Protein AF-A0A4C1ZVK1-F1 (afdb_monomer_lite)

Organism: Eumeta variegata (NCBI:txid151549)

pLDDT: mean 72.44, std 20.42, range [21.31, 95.56]

Radius of gyration: 44.57 Å; chains: 1; bounding box: 127×94×114 Å

InterPro domains:
  IPR006580 Zinc finger, TTF-type [SM00597] (107-184)
  IPR012337 Ribonuclease H-like superfamily [SSF53098] (287-489)
  IPR025398 ZMYM1-like, RNase-like domain [PF14291] (143-377)

Foldseek 3Di:
DDDDDDDDDDDDDDDDDDDDDDDDDDDDDDDPDDPPPPPDDPDDPDDDDDLQLLPDDDQDPVNLLVVLQDQLVSNACLPPDLPLLWDDDPVDTDTDDSCLQWDQDPVRDTDGNSQWHAGSVNSFIAGNLCLNDNDPVDDDCRNNGDRPRVCSNVSVVVLVPDPRSVVSVVVSVVSNPPPPDPVNVVVVVVVVVVVLVVVLVVQLLVQLCVCVVPVADQAFPDQAQVDPGGGSSNVVLVVVVVVDVSSVVLCVVPRHPDPDDDRCSDPVSSVVSVVVVLVVVLLVVLVQCVVQLAKEWEWEWDQDLQRFIWIFIWIWFAGLLGDIDIDTRDIDTDPDLWLLVVLVSVVVVCVVSVNDLQRQQEYEYEPPCQDVPCPGHVVVNSCVVHVNHAYAYAPLNLLLVLQLCLCVLFPLSVVLLVLLQLLVCLCLVDPVLVVLLQVLLDDPPPLDSDQLQRAAHDDPRHLVNVLSNLSNCLVCLLSSLVSLVVQLPDPVDDPVSNVSSVVSNVVSQALSNLLVSQVSNVLSVLSVVLSVVLQDPPDFLVNNLVSLVVSLVVLVVCLVCSVVSSVSSCVRHVHFHPPPPPDDDDDDDDPPPDPDDDDDDDTSRCSSPRRVVSSSVSSNVSSVVSSVSSVVVCLQQVCLQCVLVDDLVVLLVNVVVNCVSVVVLADPCVSVLSVVLSVVLVVCVVVVPDNDHSSVSLSVLSVVLSVPPDDDDDDDDDDDDDDDDDDDDDDDDDDDDDDDDDDDDDDDDDDDDDPPPVVVVVVVSSVRSSRPSSSSCSHRVSSNPDDDDFQWEKEKEWEDEPVDTDIRIDIGGKQKDFQDPQQCVLLVNDFVVVQVLVCLVQVHRFPGKAQDDDDPPRRPCVVVVFFHKMKIKTWDDKDKDFPDKDKDFQDKDKDWQQAQAWDKDKDKDWFWFFKFKFKAWPDPGDDQRVTWYWYWHWYAYPDNVFIDIDTDTGGPPPGGGDGGTSTDTPIDIDIFTHHHGFMKMKIKMWMKIKMKMKIKMKMFMWIFIWTAHPDDRVNDGIDTHTVSSSQVSVVRDRMRMIMMMMMIIDIHDMWMWMATPPPRDTGDTD

Sequence (1070 aa):
MAADPVEVPCEPFEQIGQDQETPTLVGAEESEAETEVIHQNVVHLGVEYQNDIGLWQNITNEMQDFWCTRDPNECQHFECDFSASSRQYDDSKRFFSQSMFFRKHISGGKIKREWLMYSPSTGKVYCFPCILFGEAQNRSHFQTGFSDWKNALHRIQSHENNATHRVCVQTLISRRRIHGRIDTSLEITFNKEREYWKKVLERIVSVIKFLSSRGLAFRGDNEILGSQHNGNYLGILELIAEYDPFLSSHLAKYGNEGKGKQSYLSATICEELIEILGNKVLKYIVNEIIEAKYFSISVDSTPDISHTDQLTVVLRYVTSNGEVAECFLKFLLIQNHKGEELATEILNFLSQYNIDVRNLRGQSYDNASNMSGCYNGLQAHIKRINHLAHYVPCAAHSLNLVGVRAAESCVGAISFFGFVQALYNFFSASTHRWAIMLKHLEKGDERKQDSSLVLKRVSDTRWCARADATKALANGYNSFQKALQSIAGDETQTSQAIHEAKCLLNDLGKNENAVMAVFWAAILDRINGVSISLQKKTIELRTAVDLLKSLLDFLISQRELFDDYETKANEKTDTQYSDENQRVRKRKRHHDDGAAEEVVFRGKEKLKVDTYLPVLDMLCTELSRRLEAYREINNLFGFLTDFSTKSDAEIRQACTKFKEHYFEDIEPEFIDEMVQYKYFILQLEDAGKKIMPAEESYKLIIVNVAAARKPARSASEIPRSHLTKTTLCETDSHSACICVVAPASSSRRRPFTAASRVGASHASAQRSATTMLPLLLAVVTAVHAFPREPDFTVVLHANVTSTRRSVVVAFQGEDTDIIKDSERDAFYLDEQRLKSAVAAYSGRRPEHAFVHSPTPWGDLYVSYGWEQVSRTVYARRAFAHVLDSETVLVANQTYENTNPEPIAASARISVIVGDTVIHAWSSKRFFDVRREIQYRLRLEGENPAHSVELVYTRAFNETEARVERVEVEASFSTSWSAPGGRGIVTQLWARRNRVRVRCEYEARLQGRVAVNFAAKYKDHYFWGIPIDKLLERNGMNNLFEGTELLEVCFYSDFKVTAIDATSGTVLVDD

Structure (mmCIF, N/CA/C/O backbone):
data_AF-A0A4C1ZVK1-F1
#
_entry.id   AF-A0A4C1ZVK1-F1
#
loop_
_atom_site.group_PDB
_atom_site.id
_atom_site.type_symbol
_atom_site.label_atom_id
_atom_site.label_alt_id
_atom_site.label_comp_id
_atom_site.label_asym_id
_atom_site.label_entity_id
_atom_site.label_seq_id
_atom_site.pdbx_PDB_ins_code
_atom_site.Cartn_x
_atom_site.Cartn_y
_atom_site.Cartn_z
_atom_site.occupancy
_atom_site.B_iso_or_equiv
_atom_site.auth_seq_id
_atom_site.auth_comp_id
_atom_site.auth_asym_id
_atom_site.auth_atom_id
_atom_site.pdbx_PDB_model_num
ATOM 1 N N . MET A 1 1 ? 38.938 39.542 66.949 1.00 32.22 1 MET A N 1
ATOM 2 C CA . MET A 1 1 ? 39.026 40.952 67.393 1.00 32.22 1 MET A CA 1
ATOM 3 C C . MET A 1 1 ? 37.860 41.684 66.761 1.00 32.22 1 MET A C 1
ATOM 5 O O . MET A 1 1 ? 37.660 41.434 65.584 1.00 32.22 1 MET A O 1
ATOM 9 N N . ALA A 1 2 ? 37.172 42.549 67.518 1.00 29.59 2 ALA A N 1
ATOM 10 C CA . ALA A 1 2 ? 36.061 43.416 67.086 1.00 29.59 2 ALA A CA 1
ATOM 11 C C . ALA A 1 2 ? 34.791 42.727 66.518 1.00 29.59 2 ALA A C 1
ATOM 13 O O . ALA A 1 2 ? 34.864 41.741 65.790 1.00 29.59 2 ALA A O 1
ATOM 14 N N . ALA A 1 3 ? 33.629 43.279 66.878 1.00 26.81 3 ALA A N 1
ATOM 15 C CA . ALA A 1 3 ? 32.399 43.245 66.076 1.00 26.81 3 ALA A CA 1
ATOM 16 C C . ALA A 1 3 ? 32.402 44.515 65.169 1.00 26.81 3 ALA A C 1
ATOM 18 O O . ALA A 1 3 ? 33.462 45.128 65.037 1.00 26.81 3 ALA A O 1
ATOM 19 N N . ASP A 1 4 ? 31.398 44.958 64.410 1.00 31.80 4 ASP A N 1
ATOM 20 C CA . ASP A 1 4 ? 29.933 45.089 64.553 1.00 31.80 4 ASP A CA 1
ATOM 21 C C . ASP A 1 4 ? 29.366 45.494 63.152 1.00 31.80 4 ASP A C 1
ATOM 23 O O . ASP A 1 4 ? 30.169 45.740 62.246 1.00 31.80 4 ASP A O 1
ATOM 27 N N . PRO A 1 5 ? 28.053 45.739 62.942 1.00 43.69 5 PRO A N 1
ATOM 28 C CA . PRO A 1 5 ? 26.873 44.963 63.338 1.00 43.69 5 PRO A CA 1
ATOM 29 C C . PRO A 1 5 ? 25.899 44.762 62.134 1.00 43.69 5 PRO A C 1
ATOM 31 O O . PRO A 1 5 ? 26.275 44.908 60.973 1.00 43.69 5 PRO A O 1
ATOM 34 N N . VAL A 1 6 ? 24.629 44.435 62.409 1.00 36.34 6 VAL A N 1
ATOM 35 C CA . VAL A 1 6 ? 23.509 44.377 61.442 1.00 36.34 6 VAL A CA 1
ATOM 36 C C . VAL A 1 6 ? 22.594 45.595 61.617 1.00 36.34 6 VAL A C 1
ATOM 38 O O . VAL A 1 6 ? 22.318 45.965 62.754 1.00 36.34 6 VAL A O 1
ATOM 41 N N . GLU A 1 7 ? 22.032 46.134 60.528 1.00 25.16 7 GLU A N 1
ATOM 42 C CA . GLU A 1 7 ? 20.836 46.996 60.568 1.00 25.16 7 GLU A CA 1
ATOM 43 C C . GLU A 1 7 ? 19.816 46.633 59.473 1.00 25.16 7 GLU A C 1
ATOM 45 O O . GLU A 1 7 ? 20.165 46.091 58.423 1.00 25.16 7 GLU A O 1
ATOM 50 N N . VAL A 1 8 ? 18.542 46.935 59.748 1.00 36.59 8 VAL A N 1
ATOM 51 C CA . VAL A 1 8 ? 17.365 46.705 58.893 1.00 36.59 8 VAL A CA 1
ATOM 52 C C . VAL A 1 8 ? 16.476 47.956 58.945 1.00 36.59 8 VAL A C 1
ATOM 54 O O . VAL A 1 8 ? 16.199 48.424 60.050 1.00 36.59 8 VAL A O 1
ATOM 57 N N . PRO A 1 9 ? 15.977 48.482 57.811 1.00 29.50 9 PRO A N 1
ATOM 58 C CA . PRO A 1 9 ? 14.922 49.494 57.792 1.00 29.50 9 PRO A CA 1
ATOM 59 C C . PRO A 1 9 ? 13.534 48.887 57.502 1.00 29.50 9 PRO A C 1
ATOM 61 O O . PRO A 1 9 ? 13.394 47.996 56.665 1.00 29.50 9 PRO A O 1
ATOM 64 N N . CYS A 1 10 ? 12.503 49.393 58.184 1.00 23.28 10 CYS A N 1
ATOM 65 C CA . CYS A 1 10 ? 11.106 48.952 58.059 1.00 23.28 10 CYS A CA 1
ATOM 66 C C . CYS A 1 10 ? 10.289 49.797 57.061 1.00 23.28 10 CYS A C 1
ATOM 68 O O . CYS A 1 10 ? 10.646 50.936 56.760 1.00 23.28 10 CYS A O 1
ATOM 70 N N . GLU A 1 11 ? 9.135 49.276 56.634 1.00 26.17 11 GLU A N 1
ATOM 71 C CA . GLU A 1 11 ? 8.087 50.047 55.945 1.00 26.17 11 GLU A CA 1
ATOM 72 C C . GLU A 1 11 ? 7.219 50.867 56.934 1.00 26.17 11 GLU A C 1
ATOM 74 O O . GLU A 1 11 ? 7.010 50.429 58.070 1.00 26.17 11 GLU A O 1
ATOM 79 N N . PRO A 1 12 ? 6.681 52.036 56.525 1.00 29.50 12 PRO A N 1
ATOM 80 C CA . PRO A 1 12 ? 5.650 52.782 57.253 1.00 29.50 12 PRO A CA 1
ATOM 81 C C . PRO A 1 12 ? 4.212 52.381 56.845 1.00 29.50 12 PRO A C 1
ATOM 83 O O . PRO A 1 12 ? 4.001 51.660 55.874 1.00 29.50 12 PRO A O 1
ATOM 86 N N . PHE A 1 13 ? 3.215 52.864 57.595 1.00 24.00 13 PHE A N 1
ATOM 87 C CA . PHE A 1 13 ? 1.809 52.412 57.571 1.00 24.00 13 PHE A CA 1
ATOM 88 C C . PHE A 1 13 ? 0.815 53.559 57.238 1.00 24.00 13 PHE A C 1
ATOM 90 O O . PHE A 1 13 ? 1.249 54.675 56.971 1.00 24.00 13 PHE A O 1
ATOM 97 N N . GLU A 1 14 ? -0.499 53.284 57.372 1.00 29.09 14 GLU A N 1
ATOM 98 C CA . GLU A 1 14 ? -1.656 54.229 57.367 1.00 29.09 14 GLU A CA 1
ATOM 99 C C . GLU A 1 14 ? -2.239 54.637 55.987 1.00 29.09 14 GLU A C 1
ATOM 101 O O . GLU A 1 14 ? -1.507 54.740 55.011 1.00 29.09 14 GLU A O 1
ATOM 106 N N . GLN A 1 15 ? -3.554 54.871 55.792 1.00 25.78 15 GLN A N 1
ATOM 107 C CA . GLN A 1 15 ? -4.765 54.812 56.656 1.00 25.78 15 GLN A CA 1
ATOM 108 C C . GLN A 1 15 ? -5.989 54.415 55.767 1.00 25.78 15 GLN A C 1
ATOM 110 O O . GLN A 1 15 ? -6.094 54.885 54.640 1.00 25.78 15 GLN A O 1
ATOM 115 N N . ILE A 1 16 ? -6.791 53.390 56.101 1.00 27.39 16 ILE A N 1
ATOM 116 C CA . ILE A 1 16 ? -8.081 53.399 56.851 1.00 27.39 16 ILE A CA 1
ATOM 117 C C . ILE A 1 16 ? -9.275 54.117 56.168 1.00 27.39 16 ILE A C 1
ATOM 119 O O . ILE A 1 16 ? -9.252 55.320 55.940 1.00 27.39 16 ILE A O 1
ATOM 123 N N . GLY A 1 17 ? -10.376 53.370 55.979 1.00 26.06 17 GLY A N 1
ATOM 124 C CA . GLY A 1 17 ? -11.731 53.853 55.659 1.00 26.06 17 GLY A CA 1
ATOM 125 C C . GLY A 1 17 ? -12.717 52.679 55.505 1.00 26.06 17 GLY A C 1
ATOM 126 O O . GLY A 1 17 ? -12.390 51.707 54.831 1.00 26.06 17 GLY A O 1
ATOM 127 N N . GLN A 1 18 ? -13.886 52.725 56.155 1.00 27.34 18 GLN A N 1
ATOM 128 C CA . GLN A 1 18 ? -14.892 51.641 56.189 1.00 27.34 18 GLN A CA 1
ATOM 129 C C . GLN A 1 18 ? -16.201 52.093 55.511 1.00 27.34 18 GLN A C 1
ATOM 131 O O . GLN A 1 18 ? -16.491 53.284 55.555 1.00 27.34 18 GLN A O 1
ATOM 136 N N . ASP A 1 19 ? -17.003 51.179 54.940 1.00 25.33 19 ASP A N 1
ATOM 137 C CA . ASP A 1 19 ? -18.232 50.685 55.604 1.00 25.33 19 ASP A CA 1
ATOM 138 C C . ASP A 1 19 ? -18.975 49.574 54.810 1.00 25.33 19 ASP A C 1
ATOM 140 O O . ASP A 1 19 ? -18.431 48.993 53.871 1.00 25.33 19 ASP A O 1
ATOM 144 N N . GLN A 1 20 ? -20.168 49.198 55.286 1.00 29.59 20 GLN A N 1
ATOM 145 C CA . GLN A 1 20 ? -20.984 48.023 54.927 1.00 29.59 20 GLN A CA 1
ATOM 146 C C . GLN A 1 20 ? -21.873 48.226 53.683 1.00 29.59 20 GLN A C 1
ATOM 148 O O . GLN A 1 20 ? -22.380 49.326 53.503 1.00 29.59 20 GLN A O 1
ATOM 153 N N . GLU A 1 21 ? -22.211 47.148 52.947 1.00 25.77 21 GLU A N 1
ATOM 154 C CA . GLU A 1 21 ? -23.597 46.895 52.477 1.00 25.77 21 GLU A CA 1
ATOM 155 C C . GLU A 1 21 ? -23.834 45.461 51.932 1.00 25.77 21 GLU A C 1
ATOM 157 O O . GLU A 1 21 ? -22.936 44.616 51.937 1.00 25.77 21 GLU A O 1
ATOM 162 N N . THR A 1 22 ? -25.083 45.148 51.558 1.00 23.67 22 THR A N 1
ATOM 163 C CA . THR A 1 22 ? -25.609 43.794 51.284 1.00 23.67 22 THR A CA 1
ATOM 164 C C . THR A 1 22 ? -25.524 43.344 49.812 1.00 23.67 22 THR A C 1
ATOM 166 O O . THR A 1 22 ? -25.707 44.149 48.899 1.00 23.67 22 THR A O 1
ATOM 169 N N . PRO A 1 23 ? -25.370 42.031 49.532 1.00 26.97 23 PRO A N 1
ATOM 170 C CA . PRO A 1 23 ? -25.553 41.490 48.185 1.00 26.97 23 PRO A CA 1
ATOM 171 C C . PRO A 1 23 ? -27.050 41.364 47.842 1.00 26.97 23 PRO A C 1
ATOM 173 O O . PRO A 1 23 ? -27.787 40.626 48.497 1.00 26.97 23 PRO A O 1
ATOM 176 N N . THR A 1 24 ? -27.499 42.064 46.797 1.00 25.25 24 THR A N 1
ATOM 177 C CA . THR A 1 24 ? -28.894 42.036 46.313 1.00 25.25 24 THR A CA 1
ATOM 178 C C . THR A 1 24 ? -29.051 41.129 45.085 1.00 25.25 24 THR A C 1
ATOM 180 O O . THR A 1 24 ? -28.175 41.077 44.226 1.00 25.25 24 THR A O 1
ATOM 183 N N . LEU A 1 25 ? -30.176 40.411 44.997 1.00 24.81 25 LEU A N 1
ATOM 184 C CA . LEU A 1 25 ? -30.489 39.446 43.934 1.00 24.81 25 LEU A CA 1
ATOM 185 C C . LEU A 1 25 ? -31.027 40.098 42.647 1.00 24.81 25 LEU A C 1
ATOM 187 O O . LEU A 1 25 ? -32.162 40.565 42.638 1.00 24.81 25 LEU A O 1
ATOM 191 N N . VAL A 1 26 ? -30.270 39.987 41.550 1.00 25.36 26 VAL A N 1
ATOM 192 C CA . VAL A 1 26 ? -30.736 39.822 40.151 1.00 25.36 26 VAL A CA 1
ATOM 193 C C . VAL A 1 26 ? -29.617 39.052 39.419 1.00 25.36 26 VAL A C 1
ATOM 195 O O . VAL A 1 26 ? -28.451 39.349 39.649 1.00 25.36 26 VAL A O 1
ATOM 198 N N . GLY A 1 27 ? -29.835 38.064 38.552 1.00 24.47 27 GLY A N 1
ATOM 199 C CA . GLY A 1 27 ? -31.071 37.425 38.094 1.00 24.47 27 GLY A CA 1
ATOM 200 C C . GLY A 1 27 ? -30.864 36.907 36.665 1.00 24.47 27 GLY A C 1
ATOM 201 O O . GLY A 1 27 ? -30.753 37.711 35.745 1.00 24.47 27 GLY A O 1
ATOM 202 N N . ALA A 1 28 ? -30.769 35.588 36.490 1.00 25.20 28 ALA A N 1
ATOM 203 C CA . ALA A 1 28 ? -30.619 34.923 35.195 1.00 25.20 28 ALA A CA 1
ATOM 204 C C . ALA A 1 28 ? -31.353 33.574 35.230 1.00 25.20 28 ALA A C 1
ATOM 206 O O . ALA A 1 28 ? -31.381 32.915 36.270 1.00 25.20 28 ALA A O 1
ATOM 207 N N . GLU A 1 29 ? -31.981 33.206 34.118 1.00 28.09 29 GLU A N 1
ATOM 208 C CA . GLU A 1 29 ? -32.948 32.110 34.037 1.00 28.09 29 GLU A CA 1
ATOM 209 C C . GLU A 1 29 ? -32.293 30.843 33.464 1.00 28.09 29 GLU A C 1
ATOM 211 O O . GLU A 1 29 ? -31.740 30.875 32.367 1.00 28.09 29 GLU A O 1
ATOM 216 N N . GLU A 1 30 ? -32.411 29.712 34.166 1.00 27.44 30 GLU A N 1
ATOM 217 C CA . GLU A 1 30 ? -32.235 28.375 33.584 1.00 27.44 30 GLU A CA 1
ATOM 218 C C . GLU A 1 30 ? -33.540 27.586 33.761 1.00 27.44 30 GLU A C 1
ATOM 220 O O . GLU A 1 30 ? -34.230 27.701 34.775 1.00 27.44 30 GLU A O 1
ATOM 225 N N . SER A 1 31 ? -33.927 26.845 32.724 1.00 26.73 31 SER A N 1
ATOM 226 C CA . SER A 1 31 ? -35.302 26.384 32.520 1.00 26.73 31 SER A CA 1
ATOM 227 C C . SER A 1 31 ? -35.661 25.099 33.273 1.00 26.73 31 SER A C 1
ATOM 229 O O . SER A 1 31 ? -35.042 24.053 33.067 1.00 26.73 31 SER A O 1
ATOM 231 N N . GLU A 1 32 ? -36.757 25.138 34.032 1.00 28.11 32 GLU A N 1
ATOM 232 C CA . GLU A 1 32 ? -37.441 23.956 34.570 1.00 28.11 32 GLU A CA 1
ATOM 233 C C . GLU A 1 32 ? -38.070 23.119 33.431 1.00 28.11 32 GLU A C 1
ATOM 235 O O . GLU A 1 32 ? -39.192 23.392 33.007 1.00 28.11 32 GLU A O 1
ATOM 240 N N . ALA A 1 33 ? -37.349 22.118 32.900 1.00 31.08 33 ALA A N 1
ATOM 241 C CA . ALA A 1 33 ? -37.854 21.293 31.786 1.00 31.08 33 ALA A CA 1
ATOM 242 C C . ALA A 1 33 ? -37.435 19.803 31.761 1.00 31.08 33 ALA A C 1
ATOM 244 O O . ALA A 1 33 ? -38.198 18.989 31.250 1.00 31.08 33 ALA A O 1
ATOM 245 N N . GLU A 1 34 ? -36.262 19.410 32.283 1.00 29.83 34 GLU A N 1
ATOM 246 C CA . GLU A 1 34 ? -35.701 18.058 32.030 1.00 29.83 34 GLU A CA 1
ATOM 247 C C . GLU A 1 34 ? -35.600 17.128 33.262 1.00 29.83 34 GLU A C 1
ATOM 249 O O . GLU A 1 34 ? -35.109 16.003 33.164 1.00 29.83 34 GLU A O 1
ATOM 254 N N . THR A 1 35 ? -36.101 17.539 34.430 1.00 28.42 35 THR A N 1
ATOM 255 C CA . THR A 1 35 ? -35.912 16.796 35.697 1.00 28.42 35 THR A CA 1
ATOM 256 C C . THR A 1 35 ? -36.895 15.629 35.924 1.00 28.42 35 THR A C 1
ATOM 258 O O . THR A 1 35 ? -36.736 14.882 36.887 1.00 28.42 35 THR A O 1
ATOM 261 N N . GLU A 1 36 ? -37.910 15.429 35.073 1.00 27.59 36 GLU A N 1
ATOM 262 C CA . GLU A 1 36 ? -39.016 14.478 35.337 1.00 27.59 36 GLU A CA 1
ATOM 263 C C . GLU A 1 36 ? -38.790 13.016 34.889 1.00 27.59 36 GLU A C 1
ATOM 265 O O . GLU A 1 36 ? -39.610 12.153 35.198 1.00 27.59 36 GLU A O 1
ATOM 270 N N . VAL A 1 37 ? -37.692 12.685 34.195 1.00 30.95 37 VAL A N 1
ATOM 271 C CA . VAL A 1 37 ? -37.549 11.370 33.517 1.00 30.95 37 VAL A CA 1
ATOM 272 C C . VAL A 1 37 ? -36.635 10.365 34.255 1.00 30.95 37 VAL A C 1
ATOM 274 O O . VAL A 1 37 ? -36.594 9.190 33.896 1.00 30.95 37 VAL A O 1
ATOM 277 N N . ILE A 1 38 ? -35.936 10.758 35.330 1.00 31.16 38 ILE A N 1
ATOM 278 C CA . ILE A 1 38 ? -34.928 9.905 36.015 1.00 31.16 38 ILE A CA 1
ATOM 279 C C . ILE A 1 38 ? -35.406 9.388 37.392 1.00 31.16 38 ILE A C 1
ATOM 281 O O . ILE A 1 38 ? -34.641 9.309 38.353 1.00 31.16 38 ILE A O 1
ATOM 285 N N . HIS A 1 39 ? -36.684 9.012 37.509 1.00 32.22 39 HIS A N 1
ATOM 286 C CA . HIS A 1 39 ? -37.271 8.464 38.748 1.00 32.22 39 HIS A CA 1
ATOM 287 C C . HIS A 1 39 ? -37.975 7.104 38.578 1.00 32.22 39 HIS A C 1
ATOM 289 O O . HIS A 1 39 ? -38.985 6.825 39.215 1.00 32.22 39 HIS A O 1
ATOM 295 N N . GLN A 1 40 ? -37.377 6.211 37.782 1.00 34.12 40 GLN A N 1
ATOM 296 C CA . GLN A 1 40 ? -37.621 4.760 37.816 1.00 34.12 40 GLN A CA 1
ATOM 297 C C . GLN A 1 40 ? -36.357 4.010 37.358 1.00 34.12 40 GLN A C 1
ATOM 299 O O . GLN A 1 40 ? -36.117 3.933 36.159 1.00 34.12 40 GLN A O 1
ATOM 304 N N . ASN A 1 41 ? -35.540 3.508 38.305 1.00 30.81 41 ASN A N 1
ATOM 305 C CA . ASN A 1 41 ? -34.636 2.337 38.169 1.00 30.81 41 ASN A CA 1
ATOM 306 C C . ASN A 1 41 ? -33.710 2.133 39.398 1.00 30.81 41 ASN A C 1
ATOM 308 O O . ASN A 1 41 ? -32.493 2.012 39.268 1.00 30.81 41 ASN A O 1
ATOM 312 N N . VAL A 1 42 ? -34.274 2.022 40.609 1.00 34.19 42 VAL A N 1
ATOM 313 C CA . VAL A 1 42 ? -33.548 1.362 41.715 1.00 34.19 42 VAL A CA 1
ATOM 314 C C . VAL A 1 42 ? -33.727 -0.145 41.542 1.00 34.19 42 VAL A C 1
ATOM 316 O O . VAL A 1 42 ? -34.757 -0.706 41.917 1.00 34.19 42 VAL A O 1
ATOM 319 N N . VAL A 1 43 ? -32.744 -0.800 40.923 1.00 33.41 43 VAL A N 1
ATOM 320 C CA . VAL A 1 43 ? -32.782 -2.246 40.655 1.00 33.41 43 VAL A CA 1
ATOM 321 C C . VAL A 1 43 ? -32.468 -3.022 41.937 1.00 33.41 43 VAL A C 1
ATOM 323 O O . VAL A 1 43 ? -31.335 -3.434 42.180 1.00 33.41 43 VAL A O 1
ATOM 326 N N . HIS A 1 44 ? -33.489 -3.254 42.766 1.00 38.81 44 HIS A N 1
ATOM 327 C CA . HIS A 1 44 ? -33.415 -4.304 43.780 1.00 38.81 44 HIS A CA 1
ATOM 328 C C . HIS A 1 44 ? -33.411 -5.677 43.095 1.00 38.81 44 HIS A C 1
ATOM 330 O O . HIS A 1 44 ? -34.312 -6.019 42.329 1.00 38.81 44 HIS A O 1
ATOM 336 N N . LEU A 1 45 ? -32.376 -6.468 43.378 1.00 36.50 45 LEU A N 1
ATOM 337 C CA . LEU A 1 45 ? -32.142 -7.776 42.771 1.00 36.50 45 LEU A CA 1
ATOM 338 C C . LEU A 1 45 ? -33.179 -8.820 43.225 1.00 36.50 45 LEU A C 1
ATOM 340 O O . LEU A 1 45 ? -33.037 -9.432 44.278 1.00 36.50 45 LEU A O 1
ATOM 344 N N . GLY A 1 46 ? -34.184 -9.069 42.383 1.00 46.19 46 GLY A N 1
ATOM 345 C CA . GLY A 1 46 ? -34.841 -10.379 42.260 1.00 46.19 46 GLY A CA 1
ATOM 346 C C . GLY A 1 46 ? -35.783 -10.845 43.379 1.00 46.19 46 GLY A C 1
ATOM 347 O O . GLY A 1 46 ? -36.161 -12.014 43.363 1.00 46.19 46 GLY A O 1
ATOM 348 N N . VAL A 1 47 ? -36.182 -9.988 44.325 1.00 54.34 47 VAL A N 1
ATOM 349 C CA . VAL A 1 47 ? -37.144 -10.349 45.387 1.00 54.34 47 VAL A CA 1
ATOM 350 C C . VAL A 1 47 ? -38.491 -9.666 45.152 1.00 54.34 47 VAL A C 1
ATOM 352 O O . VAL A 1 47 ? -38.611 -8.451 45.297 1.00 54.34 47 VAL A O 1
ATOM 355 N N . GLU A 1 48 ? -39.520 -10.454 44.834 1.00 66.31 48 GLU A N 1
ATOM 356 C CA . GLU A 1 48 ? -40.917 -10.005 44.820 1.00 66.31 48 GLU A CA 1
ATOM 357 C C . GLU A 1 48 ? -41.648 -10.463 46.089 1.00 66.31 48 GLU A C 1
ATOM 359 O O . GLU A 1 48 ? -41.640 -11.644 46.441 1.00 66.31 48 GLU A O 1
ATOM 364 N N . TYR A 1 49 ? -42.323 -9.529 46.763 1.00 77.88 49 TYR A N 1
ATOM 365 C CA . TYR A 1 49 ? -43.228 -9.819 47.876 1.00 77.88 49 TYR A CA 1
ATOM 366 C C . TYR A 1 49 ? -44.684 -9.788 47.392 1.00 77.88 49 TYR A C 1
ATOM 368 O O . TYR A 1 49 ? -45.056 -8.934 46.593 1.00 77.88 49 TYR A O 1
ATOM 376 N N . GLN A 1 50 ? -45.528 -10.690 47.900 1.00 81.00 50 GLN A N 1
ATOM 377 C CA . GLN A 1 50 ? -46.943 -10.768 47.513 1.00 81.00 50 GLN A CA 1
ATOM 378 C C . GLN A 1 50 ? -47.729 -9.508 47.911 1.00 81.00 50 GLN A C 1
ATOM 380 O O . GLN A 1 50 ? -47.617 -9.043 49.043 1.00 81.00 50 GLN A O 1
ATOM 385 N N . ASN A 1 51 ? -48.606 -9.019 47.032 1.00 84.38 51 ASN A N 1
ATOM 386 C CA . ASN A 1 51 ? -49.436 -7.835 47.295 1.00 84.38 51 ASN A CA 1
ATOM 387 C C . ASN A 1 51 ? -50.537 -8.058 48.358 1.00 84.38 51 ASN A C 1
ATOM 389 O O . ASN A 1 51 ? -51.078 -7.091 48.896 1.00 84.38 51 ASN A O 1
ATOM 393 N N . ASP A 1 52 ? -50.901 -9.307 48.686 1.00 87.50 52 ASP A N 1
ATOM 394 C CA . ASP A 1 52 ? -51.861 -9.581 49.764 1.00 87.50 52 ASP A CA 1
ATOM 395 C C . ASP A 1 52 ? -51.196 -9.442 51.142 1.00 87.50 52 ASP A C 1
ATOM 397 O O . ASP A 1 52 ? -50.554 -10.355 51.663 1.00 87.50 52 ASP A O 1
ATOM 401 N N . ILE A 1 53 ? -51.429 -8.280 51.750 1.00 87.50 53 ILE A N 1
ATOM 402 C CA . ILE A 1 53 ? -50.989 -7.885 53.094 1.00 87.50 53 ILE A CA 1
ATOM 403 C C . ILE A 1 53 ? -51.347 -8.884 54.212 1.00 87.50 53 ILE A C 1
ATOM 405 O O . ILE A 1 53 ? -50.702 -8.895 55.258 1.00 87.50 53 ILE A O 1
ATOM 409 N N . GLY A 1 54 ? -52.364 -9.733 54.019 1.00 83.88 54 GLY A N 1
ATOM 410 C CA . GLY A 1 54 ? -52.743 -10.771 54.981 1.00 83.88 54 GLY A CA 1
ATOM 411 C C . GLY A 1 54 ? -51.890 -12.041 54.914 1.00 83.88 54 GLY A C 1
ATOM 412 O O . GLY A 1 54 ? -51.980 -12.866 55.823 1.00 83.88 54 GLY A O 1
ATOM 413 N N . LEU A 1 55 ? -51.065 -12.194 53.872 1.00 86.44 55 LEU A N 1
ATOM 414 C CA . LEU A 1 55 ? -50.114 -13.299 53.702 1.00 86.44 55 LEU A CA 1
ATOM 415 C C . LEU A 1 55 ? -48.695 -12.947 54.185 1.00 86.44 55 LEU A C 1
ATOM 417 O O . LEU A 1 55 ? -47.825 -13.816 54.218 1.00 86.44 55 LEU A O 1
ATOM 421 N N . TRP A 1 56 ? -48.452 -11.696 54.588 1.00 86.56 56 TRP A N 1
ATOM 422 C CA . TRP A 1 56 ? -47.143 -11.225 55.044 1.00 86.56 56 TRP A CA 1
ATOM 423 C C . TRP A 1 56 ? -46.741 -11.871 56.379 1.00 86.56 56 TRP A C 1
ATOM 425 O O . TRP A 1 56 ? -47.394 -11.682 57.408 1.00 86.56 56 TRP A O 1
ATOM 435 N N . GLN A 1 57 ? -45.631 -12.609 56.373 1.00 76.38 57 GLN A N 1
ATOM 436 C CA . GLN A 1 57 ? -45.050 -13.263 57.549 1.00 76.38 57 GLN A CA 1
ATOM 437 C C . GLN A 1 57 ? -43.642 -12.720 57.807 1.00 76.38 57 GLN A C 1
ATOM 439 O O . GLN A 1 57 ? -42.920 -12.422 56.863 1.00 76.38 57 GLN A O 1
ATOM 444 N N . ASN A 1 58 ? -43.255 -12.617 59.083 1.00 74.94 58 ASN A N 1
ATOM 445 C CA . ASN A 1 58 ? -41.907 -12.231 59.528 1.00 74.94 58 ASN A CA 1
ATOM 446 C C . ASN A 1 58 ? -41.330 -10.991 58.813 1.00 74.94 58 ASN A C 1
ATOM 448 O O . ASN A 1 58 ? -40.267 -11.072 58.210 1.00 74.94 58 ASN A O 1
ATOM 452 N N . ILE A 1 59 ? -42.034 -9.853 58.903 1.00 82.81 59 ILE A N 1
ATOM 453 C CA . ILE A 1 59 ? -41.632 -8.563 58.310 1.00 82.81 59 ILE A CA 1
ATOM 454 C C . ILE A 1 59 ? -40.151 -8.258 58.597 1.00 82.81 59 ILE A C 1
ATOM 456 O O . ILE A 1 59 ? -39.782 -7.984 59.742 1.00 82.81 59 ILE A O 1
ATOM 460 N N . THR A 1 60 ? -39.316 -8.292 57.558 1.00 82.12 60 THR A N 1
ATOM 461 C CA . THR A 1 60 ? -37.886 -7.970 57.636 1.00 82.12 60 THR A CA 1
ATOM 462 C C . THR A 1 60 ? -37.621 -6.494 57.326 1.00 82.12 60 THR A C 1
ATOM 464 O O . THR A 1 60 ? -38.511 -5.765 56.878 1.00 82.12 60 THR A O 1
ATOM 467 N N . ASN A 1 61 ? -36.379 -6.043 57.526 1.00 77.50 61 ASN A N 1
ATOM 468 C CA . ASN A 1 61 ? -35.968 -4.705 57.102 1.00 77.50 61 ASN A CA 1
ATOM 469 C C . ASN A 1 61 ? -35.996 -4.559 55.568 1.00 77.50 61 ASN A C 1
ATOM 471 O O . ASN A 1 61 ? -36.443 -3.520 55.089 1.00 77.50 61 ASN A O 1
ATOM 475 N N . GLU A 1 62 ? -35.620 -5.589 54.791 1.00 79.38 62 GLU A N 1
ATOM 476 C CA . GLU A 1 62 ? -35.720 -5.514 53.322 1.00 79.38 62 GLU A CA 1
ATOM 477 C C . GLU A 1 62 ? -37.181 -5.357 52.878 1.00 79.38 62 GLU A C 1
ATOM 479 O O . GLU A 1 62 ? -37.489 -4.525 52.026 1.00 79.38 62 GLU A O 1
ATOM 484 N N . MET A 1 63 ? -38.103 -6.088 53.516 1.00 80.69 63 MET A N 1
ATOM 485 C CA . MET A 1 63 ? -39.538 -5.982 53.248 1.00 80.69 63 MET A CA 1
ATOM 486 C C . MET A 1 63 ? -40.105 -4.607 53.640 1.00 80.69 63 MET A C 1
ATOM 488 O O . MET A 1 63 ? -40.974 -4.075 52.947 1.00 80.69 63 MET A O 1
ATOM 492 N N . GLN A 1 64 ? -39.614 -4.007 54.731 1.00 85.12 64 GLN A N 1
ATOM 493 C CA . GLN A 1 64 ? -39.974 -2.641 55.119 1.00 85.12 64 GLN A CA 1
ATOM 494 C C . GLN A 1 64 ? -39.543 -1.613 54.069 1.00 85.12 64 GLN A C 1
ATOM 496 O O . GLN A 1 64 ? -40.347 -0.750 53.717 1.00 85.12 64 GLN A O 1
ATOM 501 N N . ASP A 1 65 ? -38.307 -1.687 53.574 1.00 77.44 65 ASP A N 1
ATOM 502 C CA . ASP A 1 65 ? -37.795 -0.728 52.593 1.00 77.44 65 ASP A CA 1
ATOM 503 C C . ASP A 1 65 ? -38.402 -0.940 51.190 1.00 77.44 65 ASP A C 1
ATOM 505 O O . ASP A 1 65 ? -38.791 0.040 50.552 1.00 77.44 65 ASP A O 1
ATOM 509 N N . PHE A 1 66 ? -38.645 -2.189 50.769 1.00 81.88 66 PHE A N 1
ATOM 510 C CA . PHE A 1 66 ? -39.383 -2.525 49.538 1.00 81.88 66 PHE A CA 1
ATOM 511 C C . PHE A 1 66 ? -40.788 -1.894 49.497 1.00 81.88 66 PHE A C 1
ATOM 513 O O . PHE A 1 66 ? -41.179 -1.288 48.500 1.00 81.88 66 PHE A O 1
ATOM 520 N N . TRP A 1 67 ? -41.555 -1.971 50.593 1.00 82.56 67 TRP A N 1
ATOM 521 C CA . TRP A 1 67 ? -42.887 -1.349 50.667 1.00 82.56 67 TRP A CA 1
ATOM 522 C C . TRP A 1 67 ? -42.857 0.152 51.024 1.00 82.56 67 TRP A C 1
ATOM 524 O O . TRP A 1 67 ? -43.888 0.835 50.959 1.00 82.56 67 TRP A O 1
ATOM 534 N N . CYS A 1 68 ? -41.687 0.720 51.339 1.00 82.06 68 CYS A N 1
ATOM 535 C CA . CYS A 1 68 ? -41.526 2.174 51.410 1.00 82.06 68 CYS A CA 1
ATOM 536 C C . CYS A 1 68 ? -41.479 2.820 50.021 1.00 82.06 68 CYS A C 1
ATOM 538 O O . CYS A 1 68 ? -42.025 3.909 49.874 1.00 82.06 68 CYS A O 1
ATOM 540 N N . THR A 1 69 ? -40.873 2.179 49.018 1.00 73.00 69 THR A N 1
ATOM 541 C CA . THR A 1 69 ? -40.649 2.777 47.684 1.00 73.00 69 THR A CA 1
ATOM 542 C C . THR A 1 69 ? -41.814 2.609 46.699 1.00 73.00 69 THR A C 1
ATOM 544 O O . THR A 1 69 ? -41.875 3.338 45.713 1.00 73.00 69 THR A O 1
ATOM 547 N N . ARG A 1 70 ? -42.756 1.698 46.974 1.00 76.56 70 ARG A N 1
ATOM 548 C CA . ARG A 1 70 ? -43.926 1.371 46.129 1.00 76.56 70 ARG A CA 1
ATOM 549 C C . ARG A 1 70 ? -45.200 2.160 46.460 1.00 76.56 70 ARG A C 1
ATOM 551 O O . ARG A 1 70 ? -45.280 2.832 47.495 1.00 76.56 70 ARG A O 1
ATOM 558 N N . ASP A 1 71 ? -46.225 2.083 45.612 1.00 75.94 71 ASP A N 1
ATOM 559 C CA . ASP A 1 71 ? -47.507 2.750 45.869 1.00 75.94 71 ASP A CA 1
ATOM 560 C C . ASP A 1 71 ? -48.397 1.893 46.806 1.00 75.94 71 ASP A C 1
ATOM 562 O O . ASP A 1 71 ? -48.633 0.717 46.519 1.00 75.94 71 ASP A O 1
ATOM 566 N N . PRO A 1 72 ? -48.937 2.429 47.923 1.00 76.50 72 PRO A N 1
ATOM 567 C CA . PRO A 1 72 ? -49.802 1.661 48.825 1.00 76.50 72 PRO A CA 1
ATOM 568 C C . PRO A 1 72 ? -51.067 1.090 48.152 1.00 76.50 72 PRO A C 1
ATOM 570 O O . PRO A 1 72 ? -51.606 0.082 48.613 1.00 76.50 72 PRO A O 1
ATOM 573 N N . ASN A 1 73 ? -51.539 1.691 47.053 1.00 79.25 73 ASN A N 1
ATOM 574 C CA . ASN A 1 73 ? -52.673 1.193 46.275 1.00 79.25 73 ASN A CA 1
ATOM 575 C C . ASN A 1 73 ? -52.409 -0.210 45.686 1.00 79.25 73 ASN A C 1
ATOM 577 O O . ASN A 1 73 ? -53.368 -0.973 45.564 1.00 79.25 73 ASN A O 1
ATOM 581 N N . GLU A 1 74 ? -51.147 -0.595 45.424 1.00 81.69 74 GLU A N 1
ATOM 582 C CA . GLU A 1 74 ? -50.757 -1.942 44.952 1.00 81.69 74 GLU A CA 1
ATOM 583 C C . GLU A 1 74 ? -51.246 -3.067 45.884 1.00 81.69 74 GLU A C 1
ATOM 585 O O . GLU A 1 74 ? -51.521 -4.174 45.423 1.00 81.69 74 GLU A O 1
ATOM 590 N N . CYS A 1 75 ? -51.371 -2.782 47.187 1.00 83.06 75 CYS A N 1
ATOM 591 C CA . CYS A 1 75 ? -51.784 -3.732 48.228 1.00 83.06 75 CYS A CA 1
ATOM 592 C C . CYS A 1 75 ? -53.200 -3.474 48.774 1.00 83.06 75 CYS A C 1
ATOM 594 O O . CYS A 1 75 ? -53.663 -4.186 49.669 1.00 83.06 75 CYS A O 1
ATOM 596 N N . GLN A 1 76 ? -53.894 -2.431 48.301 1.00 85.12 76 GLN A N 1
ATOM 597 C CA . GLN A 1 76 ? -55.138 -1.983 48.934 1.00 85.12 76 GLN A CA 1
ATOM 598 C C . GLN A 1 76 ? -56.352 -2.855 48.598 1.00 85.12 76 GLN A C 1
ATOM 600 O O . GLN A 1 76 ? -57.270 -2.955 49.418 1.00 85.12 76 GLN A O 1
ATOM 605 N N . HIS A 1 77 ? -56.368 -3.457 47.404 1.00 87.69 77 HIS A N 1
ATOM 606 C CA . HIS A 1 77 ? -57.502 -4.217 46.861 1.00 87.69 77 HIS A CA 1
ATOM 607 C C . HIS A 1 77 ? -58.832 -3.428 46.905 1.00 87.69 77 HIS A C 1
ATOM 609 O O . HIS A 1 77 ? -59.893 -3.951 47.239 1.00 87.69 77 HIS A O 1
ATOM 615 N N . PHE A 1 78 ? -58.770 -2.135 46.560 1.00 84.50 78 PHE A N 1
ATOM 616 C CA . PHE A 1 78 ? -59.886 -1.179 46.644 1.00 84.50 78 PHE A CA 1
ATOM 617 C C . PHE A 1 78 ? -61.113 -1.540 45.776 1.00 84.50 78 PHE A C 1
ATOM 619 O O . PHE A 1 78 ? -62.228 -1.112 46.086 1.00 84.50 78 PHE A O 1
ATOM 626 N N . GLU A 1 79 ? -60.920 -2.326 44.713 1.00 83.06 79 GLU A N 1
ATOM 627 C CA . GLU A 1 79 ? -61.951 -2.677 43.717 1.00 83.06 79 GLU A CA 1
ATOM 628 C C . GLU A 1 79 ? -62.245 -4.187 43.638 1.00 83.06 79 GLU A C 1
ATOM 630 O O . GLU A 1 79 ? -62.941 -4.640 42.734 1.00 83.06 79 GLU A O 1
ATOM 635 N N . CYS A 1 80 ? -61.718 -4.989 44.571 1.00 82.06 80 CYS A N 1
ATOM 636 C CA . CYS A 1 80 ? -61.920 -6.440 44.562 1.00 82.06 80 CYS A CA 1
ATOM 637 C C . CYS A 1 80 ? -63.292 -6.865 45.125 1.00 82.06 80 CYS A C 1
ATOM 639 O O . CYS A 1 80 ? -63.998 -6.082 45.765 1.00 82.06 80 CYS A O 1
ATOM 641 N N . ASP A 1 81 ? -63.636 -8.147 44.965 1.00 84.12 81 ASP A N 1
ATOM 642 C CA . ASP A 1 81 ? -64.792 -8.738 45.640 1.00 84.12 81 ASP A CA 1
ATOM 643 C C . ASP A 1 81 ? -64.557 -8.886 47.158 1.00 84.12 81 ASP A C 1
ATOM 645 O O . ASP A 1 81 ? -63.726 -9.666 47.633 1.00 84.12 81 ASP A O 1
ATOM 649 N N . PHE A 1 82 ? -65.355 -8.162 47.943 1.00 88.81 82 PHE A N 1
ATOM 650 C CA . PHE A 1 82 ? -65.328 -8.216 49.403 1.00 88.81 82 PHE A CA 1
ATOM 651 C C . PHE A 1 82 ? -66.113 -9.403 49.993 1.00 88.81 82 PHE A C 1
ATOM 653 O O . PHE A 1 82 ? -66.217 -9.498 51.218 1.00 88.81 82 PHE A O 1
ATOM 660 N N . SER A 1 83 ? -66.658 -10.327 49.194 1.00 86.00 83 SER A N 1
ATOM 661 C CA . SER A 1 83 ? -67.478 -11.451 49.683 1.00 86.00 83 SER A CA 1
ATOM 662 C C . SER A 1 83 ? -66.761 -12.347 50.704 1.00 86.00 83 SER A C 1
ATOM 664 O O . SER A 1 83 ? -67.386 -12.773 51.678 1.00 86.00 83 SER A O 1
ATOM 666 N N . ALA A 1 84 ? -65.444 -12.557 50.574 1.00 86.31 84 ALA A N 1
ATOM 667 C CA . ALA A 1 84 ? -64.633 -13.301 51.554 1.00 86.31 84 ALA A CA 1
ATOM 668 C C . ALA A 1 84 ? -64.603 -12.647 52.958 1.00 86.31 84 ALA A C 1
ATOM 670 O O . ALA A 1 84 ? -64.378 -13.310 53.978 1.00 86.31 84 ALA A O 1
ATOM 671 N N . SER A 1 85 ? -64.903 -11.348 53.048 1.00 88.62 85 SER A N 1
ATOM 672 C CA . SER A 1 85 ? -65.040 -10.640 54.323 1.00 88.62 85 SER A CA 1
ATOM 673 C C . SER A 1 85 ? -66.339 -10.950 55.071 1.00 88.62 85 SER A C 1
ATOM 675 O O . SER A 1 85 ? -66.443 -10.611 56.246 1.00 88.62 85 SER A O 1
ATOM 677 N N . SER A 1 86 ? -67.321 -11.606 54.444 1.00 88.25 86 SER A N 1
ATOM 678 C CA . SER A 1 86 ? -68.616 -11.949 55.048 1.00 88.25 86 SER A CA 1
ATOM 679 C C . SER A 1 86 ? -68.487 -12.576 56.442 1.00 88.25 86 SER A C 1
ATOM 681 O O . SER A 1 86 ? -67.809 -13.591 56.617 1.00 88.25 86 SER A O 1
ATOM 683 N N . ARG A 1 87 ? -69.205 -12.024 57.427 1.00 87.00 87 ARG A N 1
ATOM 684 C CA . ARG A 1 87 ? -69.393 -12.591 58.770 1.00 87.00 87 ARG A CA 1
ATOM 685 C C . ARG A 1 87 ? -70.885 -12.615 59.115 1.00 87.00 87 ARG A C 1
ATOM 687 O O . ARG A 1 87 ? -71.629 -11.690 58.780 1.00 87.00 87 ARG A O 1
ATOM 694 N N . GLN A 1 88 ? -71.316 -13.680 59.783 1.00 84.25 88 GLN A N 1
ATOM 695 C CA . GLN A 1 88 ? -72.670 -13.803 60.315 1.00 84.25 88 GLN A CA 1
ATOM 696 C C . GLN A 1 88 ? -72.716 -13.181 61.717 1.00 84.25 88 GLN A C 1
ATOM 698 O O . GLN A 1 88 ? -71.855 -13.476 62.542 1.00 84.25 88 GLN A O 1
ATOM 703 N N . TYR A 1 89 ? -73.717 -12.344 61.975 1.00 80.31 89 TYR A N 1
ATOM 704 C CA . TYR A 1 89 ? -74.055 -11.813 63.295 1.00 80.31 89 TYR A CA 1
ATOM 705 C C . TYR A 1 89 ? -75.503 -12.188 63.632 1.00 80.31 89 TYR A C 1
ATOM 707 O O . TYR A 1 89 ? -76.280 -12.539 62.742 1.00 80.31 89 TYR A O 1
ATOM 715 N N . ASP A 1 90 ? -75.868 -12.077 64.908 1.00 79.69 90 ASP A N 1
ATOM 716 C CA . ASP A 1 90 ? -77.187 -12.465 65.439 1.00 79.69 90 ASP A CA 1
ATOM 717 C C . ASP A 1 90 ? -78.353 -11.698 64.785 1.00 79.69 90 ASP A C 1
ATOM 719 O O . ASP A 1 90 ? -79.481 -12.180 64.753 1.00 79.69 90 ASP A O 1
ATOM 723 N N . ASP A 1 91 ? -78.075 -10.499 64.263 1.00 76.19 91 ASP A N 1
ATOM 724 C CA . ASP A 1 91 ? -79.043 -9.602 63.628 1.00 76.19 91 ASP A CA 1
ATOM 725 C C . ASP A 1 91 ? -79.000 -9.622 62.089 1.00 76.19 91 ASP A C 1
ATOM 727 O O . ASP A 1 91 ? -79.955 -9.196 61.442 1.00 76.19 91 ASP A O 1
ATOM 731 N N . SER A 1 92 ? -77.878 -10.031 61.485 1.00 83.75 92 SER A N 1
ATOM 732 C CA . SER A 1 92 ? -77.599 -9.792 60.065 1.00 83.75 92 SER A CA 1
ATOM 733 C C . SER A 1 92 ? -76.311 -10.462 59.572 1.00 83.75 92 SER A C 1
ATOM 735 O O . SER A 1 92 ? -75.336 -10.630 60.304 1.00 83.75 92 SER A O 1
ATOM 737 N N . LYS A 1 93 ? -76.254 -10.760 58.271 1.00 84.81 93 LYS A N 1
ATOM 738 C CA . LYS A 1 93 ? -74.997 -11.051 57.567 1.00 84.81 93 LYS A CA 1
ATOM 739 C C . LYS A 1 93 ? -74.353 -9.722 57.159 1.00 84.81 93 LYS A C 1
ATOM 741 O O . LYS A 1 93 ? -74.972 -8.956 56.422 1.00 84.81 93 LYS A O 1
ATOM 746 N N . ARG A 1 94 ? -73.133 -9.430 57.622 1.00 88.06 94 ARG A N 1
ATOM 747 C CA . ARG A 1 94 ? -72.413 -8.175 57.315 1.00 88.06 94 ARG A CA 1
ATOM 748 C C . ARG A 1 94 ? -71.051 -8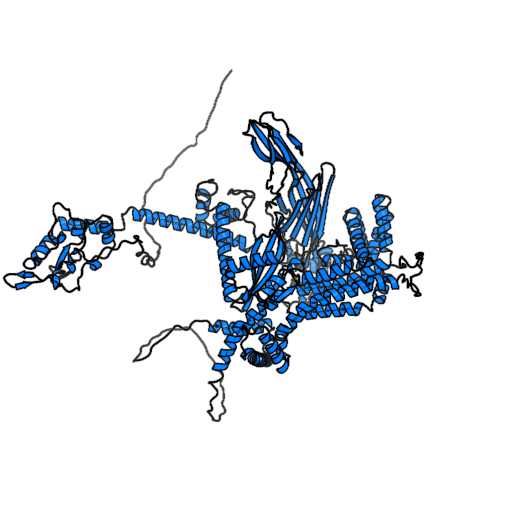.468 56.694 1.00 88.06 94 ARG A C 1
ATOM 750 O O . ARG A 1 94 ? -70.430 -9.487 56.989 1.00 88.06 94 ARG A O 1
ATOM 757 N N . PHE A 1 95 ? -70.574 -7.561 55.854 1.00 89.12 95 PHE A N 1
ATOM 758 C CA . PHE A 1 95 ? -69.297 -7.672 55.153 1.00 89.12 95 PHE A CA 1
ATOM 759 C C . PHE A 1 95 ? -68.630 -6.291 55.048 1.00 89.12 95 PHE A C 1
ATOM 761 O O . PHE A 1 95 ? -69.278 -5.259 55.251 1.00 89.12 95 PHE A O 1
ATOM 768 N N . PHE A 1 96 ? -67.327 -6.270 54.783 1.00 89.38 96 PHE A N 1
ATOM 769 C CA . PHE A 1 96 ? -66.585 -5.047 54.489 1.00 89.38 96 PHE A CA 1
ATOM 770 C C . PHE A 1 96 ? -67.074 -4.442 53.166 1.00 89.38 96 PHE A C 1
ATOM 772 O O . PHE A 1 96 ? -67.461 -5.163 52.253 1.00 89.38 96 PHE A O 1
ATOM 779 N N . SER A 1 97 ? -67.075 -3.114 53.045 1.00 87.88 97 SER A N 1
ATOM 780 C CA . SER A 1 97 ? -67.510 -2.448 51.813 1.00 87.88 97 SER A CA 1
ATOM 781 C C . SER A 1 97 ? -66.622 -1.263 51.475 1.00 87.88 97 SER A C 1
ATOM 783 O O . SER A 1 97 ? -66.090 -0.598 52.365 1.00 87.88 97 SER A O 1
ATOM 785 N N . GLN A 1 98 ? -66.552 -0.945 50.181 1.00 86.81 98 GLN A N 1
ATOM 786 C CA . GLN A 1 98 ? -65.739 0.142 49.632 1.00 86.81 98 GLN A CA 1
ATOM 787 C C . GLN A 1 98 ? -65.984 1.502 50.322 1.00 86.81 98 GLN A C 1
ATOM 789 O O . GLN A 1 98 ? -65.086 2.337 50.417 1.00 86.81 98 GLN A O 1
ATOM 794 N N . SER A 1 99 ? -67.181 1.707 50.889 1.00 85.94 99 SER A N 1
ATOM 795 C CA . SER A 1 99 ? -67.529 2.895 51.679 1.00 85.94 99 SER A CA 1
ATOM 796 C C . SER A 1 99 ? -66.620 3.129 52.898 1.00 85.94 99 SER A C 1
ATOM 798 O O . SER A 1 99 ? -66.392 4.278 53.274 1.00 85.94 99 SER A O 1
ATOM 800 N N . MET A 1 100 ? -66.063 2.068 53.495 1.00 87.75 100 MET A N 1
ATOM 801 C CA . MET A 1 100 ? -65.244 2.140 54.711 1.00 87.75 100 MET A CA 1
ATOM 802 C C . MET A 1 100 ? -63.823 2.669 54.455 1.00 87.75 100 MET A C 1
ATOM 804 O O . MET A 1 100 ? -63.205 3.219 55.373 1.00 87.75 100 MET A O 1
ATOM 808 N N . PHE A 1 101 ? -63.332 2.612 53.209 1.00 89.06 101 PHE A N 1
ATOM 809 C CA . PHE A 1 101 ? -62.105 3.311 52.807 1.00 89.06 101 PHE A CA 1
ATOM 810 C C . PHE A 1 101 ? -62.249 4.840 52.853 1.00 89.06 101 PHE A C 1
ATOM 812 O O . PHE A 1 101 ? -61.244 5.530 52.741 1.00 89.06 101 PHE A O 1
ATOM 819 N N . PHE A 1 102 ? -63.450 5.400 53.037 1.00 88.19 102 PHE A N 1
ATOM 820 C CA . PHE A 1 102 ? -63.654 6.848 53.077 1.00 88.19 102 PHE A CA 1
ATOM 821 C C . PHE A 1 102 ? -64.047 7.349 54.470 1.00 88.19 102 PHE A C 1
ATOM 823 O O . PHE A 1 102 ? -64.891 6.771 55.160 1.00 88.19 102 PHE A O 1
ATOM 830 N N . ARG A 1 103 ? -63.473 8.486 54.874 1.00 86.88 103 ARG A N 1
ATOM 831 C CA . ARG A 1 103 ? -63.973 9.304 55.989 1.00 86.88 103 ARG A CA 1
ATOM 832 C C . ARG A 1 103 ? -64.764 10.491 55.444 1.00 86.88 103 ARG A C 1
ATOM 834 O O . ARG A 1 103 ? -64.383 11.065 54.424 1.00 86.88 103 ARG A O 1
ATOM 841 N N . LYS A 1 104 ? -65.848 10.875 56.123 1.00 80.44 104 LYS A N 1
ATOM 842 C CA . LYS A 1 104 ? -66.532 12.150 55.861 1.00 80.44 104 LYS A CA 1
ATOM 843 C C . LYS A 1 104 ? -65.788 13.264 56.597 1.00 80.44 104 LYS A C 1
ATOM 845 O O . LYS A 1 104 ? -65.507 13.130 57.785 1.00 80.44 104 LYS A O 1
ATOM 850 N N . HIS A 1 105 ? -65.462 14.334 55.888 1.00 74.75 105 HIS A N 1
ATOM 851 C CA . HIS A 1 105 ? -64.916 15.560 56.454 1.00 74.75 105 HIS A CA 1
ATOM 852 C C . HIS A 1 105 ? -66.036 16.425 57.055 1.00 74.75 105 HIS A C 1
ATOM 854 O O . HIS A 1 105 ? -67.206 16.256 56.712 1.00 74.75 105 HIS A O 1
ATOM 860 N N . ILE A 1 106 ? -65.681 17.383 57.918 1.00 73.44 106 ILE A N 1
ATOM 861 C CA . ILE A 1 106 ? -66.644 18.288 58.572 1.00 73.44 106 ILE A CA 1
ATOM 862 C C . ILE A 1 106 ? -67.395 19.142 57.529 1.00 73.44 106 ILE A C 1
ATOM 864 O O . ILE A 1 106 ? -68.586 19.387 57.679 1.00 73.44 106 ILE A O 1
ATOM 868 N N . SER A 1 107 ? -66.743 19.494 56.414 1.00 72.44 107 SER A N 1
ATOM 869 C CA . SER A 1 107 ? -67.362 20.169 55.258 1.00 72.44 107 SER A CA 1
ATOM 870 C C . SER A 1 107 ? -68.108 19.232 54.284 1.00 72.44 107 SER A C 1
ATOM 872 O O . SER A 1 107 ? -68.359 19.599 53.141 1.00 72.44 107 SER A O 1
ATOM 874 N N . GLY A 1 108 ? -68.427 17.996 54.685 1.00 74.56 108 GLY A N 1
ATOM 875 C CA . GLY A 1 108 ? -69.211 17.035 53.892 1.00 74.56 108 GLY A CA 1
ATOM 876 C C . GLY A 1 108 ? -68.440 16.245 52.823 1.00 74.56 108 GLY A C 1
ATOM 877 O O . GLY A 1 108 ? -68.909 15.183 52.407 1.00 74.56 108 GLY A O 1
ATOM 878 N N . GLY A 1 109 ? -67.250 16.699 52.413 1.00 77.25 109 GLY A N 1
ATOM 879 C CA . GLY A 1 109 ? -66.386 15.985 51.461 1.00 77.25 109 GLY A CA 1
ATOM 880 C C . GLY A 1 109 ? -65.947 14.593 51.945 1.00 77.25 109 GLY A C 1
ATOM 881 O O . GLY A 1 109 ? -65.921 14.316 53.144 1.00 77.25 109 GLY A O 1
ATOM 882 N N . LYS A 1 110 ? -65.577 13.700 51.018 1.00 85.31 110 LYS A N 1
ATOM 883 C CA . LYS A 1 110 ? -65.007 12.374 51.329 1.00 85.31 110 LYS A CA 1
ATOM 884 C C . LYS A 1 110 ? -63.486 12.406 51.168 1.00 85.31 110 LYS A C 1
ATOM 886 O O . LYS A 1 110 ? -63.002 12.896 50.158 1.00 85.31 110 LYS A O 1
ATOM 891 N N . ILE A 1 111 ? -62.750 11.835 52.121 1.00 84.81 111 ILE A N 1
ATOM 892 C CA . ILE A 1 111 ? -61.287 11.660 52.056 1.00 84.81 111 ILE A CA 1
ATOM 893 C C . ILE A 1 111 ? -60.981 10.156 52.100 1.00 84.81 111 ILE A C 1
ATOM 895 O O . ILE A 1 111 ? -61.554 9.447 52.933 1.00 84.81 111 ILE A O 1
ATOM 899 N N . LYS A 1 112 ? -60.114 9.666 51.202 1.00 87.19 112 LYS A N 1
ATOM 900 C CA . LYS A 1 112 ? -59.692 8.255 51.120 1.00 87.19 112 LYS A CA 1
ATOM 901 C C . LYS A 1 112 ? -58.720 7.908 52.263 1.00 87.19 112 LYS A C 1
ATOM 903 O O . LYS A 1 112 ? -57.934 8.746 52.694 1.00 87.19 112 LYS A O 1
ATOM 908 N N . ARG A 1 113 ? -58.772 6.674 52.765 1.00 89.25 113 ARG A N 1
ATOM 909 C CA . ARG A 1 113 ? -57.846 6.099 53.753 1.00 89.25 113 ARG A CA 1
ATOM 910 C C . ARG A 1 113 ? -56.807 5.241 53.043 1.00 89.25 113 ARG A C 1
ATOM 912 O O . ARG A 1 113 ? -56.985 4.037 52.905 1.00 89.25 113 ARG A O 1
ATOM 919 N N . GLU A 1 114 ? -55.714 5.857 52.620 1.00 86.50 114 GLU A N 1
ATOM 920 C CA . GLU A 1 114 ? -54.591 5.174 51.952 1.00 86.50 114 GLU A CA 1
ATOM 921 C C . GLU A 1 114 ? -53.853 4.181 52.866 1.00 86.50 114 GLU A C 1
ATOM 923 O O . GLU A 1 114 ? -53.192 3.274 52.383 1.00 86.50 114 GLU A O 1
ATOM 928 N N . TRP A 1 115 ? -53.995 4.303 54.190 1.00 89.56 115 TRP A N 1
ATOM 929 C CA . TRP A 1 115 ? -53.398 3.374 55.154 1.00 89.56 115 TRP A CA 1
ATOM 930 C C . TRP A 1 115 ? -54.172 2.059 55.326 1.00 89.56 115 TRP A C 1
ATOM 932 O O . TRP A 1 115 ? -53.607 1.095 55.843 1.00 89.56 115 TRP A O 1
ATOM 942 N N . LEU A 1 116 ? -55.462 2.027 54.972 1.00 91.69 116 LEU A N 1
ATOM 943 C CA . LEU A 1 116 ? -56.349 0.886 55.205 1.00 91.69 116 LEU A CA 1
ATOM 944 C C . LEU A 1 116 ? -56.308 -0.038 53.989 1.00 91.69 116 LEU A C 1
ATOM 946 O O . LEU A 1 116 ? -56.649 0.400 52.895 1.00 91.69 116 LEU A O 1
ATOM 950 N N . MET A 1 117 ? -55.951 -1.304 54.188 1.00 92.19 117 MET A N 1
ATOM 951 C CA . MET A 1 117 ? -55.808 -2.301 53.120 1.00 92.19 117 MET A CA 1
ATOM 952 C C . MET A 1 117 ? -56.746 -3.479 53.348 1.00 92.19 117 MET A C 1
ATOM 954 O O . MET A 1 117 ? -56.949 -3.886 54.493 1.00 92.19 117 MET A O 1
ATOM 958 N N . TYR A 1 118 ? -57.291 -4.051 52.276 1.00 92.50 118 TYR A N 1
ATOM 959 C CA . TYR A 1 118 ? -58.051 -5.297 52.338 1.00 92.50 118 TYR A CA 1
ATOM 960 C C . TYR A 1 118 ? -57.203 -6.488 51.879 1.00 92.50 118 TYR A C 1
ATOM 962 O O . TYR A 1 118 ? -56.403 -6.375 50.953 1.00 92.50 118 TYR A O 1
ATOM 970 N N . SER A 1 119 ? -57.398 -7.630 52.537 1.00 91.88 119 SER A N 1
ATOM 971 C CA . SER A 1 119 ? -56.775 -8.911 52.206 1.00 91.88 119 SER A CA 1
ATOM 972 C C . SER A 1 119 ? -57.844 -9.881 51.690 1.00 91.88 119 SER A C 1
ATOM 974 O O . SER A 1 119 ? -58.642 -10.379 52.498 1.00 91.88 119 SER A O 1
ATOM 976 N N . PRO A 1 120 ? -57.880 -10.175 50.376 1.00 88.88 120 PRO A N 1
ATOM 977 C CA . PRO A 1 120 ? -58.772 -11.184 49.812 1.00 88.88 120 PRO A CA 1
ATOM 978 C C . PRO A 1 120 ? -58.589 -12.567 50.449 1.00 88.88 120 PRO A C 1
ATOM 980 O O . PRO A 1 120 ? -59.584 -13.216 50.770 1.00 88.88 120 PRO A O 1
ATOM 983 N N . SER A 1 121 ? -57.346 -12.989 50.712 1.00 88.81 121 SER A N 1
ATOM 984 C CA . SER A 1 121 ? -57.040 -14.335 51.228 1.00 88.81 121 SER A CA 1
ATOM 985 C C . SER A 1 121 ? -57.507 -14.562 52.668 1.00 88.81 121 SER A C 1
ATOM 987 O O . SER A 1 121 ? -57.802 -15.691 53.052 1.00 88.81 121 SER A O 1
ATOM 989 N N . THR A 1 122 ? -57.585 -13.504 53.484 1.00 88.88 122 THR A N 1
ATOM 990 C CA . THR A 1 122 ? -58.020 -13.606 54.893 1.00 88.88 122 THR A CA 1
ATOM 991 C C . THR A 1 122 ? -59.435 -13.070 55.140 1.00 88.88 122 THR A C 1
ATOM 993 O O . THR A 1 122 ? -60.029 -13.335 56.191 1.00 88.88 122 THR A O 1
ATOM 996 N N . GLY A 1 123 ? -59.992 -12.290 54.207 1.00 88.75 123 GLY A N 1
ATOM 997 C CA . GLY A 1 123 ? -61.265 -11.590 54.382 1.00 88.75 123 GLY A CA 1
ATOM 998 C C . GLY A 1 123 ? -61.235 -10.544 55.506 1.00 88.75 123 GLY A C 1
ATOM 999 O O . GLY A 1 123 ? -62.252 -10.319 56.167 1.00 88.75 123 GLY A O 1
ATOM 1000 N N . LYS A 1 124 ? -60.071 -9.948 55.781 1.00 92.56 124 LYS A N 1
ATOM 1001 C CA . LYS A 1 124 ? -59.842 -8.969 56.858 1.00 92.56 124 LYS A CA 1
ATOM 1002 C C . LYS A 1 124 ? -59.255 -7.670 56.302 1.00 92.56 124 LYS A C 1
ATOM 1004 O O . LYS A 1 124 ? -58.753 -7.639 55.180 1.00 92.56 124 LYS A O 1
ATOM 1009 N N . VAL A 1 125 ? -59.273 -6.608 57.110 1.00 92.25 125 VAL A N 1
ATOM 1010 C CA . VAL A 1 125 ? -58.550 -5.359 56.814 1.00 92.25 125 VAL A CA 1
ATOM 1011 C C . VAL A 1 125 ? -57.374 -5.118 57.753 1.00 92.25 125 VAL A C 1
ATOM 1013 O O . VAL A 1 125 ? -57.425 -5.429 58.944 1.00 92.25 125 VAL A O 1
ATOM 1016 N N . TYR A 1 126 ? -56.322 -4.529 57.198 1.00 92.81 126 TYR A N 1
ATOM 1017 C CA . TYR A 1 126 ? -55.040 -4.270 57.842 1.00 92.81 126 TYR A CA 1
ATOM 1018 C C . TYR A 1 126 ? -54.666 -2.790 57.707 1.00 92.81 126 TYR A C 1
ATOM 1020 O O . TYR A 1 126 ? -55.220 -2.066 56.879 1.00 92.81 126 TYR A O 1
ATOM 1028 N N . CYS A 1 127 ? -53.723 -2.332 58.527 1.00 91.19 127 CYS A N 1
ATOM 1029 C CA . CYS A 1 127 ? -53.156 -0.992 58.443 1.00 91.19 127 CYS A CA 1
ATOM 1030 C C . CYS A 1 127 ? -51.702 -1.072 57.964 1.00 91.19 127 CYS A C 1
ATOM 1032 O O . CYS A 1 127 ? -50.833 -1.540 58.698 1.00 91.19 127 CYS A O 1
ATOM 1034 N N . PHE A 1 128 ? -51.451 -0.596 56.744 1.00 90.00 128 PHE A N 1
ATOM 1035 C CA . PHE A 1 128 ? -50.165 -0.665 56.041 1.00 90.00 128 PHE A CA 1
ATOM 1036 C C . PHE A 1 128 ? -48.967 -0.124 56.850 1.00 90.00 128 PHE A C 1
ATOM 1038 O O . PHE A 1 128 ? -48.028 -0.883 57.083 1.00 90.00 128 PHE A O 1
ATOM 1045 N N . PRO A 1 129 ? -48.978 1.116 57.387 1.00 89.06 129 PRO A N 1
ATOM 1046 C CA . PRO A 1 129 ? -47.870 1.587 58.223 1.00 89.06 129 PRO A CA 1
ATOM 1047 C C . PRO A 1 129 ? -47.728 0.787 59.530 1.00 89.06 129 PRO A C 1
ATOM 1049 O O . PRO A 1 129 ? -46.615 0.585 60.007 1.00 89.06 129 PRO A O 1
ATOM 1052 N N . CYS A 1 130 ? -48.828 0.311 60.125 1.00 89.62 130 CYS A N 1
ATOM 1053 C CA . CYS A 1 130 ? -48.770 -0.393 61.408 1.00 89.62 130 CYS A CA 1
ATOM 1054 C C . CYS A 1 130 ? -48.317 -1.853 61.288 1.00 89.62 130 CYS A C 1
ATOM 1056 O O . CYS A 1 130 ? -47.668 -2.333 62.214 1.00 89.62 130 CYS A O 1
ATOM 1058 N N . ILE A 1 131 ? -48.633 -2.569 60.200 1.00 88.19 131 ILE A N 1
ATOM 1059 C CA . ILE A 1 131 ? -48.107 -3.931 59.996 1.00 88.19 131 ILE A CA 1
ATOM 1060 C C . ILE A 1 131 ? -46.598 -3.902 59.728 1.00 88.19 131 ILE A C 1
ATOM 1062 O O . ILE A 1 131 ? -45.891 -4.781 60.207 1.00 88.19 131 ILE A O 1
ATOM 1066 N N . LEU A 1 132 ? -46.104 -2.858 59.047 1.00 87.19 132 LEU A N 1
ATOM 1067 C CA . LEU A 1 132 ? -44.680 -2.678 58.765 1.00 87.19 132 LEU A CA 1
ATOM 1068 C C . LEU A 1 132 ? -43.870 -2.245 59.999 1.00 87.19 132 LEU A C 1
ATOM 1070 O O . LEU A 1 132 ? -42.799 -2.800 60.228 1.00 87.19 132 LEU A O 1
ATOM 1074 N N . PHE A 1 133 ? -44.357 -1.274 60.788 1.00 87.00 133 PHE A N 1
ATOM 1075 C CA . PHE A 1 133 ? -43.551 -0.599 61.827 1.00 87.00 133 PHE A CA 1
ATOM 1076 C C . PHE A 1 133 ? -44.085 -0.702 63.266 1.00 87.00 133 PHE A C 1
ATOM 1078 O O . PHE A 1 133 ? -43.440 -0.209 64.188 1.00 87.00 133 PHE A O 1
ATOM 1085 N N . GLY A 1 134 ? -45.259 -1.297 63.490 1.00 83.06 134 GLY A N 1
ATOM 1086 C CA . GLY A 1 134 ? -45.879 -1.346 64.816 1.00 83.06 134 GLY A CA 1
ATOM 1087 C C . GLY A 1 134 ? -45.278 -2.419 65.731 1.00 83.06 134 GLY A C 1
ATOM 1088 O O . GLY A 1 134 ? -45.170 -3.585 65.353 1.00 83.06 134 GLY A O 1
ATOM 1089 N N . GLU A 1 135 ? -44.956 -2.039 66.967 1.00 74.12 135 GLU A N 1
ATOM 1090 C CA . GLU A 1 135 ? -44.274 -2.889 67.952 1.00 74.12 135 GLU A CA 1
ATOM 1091 C C . GLU A 1 135 ? -44.995 -4.214 68.265 1.00 74.12 135 GLU A C 1
ATOM 1093 O O . GLU A 1 135 ? -46.218 -4.282 68.420 1.00 74.12 135 GLU A O 1
ATOM 1098 N N . ALA A 1 136 ? -44.211 -5.282 68.453 1.00 63.75 136 ALA A N 1
ATOM 1099 C CA . ALA A 1 136 ? -44.730 -6.612 68.776 1.00 63.75 136 ALA A CA 1
ATOM 1100 C C . ALA A 1 136 ? -45.392 -6.704 70.167 1.00 63.75 136 ALA A C 1
ATOM 1102 O O . ALA A 1 136 ? -46.294 -7.520 70.346 1.00 63.75 136 ALA A O 1
ATOM 1103 N N . GLN A 1 137 ? -44.982 -5.856 71.119 1.00 58.84 137 GLN A N 1
ATOM 1104 C CA . GLN A 1 137 ? -45.507 -5.811 72.492 1.00 58.84 137 GLN A CA 1
ATOM 1105 C C . GLN A 1 137 ? -46.953 -5.285 72.576 1.00 58.84 137 GLN A C 1
ATOM 1107 O O . GLN A 1 137 ? -47.643 -5.547 73.556 1.00 58.84 137 GLN A O 1
ATOM 1112 N N . ASN A 1 138 ? -47.427 -4.535 71.572 1.00 60.88 138 ASN A N 1
ATOM 1113 C CA . ASN A 1 138 ? -48.690 -3.789 71.652 1.00 60.88 138 ASN A CA 1
ATOM 1114 C C . ASN A 1 138 ? -49.490 -3.855 70.334 1.00 60.88 138 ASN A C 1
ATOM 1116 O O . ASN A 1 138 ? -49.968 -2.848 69.805 1.00 60.88 138 ASN A O 1
ATOM 1120 N N . ARG A 1 139 ? -49.587 -5.065 69.759 1.00 66.19 139 ARG A N 1
ATOM 1121 C CA . ARG A 1 139 ? -50.204 -5.314 68.444 1.00 66.19 139 ARG A CA 1
ATOM 1122 C C . ARG A 1 139 ? -51.685 -4.930 68.413 1.00 66.19 139 ARG A C 1
ATOM 1124 O O . ARG A 1 139 ? -52.537 -5.584 69.009 1.00 66.19 139 ARG A O 1
ATOM 1131 N N . SER A 1 140 ? -52.003 -3.918 67.614 1.00 75.25 140 SER A N 1
ATOM 1132 C CA . SER A 1 140 ? -53.375 -3.533 67.290 1.00 75.25 140 SER A CA 1
ATOM 1133 C C . SER A 1 140 ? -54.085 -4.589 66.429 1.00 75.25 140 SER A C 1
ATOM 1135 O O . SER A 1 140 ? -53.461 -5.295 65.634 1.00 75.25 140 SER A O 1
ATOM 1137 N N . HIS A 1 141 ? -55.420 -4.642 66.495 1.00 80.81 141 HIS A N 1
ATOM 1138 C CA . HIS A 1 141 ? -56.225 -5.526 65.634 1.00 80.81 141 HIS A CA 1
ATOM 1139 C C . HIS A 1 141 ? -56.031 -5.276 64.126 1.00 80.81 141 HIS A C 1
ATOM 1141 O O . HIS A 1 141 ? -56.340 -6.148 63.325 1.00 80.81 141 HIS A O 1
ATOM 1147 N N . PHE A 1 142 ? -55.503 -4.115 63.723 1.00 85.94 142 PHE A N 1
ATOM 1148 C CA . PHE A 1 142 ? -55.191 -3.803 62.324 1.00 85.94 142 PHE A CA 1
ATOM 1149 C C . PHE A 1 142 ? -53.799 -4.302 61.880 1.00 85.94 142 PHE A C 1
ATOM 1151 O O . PHE A 1 142 ? -53.450 -4.161 60.713 1.00 85.94 142 PHE A O 1
ATOM 1158 N N . GLN A 1 143 ? -53.020 -4.923 62.775 1.00 84.19 143 GLN A N 1
ATOM 1159 C CA . GLN A 1 143 ? -51.798 -5.675 62.442 1.00 84.19 143 GLN A CA 1
ATOM 1160 C C . GLN A 1 143 ? -52.069 -7.182 62.327 1.00 84.19 143 GLN A C 1
ATOM 1162 O O . GLN A 1 143 ? -51.476 -7.854 61.494 1.00 84.19 143 GLN A O 1
ATOM 1167 N N . THR A 1 144 ? -52.989 -7.719 63.135 1.00 83.88 144 THR A N 1
ATOM 1168 C CA . THR A 1 144 ? -53.422 -9.136 63.104 1.00 83.88 144 THR A CA 1
ATOM 1169 C C . THR A 1 144 ? -54.680 -9.378 62.250 1.00 83.88 144 THR A C 1
ATOM 1171 O O . THR A 1 144 ? -55.204 -10.497 62.168 1.00 83.88 144 THR A O 1
ATOM 1174 N N . GLY A 1 145 ? -55.140 -8.318 61.583 1.00 88.00 145 GLY A N 1
ATOM 1175 C CA . GLY A 1 145 ? -56.270 -8.276 60.668 1.00 88.00 145 GLY A CA 1
ATOM 1176 C C . GLY A 1 145 ? -57.619 -8.147 61.383 1.00 88.00 145 GLY A C 1
ATOM 1177 O O . GLY A 1 145 ? -58.044 -9.026 62.140 1.00 88.00 145 GLY A O 1
ATOM 1178 N N . PHE A 1 146 ? -58.320 -7.057 61.085 1.00 91.06 146 PHE A N 1
ATOM 1179 C CA . PHE A 1 146 ? -59.597 -6.675 61.672 1.00 91.06 146 PHE A CA 1
ATOM 1180 C C . PHE A 1 146 ? -60.776 -7.172 60.818 1.00 91.06 146 PHE A C 1
ATOM 1182 O O . PHE A 1 146 ? -60.763 -7.030 59.595 1.00 91.06 146 PHE A O 1
ATOM 1189 N N . SER A 1 147 ? -61.819 -7.718 61.459 1.00 90.31 147 SER A N 1
ATOM 1190 C CA . SER A 1 147 ? -63.086 -8.073 60.793 1.00 90.31 147 SER A CA 1
ATOM 1191 C C . SER A 1 147 ? -64.320 -7.985 61.706 1.00 90.31 147 SER A C 1
ATOM 1193 O O . SER A 1 147 ? -65.183 -8.861 61.676 1.00 90.31 147 SER A O 1
ATOM 1195 N N . ASP A 1 148 ? -64.401 -6.956 62.555 1.00 89.19 148 ASP A N 1
ATOM 1196 C CA . ASP A 1 148 ? -65.622 -6.639 63.311 1.00 89.19 148 ASP A CA 1
ATOM 1197 C C . ASP A 1 148 ? -66.446 -5.584 62.555 1.00 89.19 148 ASP A C 1
ATOM 1199 O O . ASP A 1 148 ? -66.314 -4.376 62.758 1.00 89.19 148 ASP A O 1
ATOM 1203 N N . TRP A 1 149 ? -67.321 -6.056 61.667 1.00 90.31 149 TRP A N 1
ATOM 1204 C CA . TRP A 1 149 ? -68.200 -5.214 60.854 1.00 90.31 149 TRP A CA 1
ATOM 1205 C C . TRP A 1 149 ? -69.393 -4.635 61.629 1.00 90.31 149 TRP A C 1
ATOM 1207 O O . TRP A 1 149 ? -70.092 -3.769 61.103 1.00 90.31 149 TRP A O 1
ATOM 1217 N N . LYS A 1 150 ? -69.618 -5.058 62.883 1.00 85.94 150 LYS A N 1
ATOM 1218 C CA . LYS A 1 150 ? -70.627 -4.462 63.772 1.00 85.94 150 LYS A CA 1
ATOM 1219 C C . LYS A 1 150 ? -70.124 -3.128 64.331 1.00 85.94 150 LYS A C 1
ATOM 1221 O O . LYS A 1 150 ? -70.883 -2.164 64.353 1.00 85.94 150 LYS A O 1
ATOM 1226 N N . ASN A 1 151 ? -68.835 -3.041 64.680 1.00 87.00 151 ASN A N 1
ATOM 1227 C CA . ASN A 1 151 ? -68.211 -1.826 65.232 1.00 87.00 151 ASN A CA 1
ATOM 1228 C C . ASN A 1 151 ? -67.224 -1.113 64.280 1.00 87.00 151 ASN A C 1
ATOM 1230 O O . ASN A 1 151 ? -66.531 -0.185 64.708 1.00 87.00 151 ASN A O 1
ATOM 1234 N N . ALA A 1 152 ? -67.139 -1.521 63.008 1.00 85.69 152 ALA A N 1
ATOM 1235 C CA . ALA A 1 152 ? -66.093 -1.100 62.067 1.00 85.69 152 ALA A CA 1
ATOM 1236 C C . ALA A 1 152 ? -65.855 0.414 61.995 1.00 85.69 152 ALA A C 1
ATOM 1238 O O . ALA A 1 152 ? -64.717 0.842 62.157 1.00 85.69 152 ALA A O 1
ATOM 1239 N N . LEU A 1 153 ? -66.898 1.232 61.810 1.00 83.50 153 LEU A N 1
ATOM 1240 C CA . LEU A 1 153 ? -66.747 2.692 61.695 1.00 83.50 153 LEU A CA 1
ATOM 1241 C C . LEU A 1 153 ? -66.059 3.299 62.929 1.00 83.50 153 LEU A C 1
ATOM 1243 O O . LEU A 1 153 ? -65.092 4.047 62.790 1.00 83.50 153 LEU A O 1
ATOM 1247 N N . HIS A 1 154 ? -66.502 2.914 64.129 1.00 86.75 154 HIS A N 1
ATOM 1248 C CA . HIS A 1 154 ? -65.924 3.380 65.389 1.00 86.75 154 HIS A CA 1
ATOM 1249 C C . HIS A 1 154 ? -64.492 2.859 65.593 1.00 86.75 154 HIS A C 1
ATOM 1251 O O . HIS A 1 154 ? -63.602 3.622 65.962 1.00 86.75 154 HIS A O 1
ATOM 1257 N N . ARG A 1 155 ? -64.233 1.575 65.307 1.00 88.56 155 ARG A N 1
ATOM 1258 C CA . ARG A 1 155 ? -62.900 0.963 65.463 1.00 88.56 155 ARG A CA 1
ATOM 1259 C C . ARG A 1 155 ? -61.872 1.526 64.475 1.00 88.56 155 ARG A C 1
ATOM 1261 O O . ARG A 1 155 ? -60.748 1.801 64.885 1.00 88.56 155 ARG A O 1
ATOM 1268 N N . ILE A 1 156 ? -62.261 1.755 63.220 1.00 89.50 156 ILE A N 1
ATOM 1269 C CA . ILE A 1 156 ? -61.426 2.390 62.188 1.00 89.50 156 ILE A CA 1
ATOM 1270 C C . ILE A 1 156 ? -61.112 3.838 62.589 1.00 89.50 156 ILE A C 1
ATOM 1272 O O . ILE A 1 156 ? -59.945 4.212 62.622 1.00 89.50 156 ILE A O 1
ATOM 1276 N N . GLN A 1 157 ? -62.118 4.635 62.973 1.00 86.50 157 GLN A N 1
ATOM 1277 C CA . GLN A 1 157 ? -61.919 6.032 63.391 1.00 86.50 157 GLN A CA 1
ATOM 1278 C C . GLN A 1 157 ? -61.103 6.162 64.694 1.00 86.50 157 GLN A C 1
ATOM 1280 O O . GLN A 1 157 ? -60.340 7.116 64.853 1.00 86.50 157 GLN A O 1
ATOM 1285 N N . SER A 1 158 ? -61.231 5.200 65.612 1.00 87.50 158 SER A N 1
ATOM 1286 C CA . SER A 1 158 ? -60.417 5.108 66.830 1.00 87.50 158 SER A CA 1
ATOM 1287 C C . SER A 1 158 ? -58.951 4.778 66.513 1.00 87.50 158 SER A C 1
ATOM 1289 O O . SER A 1 158 ? -58.056 5.425 67.054 1.00 87.50 158 SER A O 1
ATOM 1291 N N . HIS A 1 159 ? -58.687 3.845 65.589 1.00 89.62 159 HIS A N 1
ATOM 1292 C CA . HIS A 1 159 ? -57.326 3.530 65.138 1.00 89.62 159 HIS A CA 1
ATOM 1293 C C . HIS A 1 159 ? -56.675 4.699 64.383 1.00 89.62 159 HIS A C 1
ATOM 1295 O O . HIS A 1 159 ? -55.541 5.057 64.686 1.00 89.62 159 HIS A O 1
ATOM 1301 N N . GLU A 1 160 ? -57.419 5.358 63.489 1.00 87.44 160 GLU A N 1
ATOM 1302 C CA . GLU A 1 160 ? -56.997 6.549 62.730 1.00 87.44 160 GLU A CA 1
ATOM 1303 C C . GLU A 1 160 ? -56.511 7.704 63.634 1.00 87.44 160 GLU A C 1
ATOM 1305 O O . GLU A 1 160 ? -55.711 8.544 63.224 1.00 87.44 160 GLU A O 1
ATOM 1310 N N . ASN A 1 161 ? -56.971 7.741 64.889 1.00 85.25 161 ASN A N 1
ATOM 1311 C CA . ASN A 1 161 ? -56.593 8.749 65.881 1.00 85.25 161 ASN A CA 1
ATOM 1312 C C . ASN A 1 161 ? -55.626 8.247 66.965 1.00 85.25 161 ASN A C 1
ATOM 1314 O O . ASN A 1 161 ? -55.256 9.025 67.844 1.00 85.25 161 ASN A O 1
ATOM 1318 N N . ASN A 1 162 ? -55.188 6.988 66.907 1.00 88.06 162 ASN A N 1
ATOM 1319 C CA . ASN A 1 162 ? -54.269 6.416 67.887 1.00 88.06 162 ASN A CA 1
ATOM 1320 C C . ASN A 1 162 ? -52.845 6.984 67.717 1.00 88.06 162 ASN A C 1
ATOM 1322 O O . ASN A 1 162 ? -52.353 7.144 66.598 1.00 88.06 162 ASN A O 1
ATOM 1326 N N . ALA A 1 163 ? -52.160 7.255 68.830 1.00 86.00 163 ALA A N 1
ATOM 1327 C CA . ALA A 1 163 ? -50.773 7.708 68.835 1.00 86.00 163 ALA A CA 1
ATOM 1328 C C . ALA A 1 163 ? -49.825 6.718 68.132 1.00 86.00 163 ALA A C 1
ATOM 1330 O O . ALA A 1 163 ? -48.994 7.149 67.336 1.00 86.00 163 ALA A O 1
ATOM 1331 N N . THR A 1 164 ? -49.986 5.404 68.336 1.00 85.88 164 THR A N 1
ATOM 1332 C CA . THR A 1 164 ? -49.120 4.393 67.696 1.00 85.88 164 THR A CA 1
ATOM 1333 C C . THR A 1 164 ? -49.284 4.381 66.177 1.00 85.88 164 THR A C 1
ATOM 1335 O O . THR A 1 164 ? -48.296 4.293 65.450 1.00 85.88 164 THR A O 1
ATOM 1338 N N . HIS A 1 165 ? -50.513 4.563 65.682 1.00 88.31 165 HIS A N 1
ATOM 1339 C CA . HIS A 1 165 ? -50.792 4.717 64.254 1.00 88.31 165 HIS A CA 1
ATOM 1340 C C . HIS A 1 165 ? -50.111 5.963 63.679 1.00 88.31 165 HIS A C 1
ATOM 1342 O O . HIS A 1 165 ? -49.442 5.875 62.651 1.00 88.31 165 HIS A O 1
ATOM 1348 N N . ARG A 1 166 ? -50.209 7.106 64.371 1.00 87.50 166 ARG A N 1
ATOM 1349 C CA . ARG A 1 166 ? -49.562 8.362 63.954 1.00 87.50 166 ARG A CA 1
ATOM 1350 C C . ARG A 1 166 ? -48.035 8.242 63.902 1.00 87.50 166 ARG A C 1
ATOM 1352 O O . ARG A 1 166 ? -47.451 8.704 62.928 1.00 87.50 166 ARG A O 1
ATOM 1359 N N . VAL A 1 167 ? -47.410 7.565 64.871 1.00 86.69 167 VAL A N 1
ATOM 1360 C CA . VAL A 1 167 ? -45.965 7.265 64.841 1.00 86.69 167 VAL A CA 1
ATOM 1361 C C . VAL A 1 167 ? -45.617 6.378 63.643 1.00 86.69 167 VAL A C 1
ATOM 1363 O O . VAL A 1 167 ? -44.741 6.740 62.867 1.00 86.69 167 VAL A O 1
ATOM 1366 N N . CYS A 1 168 ? -46.348 5.283 63.404 1.00 88.00 168 CYS A N 1
ATOM 1367 C CA . CYS A 1 168 ? -46.101 4.409 62.248 1.00 88.00 168 CYS A CA 1
ATOM 1368 C C . CYS A 1 168 ? -46.251 5.151 60.901 1.00 88.00 168 CYS A C 1
ATOM 1370 O O . CYS A 1 168 ? -45.484 4.913 59.968 1.00 88.00 168 CYS A O 1
ATOM 1372 N N . VAL A 1 169 ? -47.225 6.064 60.794 1.00 86.50 169 VAL A N 1
ATOM 1373 C CA . VAL A 1 169 ? -47.415 6.938 59.622 1.00 86.50 169 VAL A CA 1
ATOM 1374 C C . VAL A 1 169 ? -46.248 7.919 59.469 1.00 86.50 169 VAL A C 1
ATOM 1376 O O . VAL A 1 169 ? -45.755 8.097 58.358 1.00 86.50 169 VAL A O 1
ATOM 1379 N N . GLN A 1 170 ? -45.753 8.513 60.559 1.00 82.44 170 GLN A N 1
ATOM 1380 C CA . GLN A 1 170 ? -44.559 9.363 60.529 1.00 82.44 170 GLN A CA 1
ATOM 1381 C C . GLN A 1 170 ? -43.310 8.575 60.106 1.00 82.44 170 GLN A C 1
ATOM 1383 O O . GLN A 1 170 ? -42.567 9.054 59.256 1.00 82.44 170 GLN A O 1
ATOM 1388 N N . THR A 1 171 ? -43.110 7.350 60.604 1.00 83.25 171 THR A N 1
ATOM 1389 C CA . THR A 1 171 ? -42.021 6.457 60.167 1.00 83.25 171 THR A CA 1
ATOM 1390 C C . THR A 1 171 ? -42.106 6.146 58.671 1.00 83.25 171 THR A C 1
ATOM 1392 O O . THR A 1 171 ? -41.093 6.244 57.980 1.00 83.25 171 THR A O 1
ATOM 1395 N N . LEU A 1 172 ? -43.304 5.844 58.149 1.00 84.62 172 LEU A N 1
ATOM 1396 C CA . LEU A 1 172 ? -43.524 5.614 56.716 1.00 84.62 172 LEU A CA 1
ATOM 1397 C C . LEU A 1 172 ? -43.201 6.862 55.878 1.00 84.62 172 LEU A C 1
ATOM 1399 O O . LEU A 1 172 ? -42.517 6.754 54.866 1.00 84.62 172 LEU A O 1
ATOM 1403 N N . ILE A 1 173 ? -43.662 8.046 56.298 1.00 80.94 173 ILE A N 1
ATOM 1404 C CA . ILE A 1 173 ? -43.405 9.313 55.593 1.00 80.94 173 ILE A CA 1
ATOM 1405 C C . ILE A 1 173 ? -41.910 9.659 55.617 1.00 80.94 173 ILE A C 1
ATOM 1407 O O . ILE A 1 173 ? -41.359 10.039 54.587 1.00 80.94 173 ILE A O 1
ATOM 1411 N N . SER A 1 174 ? -41.235 9.488 56.756 1.00 76.12 174 SER A N 1
ATOM 1412 C CA . SER A 1 174 ? -39.793 9.728 56.873 1.00 76.12 174 SER A CA 1
ATOM 1413 C C . SER A 1 174 ? -38.970 8.754 56.027 1.00 76.12 174 SER A C 1
ATOM 1415 O O . SER A 1 174 ? -38.030 9.187 55.373 1.00 76.12 174 SER A O 1
ATOM 1417 N N . ARG A 1 175 ? -39.343 7.466 55.955 1.00 75.69 175 ARG A N 1
ATOM 1418 C CA . ARG A 1 175 ? -38.669 6.481 55.084 1.00 75.69 175 ARG A CA 1
ATOM 1419 C C . ARG A 1 175 ? -38.998 6.634 53.593 1.00 75.69 175 ARG A C 1
ATOM 1421 O O . ARG A 1 175 ? -38.187 6.211 52.770 1.00 75.69 175 ARG A O 1
ATOM 1428 N N . ARG A 1 176 ? -40.137 7.251 53.246 1.00 75.44 176 ARG A N 1
ATOM 1429 C CA . ARG A 1 176 ? -40.517 7.640 51.870 1.00 75.44 176 ARG A CA 1
ATOM 1430 C C . ARG A 1 176 ? -39.775 8.869 51.347 1.00 75.44 176 ARG A C 1
ATOM 1432 O O . ARG A 1 176 ? -39.710 9.065 50.138 1.00 75.44 176 ARG A O 1
ATOM 1439 N N . ARG A 1 177 ? -39.215 9.707 52.222 1.00 68.00 177 ARG A N 1
ATOM 1440 C CA . ARG A 1 177 ? -38.398 10.856 51.808 1.00 68.00 177 ARG A CA 1
ATOM 1441 C C . ARG A 1 177 ? -37.022 10.367 51.358 1.00 68.00 177 ARG A C 1
ATOM 1443 O O . ARG A 1 177 ? -36.175 10.037 52.178 1.00 68.00 177 ARG A O 1
ATOM 1450 N N . ILE A 1 178 ? -36.817 10.344 50.041 1.00 55.50 178 ILE A N 1
ATOM 1451 C CA . ILE A 1 178 ? -35.532 9.998 49.407 1.00 55.50 178 ILE A CA 1
ATOM 1452 C C . ILE A 1 178 ? -34.441 11.003 49.830 1.00 55.50 178 ILE A C 1
ATOM 1454 O O . ILE A 1 178 ? -33.318 10.620 50.139 1.00 55.50 178 ILE A O 1
ATOM 1458 N N . HIS A 1 179 ? -34.793 12.287 49.959 1.00 44.22 179 HIS A N 1
ATOM 1459 C CA . HIS A 1 179 ? -33.925 13.303 50.559 1.00 44.22 179 HIS A CA 1
ATOM 1460 C C . HIS A 1 179 ? -33.634 12.991 52.040 1.00 44.22 179 HIS A C 1
ATOM 1462 O O . HIS A 1 179 ? -34.460 13.266 52.912 1.00 44.22 179 HIS A O 1
ATOM 1468 N N . GLY A 1 180 ? -32.438 12.455 52.312 1.00 50.28 180 GLY A N 1
ATOM 1469 C CA . GLY A 1 180 ? -31.912 12.233 53.665 1.00 50.28 180 GLY A CA 1
ATOM 1470 C C . GLY A 1 180 ? -31.318 10.847 53.934 1.00 50.28 180 GLY A C 1
ATOM 1471 O O . GLY A 1 180 ? -30.719 10.661 54.992 1.00 50.28 180 GLY A O 1
ATOM 1472 N N . ARG A 1 181 ? -31.438 9.878 53.013 1.00 58.31 181 ARG A N 1
ATOM 1473 C CA . ARG A 1 181 ? -30.714 8.598 53.126 1.00 58.31 181 ARG A CA 1
ATOM 1474 C C . ARG A 1 181 ? -29.230 8.783 52.785 1.00 58.31 181 ARG A C 1
ATOM 1476 O O . ARG A 1 181 ? -28.892 9.568 51.900 1.00 58.31 181 ARG A O 1
ATOM 1483 N N . ILE A 1 182 ? -28.358 8.019 53.450 1.00 53.19 182 ILE A N 1
ATOM 1484 C CA . ILE A 1 182 ? -26.918 7.950 53.123 1.00 53.19 182 ILE A CA 1
ATOM 1485 C C . ILE A 1 182 ? -26.735 7.457 51.680 1.00 53.19 182 ILE A C 1
ATOM 1487 O O . ILE A 1 182 ? -25.925 7.995 50.933 1.00 53.19 182 ILE A O 1
ATOM 1491 N N . ASP A 1 183 ? -27.563 6.499 51.264 1.00 59.28 183 ASP A N 1
ATOM 1492 C CA . ASP A 1 183 ? -27.586 5.938 49.911 1.00 59.28 183 ASP A CA 1
ATOM 1493 C C . ASP A 1 183 ? -27.726 7.035 48.841 1.00 59.28 183 ASP A C 1
ATOM 1495 O O . ASP A 1 183 ? -27.022 7.016 47.838 1.00 59.28 183 ASP A O 1
ATOM 1499 N N . THR A 1 184 ? -28.566 8.047 49.084 1.00 57.97 184 THR A N 1
ATOM 1500 C CA . THR A 1 184 ? -28.816 9.151 48.145 1.00 57.97 184 THR A CA 1
ATOM 1501 C C . THR A 1 184 ? -27.645 10.133 48.063 1.00 57.97 184 THR A C 1
ATOM 1503 O O . THR A 1 184 ? -27.355 10.650 46.986 1.00 57.97 184 THR A O 1
ATOM 1506 N N . SER A 1 185 ? -26.931 10.398 49.164 1.00 61.22 185 SER A N 1
ATOM 1507 C CA . SER A 1 185 ? -25.731 11.249 49.107 1.00 61.22 185 SER A CA 1
ATOM 1508 C C . SER A 1 185 ? -24.548 10.520 48.461 1.00 61.22 185 SER A C 1
ATOM 1510 O O . SER A 1 185 ? -23.792 11.140 47.707 1.00 61.22 185 SER A O 1
ATOM 1512 N N . LEU A 1 186 ? -24.433 9.204 48.669 1.00 70.56 186 LEU A N 1
ATOM 1513 C CA . LEU A 1 186 ? -23.502 8.341 47.940 1.00 70.56 186 LEU A CA 1
ATOM 1514 C C . LEU A 1 186 ? -23.849 8.276 46.447 1.00 70.56 186 LEU A C 1
ATOM 1516 O O . LEU A 1 186 ? -22.963 8.464 45.622 1.00 70.56 186 LEU A O 1
ATOM 1520 N N . GLU A 1 187 ? -25.120 8.106 46.082 1.00 73.12 187 GLU A N 1
ATOM 1521 C CA . GLU A 1 187 ? -25.586 8.081 44.690 1.00 73.12 187 GLU A CA 1
ATOM 1522 C C . GLU A 1 187 ? -25.322 9.411 43.968 1.00 73.12 187 GLU A C 1
ATOM 1524 O O . GLU A 1 187 ? -24.809 9.415 42.848 1.00 73.12 187 GLU A O 1
ATOM 1529 N N . ILE A 1 188 ? -25.601 10.555 44.603 1.00 76.62 188 ILE A N 1
ATOM 1530 C CA . ILE A 1 188 ? -25.275 11.879 44.047 1.00 76.62 188 ILE A CA 1
ATOM 1531 C C . ILE A 1 188 ? -23.758 12.037 43.857 1.00 76.62 188 ILE A C 1
ATOM 1533 O O . ILE A 1 188 ? -23.322 12.614 42.859 1.00 76.62 188 ILE A O 1
ATOM 1537 N N . THR A 1 189 ? -22.947 11.518 44.782 1.00 77.00 189 THR A N 1
ATOM 1538 C CA . THR A 1 189 ? -21.478 11.576 44.694 1.00 77.00 189 THR A CA 1
ATOM 1539 C C . THR A 1 189 ? -20.957 10.673 43.572 1.00 77.00 189 THR A C 1
ATOM 1541 O O . THR A 1 189 ? -20.236 11.146 42.699 1.00 77.00 189 THR A O 1
ATOM 1544 N N . PHE A 1 190 ? -21.416 9.422 43.508 1.00 83.31 190 PHE A N 1
ATOM 1545 C CA . PHE A 1 190 ? -21.080 8.457 42.460 1.00 83.31 190 PHE A CA 1
ATOM 1546 C C . PHE A 1 190 ? -21.482 8.946 41.061 1.00 83.31 190 PHE A C 1
ATOM 1548 O O . PHE A 1 190 ? -20.698 8.850 40.119 1.00 83.31 190 PHE A O 1
ATOM 1555 N N . ASN A 1 191 ? -22.676 9.532 40.907 1.00 83.44 191 ASN A N 1
ATOM 1556 C CA . ASN A 1 191 ? -23.085 10.129 39.635 1.00 83.44 191 ASN A CA 1
ATOM 1557 C C . ASN A 1 191 ? -22.184 11.322 39.259 1.00 83.44 191 ASN A C 1
ATOM 1559 O O . ASN A 1 191 ? -21.774 11.418 38.104 1.00 83.44 191 ASN A O 1
ATOM 1563 N N . LYS A 1 192 ? -21.804 12.191 40.210 1.00 87.44 192 LYS A N 1
ATOM 1564 C CA . LYS A 1 192 ? -20.853 13.293 39.956 1.00 87.44 192 LYS A CA 1
ATOM 1565 C C . LYS A 1 192 ? -19.472 12.786 39.530 1.00 87.44 192 LYS A C 1
ATOM 1567 O O . LYS A 1 192 ? -18.913 13.318 38.574 1.00 87.44 192 LYS A O 1
ATOM 1572 N N . GLU A 1 193 ? -18.947 11.747 40.175 1.00 88.81 193 GLU A N 1
ATOM 1573 C CA . GLU A 1 193 ? -17.684 11.110 39.778 1.00 88.81 193 GLU A CA 1
ATOM 1574 C C . GLU A 1 193 ? -17.789 10.440 38.400 1.00 88.81 193 GLU A C 1
ATOM 1576 O O . GLU A 1 193 ? -16.888 10.585 37.575 1.00 88.81 193 GLU A O 1
ATOM 1581 N N . ARG A 1 194 ? -18.911 9.780 38.087 1.00 89.06 194 ARG A N 1
ATOM 1582 C CA . ARG A 1 194 ? -19.146 9.181 36.764 1.00 89.06 194 ARG A CA 1
ATOM 1583 C C . ARG A 1 194 ? -19.164 10.230 35.650 1.00 89.06 194 ARG A C 1
ATOM 1585 O O . ARG A 1 194 ? -18.538 10.020 34.613 1.00 89.06 194 ARG A O 1
ATOM 1592 N N . GLU A 1 195 ? -19.857 11.353 35.842 1.00 92.00 195 GLU A N 1
ATOM 1593 C CA . GLU A 1 195 ? -19.876 12.436 34.848 1.00 92.00 195 GLU A CA 1
ATOM 1594 C C . GLU A 1 195 ? -18.535 13.198 34.780 1.00 92.00 195 GLU A C 1
ATOM 1596 O O . GLU A 1 195 ? -18.167 13.678 33.708 1.00 92.00 195 GLU A O 1
ATOM 1601 N N . TYR A 1 196 ? -17.755 13.245 35.869 1.00 93.50 196 TYR A N 1
ATOM 1602 C CA . TYR A 1 196 ? -16.361 13.709 35.843 1.00 93.50 196 TYR A CA 1
ATOM 1603 C C . TYR A 1 196 ? -15.494 12.804 34.951 1.00 93.50 196 TYR A C 1
ATOM 1605 O O . TYR A 1 196 ? -14.876 13.283 34.000 1.00 93.50 196 TYR A O 1
ATOM 1613 N N . TRP A 1 197 ? -15.494 11.488 35.187 1.00 93.38 197 TRP A N 1
ATOM 1614 C CA . TRP A 1 197 ? -14.668 10.551 34.417 1.00 93.38 197 TRP A CA 1
ATOM 1615 C C . TRP A 1 197 ? -15.088 10.433 32.948 1.00 93.38 197 TRP A C 1
ATOM 1617 O O . TRP A 1 197 ? -14.219 10.356 32.081 1.00 93.38 197 TRP A O 1
ATOM 1627 N N . LYS A 1 198 ? -16.389 10.520 32.635 1.00 93.56 198 LYS A N 1
ATOM 1628 C CA . LYS A 1 198 ? -16.867 10.674 31.248 1.00 93.56 198 LYS A CA 1
ATOM 1629 C C . LYS A 1 198 ? -16.237 11.886 30.562 1.00 93.56 198 LYS A C 1
ATOM 1631 O O . LYS A 1 198 ? -15.667 11.729 29.489 1.00 93.56 198 LYS A O 1
ATOM 1636 N N . LYS A 1 199 ? -16.276 13.067 31.192 1.00 93.56 199 LYS A N 1
ATOM 1637 C CA . LYS A 1 199 ? -15.710 14.299 30.619 1.00 93.56 199 LYS A CA 1
ATOM 1638 C C . LYS A 1 199 ? -14.201 14.200 30.383 1.00 93.56 199 LYS A C 1
ATOM 1640 O O . LYS A 1 199 ? -13.720 14.722 29.378 1.00 93.56 199 LYS A O 1
ATOM 1645 N N . VAL A 1 200 ? -13.458 13.508 31.250 1.00 93.56 200 VAL A N 1
ATOM 1646 C CA . VAL A 1 200 ? -12.034 13.192 31.018 1.00 93.56 200 VAL A CA 1
ATOM 1647 C C . VAL A 1 200 ? -11.874 12.285 29.786 1.00 93.56 200 VAL A C 1
ATOM 1649 O O . VAL A 1 200 ? -11.127 12.617 28.865 1.00 93.56 200 VAL A O 1
ATOM 1652 N N . LEU A 1 201 ? -12.632 11.186 29.715 1.00 93.88 201 LEU A N 1
ATOM 1653 C CA . LEU A 1 201 ? -12.566 10.218 28.613 1.00 93.88 201 LEU A CA 1
ATOM 1654 C C . LEU A 1 201 ? -12.997 10.796 27.254 1.00 93.88 201 LEU A C 1
ATOM 1656 O O . LEU A 1 201 ? -12.393 10.457 26.242 1.00 93.88 201 LEU A O 1
ATOM 1660 N N . GLU A 1 202 ? -13.984 11.693 27.204 1.00 94.19 202 GLU A N 1
ATOM 1661 C CA . GLU A 1 202 ? -14.405 12.397 25.979 1.00 94.19 202 GLU A CA 1
ATOM 1662 C C . GLU A 1 202 ? -13.246 13.161 25.323 1.00 94.19 202 GLU A C 1
ATOM 1664 O O . GLU A 1 202 ? -13.087 13.134 24.098 1.00 94.19 202 GLU A O 1
ATOM 1669 N N . ARG A 1 203 ? -12.411 13.812 26.141 1.00 94.25 203 ARG A N 1
ATOM 1670 C CA . ARG A 1 203 ? -11.242 14.587 25.699 1.00 94.25 203 ARG A CA 1
ATOM 1671 C C . ARG A 1 203 ? -10.134 13.656 25.224 1.00 94.25 203 ARG A C 1
ATOM 1673 O O . ARG A 1 203 ? -9.682 13.783 24.089 1.00 94.25 203 ARG A O 1
ATOM 1680 N N . ILE A 1 204 ? -9.790 12.659 26.040 1.00 94.00 204 ILE A N 1
ATOM 1681 C CA . ILE A 1 204 ? -8.803 11.618 25.719 1.00 94.00 204 ILE A CA 1
ATOM 1682 C C . ILE A 1 204 ? -9.144 10.911 24.398 1.00 94.00 204 ILE A C 1
ATOM 1684 O O . ILE A 1 204 ? -8.318 10.862 23.490 1.00 94.00 204 ILE A O 1
ATOM 1688 N N . VAL A 1 205 ? -10.379 10.426 24.238 1.00 94.69 205 VAL A N 1
ATOM 1689 C CA . VAL A 1 205 ? -10.833 9.744 23.013 1.00 94.69 205 VAL A CA 1
ATOM 1690 C C . VAL A 1 205 ? -10.849 10.691 21.809 1.00 94.69 205 VAL A C 1
ATOM 1692 O O . VAL A 1 205 ? -10.603 10.250 20.687 1.00 94.69 205 VAL A O 1
ATOM 1695 N N . SER A 1 206 ? -11.087 11.990 22.009 1.00 94.44 206 SER A N 1
ATOM 1696 C CA . SER A 1 206 ? -10.993 12.983 20.931 1.00 94.44 206 SER A CA 1
ATOM 1697 C C . SER A 1 206 ? -9.549 13.192 20.460 1.00 94.44 206 SER A C 1
ATOM 1699 O O . SER A 1 206 ? -9.322 13.213 19.250 1.00 94.44 206 SER A O 1
ATOM 1701 N N . VAL A 1 207 ? -8.574 13.250 21.376 1.00 94.94 207 VAL A N 1
ATOM 1702 C CA . VAL A 1 207 ? -7.137 13.293 21.035 1.00 94.94 207 VAL A CA 1
ATOM 1703 C C . VAL A 1 207 ? -6.697 12.002 20.344 1.00 94.94 207 VAL A C 1
ATOM 1705 O O . VAL A 1 207 ? -6.073 12.061 19.287 1.00 94.94 207 VAL A O 1
ATOM 1708 N N . ILE A 1 208 ? -7.090 10.834 20.865 1.00 94.38 208 ILE A N 1
ATOM 1709 C CA . ILE A 1 208 ? -6.761 9.538 20.250 1.00 94.38 208 ILE A CA 1
ATOM 1710 C C . ILE A 1 208 ? -7.299 9.468 18.814 1.00 94.38 208 ILE A C 1
ATOM 1712 O O . ILE A 1 208 ? -6.546 9.184 17.885 1.00 94.38 208 ILE A O 1
ATOM 1716 N N . LYS A 1 209 ? -8.575 9.817 18.594 1.00 92.69 209 LYS A N 1
ATOM 1717 C CA . LYS A 1 209 ? -9.168 9.872 17.246 1.00 92.69 209 LYS A CA 1
ATOM 1718 C C . LYS A 1 209 ? -8.446 10.859 16.324 1.00 92.69 209 LYS A C 1
ATOM 1720 O O . LYS A 1 209 ? -8.251 10.548 15.151 1.00 92.69 209 LYS A O 1
ATOM 1725 N N . PHE A 1 210 ? -8.067 12.035 16.827 1.00 93.00 210 PHE A N 1
ATOM 1726 C CA . PHE A 1 210 ? -7.331 13.043 16.059 1.00 93.00 210 PHE A CA 1
ATOM 1727 C C . PHE A 1 210 ? -5.992 12.487 15.559 1.00 93.00 210 PHE A C 1
ATOM 1729 O O . PHE A 1 210 ? -5.704 12.602 14.370 1.00 93.00 210 PHE A O 1
ATOM 1736 N N . LEU A 1 211 ? -5.228 11.821 16.430 1.00 91.88 211 LEU A N 1
ATOM 1737 C CA . LEU A 1 211 ? -3.943 11.211 16.086 1.00 91.88 211 LEU A CA 1
ATOM 1738 C C . LEU A 1 211 ? -4.102 10.038 15.110 1.00 91.88 211 LEU A C 1
ATOM 1740 O O . LEU A 1 211 ? -3.511 10.068 14.028 1.00 91.88 211 LEU A O 1
ATOM 1744 N N . SER A 1 212 ? -4.972 9.066 15.419 1.00 85.81 212 SER A N 1
ATOM 1745 C CA . SER A 1 212 ? -5.241 7.917 14.537 1.00 85.81 212 SER A CA 1
ATOM 1746 C C . SER A 1 212 ? -5.708 8.345 13.144 1.00 85.81 212 SER A C 1
ATOM 1748 O O . SER A 1 212 ? -5.239 7.801 12.151 1.00 85.81 212 SER A O 1
ATOM 1750 N N . SER A 1 213 ? -6.593 9.347 13.044 1.00 81.44 213 SER A N 1
ATOM 1751 C CA . SER A 1 213 ? -7.118 9.828 11.750 1.00 81.44 213 SER A CA 1
ATOM 1752 C C . SER A 1 213 ? -6.088 10.537 10.861 1.00 81.44 213 SER A C 1
ATOM 1754 O O . SER A 1 213 ? -6.402 10.875 9.721 1.00 81.44 213 SER A O 1
ATOM 1756 N N . ARG A 1 214 ? -4.875 10.777 11.375 1.00 84.56 214 ARG A N 1
ATOM 1757 C CA . ARG A 1 214 ? -3.782 11.490 10.699 1.00 84.56 214 ARG A CA 1
ATOM 1758 C C . ARG A 1 214 ? -2.480 10.684 10.622 1.00 84.56 214 ARG A C 1
ATOM 1760 O O . ARG A 1 214 ? -1.502 11.207 10.106 1.00 84.56 214 ARG A O 1
ATOM 1767 N N . GLY A 1 215 ? -2.453 9.456 11.149 1.00 82.62 215 GLY A N 1
ATOM 1768 C CA . GLY A 1 215 ? -1.238 8.630 11.229 1.00 82.62 215 GLY A CA 1
ATOM 1769 C C . GLY A 1 215 ? -0.176 9.141 12.215 1.00 82.62 215 GLY A C 1
ATOM 1770 O O . GLY A 1 215 ? 0.967 8.698 12.160 1.00 82.62 215 GLY A O 1
ATOM 1771 N N . LEU A 1 216 ? -0.526 10.076 13.106 1.00 84.88 216 LEU A N 1
ATOM 1772 C CA . LEU A 1 216 ? 0.435 10.746 13.988 1.00 84.88 216 LEU A CA 1
ATOM 1773 C C . LEU A 1 216 ? 0.885 9.850 15.153 1.00 84.88 216 LEU A C 1
ATOM 1775 O O . LEU A 1 216 ? 0.111 9.057 15.692 1.00 84.88 216 LEU A O 1
ATOM 1779 N N . ALA A 1 217 ? 2.143 10.016 15.569 1.00 86.75 217 ALA A N 1
ATOM 1780 C CA . ALA A 1 217 ? 2.750 9.252 16.655 1.00 86.75 217 ALA A CA 1
ATOM 1781 C C . ALA A 1 217 ? 2.132 9.590 18.023 1.00 86.75 217 ALA A C 1
ATOM 1783 O O . ALA A 1 217 ? 1.946 10.756 18.362 1.00 86.75 217 ALA A O 1
ATOM 1784 N N . PHE A 1 218 ? 1.861 8.574 18.844 1.00 87.06 218 PHE A N 1
ATOM 1785 C CA . PHE A 1 218 ? 1.216 8.756 20.151 1.00 87.06 218 PHE A CA 1
ATOM 1786 C C . PHE A 1 218 ? 2.192 9.013 21.305 1.00 87.06 218 PHE A C 1
ATOM 1788 O O . PHE A 1 218 ? 1.850 9.735 22.240 1.00 87.06 218 PHE A O 1
ATOM 1795 N N . ARG A 1 219 ? 3.374 8.389 21.271 1.00 86.75 219 ARG A N 1
ATOM 1796 C CA . ARG A 1 219 ? 4.335 8.327 22.385 1.00 86.75 219 ARG A CA 1
ATOM 1797 C C . ARG A 1 219 ? 5.571 9.174 22.084 1.00 86.75 219 ARG A C 1
ATOM 1799 O O . ARG A 1 219 ? 5.995 9.233 20.933 1.00 86.75 219 ARG A O 1
ATOM 1806 N N . GLY A 1 220 ? 6.145 9.780 23.122 1.00 79.88 220 GLY A N 1
ATOM 1807 C CA . GLY A 1 220 ? 7.473 10.396 23.092 1.00 79.88 220 GLY A CA 1
ATOM 1808 C C . GLY A 1 220 ? 8.499 9.575 23.880 1.00 79.88 220 GLY A C 1
ATOM 1809 O O . GLY A 1 220 ? 8.278 8.400 24.175 1.00 79.88 220 GLY A O 1
ATOM 1810 N N . ASP A 1 221 ? 9.609 10.209 24.259 1.00 78.69 221 ASP A N 1
ATOM 1811 C CA . ASP A 1 221 ? 10.674 9.588 25.059 1.00 78.69 221 ASP A CA 1
ATOM 1812 C C . ASP A 1 221 ? 10.257 9.343 26.528 1.00 78.69 221 ASP A C 1
ATOM 1814 O O . ASP A 1 221 ? 10.912 8.580 27.241 1.00 78.69 221 ASP A O 1
ATOM 1818 N N . ASN A 1 222 ? 9.192 10.001 27.011 1.00 81.50 222 ASN A N 1
ATOM 1819 C CA . ASN A 1 222 ? 8.659 9.846 28.370 1.00 81.50 222 ASN A CA 1
ATOM 1820 C C . ASN A 1 222 ? 7.130 10.072 28.453 1.00 81.50 222 ASN A C 1
ATOM 1822 O O . ASN A 1 222 ? 6.484 10.390 27.462 1.00 81.50 222 ASN A O 1
ATOM 1826 N N . GLU A 1 223 ? 6.559 9.915 29.654 1.00 83.00 223 GLU A N 1
ATOM 1827 C CA . GLU A 1 223 ? 5.136 10.159 29.972 1.00 83.00 223 GLU A CA 1
ATOM 1828 C C . GLU A 1 223 ? 4.961 11.296 31.011 1.00 83.00 223 GLU A C 1
ATOM 1830 O O . GLU A 1 223 ? 4.128 11.205 31.910 1.00 83.00 223 GLU A O 1
ATOM 1835 N N . ILE A 1 224 ? 5.792 12.348 30.957 1.00 85.75 224 ILE A N 1
ATOM 1836 C CA . ILE A 1 224 ? 5.823 13.432 31.958 1.00 85.75 224 ILE A CA 1
ATOM 1837 C C . ILE A 1 224 ? 5.168 14.696 31.394 1.00 85.75 224 ILE A C 1
ATOM 1839 O O . ILE A 1 224 ? 5.658 15.299 30.437 1.00 85.75 224 ILE A O 1
ATOM 1843 N N . LEU A 1 225 ? 4.095 15.156 32.034 1.00 85.56 225 LEU A N 1
ATOM 1844 C CA . LEU A 1 225 ? 3.452 16.423 31.681 1.00 85.56 225 LEU A CA 1
ATOM 1845 C C . LEU A 1 225 ? 4.351 17.605 32.097 1.00 85.56 225 LEU A C 1
ATOM 1847 O O . LEU A 1 225 ? 4.907 17.625 33.198 1.00 85.56 225 LEU A O 1
ATOM 1851 N N . GLY A 1 226 ? 4.527 18.561 31.187 1.00 83.44 226 GLY A N 1
ATOM 1852 C CA . GLY A 1 226 ? 5.528 19.626 31.192 1.00 83.44 226 GLY A CA 1
ATOM 1853 C C . GLY A 1 226 ? 6.792 19.312 30.376 1.00 83.44 226 GLY A C 1
ATOM 1854 O O . GLY A 1 226 ? 7.668 20.171 30.271 1.00 83.44 226 GLY A O 1
ATOM 1855 N N . SER A 1 227 ? 6.928 18.107 29.804 1.00 87.12 227 SER A N 1
ATOM 1856 C CA . SER A 1 227 ? 8.099 17.714 29.006 1.00 87.12 227 SER A CA 1
ATOM 1857 C C . SER A 1 227 ? 7.871 17.891 27.505 1.00 87.12 227 SER A C 1
ATOM 1859 O O . SER A 1 227 ? 6.944 17.317 26.947 1.00 87.12 227 SER A O 1
ATOM 1861 N N . GLN A 1 228 ? 8.809 18.545 26.809 1.00 84.38 228 GLN A N 1
ATOM 1862 C CA . GLN A 1 228 ? 8.838 18.624 25.333 1.00 84.38 228 GLN A CA 1
ATOM 1863 C C . GLN A 1 228 ? 9.000 17.254 24.635 1.00 84.38 228 GLN A C 1
ATOM 1865 O O . GLN A 1 228 ? 8.971 17.176 23.412 1.00 84.38 228 GLN A O 1
ATOM 1870 N N . HIS A 1 229 ? 9.188 16.185 25.412 1.00 86.56 229 HIS A N 1
ATOM 1871 C CA . HIS A 1 229 ? 9.431 14.819 24.959 1.00 86.56 229 HIS A CA 1
ATOM 1872 C C . HIS A 1 229 ? 8.318 13.843 25.403 1.00 86.56 229 HIS A C 1
ATOM 1874 O O . HIS A 1 229 ? 8.536 12.633 25.429 1.00 86.56 229 HIS A O 1
ATOM 1880 N N . ASN A 1 230 ? 7.137 14.347 25.782 1.00 84.88 230 ASN A N 1
ATOM 1881 C CA . ASN A 1 230 ? 5.999 13.528 26.229 1.00 84.88 230 ASN A CA 1
ATOM 1882 C C . ASN A 1 230 ? 5.158 12.920 25.076 1.00 84.88 230 ASN A C 1
ATOM 1884 O O . ASN A 1 230 ? 4.362 12.005 25.297 1.00 84.88 230 ASN A O 1
ATOM 1888 N N . GLY A 1 231 ? 5.380 13.384 23.840 1.00 89.56 231 GLY A N 1
ATOM 1889 C CA . GLY A 1 231 ? 4.708 12.932 22.616 1.00 89.56 231 GLY A CA 1
ATOM 1890 C C . GLY A 1 231 ? 3.306 13.517 22.423 1.00 89.56 231 GLY A C 1
ATOM 1891 O O . GLY A 1 231 ? 2.652 13.932 23.383 1.00 89.56 231 GLY A O 1
ATOM 1892 N N . ASN A 1 232 ? 2.814 13.520 21.175 1.00 91.25 232 ASN A N 1
ATOM 1893 C CA . ASN A 1 232 ? 1.573 14.223 20.812 1.00 91.25 232 ASN A CA 1
ATOM 1894 C C . ASN A 1 232 ? 0.366 13.902 21.707 1.00 91.25 232 ASN A C 1
ATOM 1896 O O . ASN A 1 232 ? -0.481 14.770 21.897 1.00 91.25 232 ASN A O 1
ATOM 1900 N N . TYR A 1 233 ? 0.234 12.680 22.239 1.00 92.81 233 TYR A N 1
ATOM 1901 C CA . TYR A 1 233 ? -0.913 12.340 23.086 1.00 92.81 233 TYR A CA 1
ATOM 1902 C C . TYR A 1 233 ? -0.983 13.213 24.348 1.00 92.81 233 TYR A C 1
ATOM 1904 O O . TYR A 1 233 ? -2.053 13.727 24.669 1.00 92.81 233 TYR A O 1
ATOM 1912 N N . LEU A 1 234 ? 0.147 13.421 25.031 1.00 92.62 234 LEU A N 1
ATOM 1913 C CA . LEU A 1 234 ? 0.208 14.273 26.218 1.00 92.62 234 LEU A CA 1
ATOM 1914 C C . LEU A 1 234 ? 0.321 15.754 25.826 1.00 92.62 234 LEU A C 1
ATOM 1916 O O . LEU A 1 234 ? -0.452 16.559 26.339 1.00 92.62 234 LEU A O 1
ATOM 1920 N N . GLY A 1 235 ? 1.149 16.097 24.833 1.00 92.31 235 GLY A N 1
ATOM 1921 C CA . GLY A 1 235 ? 1.290 17.474 24.337 1.00 92.31 235 GLY A CA 1
ATOM 1922 C C . GLY A 1 235 ? -0.010 18.103 23.808 1.00 92.31 235 GLY A C 1
ATOM 1923 O O . GLY A 1 235 ? -0.264 19.288 24.018 1.00 92.31 235 GLY A O 1
ATOM 1924 N N . ILE A 1 236 ? -0.898 17.325 23.174 1.00 94.25 236 ILE A N 1
ATOM 1925 C CA . ILE A 1 236 ? -2.218 17.826 22.747 1.00 94.25 236 ILE A CA 1
ATOM 1926 C C . ILE A 1 236 ? -3.180 17.956 23.937 1.00 94.25 236 ILE A C 1
ATOM 1928 O O . ILE A 1 236 ? -4.001 18.871 23.948 1.00 94.25 236 ILE A O 1
ATOM 1932 N N . LEU A 1 237 ? -3.093 17.094 24.958 1.00 94.12 237 LEU A N 1
ATOM 1933 C CA . LEU A 1 237 ? -3.885 17.266 26.183 1.00 94.12 237 LEU A CA 1
ATOM 1934 C C . LEU A 1 237 ? -3.459 18.528 26.952 1.00 94.12 237 LEU A C 1
ATOM 1936 O O . LEU A 1 237 ? -4.323 19.226 27.479 1.00 94.12 237 LEU A O 1
ATOM 1940 N N . GLU A 1 238 ? -2.168 18.864 26.950 1.00 93.75 238 GLU A N 1
ATOM 1941 C CA . GLU A 1 238 ? -1.638 20.130 27.478 1.00 93.75 238 GLU A CA 1
ATOM 1942 C C . GLU A 1 238 ? -2.160 21.335 26.687 1.00 93.75 238 GLU A C 1
ATOM 1944 O O . GLU A 1 238 ? -2.721 22.253 27.281 1.00 93.75 238 GLU A O 1
ATOM 1949 N N . LEU A 1 239 ? -2.085 21.294 25.351 1.00 94.75 239 LEU A N 1
ATOM 1950 C CA . LEU A 1 239 ? -2.625 22.347 24.483 1.00 94.75 239 LEU A CA 1
ATOM 1951 C C . LEU A 1 239 ? -4.137 22.554 24.681 1.00 94.75 239 LEU A C 1
ATOM 1953 O O . LEU A 1 239 ? -4.611 23.685 24.717 1.00 94.75 239 LEU A O 1
ATOM 1957 N N . ILE A 1 240 ? -4.920 21.481 24.840 1.00 95.38 240 ILE A N 1
ATOM 1958 C CA . ILE A 1 240 ? -6.358 21.595 25.135 1.00 95.38 240 ILE A CA 1
ATOM 1959 C C . ILE A 1 240 ? -6.577 22.188 26.536 1.00 95.38 240 ILE A C 1
ATOM 1961 O O . ILE A 1 240 ? -7.511 22.965 26.725 1.00 95.38 240 ILE A O 1
ATOM 1965 N N . ALA A 1 241 ? -5.717 21.881 27.510 1.00 94.81 241 ALA A N 1
ATOM 1966 C CA . ALA A 1 241 ? -5.799 22.417 28.869 1.00 94.81 241 ALA A CA 1
ATOM 1967 C C . ALA A 1 241 ? -5.490 23.925 28.984 1.00 94.81 241 ALA A C 1
ATOM 1969 O O . ALA A 1 241 ? -5.853 24.523 29.997 1.00 94.81 241 ALA A O 1
ATOM 1970 N N . GLU A 1 242 ? -4.899 24.562 27.966 1.00 94.56 242 GLU A N 1
ATOM 1971 C CA . GLU A 1 242 ? -4.821 26.033 27.882 1.00 94.56 242 GLU A CA 1
ATOM 1972 C C . GLU A 1 242 ? -6.210 26.677 27.700 1.00 94.56 242 GLU A C 1
ATOM 1974 O O . GLU A 1 242 ? -6.457 27.783 28.183 1.00 94.56 242 GLU A O 1
ATOM 1979 N N . TYR A 1 243 ? -7.132 25.971 27.035 1.00 95.56 243 TYR A N 1
ATOM 1980 C CA . TYR A 1 243 ? -8.471 26.460 26.678 1.00 95.56 243 TYR A CA 1
ATOM 1981 C C . TYR A 1 243 ? -9.608 25.778 27.457 1.00 95.56 243 TYR A C 1
ATOM 1983 O O . TYR A 1 243 ? -10.736 26.271 27.458 1.00 95.56 243 TYR A O 1
ATOM 1991 N N . ASP A 1 244 ? -9.330 24.658 28.129 1.00 95.31 244 ASP A N 1
ATOM 1992 C CA . ASP A 1 244 ? -10.286 23.874 28.911 1.00 95.31 244 ASP A CA 1
ATOM 1993 C C . ASP A 1 244 ? -9.896 23.845 30.408 1.00 95.31 244 ASP A C 1
ATOM 1995 O O . ASP A 1 244 ? -9.070 23.025 30.827 1.00 95.31 244 ASP A O 1
ATOM 1999 N N . PRO A 1 245 ? -10.524 24.688 31.256 1.00 94.31 245 PRO A N 1
ATOM 2000 C CA . PRO A 1 245 ? -10.248 24.730 32.694 1.00 94.31 245 PRO A CA 1
ATOM 2001 C C . PRO A 1 245 ? -10.546 23.420 33.440 1.00 94.31 245 PRO A C 1
ATOM 2003 O O . PRO A 1 245 ? -9.955 23.166 34.493 1.00 94.31 245 PRO A O 1
ATOM 2006 N N . PHE A 1 246 ? -11.446 22.576 32.920 1.00 95.00 246 PHE A N 1
ATOM 2007 C CA . PHE A 1 246 ? -11.741 21.267 33.504 1.00 95.00 246 PHE A CA 1
ATOM 2008 C C . PHE A 1 246 ? -10.587 20.292 33.244 1.00 95.00 246 PHE A C 1
ATOM 2010 O O . PHE A 1 246 ? -10.142 19.618 34.176 1.00 95.00 246 PHE A O 1
ATOM 2017 N N . LEU A 1 247 ? -10.060 20.254 32.014 1.00 94.31 247 LEU A N 1
ATOM 2018 C CA . LEU A 1 247 ? -8.884 19.442 31.698 1.00 94.31 247 LEU A CA 1
ATOM 2019 C C . LEU A 1 247 ? -7.642 19.966 32.425 1.00 94.31 247 LEU A C 1
ATOM 2021 O O . LEU A 1 247 ? -6.925 19.172 33.022 1.00 94.31 247 LEU A O 1
ATOM 2025 N N . SER A 1 248 ? -7.444 21.285 32.472 1.00 93.50 248 SER A N 1
ATOM 2026 C CA . SER A 1 248 ? -6.367 21.930 33.238 1.00 93.50 248 SER A CA 1
ATOM 2027 C C . SER A 1 248 ? -6.371 21.503 34.711 1.00 93.50 248 SER A C 1
ATOM 2029 O O . SER A 1 248 ? -5.373 20.998 35.230 1.00 93.50 248 SER A O 1
ATOM 2031 N N . SER A 1 249 ? -7.541 21.567 35.359 1.00 93.38 249 SER A N 1
ATOM 2032 C CA . SER A 1 249 ? -7.735 21.103 36.741 1.00 93.38 249 SER A CA 1
ATOM 2033 C C . SER A 1 249 ? -7.499 19.596 36.913 1.00 93.38 249 SER A C 1
ATOM 2035 O O . SER A 1 249 ? -7.085 19.152 37.984 1.00 93.38 249 SER A O 1
ATOM 2037 N N . HIS A 1 250 ? -7.774 18.792 35.881 1.00 93.62 250 HIS A N 1
ATOM 2038 C CA . HIS A 1 250 ? -7.510 17.356 35.888 1.00 93.62 250 HIS A CA 1
ATOM 2039 C C . HIS A 1 250 ? -6.007 17.052 35.760 1.00 93.62 250 HIS A C 1
ATOM 2041 O O . HIS A 1 250 ? -5.467 16.334 36.603 1.00 93.62 250 HIS A O 1
ATOM 2047 N N . LEU A 1 251 ? -5.312 17.638 34.778 1.00 91.88 251 LEU A N 1
ATOM 2048 C CA . LEU A 1 251 ? -3.870 17.447 34.580 1.00 91.88 251 LEU A CA 1
ATOM 2049 C C . LEU A 1 251 ? -3.068 17.931 35.797 1.00 91.88 251 LEU A C 1
ATOM 2051 O O . LEU A 1 251 ? -2.191 17.210 36.268 1.00 91.88 251 LEU A O 1
ATOM 2055 N N . ALA A 1 252 ? -3.419 19.084 36.379 1.00 89.56 252 ALA A N 1
ATOM 2056 C CA . ALA A 1 252 ? -2.743 19.598 37.574 1.00 89.56 252 ALA A CA 1
ATOM 2057 C C . ALA A 1 252 ? -2.921 18.694 38.812 1.00 89.56 252 ALA A C 1
ATOM 2059 O O . ALA A 1 252 ? -2.067 18.687 39.697 1.00 89.56 252 ALA A O 1
ATOM 2060 N N . LYS A 1 253 ? -4.019 17.925 38.880 1.00 87.69 253 LYS A N 1
ATOM 2061 C CA . LYS A 1 253 ? -4.336 17.024 40.001 1.00 87.69 253 LYS A CA 1
ATOM 2062 C C . LYS A 1 253 ? -3.839 15.587 39.805 1.00 87.69 253 LYS A C 1
ATOM 2064 O O . LYS A 1 253 ? -3.611 14.912 40.800 1.00 87.69 253 LYS A O 1
ATOM 2069 N N . TYR A 1 254 ? -3.715 15.105 38.567 1.00 86.31 254 TYR A N 1
ATOM 2070 C CA . TYR A 1 254 ? -3.465 13.686 38.266 1.00 86.31 254 TYR A CA 1
ATOM 2071 C C . TYR A 1 254 ? -2.279 13.419 37.328 1.00 86.31 254 TYR A C 1
ATOM 2073 O O . TYR A 1 254 ? -1.905 12.261 37.155 1.00 86.31 254 TYR A O 1
ATOM 2081 N N . GLY A 1 255 ? -1.696 14.453 36.718 1.00 80.62 255 GLY A N 1
ATOM 2082 C CA . GLY A 1 255 ? -0.773 14.311 35.592 1.00 80.62 255 GLY A CA 1
ATOM 2083 C C . GLY A 1 255 ? 0.530 13.579 35.911 1.00 80.62 255 GLY A C 1
ATOM 2084 O O . GLY A 1 255 ? 0.846 12.580 35.277 1.00 80.62 255 GLY A O 1
ATOM 2085 N N . ASN A 1 256 ? 1.257 14.047 36.927 1.00 84.00 256 ASN A N 1
ATOM 2086 C CA . ASN A 1 256 ? 2.574 13.518 37.315 1.00 84.00 256 ASN A CA 1
ATOM 2087 C C . ASN A 1 256 ? 2.537 12.752 38.658 1.00 84.00 256 ASN A C 1
ATOM 2089 O O . ASN A 1 256 ? 3.541 12.637 39.354 1.00 84.00 256 ASN A O 1
ATOM 2093 N N . GLU A 1 257 ? 1.367 12.233 39.036 1.00 75.00 257 GLU A N 1
ATOM 2094 C CA . GLU A 1 257 ? 1.078 11.632 40.352 1.00 75.00 257 GLU A CA 1
ATOM 2095 C C . GLU A 1 257 ? 1.619 10.199 40.564 1.00 75.00 257 GLU A C 1
ATOM 2097 O O . GLU A 1 257 ? 1.461 9.613 41.639 1.00 75.00 257 GLU A O 1
ATOM 2102 N N . GLY A 1 258 ? 2.265 9.619 39.550 1.00 68.38 258 GLY A N 1
ATOM 2103 C CA . GLY A 1 258 ? 2.895 8.300 39.627 1.00 68.38 258 GLY A CA 1
ATOM 2104 C C . GLY A 1 258 ? 1.925 7.109 39.598 1.00 68.38 258 GLY A C 1
ATOM 2105 O O . GLY A 1 258 ? 0.742 7.217 39.272 1.00 68.38 258 GLY A O 1
ATOM 2106 N N . LYS A 1 259 ? 2.458 5.917 39.893 1.00 68.12 259 LYS A N 1
ATOM 2107 C CA . LYS A 1 259 ? 1.713 4.649 39.806 1.00 68.12 259 LYS A CA 1
ATOM 2108 C C . LYS A 1 259 ? 0.743 4.484 40.981 1.00 68.12 259 LYS A C 1
ATOM 2110 O O . LYS A 1 259 ? 1.086 4.777 42.121 1.00 68.12 259 LYS A O 1
ATOM 2115 N N . GLY A 1 260 ? -0.440 3.932 40.705 1.00 67.06 260 GLY A N 1
ATOM 2116 C CA . GLY A 1 260 ? -1.438 3.573 41.722 1.00 67.06 260 GLY A CA 1
ATOM 2117 C C . GLY A 1 260 ? -2.552 4.601 41.954 1.00 67.06 260 GLY A C 1
ATOM 2118 O O . GLY A 1 260 ? -3.445 4.332 42.753 1.00 67.06 260 GLY A O 1
ATOM 2119 N N . LYS A 1 261 ? -2.553 5.740 41.246 1.00 72.19 261 LYS A N 1
ATOM 2120 C CA . LYS A 1 261 ? -3.697 6.666 41.191 1.00 72.19 261 LYS A CA 1
ATOM 2121 C C . LYS A 1 261 ? -4.386 6.589 39.825 1.00 72.19 261 LYS A C 1
ATOM 2123 O O . LYS A 1 261 ? -3.741 6.401 38.798 1.00 72.19 261 LYS A O 1
ATOM 2128 N N . GLN A 1 262 ? -5.709 6.723 39.820 1.00 75.38 262 GLN A N 1
ATOM 2129 C CA . GLN A 1 262 ? -6.535 6.661 38.615 1.00 75.38 262 GLN A CA 1
ATOM 2130 C C . GLN A 1 262 ? -6.506 8.017 37.896 1.00 75.38 262 GLN A C 1
ATOM 2132 O O . GLN A 1 262 ? -7.064 8.986 38.403 1.00 75.38 262 GLN A O 1
ATOM 2137 N N . SER A 1 263 ? -5.843 8.087 36.738 1.00 81.50 263 SER A N 1
ATOM 2138 C CA . SER A 1 263 ? -5.765 9.295 35.894 1.00 81.50 263 SER A CA 1
ATOM 2139 C C . SER A 1 263 ? -6.355 9.109 34.491 1.00 81.50 263 SER A C 1
ATOM 2141 O O . SER A 1 263 ? -6.852 10.066 33.917 1.00 81.50 263 SER A O 1
ATOM 2143 N N . TYR A 1 264 ? -6.320 7.888 33.941 1.00 86.06 264 TYR A N 1
ATOM 2144 C CA . TYR A 1 264 ? -6.539 7.574 32.515 1.00 86.06 264 TYR A CA 1
ATOM 2145 C C . TYR A 1 264 ? -5.505 8.182 31.536 1.00 86.06 264 TYR A C 1
ATOM 2147 O O . TYR A 1 264 ? -5.643 8.030 30.325 1.00 86.06 264 TYR A O 1
ATOM 2155 N N . LEU A 1 265 ? -4.441 8.820 32.037 1.00 86.88 265 LEU A N 1
ATOM 2156 C CA . LEU A 1 265 ? -3.443 9.525 31.218 1.00 86.88 265 LEU A CA 1
ATOM 2157 C C . LEU A 1 265 ? -2.247 8.654 30.789 1.00 86.88 265 LEU A C 1
ATOM 2159 O O . LEU A 1 265 ? -1.486 9.073 29.924 1.00 86.88 265 LEU A O 1
ATOM 2163 N N . SER A 1 266 ? -2.060 7.466 31.372 1.00 83.94 266 SER A N 1
ATOM 2164 C CA . SER A 1 266 ? -0.905 6.604 31.078 1.00 83.94 266 SER A CA 1
ATOM 2165 C C . SER A 1 266 ? -0.980 5.937 29.703 1.00 83.94 266 SER A C 1
ATOM 2167 O O . SER A 1 266 ? -2.066 5.693 29.164 1.00 83.94 266 SER A O 1
ATOM 2169 N N . ALA A 1 267 ? 0.183 5.562 29.163 1.00 83.00 267 ALA A N 1
ATOM 2170 C CA . ALA A 1 267 ? 0.291 4.847 27.896 1.00 83.00 267 ALA A CA 1
ATOM 2171 C C . ALA A 1 267 ? -0.560 3.569 27.878 1.00 83.00 267 ALA A C 1
ATOM 2173 O O . ALA A 1 267 ? -1.299 3.373 26.924 1.00 83.00 267 ALA A O 1
ATOM 2174 N N . THR A 1 268 ? -0.551 2.756 28.944 1.00 86.31 268 THR A N 1
ATOM 2175 C CA . THR A 1 268 ? -1.338 1.507 29.028 1.00 86.31 268 THR A CA 1
ATOM 2176 C C . THR A 1 268 ? -2.833 1.732 28.787 1.00 86.31 268 THR A C 1
ATOM 2178 O O . THR A 1 268 ? -3.420 1.073 27.937 1.00 86.31 268 THR A O 1
ATOM 2181 N N . ILE A 1 269 ? -3.436 2.718 29.461 1.00 86.75 269 ILE A N 1
ATOM 2182 C CA . ILE A 1 269 ? -4.857 3.054 29.280 1.00 86.75 269 ILE A CA 1
ATOM 2183 C C . ILE A 1 269 ? -5.113 3.631 27.883 1.00 86.75 269 ILE A C 1
ATOM 2185 O O . ILE A 1 269 ? -6.158 3.395 27.279 1.00 86.75 269 ILE A O 1
ATOM 2189 N N . CYS A 1 270 ? -4.158 4.390 27.351 1.00 88.44 270 CYS A N 1
ATOM 2190 C CA . CYS A 1 270 ? -4.237 4.917 25.998 1.00 88.44 270 CYS A CA 1
ATOM 2191 C C . CYS A 1 270 ? -4.193 3.781 24.949 1.00 88.44 270 CYS A C 1
ATOM 2193 O O . CYS A 1 270 ? -4.999 3.816 24.023 1.00 88.44 270 CYS A O 1
ATOM 2195 N N . GLU A 1 271 ? -3.358 2.746 25.122 1.00 89.94 271 GLU A N 1
ATOM 2196 C CA . GLU A 1 271 ? -3.371 1.536 24.278 1.00 89.94 271 GLU A CA 1
ATOM 2197 C C . GLU A 1 271 ? -4.687 0.751 24.418 1.00 89.94 271 GLU A C 1
ATOM 2199 O O . GLU A 1 271 ? -5.286 0.399 23.405 1.00 89.94 271 GLU A O 1
ATOM 2204 N N . GLU A 1 272 ? -5.207 0.540 25.636 1.00 92.38 272 GLU A N 1
ATOM 2205 C CA . GLU A 1 272 ? -6.519 -0.102 25.854 1.00 92.38 272 GLU A CA 1
ATOM 2206 C C . GLU A 1 272 ? -7.646 0.637 25.104 1.00 92.38 272 GLU A C 1
ATOM 2208 O O . GLU A 1 272 ? -8.507 0.024 24.467 1.00 92.38 272 GLU A O 1
ATOM 2213 N N . LEU A 1 273 ? -7.634 1.974 25.129 1.00 92.06 273 LEU A N 1
ATOM 2214 C CA . LEU A 1 273 ? -8.597 2.799 24.397 1.00 92.06 273 LEU A CA 1
ATOM 2215 C C . LEU A 1 273 ? -8.394 2.729 22.876 1.00 92.06 273 LEU A C 1
ATOM 2217 O O . LEU A 1 273 ? -9.388 2.687 22.146 1.00 92.06 273 LEU A O 1
ATOM 2221 N N . ILE A 1 274 ? -7.148 2.679 22.392 1.00 91.00 274 ILE A N 1
ATOM 2222 C CA . ILE A 1 274 ? -6.826 2.444 20.976 1.00 91.00 274 ILE A CA 1
ATOM 2223 C C . ILE A 1 274 ? -7.344 1.068 20.539 1.00 91.00 274 ILE A C 1
ATOM 2225 O O . ILE A 1 274 ? -8.005 0.979 19.505 1.00 91.00 274 ILE A O 1
ATOM 2229 N N . GLU A 1 275 ? -7.150 0.016 21.337 1.00 91.50 275 GLU A N 1
ATOM 2230 C CA . GLU A 1 275 ? -7.628 -1.335 21.030 1.00 91.50 275 GLU A CA 1
ATOM 2231 C C . GLU A 1 275 ? -9.165 -1.401 21.008 1.00 91.50 275 GLU A C 1
ATOM 2233 O O . GLU A 1 275 ? -9.757 -1.971 20.090 1.00 91.50 275 GLU A O 1
ATOM 2238 N N . ILE A 1 276 ? -9.847 -0.759 21.963 1.00 92.94 276 ILE A N 1
ATOM 2239 C CA . ILE A 1 276 ? -11.318 -0.670 21.998 1.00 92.94 276 ILE A CA 1
ATOM 2240 C C . ILE A 1 276 ? -11.864 0.104 20.785 1.00 92.94 276 ILE A C 1
ATOM 2242 O O . ILE A 1 276 ? -12.911 -0.262 20.238 1.00 92.94 276 ILE A O 1
ATOM 2246 N N . LEU A 1 277 ? -11.183 1.168 20.349 1.00 91.25 277 LEU A N 1
ATOM 2247 C CA . LEU A 1 277 ? -11.555 1.936 19.157 1.00 91.25 277 LEU A CA 1
ATOM 2248 C C . LEU A 1 277 ? -11.291 1.140 17.872 1.00 91.25 277 LEU A C 1
ATOM 2250 O O . LEU A 1 277 ? -12.189 1.042 17.036 1.00 91.25 277 LEU A O 1
ATOM 2254 N N . GLY A 1 278 ? -10.124 0.505 17.747 1.00 90.69 278 GLY A N 1
ATOM 2255 C CA . GLY A 1 278 ? -9.764 -0.368 16.628 1.00 90.69 278 GLY A CA 1
ATOM 2256 C C . GLY A 1 278 ? -10.735 -1.539 16.479 1.00 90.69 278 GLY A C 1
ATOM 2257 O O . GLY A 1 278 ? -11.295 -1.741 15.405 1.00 90.69 278 GLY A O 1
ATOM 2258 N N . ASN A 1 279 ? -11.060 -2.232 17.575 1.00 90.56 279 ASN A N 1
ATOM 2259 C CA . ASN A 1 279 ? -12.070 -3.294 17.593 1.00 90.56 279 ASN A CA 1
ATOM 2260 C C . ASN A 1 279 ? -13.476 -2.802 17.195 1.00 90.56 279 ASN A C 1
ATOM 2262 O O . ASN A 1 279 ? -14.252 -3.573 16.626 1.00 90.56 279 ASN A O 1
ATOM 2266 N N . LYS A 1 280 ? -13.839 -1.541 17.476 1.00 91.69 280 LYS A N 1
ATOM 2267 C CA . LYS A 1 280 ? -15.108 -0.946 17.011 1.00 91.69 280 LYS A CA 1
ATOM 2268 C C . LYS A 1 280 ? -15.082 -0.619 15.518 1.00 91.69 280 LYS A C 1
ATOM 2270 O O . LYS A 1 280 ? -16.057 -0.923 14.836 1.00 91.69 280 LYS A O 1
ATOM 2275 N N . VAL A 1 281 ? -13.990 -0.043 15.014 1.00 91.25 281 VAL A N 1
ATOM 2276 C CA . VAL A 1 281 ? -13.805 0.250 13.581 1.00 91.25 281 VAL A CA 1
ATOM 2277 C C . VAL A 1 281 ? -13.788 -1.047 12.769 1.00 91.25 281 VAL A C 1
ATOM 2279 O O . VAL A 1 281 ? -14.530 -1.166 11.799 1.00 91.25 281 VAL A O 1
ATOM 2282 N N . LEU A 1 282 ? -13.043 -2.059 13.218 1.00 91.38 282 LEU A N 1
ATOM 2283 C CA . LEU A 1 282 ? -12.996 -3.375 12.583 1.00 91.38 282 LEU A CA 1
ATOM 2284 C C . LEU A 1 282 ? -14.382 -4.034 12.540 1.00 91.38 282 LEU A C 1
ATOM 2286 O O . LEU A 1 282 ? -14.796 -4.499 11.485 1.00 91.38 282 LEU A O 1
ATOM 2290 N N . LYS A 1 283 ? -15.150 -4.010 13.640 1.00 92.88 283 LYS A N 1
ATOM 2291 C CA . LYS A 1 283 ? -16.536 -4.521 13.654 1.00 92.88 283 LYS A CA 1
ATOM 2292 C C . LYS A 1 283 ? -17.472 -3.750 12.721 1.00 92.88 283 LYS A C 1
ATOM 2294 O O . LYS A 1 283 ? -18.348 -4.364 12.122 1.00 92.88 283 LYS A O 1
ATOM 2299 N N . TYR A 1 284 ? -17.295 -2.436 12.579 1.00 92.81 284 TYR A N 1
ATOM 2300 C CA . TYR A 1 284 ? -18.057 -1.640 11.614 1.00 92.81 284 TYR A CA 1
ATOM 2301 C C . TYR A 1 284 ? -17.754 -2.070 10.169 1.00 92.81 284 TYR A C 1
ATOM 2303 O O . TYR A 1 284 ? -18.681 -2.392 9.431 1.00 92.81 284 TYR A O 1
ATOM 2311 N N . ILE A 1 285 ? -16.473 -2.174 9.801 1.00 90.62 285 ILE A N 1
ATOM 2312 C CA . ILE A 1 285 ? -16.044 -2.596 8.457 1.00 90.62 285 ILE A CA 1
ATOM 2313 C C . ILE A 1 285 ? -16.494 -4.038 8.161 1.00 90.62 285 ILE A C 1
ATOM 2315 O O . ILE A 1 285 ? -17.025 -4.310 7.090 1.00 90.62 285 ILE A O 1
ATOM 2319 N N . VAL A 1 286 ? -16.358 -4.961 9.122 1.00 92.81 286 VAL A N 1
ATOM 2320 C CA . VAL A 1 286 ? -16.837 -6.353 9.001 1.00 92.81 286 VAL A CA 1
ATOM 2321 C C . VAL A 1 286 ? -18.347 -6.408 8.744 1.00 92.81 286 VAL A C 1
ATOM 2323 O O . VAL A 1 286 ? -18.781 -7.147 7.863 1.00 92.81 286 VAL A O 1
ATOM 2326 N N . ASN A 1 287 ? -19.148 -5.606 9.452 1.00 91.69 287 ASN A N 1
ATOM 2327 C CA . ASN A 1 287 ? -20.587 -5.518 9.191 1.00 91.69 287 ASN A CA 1
ATOM 2328 C C . ASN A 1 287 ? -20.875 -4.974 7.781 1.00 91.69 287 ASN A C 1
ATOM 2330 O O . ASN A 1 287 ? -21.738 -5.511 7.093 1.00 91.69 287 ASN A O 1
ATOM 2334 N N . GLU A 1 288 ? -20.138 -3.957 7.328 1.00 89.25 288 GLU A N 1
ATOM 2335 C CA . GLU A 1 288 ? -20.308 -3.370 5.992 1.00 89.25 288 GLU A CA 1
ATOM 2336 C C . GLU A 1 288 ? -19.953 -4.366 4.868 1.00 89.25 288 GLU A C 1
ATOM 2338 O O . GLU A 1 288 ? -20.671 -4.452 3.872 1.00 89.25 288 GLU A O 1
ATOM 2343 N N . ILE A 1 289 ? -18.923 -5.199 5.064 1.00 88.38 289 ILE A N 1
ATOM 2344 C CA . ILE A 1 289 ? -18.573 -6.323 4.174 1.00 88.38 289 ILE A CA 1
ATOM 2345 C C . ILE A 1 289 ? -19.693 -7.375 4.142 1.00 88.38 289 ILE A C 1
ATOM 2347 O O . ILE A 1 289 ? -20.055 -7.864 3.071 1.00 88.38 289 ILE A O 1
ATOM 2351 N N . ILE A 1 290 ? -20.267 -7.720 5.300 1.00 88.50 290 ILE A N 1
ATOM 2352 C CA . ILE A 1 290 ? -21.377 -8.681 5.396 1.00 88.50 290 ILE A CA 1
ATOM 2353 C C . ILE A 1 290 ? -22.639 -8.129 4.706 1.00 88.50 290 ILE A C 1
ATOM 2355 O O . ILE A 1 290 ? -23.313 -8.874 3.993 1.00 88.50 290 ILE A O 1
ATOM 2359 N N . GLU A 1 291 ? -22.933 -6.831 4.837 1.00 85.19 291 GLU A N 1
ATOM 2360 C CA . GLU A 1 291 ? -24.028 -6.159 4.116 1.00 85.19 291 GLU A CA 1
ATOM 2361 C C . GLU A 1 291 ? -23.787 -6.064 2.599 1.00 85.19 291 GLU A C 1
ATOM 2363 O O . GLU A 1 291 ? -24.737 -6.184 1.821 1.00 85.19 291 GLU A O 1
ATOM 2368 N N . ALA A 1 292 ? -22.533 -5.895 2.164 1.00 80.31 292 ALA A N 1
ATOM 2369 C CA . ALA A 1 292 ? -22.138 -5.921 0.753 1.00 80.31 292 ALA A CA 1
ATOM 2370 C C . ALA A 1 292 ? -22.230 -7.324 0.117 1.00 80.31 292 ALA A C 1
ATOM 2372 O O . ALA A 1 292 ? -22.261 -7.448 -1.112 1.00 80.31 292 ALA A O 1
ATOM 2373 N N . LYS A 1 293 ? -22.288 -8.376 0.948 1.00 80.62 293 LYS A N 1
ATOM 2374 C CA . LYS A 1 293 ? -22.197 -9.806 0.611 1.00 80.62 293 LYS A CA 1
ATOM 2375 C C . LYS A 1 293 ? -20.872 -10.190 -0.055 1.00 80.62 293 LYS A C 1
ATOM 2377 O O . LYS A 1 293 ? -20.117 -10.962 0.531 1.00 80.62 293 LYS A O 1
ATOM 2382 N N . TYR A 1 294 ? -20.611 -9.717 -1.274 1.00 83.00 294 TYR A N 1
ATOM 2383 C CA . TYR A 1 294 ? -19.447 -10.106 -2.076 1.00 83.00 294 TYR A CA 1
ATOM 2384 C C . TYR A 1 294 ? -18.252 -9.183 -1.857 1.00 83.00 294 TYR A C 1
ATOM 2386 O O . TYR A 1 294 ? -18.390 -7.966 -1.731 1.00 83.00 294 TYR A O 1
ATOM 2394 N N . PHE A 1 295 ? -17.061 -9.773 -1.878 1.00 85.56 295 PHE A N 1
ATOM 2395 C CA . PHE A 1 295 ? -15.808 -9.064 -1.651 1.00 85.56 295 PHE A CA 1
ATOM 2396 C C . PHE A 1 295 ? -14.647 -9.706 -2.419 1.00 85.56 295 PHE A C 1
ATOM 2398 O O . PHE A 1 295 ? -14.714 -10.859 -2.861 1.00 85.56 295 PHE A O 1
ATOM 2405 N N . SER A 1 296 ? -13.566 -8.945 -2.555 1.00 86.00 296 SER A N 1
ATOM 2406 C CA . SER A 1 296 ? -12.248 -9.440 -2.945 1.00 86.00 296 SER A CA 1
ATOM 2407 C C . SER A 1 296 ? -11.262 -9.326 -1.790 1.00 86.00 296 SER A C 1
ATOM 2409 O O . SER A 1 296 ? -11.420 -8.469 -0.918 1.00 86.00 296 SER A O 1
ATOM 2411 N N . ILE A 1 297 ? -10.248 -10.190 -1.794 1.00 88.50 297 ILE A N 1
ATOM 2412 C CA . ILE A 1 297 ? -9.110 -10.147 -0.874 1.00 88.50 297 ILE A CA 1
ATOM 2413 C C . ILE A 1 297 ? -7.842 -9.735 -1.621 1.00 88.50 297 ILE A C 1
ATOM 2415 O O . ILE A 1 297 ? -7.596 -10.199 -2.734 1.00 88.50 297 ILE A O 1
ATOM 2419 N N . SER A 1 298 ? -7.017 -8.905 -0.991 1.00 86.56 298 SER A N 1
ATOM 2420 C CA . SER A 1 298 ? -5.613 -8.739 -1.350 1.00 86.56 298 SER A CA 1
ATOM 2421 C C . SER A 1 298 ? -4.742 -9.020 -0.133 1.00 86.56 298 SER A C 1
ATOM 2423 O O . SER A 1 298 ? -5.097 -8.624 0.982 1.00 86.56 298 SER A O 1
ATOM 2425 N N . VAL A 1 299 ? -3.637 -9.738 -0.338 1.00 84.25 299 VAL A N 1
ATOM 2426 C CA . VAL A 1 299 ? -2.653 -10.008 0.718 1.00 84.25 299 VAL A CA 1
ATOM 2427 C C . VAL A 1 299 ? -1.240 -9.786 0.205 1.00 84.25 299 VAL A C 1
ATOM 2429 O O . VAL A 1 299 ? -0.830 -10.395 -0.784 1.00 84.25 299 VAL A O 1
ATOM 2432 N N . ASP A 1 300 ? -0.505 -8.949 0.932 1.00 80.06 300 ASP A N 1
ATOM 2433 C CA . ASP A 1 300 ? 0.946 -8.789 0.815 1.00 80.06 300 ASP A CA 1
ATOM 2434 C C . ASP A 1 300 ? 1.659 -9.488 1.979 1.00 80.06 300 ASP A C 1
ATOM 2436 O O . ASP A 1 300 ? 1.057 -9.668 3.040 1.00 80.06 300 ASP A O 1
ATOM 2440 N N . SER A 1 301 ? 2.936 -9.827 1.812 1.00 75.06 301 SER A N 1
ATOM 2441 C CA . SER A 1 301 ? 3.788 -10.361 2.884 1.00 75.06 301 SER A CA 1
ATOM 2442 C C . SER A 1 301 ? 5.037 -9.504 3.050 1.00 75.06 301 SER A C 1
ATOM 2444 O O . SER A 1 301 ? 5.812 -9.369 2.102 1.00 75.06 301 SER A O 1
ATOM 2446 N N . THR A 1 302 ? 5.258 -8.969 4.250 1.00 60.59 302 THR A N 1
ATOM 2447 C CA . THR A 1 302 ? 6.471 -8.213 4.592 1.00 60.59 302 THR A CA 1
ATOM 2448 C C . THR A 1 302 ? 6.991 -8.622 5.970 1.00 60.59 302 THR A C 1
ATOM 2450 O O . THR A 1 302 ? 6.172 -8.820 6.871 1.00 60.59 302 THR A O 1
ATOM 2453 N N . PRO A 1 303 ? 8.317 -8.677 6.182 1.00 53.88 303 PRO A N 1
ATOM 2454 C CA . PRO A 1 303 ? 8.878 -8.675 7.524 1.00 53.88 303 PRO A CA 1
ATOM 2455 C C . PRO A 1 303 ? 8.554 -7.352 8.223 1.00 53.88 303 PRO A C 1
ATOM 2457 O O . PRO A 1 303 ? 8.492 -6.294 7.585 1.00 53.88 303 PRO A O 1
ATOM 2460 N N . ASP A 1 304 ? 8.349 -7.424 9.534 1.00 48.34 304 ASP A N 1
ATOM 2461 C CA . ASP A 1 304 ? 8.174 -6.277 10.420 1.00 48.34 304 ASP A CA 1
ATOM 2462 C C . ASP A 1 304 ? 9.499 -5.808 11.060 1.00 48.34 304 ASP A C 1
ATOM 2464 O O . ASP A 1 304 ? 10.590 -6.288 10.742 1.00 48.34 304 ASP A O 1
ATOM 2468 N N . ILE A 1 305 ? 9.395 -4.859 11.996 1.00 38.56 305 ILE A N 1
ATOM 2469 C CA . ILE A 1 305 ? 10.517 -4.287 12.763 1.00 38.56 305 ILE A CA 1
ATOM 2470 C C . ILE A 1 305 ? 11.168 -5.253 13.778 1.00 38.56 305 ILE A C 1
ATOM 2472 O O . ILE A 1 305 ? 12.121 -4.870 14.451 1.00 38.56 305 ILE A O 1
ATOM 2476 N N . SER A 1 306 ? 10.666 -6.483 13.907 1.00 43.00 306 SER A N 1
ATOM 2477 C CA . SER A 1 306 ? 11.257 -7.592 14.676 1.00 43.00 306 SER A CA 1
ATOM 2478 C C . SER A 1 306 ? 11.818 -8.702 13.770 1.00 43.00 306 SER A C 1
ATOM 2480 O O . SER A 1 306 ? 12.262 -9.738 14.256 1.00 43.00 306 SER A O 1
ATOM 2482 N N . HIS A 1 307 ? 11.784 -8.500 12.445 1.00 56.84 307 HIS A N 1
ATOM 2483 C CA . HIS A 1 307 ? 12.008 -9.526 11.421 1.00 56.84 307 HIS A CA 1
ATOM 2484 C C . HIS A 1 307 ? 11.009 -10.701 11.463 1.00 56.84 307 HIS A C 1
ATOM 2486 O O . HIS A 1 307 ? 11.288 -11.765 10.909 1.00 56.84 307 HIS A O 1
ATOM 2492 N N . THR A 1 308 ? 9.825 -10.510 12.055 1.00 66.69 308 THR A N 1
ATOM 2493 C CA . THR A 1 308 ? 8.709 -11.460 11.950 1.00 66.69 308 THR A CA 1
ATOM 2494 C C . THR A 1 308 ? 7.907 -11.147 10.689 1.00 66.69 308 THR A C 1
ATOM 2496 O O . THR A 1 308 ? 7.502 -10.005 10.473 1.00 66.69 308 THR A O 1
ATOM 2499 N N . ASP A 1 309 ? 7.652 -12.141 9.839 1.00 75.25 309 ASP A N 1
ATOM 2500 C CA . ASP A 1 309 ? 6.831 -11.939 8.643 1.00 75.25 309 ASP A CA 1
ATOM 2501 C C . ASP A 1 309 ? 5.342 -11.770 8.977 1.00 75.25 309 ASP A C 1
ATOM 2503 O O . ASP A 1 309 ? 4.754 -12.503 9.779 1.00 75.25 309 ASP A O 1
ATOM 2507 N N . GLN A 1 310 ? 4.718 -10.791 8.322 1.00 81.00 310 GLN A N 1
ATOM 2508 C CA . GLN A 1 310 ? 3.318 -10.430 8.505 1.00 81.00 310 GLN A CA 1
ATOM 2509 C C . GLN A 1 310 ? 2.566 -10.410 7.170 1.00 81.00 310 GLN A C 1
ATOM 2511 O O . GLN A 1 310 ? 2.992 -9.781 6.198 1.00 81.00 310 GLN A O 1
ATOM 2516 N N . LEU A 1 311 ? 1.394 -11.052 7.137 1.00 84.44 311 LEU A N 1
ATOM 2517 C CA . LEU A 1 311 ? 0.428 -10.917 6.049 1.00 84.44 311 LEU A CA 1
ATOM 2518 C C . LEU A 1 311 ? -0.442 -9.678 6.261 1.00 84.44 311 LEU A C 1
ATOM 2520 O O . LEU A 1 311 ? -1.181 -9.589 7.242 1.00 84.44 311 LEU A O 1
ATOM 2524 N N . THR A 1 312 ? -0.412 -8.750 5.310 1.00 86.88 312 THR A N 1
ATOM 2525 C CA . THR A 1 312 ? -1.266 -7.555 5.301 1.00 86.88 312 THR A CA 1
ATOM 2526 C C . THR A 1 312 ? -2.617 -7.903 4.683 1.00 86.88 312 THR A C 1
ATOM 2528 O O . THR A 1 312 ? -2.697 -8.058 3.468 1.00 86.88 312 THR A O 1
ATOM 2531 N N . VAL A 1 313 ? -3.687 -8.026 5.477 1.00 88.81 313 VAL A N 1
ATOM 2532 C CA . VAL A 1 313 ? -5.018 -8.392 4.957 1.00 88.81 313 VAL A CA 1
ATOM 2533 C C . VAL A 1 313 ? -5.835 -7.147 4.610 1.00 88.81 313 VAL A C 1
ATOM 2535 O O . VAL A 1 313 ? -6.243 -6.384 5.493 1.00 88.81 313 VAL A O 1
ATOM 2538 N N . VAL A 1 314 ? -6.123 -6.981 3.317 1.00 88.31 314 VAL A N 1
ATOM 2539 C CA . VAL A 1 314 ? -6.985 -5.925 2.767 1.00 88.31 314 VAL A CA 1
ATOM 2540 C C . VAL A 1 314 ? -8.186 -6.570 2.078 1.00 88.31 314 VAL A C 1
ATOM 2542 O O . VAL A 1 314 ? -8.009 -7.412 1.199 1.00 88.31 314 VAL A O 1
ATOM 2545 N N . LEU A 1 315 ? -9.410 -6.167 2.434 1.00 88.69 315 LEU A N 1
ATOM 2546 C CA . LEU A 1 315 ? -10.620 -6.545 1.694 1.00 88.69 315 LEU A CA 1
ATOM 2547 C C . LEU A 1 315 ? -11.160 -5.352 0.898 1.00 88.69 315 LEU A C 1
ATOM 2549 O O . LEU A 1 315 ? -11.113 -4.208 1.354 1.00 88.69 315 LEU A O 1
ATOM 2553 N N . ARG A 1 316 ? -11.677 -5.623 -0.305 1.00 82.06 316 ARG A N 1
ATOM 2554 C CA . ARG A 1 316 ? -12.191 -4.605 -1.233 1.00 82.06 316 ARG A CA 1
ATOM 2555 C C . ARG A 1 316 ? -13.563 -5.014 -1.770 1.00 82.06 316 ARG A C 1
ATOM 2557 O O . ARG A 1 316 ? -13.722 -6.097 -2.338 1.00 82.06 316 ARG A O 1
ATOM 2564 N N . TYR A 1 317 ? -14.561 -4.167 -1.538 1.00 78.56 317 TYR A N 1
ATOM 2565 C CA . TYR A 1 317 ? -15.993 -4.466 -1.666 1.00 78.56 317 TYR A CA 1
ATOM 2566 C C . TYR A 1 317 ? -16.779 -3.209 -2.095 1.00 78.56 317 TYR A C 1
ATOM 2568 O O . TYR A 1 317 ? -16.183 -2.188 -2.448 1.00 78.56 317 TYR A O 1
ATOM 2576 N N . VAL A 1 318 ? -18.114 -3.281 -2.121 1.00 71.31 318 VAL A N 1
ATOM 2577 C CA . VAL A 1 318 ? -18.987 -2.165 -2.536 1.00 71.31 318 VAL A CA 1
ATOM 2578 C C . VAL A 1 318 ? -19.858 -1.709 -1.379 1.00 71.31 318 VAL A C 1
ATOM 2580 O O . VAL A 1 318 ? -20.569 -2.519 -0.791 1.00 71.31 318 VAL A O 1
ATOM 2583 N N . THR A 1 319 ? -19.847 -0.414 -1.080 1.00 72.81 319 THR A N 1
ATOM 2584 C CA . THR A 1 319 ? -20.747 0.163 -0.076 1.00 72.81 319 THR A CA 1
ATOM 2585 C C . THR A 1 319 ? -22.199 0.144 -0.562 1.00 72.81 319 THR A C 1
ATOM 2587 O O . THR A 1 319 ? -22.480 0.105 -1.762 1.00 72.81 319 THR A O 1
ATOM 2590 N N . SER A 1 320 ? -23.156 0.270 0.357 1.00 69.56 320 SER A N 1
ATOM 2591 C CA . SER A 1 320 ? -24.583 0.409 0.021 1.00 69.56 320 SER A CA 1
ATOM 2592 C C . SER A 1 320 ? -24.919 1.677 -0.790 1.00 69.56 320 SER A C 1
ATOM 2594 O O . SER A 1 320 ? -25.978 1.735 -1.416 1.00 69.56 320 SER A O 1
ATOM 2596 N N . ASN A 1 321 ? -24.003 2.654 -0.837 1.00 66.25 321 ASN A N 1
ATOM 2597 C CA . ASN A 1 321 ? -24.068 3.840 -1.699 1.00 66.25 321 ASN A CA 1
ATOM 2598 C C . ASN A 1 321 ? -23.518 3.596 -3.116 1.00 66.25 321 ASN A C 1
ATOM 2600 O O . ASN A 1 321 ? -23.686 4.450 -3.987 1.00 66.25 321 ASN A O 1
ATOM 2604 N N . GLY A 1 322 ? -22.872 2.450 -3.362 1.00 61.47 322 GLY A N 1
ATOM 2605 C CA . GLY A 1 322 ? -22.315 2.104 -4.667 1.00 61.47 322 GLY A CA 1
ATOM 2606 C C . GLY A 1 322 ? -20.882 2.560 -4.908 1.00 61.47 322 GLY A C 1
ATOM 2607 O O . GLY A 1 322 ? -20.482 2.756 -6.055 1.00 61.47 322 GLY A O 1
ATOM 2608 N N . GLU A 1 323 ? -20.123 2.775 -3.840 1.00 67.56 323 GLU A N 1
ATOM 2609 C CA . GLU A 1 323 ? -18.734 3.224 -3.912 1.00 67.56 323 GLU A CA 1
ATOM 2610 C C . GLU A 1 323 ? -17.789 2.066 -3.582 1.00 67.56 323 GLU A C 1
ATOM 2612 O O . GLU A 1 323 ? -18.132 1.185 -2.794 1.00 67.56 323 GLU A O 1
ATOM 2617 N N . VAL A 1 324 ? -16.605 2.045 -4.200 1.00 70.94 324 VAL A N 1
ATOM 2618 C CA . VAL A 1 324 ? -15.595 1.016 -3.916 1.00 70.94 324 VAL A CA 1
ATOM 2619 C C . VAL A 1 324 ? -14.957 1.319 -2.563 1.00 70.94 324 VAL A C 1
ATOM 2621 O O . VAL A 1 324 ? -14.219 2.296 -2.437 1.00 70.94 324 VAL A O 1
ATOM 2624 N N . ALA A 1 325 ? -15.208 0.462 -1.577 1.00 75.62 325 ALA A N 1
ATOM 2625 C CA . ALA A 1 325 ? -14.488 0.469 -0.313 1.00 75.62 325 ALA A CA 1
ATOM 2626 C C . ALA A 1 325 ? -13.268 -0.454 -0.413 1.00 75.62 325 ALA A C 1
ATOM 2628 O O . ALA A 1 325 ? -13.360 -1.578 -0.907 1.00 75.62 325 ALA A O 1
ATOM 2629 N N . GLU A 1 326 ? -12.124 0.028 0.061 1.00 82.94 326 GLU A N 1
ATOM 2630 C CA . GLU A 1 326 ? -10.873 -0.716 0.186 1.00 82.94 326 GLU A CA 1
ATOM 2631 C C . GLU A 1 326 ? -10.390 -0.530 1.622 1.00 82.94 326 GLU A C 1
ATOM 2633 O O . GLU A 1 326 ? -10.136 0.597 2.052 1.00 82.94 326 GLU A O 1
ATOM 2638 N N . CYS A 1 327 ? -10.339 -1.618 2.388 1.00 83.94 327 CYS A N 1
ATOM 2639 C CA . CYS A 1 327 ? -10.113 -1.562 3.825 1.00 83.94 327 CYS A CA 1
ATOM 2640 C C . CYS A 1 327 ? -9.052 -2.574 4.250 1.00 83.94 327 CYS A C 1
ATOM 2642 O O . CYS A 1 327 ? -9.244 -3.787 4.141 1.00 83.94 327 CYS A O 1
ATOM 2644 N N . PHE A 1 328 ? -7.949 -2.064 4.797 1.00 86.81 328 PHE A N 1
ATOM 2645 C CA . PHE A 1 328 ? -7.077 -2.848 5.663 1.00 86.81 328 PHE A CA 1
ATOM 2646 C C . PHE A 1 328 ? -7.866 -3.300 6.898 1.00 86.81 328 PHE A C 1
ATOM 2648 O O . PHE A 1 328 ? -8.594 -2.504 7.493 1.00 86.81 328 PHE A O 1
ATOM 2655 N N . LEU A 1 329 ? -7.716 -4.570 7.277 1.00 86.94 329 LEU A N 1
ATOM 2656 C CA . LEU A 1 329 ? -8.377 -5.138 8.453 1.00 86.94 329 LEU A CA 1
ATOM 2657 C C . LEU A 1 329 ? -7.391 -5.489 9.565 1.00 86.94 329 LEU A C 1
ATOM 2659 O O . LEU A 1 329 ? -7.657 -5.202 10.732 1.00 86.94 329 LEU A O 1
ATOM 2663 N N . LYS A 1 330 ? -6.289 -6.164 9.218 1.00 85.88 330 LYS A N 1
ATOM 2664 C CA . LYS A 1 330 ? -5.326 -6.686 10.191 1.00 85.88 330 LYS A CA 1
ATOM 2665 C C . LYS A 1 330 ? -4.015 -7.102 9.522 1.00 85.88 330 LYS A C 1
ATOM 2667 O O . LYS A 1 330 ? -4.012 -7.518 8.364 1.00 85.88 330 LYS A O 1
ATOM 2672 N N . PHE A 1 331 ? -2.936 -7.085 10.298 1.00 86.44 331 PHE A N 1
ATOM 2673 C CA . PHE A 1 331 ? -1.761 -7.910 10.033 1.00 86.44 331 PHE A CA 1
ATOM 2674 C C . PHE A 1 331 ? -1.934 -9.288 10.698 1.00 86.44 331 PHE A C 1
ATOM 2676 O O . PHE A 1 331 ? -2.382 -9.372 11.847 1.00 86.44 331 PHE A O 1
ATOM 2683 N N . LEU A 1 332 ? -1.599 -10.369 9.992 1.00 85.69 332 LEU A N 1
ATOM 2684 C CA . LEU A 1 332 ? -1.521 -11.724 10.554 1.00 85.69 332 LEU A CA 1
ATOM 2685 C C . LEU A 1 332 ? -0.051 -12.136 10.642 1.00 85.69 332 LEU A C 1
ATOM 2687 O O . LEU A 1 332 ? 0.634 -12.150 9.622 1.00 85.69 332 LEU A O 1
ATOM 2691 N N . LEU A 1 333 ? 0.426 -12.476 11.840 1.00 84.06 333 LEU A N 1
ATOM 2692 C CA . LEU A 1 333 ? 1.777 -13.009 12.033 1.00 84.06 333 LEU A CA 1
ATOM 2693 C C . LEU A 1 333 ? 1.877 -14.388 11.368 1.00 84.06 333 LEU A C 1
ATOM 2695 O O . LEU A 1 333 ? 1.020 -15.238 11.611 1.00 84.06 333 LEU A O 1
ATOM 2699 N N . ILE A 1 334 ? 2.921 -14.628 10.574 1.00 80.44 334 ILE A N 1
ATOM 2700 C CA . ILE A 1 334 ? 3.179 -15.931 9.951 1.00 80.44 334 ILE A CA 1
ATOM 2701 C C . ILE A 1 334 ? 4.560 -16.466 10.332 1.00 80.44 334 ILE A C 1
ATOM 2703 O O . ILE A 1 334 ? 5.558 -15.759 10.305 1.00 80.44 334 ILE A O 1
ATOM 2707 N N . GLN A 1 335 ? 4.617 -17.756 10.667 1.00 75.81 335 GLN A N 1
ATOM 2708 C CA . GLN A 1 335 ? 5.867 -18.466 10.985 1.00 75.81 335 GLN A CA 1
ATOM 2709 C C . GLN A 1 335 ? 6.370 -19.338 9.821 1.00 75.81 335 GLN A C 1
ATOM 2711 O O . GLN A 1 335 ? 7.387 -20.020 9.940 1.00 75.81 335 GLN A O 1
ATOM 2716 N N . ASN A 1 336 ? 5.629 -19.388 8.710 1.00 76.31 336 ASN A N 1
ATOM 2717 C CA . ASN A 1 336 ? 5.898 -20.270 7.579 1.00 76.31 336 ASN A CA 1
ATOM 2718 C C . ASN A 1 336 ? 5.226 -19.726 6.310 1.00 76.31 336 ASN A C 1
ATOM 2720 O O . ASN A 1 336 ? 4.092 -19.256 6.347 1.00 76.31 336 ASN A O 1
ATOM 2724 N N . HIS A 1 337 ? 5.919 -19.825 5.176 1.00 81.00 337 HIS A N 1
ATOM 2725 C CA . HIS A 1 337 ? 5.498 -19.239 3.903 1.00 81.00 337 HIS A CA 1
ATOM 2726 C C . HIS A 1 337 ? 4.779 -20.221 2.966 1.00 81.00 337 HIS A C 1
ATOM 2728 O O . HIS A 1 337 ? 4.547 -19.868 1.813 1.00 81.00 337 HIS A O 1
ATOM 2734 N N . LYS A 1 338 ? 4.482 -21.465 3.366 1.00 86.25 338 LYS A N 1
ATOM 2735 C CA . LYS A 1 338 ? 3.793 -22.437 2.492 1.00 86.25 338 LYS A CA 1
ATOM 2736 C C . LYS A 1 338 ? 2.359 -21.993 2.187 1.00 86.25 338 LYS A C 1
ATOM 2738 O O . LYS A 1 338 ? 1.584 -21.753 3.105 1.00 86.25 338 LYS A O 1
ATOM 2743 N N . GLY A 1 339 ? 1.971 -21.989 0.908 1.00 86.62 339 GLY A N 1
ATOM 2744 C CA . GLY A 1 339 ? 0.657 -21.509 0.447 1.00 86.62 339 GLY A CA 1
ATOM 2745 C C . GLY A 1 339 ? -0.563 -22.182 1.096 1.00 86.62 339 GLY A C 1
ATOM 2746 O O . GLY A 1 339 ? -1.616 -21.563 1.194 1.00 86.62 339 GLY A O 1
ATOM 2747 N N . GLU A 1 340 ? -0.418 -23.414 1.588 1.00 90.06 340 GLU A N 1
ATOM 2748 C CA . GLU A 1 340 ? -1.433 -24.119 2.383 1.00 90.06 340 GLU A CA 1
ATOM 2749 C C . GLU A 1 340 ? -1.637 -23.512 3.782 1.00 90.06 340 GLU A C 1
ATOM 2751 O O . GLU A 1 340 ? -2.767 -23.344 4.241 1.00 90.06 340 GLU A O 1
ATOM 2756 N N . GLU A 1 341 ? -0.545 -23.143 4.449 1.00 88.94 341 GLU A N 1
ATOM 2757 C CA . GLU A 1 341 ? -0.553 -22.577 5.801 1.00 88.94 341 GLU A CA 1
ATOM 2758 C C . GLU A 1 341 ? -0.999 -21.106 5.753 1.00 88.94 341 GLU A C 1
ATOM 2760 O O . GLU A 1 341 ? -1.850 -20.696 6.538 1.00 88.94 341 GLU A O 1
ATOM 2765 N N . LEU A 1 342 ? -0.561 -20.358 4.730 1.00 91.38 342 LEU A N 1
ATOM 2766 C CA . LEU A 1 342 ? -1.071 -19.013 4.431 1.00 91.38 342 LEU A CA 1
ATOM 2767 C C . LEU A 1 342 ? -2.584 -19.025 4.133 1.00 91.38 342 LEU A C 1
ATOM 2769 O O . LEU A 1 342 ? -3.313 -18.144 4.586 1.00 91.38 342 LEU A O 1
ATOM 2773 N N . ALA A 1 343 ? -3.078 -20.038 3.406 1.00 92.62 343 ALA A N 1
ATOM 2774 C CA . ALA A 1 343 ? -4.513 -20.203 3.167 1.00 92.62 343 ALA A CA 1
ATOM 2775 C C . ALA A 1 343 ? -5.266 -20.499 4.468 1.00 92.62 343 ALA A C 1
ATOM 2777 O O . ALA A 1 343 ? -6.327 -19.926 4.701 1.00 92.62 343 ALA A O 1
ATOM 2778 N N . THR A 1 344 ? -4.704 -21.359 5.319 1.00 93.00 344 THR A N 1
ATOM 2779 C CA . THR A 1 344 ? -5.287 -21.724 6.615 1.00 93.00 344 THR A CA 1
ATOM 2780 C C . THR A 1 344 ? -5.444 -20.500 7.518 1.00 93.00 344 THR A C 1
ATOM 2782 O O . THR A 1 344 ? -6.540 -20.280 8.026 1.00 93.00 344 THR A O 1
ATOM 2785 N N . GLU A 1 345 ? -4.431 -19.637 7.637 1.00 92.25 345 GLU A N 1
ATOM 2786 C CA . GLU A 1 345 ? -4.542 -18.409 8.442 1.00 92.25 345 GLU A CA 1
ATOM 2787 C C . GLU A 1 345 ? -5.565 -17.408 7.888 1.00 92.25 345 GLU A C 1
ATOM 2789 O O . GLU A 1 345 ? -6.348 -16.832 8.645 1.00 92.25 345 GLU A O 1
ATOM 2794 N N . ILE A 1 346 ? -5.650 -17.255 6.563 1.00 93.31 346 ILE A N 1
ATOM 2795 C CA . ILE A 1 346 ? -6.678 -16.415 5.929 1.00 93.31 346 ILE A CA 1
ATOM 2796 C C . ILE A 1 346 ? -8.089 -16.967 6.193 1.00 93.31 346 ILE A C 1
ATOM 2798 O O . ILE A 1 346 ? -9.007 -16.199 6.482 1.00 93.31 346 ILE A O 1
ATOM 2802 N N . LEU A 1 347 ? -8.281 -18.288 6.141 1.00 94.06 347 LEU A N 1
ATOM 2803 C CA . LEU A 1 347 ? -9.567 -18.937 6.425 1.00 94.06 347 LEU A CA 1
ATOM 2804 C C . LEU A 1 347 ? -9.938 -18.848 7.913 1.00 94.06 347 LEU A C 1
ATOM 2806 O O . LEU A 1 347 ? -11.092 -18.556 8.231 1.00 94.06 347 LEU A O 1
ATOM 2810 N N . ASN A 1 348 ? -8.965 -19.031 8.812 1.00 94.12 348 ASN A N 1
ATOM 2811 C CA . ASN A 1 348 ? -9.117 -18.839 10.255 1.00 94.12 348 ASN A CA 1
ATOM 2812 C C . ASN A 1 348 ? -9.567 -17.404 10.562 1.00 94.12 348 ASN A C 1
ATOM 2814 O O . ASN A 1 348 ? -10.550 -17.204 11.276 1.00 94.12 348 ASN A O 1
ATOM 2818 N N . PHE A 1 349 ? -8.904 -16.409 9.964 1.00 93.19 349 PHE A N 1
ATOM 2819 C CA . PHE A 1 349 ? -9.262 -14.997 10.084 1.00 93.19 349 PHE A CA 1
ATOM 2820 C C . PHE A 1 349 ? -10.678 -14.706 9.560 1.00 93.19 349 PHE A C 1
ATOM 2822 O O . PHE A 1 349 ? -11.493 -14.136 10.284 1.00 93.19 349 PHE A O 1
ATOM 2829 N N . LEU A 1 350 ? -11.017 -15.131 8.337 1.00 94.25 350 LEU A N 1
ATOM 2830 C CA . LEU A 1 350 ? -12.359 -14.919 7.777 1.00 94.25 350 LEU A CA 1
ATOM 2831 C C . LEU A 1 350 ? -13.441 -15.565 8.663 1.00 94.25 350 LEU A C 1
ATOM 2833 O O . LEU A 1 350 ? -14.444 -14.922 8.981 1.00 94.25 350 LEU A O 1
ATOM 2837 N N . SER A 1 351 ? -13.200 -16.785 9.155 1.00 94.44 351 SER A N 1
ATOM 2838 C CA . SER A 1 351 ? -14.105 -17.473 10.082 1.00 94.44 351 SER A CA 1
ATOM 2839 C C . SER A 1 351 ? -14.216 -16.776 11.444 1.00 94.44 351 SER A C 1
ATOM 2841 O O . SER A 1 351 ? -15.310 -16.746 12.005 1.00 94.44 351 SER A O 1
ATOM 2843 N N . GLN A 1 352 ? -13.134 -16.194 11.977 1.00 93.88 352 GLN A N 1
ATOM 2844 C CA . GLN A 1 352 ? -13.137 -15.463 13.254 1.00 93.88 352 GLN A CA 1
ATOM 2845 C C . GLN A 1 352 ? -14.108 -14.272 13.230 1.00 93.88 352 GLN A C 1
ATOM 2847 O O . GLN A 1 352 ? -14.767 -13.985 14.231 1.00 93.88 352 GLN A O 1
ATOM 2852 N N . TYR A 1 353 ? -14.220 -13.598 12.083 1.00 92.06 353 TYR A N 1
ATOM 2853 C CA . TYR A 1 353 ? -15.091 -12.436 11.887 1.00 92.06 353 TYR A CA 1
ATOM 2854 C C . TYR A 1 353 ? -16.425 -12.776 11.193 1.00 92.06 353 TYR A C 1
ATOM 2856 O O . TYR A 1 353 ? -17.188 -11.871 10.869 1.00 92.06 353 TYR A O 1
ATOM 2864 N N . ASN A 1 354 ? -16.754 -14.066 11.029 1.00 92.94 354 ASN A N 1
ATOM 2865 C CA . ASN A 1 354 ? -17.954 -14.573 10.339 1.00 92.94 354 ASN A CA 1
ATOM 2866 C C . ASN A 1 354 ? -18.091 -14.107 8.871 1.00 92.94 354 ASN A C 1
ATOM 2868 O O . ASN A 1 354 ? -19.200 -14.031 8.338 1.00 92.94 354 ASN A O 1
ATOM 2872 N N . ILE A 1 355 ? -16.973 -13.814 8.203 1.00 93.50 355 ILE A N 1
ATOM 2873 C CA . ILE A 1 355 ? -16.949 -13.456 6.783 1.00 93.50 355 ILE A CA 1
ATOM 2874 C C . ILE A 1 355 ? -16.962 -14.750 5.961 1.00 93.50 355 ILE A C 1
ATOM 2876 O O . ILE A 1 355 ? -16.009 -15.528 5.970 1.00 93.50 355 ILE A O 1
ATOM 2880 N N . ASP A 1 356 ? -18.056 -14.998 5.244 1.00 91.50 356 ASP A N 1
ATOM 2881 C CA . ASP A 1 356 ? -18.244 -16.239 4.490 1.00 91.50 356 ASP A CA 1
ATOM 2882 C C . ASP A 1 356 ? -17.376 -16.281 3.220 1.00 91.50 356 ASP A C 1
ATOM 2884 O O . ASP A 1 356 ? -17.631 -15.571 2.242 1.00 91.50 356 ASP A O 1
ATOM 2888 N N . VAL A 1 357 ? -16.379 -17.173 3.209 1.00 93.12 357 VAL A N 1
ATOM 2889 C CA . VAL A 1 357 ? -15.483 -17.409 2.064 1.00 93.12 357 VAL A CA 1
ATOM 2890 C C . VAL A 1 357 ? -16.234 -17.779 0.777 1.00 93.12 357 VAL A C 1
ATOM 2892 O O . VAL A 1 357 ? -15.718 -17.532 -0.312 1.00 93.12 357 VAL A O 1
ATOM 2895 N N . ARG A 1 358 ? -17.471 -18.293 0.853 1.00 89.81 358 ARG A N 1
ATOM 2896 C CA . ARG A 1 358 ? -18.316 -18.577 -0.324 1.00 89.81 358 ARG A CA 1
ATOM 2897 C C . ARG A 1 358 ? -18.774 -17.318 -1.061 1.00 89.81 358 ARG A C 1
ATOM 2899 O O . ARG A 1 358 ? -19.165 -17.427 -2.221 1.00 89.81 358 ARG A O 1
ATOM 2906 N N . ASN A 1 359 ? -18.694 -16.137 -0.443 1.00 87.56 359 ASN A N 1
ATOM 2907 C CA . ASN A 1 359 ? -18.964 -14.853 -1.098 1.00 87.56 359 ASN A CA 1
ATOM 2908 C C . ASN A 1 359 ? -17.696 -14.156 -1.633 1.00 87.56 359 ASN A C 1
ATOM 2910 O O . ASN A 1 359 ? -17.801 -13.106 -2.268 1.00 87.56 359 ASN A O 1
ATOM 2914 N N . LEU A 1 360 ? -16.505 -14.734 -1.433 1.00 89.50 360 LEU A N 1
ATOM 2915 C CA . LEU A 1 360 ? -15.278 -14.254 -2.072 1.00 89.50 360 LEU A CA 1
ATOM 2916 C C . LEU A 1 360 ? -15.405 -14.392 -3.601 1.00 89.50 360 LEU A C 1
ATOM 2918 O O . LEU A 1 360 ? -15.828 -15.441 -4.096 1.00 89.50 360 LEU A O 1
ATOM 2922 N N . ARG A 1 361 ? -15.066 -13.349 -4.362 1.00 85.38 361 ARG A N 1
ATOM 2923 C CA . ARG A 1 361 ? -15.138 -13.364 -5.840 1.00 85.38 361 ARG A CA 1
ATOM 2924 C C . ARG A 1 361 ? -13.820 -12.989 -6.525 1.00 85.38 361 ARG A C 1
ATOM 2926 O O . ARG A 1 361 ? -13.564 -13.448 -7.634 1.00 85.38 361 ARG A O 1
ATOM 2933 N N . GLY A 1 362 ? -12.931 -12.270 -5.845 1.00 84.25 362 GLY A N 1
ATOM 2934 C CA . GLY A 1 362 ? -11.598 -11.936 -6.352 1.00 84.25 362 GLY A CA 1
ATOM 2935 C C . GLY A 1 362 ? -10.509 -12.148 -5.304 1.00 84.25 362 GLY A C 1
ATOM 2936 O O . GLY A 1 362 ? -10.738 -11.943 -4.115 1.00 84.25 362 GLY A O 1
ATOM 2937 N N . GLN A 1 363 ? -9.318 -12.548 -5.737 1.00 86.81 363 GLN A N 1
ATOM 2938 C CA . GLN A 1 363 ? -8.136 -12.692 -4.888 1.00 86.81 363 GLN A CA 1
ATOM 2939 C C . GLN A 1 363 ? -6.892 -12.155 -5.614 1.00 86.81 363 GLN A C 1
ATOM 2941 O O . GLN A 1 363 ? -6.620 -12.547 -6.749 1.00 86.81 363 GLN A O 1
ATOM 2946 N N . SER A 1 364 ? -6.156 -11.248 -4.972 1.00 82.88 364 SER A N 1
ATOM 2947 C CA . SER A 1 364 ? -4.949 -10.604 -5.502 1.00 82.88 364 SER A CA 1
ATOM 2948 C C . SER A 1 364 ? -3.763 -10.867 -4.585 1.00 82.88 364 SER A C 1
ATOM 2950 O O . SER A 1 364 ? -3.839 -10.624 -3.384 1.00 82.88 364 SER A O 1
ATOM 2952 N N . TYR A 1 365 ? -2.665 -11.353 -5.158 1.00 82.19 365 TYR A N 1
ATOM 2953 C CA . TYR A 1 365 ? -1.413 -11.598 -4.443 1.00 82.19 365 TYR A CA 1
ATOM 2954 C C . TYR A 1 365 ? -0.220 -11.186 -5.309 1.00 82.19 365 TYR A C 1
ATOM 2956 O O . TYR A 1 365 ? -0.357 -10.913 -6.511 1.00 82.19 365 TYR A O 1
ATOM 2964 N N . ASP A 1 366 ? 0.967 -11.192 -4.710 1.00 73.44 366 ASP A N 1
ATOM 2965 C CA . ASP A 1 366 ? 2.223 -11.120 -5.445 1.00 73.44 366 ASP A CA 1
ATOM 2966 C C . ASP A 1 366 ? 2.418 -12.349 -6.377 1.00 73.44 366 ASP A C 1
ATOM 2968 O O . ASP A 1 366 ? 1.559 -13.233 -6.490 1.00 73.44 366 ASP A O 1
ATOM 2972 N N . ASN A 1 367 ? 3.548 -12.392 -7.092 1.00 73.06 367 ASN A N 1
ATOM 2973 C CA . ASN A 1 367 ? 3.900 -13.513 -7.968 1.00 73.06 367 ASN A CA 1
ATOM 2974 C C . ASN A 1 367 ? 4.922 -14.487 -7.337 1.00 73.06 367 ASN A C 1
ATOM 2976 O O . ASN A 1 367 ? 5.546 -15.263 -8.067 1.00 73.06 367 ASN A O 1
ATOM 2980 N N . ALA A 1 368 ? 5.103 -14.507 -6.010 1.00 74.88 368 ALA A N 1
ATOM 2981 C CA . ALA A 1 368 ? 5.880 -15.553 -5.351 1.00 74.88 368 ALA A CA 1
ATOM 2982 C C . ALA A 1 368 ? 5.243 -16.926 -5.610 1.00 74.88 368 ALA A C 1
ATOM 2984 O O . ALA A 1 368 ? 4.018 -17.061 -5.717 1.00 74.88 368 ALA A O 1
ATOM 2985 N N . SER A 1 369 ? 6.062 -17.980 -5.687 1.00 80.19 369 SER A N 1
ATOM 2986 C CA . SER A 1 369 ? 5.591 -19.349 -5.957 1.00 80.19 369 SER A CA 1
ATOM 2987 C C . SER A 1 369 ? 4.564 -19.832 -4.934 1.00 80.19 369 SER A C 1
ATOM 2989 O O . SER A 1 369 ? 3.652 -20.584 -5.274 1.00 80.19 369 SER A O 1
ATOM 2991 N N . ASN A 1 370 ? 4.698 -19.373 -3.692 1.00 83.81 370 ASN A N 1
ATOM 2992 C CA . ASN A 1 370 ? 3.856 -19.786 -2.579 1.00 83.81 370 ASN A CA 1
ATOM 2993 C C . ASN A 1 370 ? 2.516 -19.038 -2.534 1.00 83.81 370 ASN A C 1
ATOM 2995 O O . ASN A 1 370 ? 1.589 -19.511 -1.884 1.00 83.81 370 ASN A O 1
ATOM 2999 N N . MET A 1 371 ? 2.388 -17.921 -3.257 1.00 83.44 371 MET A N 1
ATOM 3000 C CA . MET A 1 371 ? 1.147 -17.155 -3.379 1.00 83.44 371 MET A CA 1
ATOM 3001 C C . MET A 1 371 ? 0.435 -17.476 -4.700 1.00 83.44 371 MET A C 1
ATOM 3003 O O . MET A 1 371 ? -0.685 -17.989 -4.718 1.00 83.44 371 MET A O 1
ATOM 3007 N N . SER A 1 372 ? 1.135 -17.254 -5.814 1.00 83.00 372 SER A N 1
ATOM 3008 C CA . SER A 1 372 ? 0.626 -17.379 -7.188 1.00 83.00 372 SER A CA 1
ATOM 3009 C C . SER A 1 372 ? 0.592 -18.808 -7.745 1.00 83.00 372 SER A C 1
ATOM 3011 O O . SER A 1 372 ? -0.052 -19.061 -8.765 1.00 83.00 372 SER A O 1
ATOM 3013 N N . GLY A 1 373 ? 1.288 -19.755 -7.104 1.00 84.38 373 GLY A N 1
ATOM 3014 C CA . GLY A 1 373 ? 1.514 -21.102 -7.627 1.00 84.38 373 GLY A CA 1
ATOM 3015 C C . GLY A 1 373 ? 0.231 -21.825 -8.047 1.00 84.38 373 GLY A C 1
ATOM 3016 O O . GLY A 1 373 ? -0.701 -21.985 -7.258 1.00 84.38 373 GLY A O 1
ATOM 3017 N N . CYS A 1 374 ? 0.201 -22.315 -9.289 1.00 82.75 374 CYS A N 1
ATOM 3018 C CA . CYS A 1 374 ? -0.974 -22.952 -9.893 1.00 82.75 374 CYS A CA 1
ATOM 3019 C C . CYS A 1 374 ? -1.409 -24.265 -9.214 1.00 82.75 374 CYS A C 1
ATOM 3021 O O . CYS A 1 374 ? -2.581 -24.622 -9.305 1.00 82.75 374 CYS A O 1
ATOM 3023 N N . TYR A 1 375 ? -0.499 -24.949 -8.511 1.00 83.69 375 TYR A N 1
ATOM 3024 C CA . TYR A 1 375 ? -0.785 -26.200 -7.796 1.00 83.69 375 TYR A CA 1
ATOM 3025 C C . TYR A 1 375 ? -0.804 -26.038 -6.269 1.00 83.69 375 TYR A C 1
ATOM 3027 O O . TYR A 1 375 ? -1.774 -26.440 -5.634 1.00 83.69 375 TYR A O 1
ATOM 3035 N N . ASN A 1 376 ? 0.240 -25.446 -5.678 1.00 87.56 376 ASN A N 1
ATOM 3036 C CA . ASN A 1 376 ? 0.442 -25.401 -4.217 1.00 87.56 376 ASN A CA 1
ATOM 3037 C C . ASN A 1 376 ? 0.648 -23.969 -3.676 1.00 87.56 376 ASN A C 1
ATOM 3039 O O . ASN A 1 376 ? 1.123 -23.792 -2.556 1.00 87.56 376 ASN A O 1
ATOM 3043 N N . GLY A 1 377 ? 0.338 -22.944 -4.477 1.00 88.00 377 GLY A N 1
ATOM 3044 C CA . GLY A 1 377 ? 0.296 -21.562 -4.000 1.00 88.00 377 GLY A CA 1
ATOM 3045 C C . GLY A 1 377 ? -1.045 -21.240 -3.339 1.00 88.00 377 GLY A C 1
ATOM 3046 O O . GLY A 1 377 ? -2.045 -21.898 -3.635 1.00 88.00 377 GLY A O 1
ATOM 3047 N N . LEU A 1 378 ? -1.079 -20.210 -2.492 1.00 90.56 378 LEU A N 1
ATOM 3048 C CA . LEU A 1 378 ? -2.277 -19.692 -1.820 1.00 90.56 378 LEU A CA 1
ATOM 3049 C C . LEU A 1 378 ? -3.497 -19.646 -2.753 1.00 90.56 378 LEU A C 1
ATOM 3051 O O . LEU A 1 378 ? -4.548 -20.195 -2.416 1.00 90.56 378 LEU A O 1
ATOM 3055 N N . GLN A 1 379 ? -3.342 -19.109 -3.971 1.00 90.31 379 GLN A N 1
ATOM 3056 C CA . GLN A 1 379 ? -4.460 -18.992 -4.911 1.00 90.31 379 GLN A CA 1
ATOM 3057 C C . GLN A 1 379 ? -5.069 -20.338 -5.334 1.00 90.31 379 GLN A C 1
ATOM 3059 O O . GLN A 1 379 ? -6.270 -20.421 -5.587 1.00 90.31 379 GLN A O 1
ATOM 3064 N N . ALA A 1 380 ? -4.276 -21.415 -5.362 1.00 91.31 380 ALA A N 1
ATOM 3065 C CA . ALA A 1 380 ? -4.770 -22.759 -5.653 1.00 91.31 380 ALA A CA 1
ATOM 3066 C C . ALA A 1 380 ? -5.542 -23.344 -4.461 1.00 91.31 380 ALA A C 1
ATOM 3068 O O . ALA A 1 380 ? -6.560 -24.006 -4.656 1.00 91.31 380 ALA A O 1
ATOM 3069 N N . HIS A 1 381 ? -5.099 -23.077 -3.229 1.00 94.06 381 HIS A N 1
ATOM 3070 C CA . HIS A 1 381 ? -5.800 -23.521 -2.021 1.00 94.06 381 HIS A CA 1
ATOM 3071 C C . HIS A 1 381 ? -7.137 -22.786 -1.842 1.00 94.06 381 HIS A C 1
ATOM 3073 O O . HIS A 1 381 ? -8.154 -23.440 -1.620 1.00 94.06 381 HIS A O 1
ATOM 3079 N N . ILE A 1 382 ? -7.183 -21.468 -2.065 1.00 93.44 382 ILE A N 1
ATOM 3080 C CA . ILE A 1 382 ? -8.442 -20.706 -2.039 1.00 93.44 382 ILE A CA 1
ATOM 3081 C C . ILE A 1 382 ? -9.382 -21.134 -3.182 1.00 93.44 382 ILE A C 1
ATOM 3083 O O . ILE A 1 382 ? -10.558 -21.387 -2.923 1.00 93.44 382 ILE A O 1
ATOM 3087 N N . LYS A 1 383 ? -8.892 -21.324 -4.422 1.00 91.56 383 LYS A N 1
ATOM 3088 C CA . LYS A 1 383 ? -9.729 -21.803 -5.550 1.00 91.56 383 LYS A CA 1
ATOM 3089 C C . LYS A 1 383 ? -10.324 -23.200 -5.343 1.00 91.56 383 LYS A C 1
ATOM 3091 O O . LYS A 1 383 ? -11.415 -23.462 -5.840 1.00 91.56 383 LYS A O 1
ATOM 3096 N N . ARG A 1 384 ? -9.643 -24.097 -4.614 1.00 93.88 384 ARG A N 1
ATOM 3097 C CA . ARG A 1 384 ? -10.195 -25.419 -4.238 1.00 93.88 384 ARG A CA 1
ATOM 3098 C C . ARG A 1 384 ? -11.415 -25.306 -3.322 1.00 93.88 384 ARG A C 1
ATOM 3100 O O . ARG A 1 384 ? -12.278 -26.175 -3.369 1.00 93.88 384 ARG A O 1
ATOM 3107 N N . ILE A 1 385 ? -11.465 -24.267 -2.488 1.00 92.81 385 ILE A N 1
ATOM 3108 C CA . ILE A 1 385 ? -12.537 -24.027 -1.510 1.00 92.81 385 ILE A CA 1
ATOM 3109 C C . ILE A 1 385 ? -13.673 -23.222 -2.147 1.00 92.81 385 ILE A C 1
ATOM 3111 O O . ILE A 1 385 ? -14.844 -23.539 -1.955 1.00 92.81 385 ILE A O 1
ATOM 3115 N N . ASN A 1 386 ? -13.331 -22.205 -2.940 1.00 91.19 386 ASN A N 1
ATOM 3116 C CA . ASN A 1 386 ? -14.279 -21.398 -3.692 1.00 91.19 386 ASN A CA 1
ATOM 3117 C C . ASN A 1 386 ? -13.755 -21.151 -5.117 1.00 91.19 386 ASN A C 1
ATOM 3119 O O . ASN A 1 386 ? -12.901 -20.296 -5.352 1.00 91.19 386 ASN A O 1
ATOM 3123 N N . HIS A 1 387 ? -14.320 -21.881 -6.079 1.00 89.25 387 HIS A N 1
ATOM 3124 C CA . HIS A 1 387 ? -13.957 -21.797 -7.495 1.00 89.25 387 HIS A CA 1
ATOM 3125 C C . HIS A 1 387 ? -14.338 -20.461 -8.161 1.00 89.25 387 HIS A C 1
ATOM 3127 O O . HIS A 1 387 ? -13.789 -20.139 -9.212 1.00 89.25 387 HIS A O 1
ATOM 3133 N N . LEU A 1 388 ? -15.238 -19.678 -7.550 1.00 84.75 388 LEU A N 1
ATOM 3134 C CA . LEU A 1 388 ? -15.652 -18.350 -8.020 1.00 84.75 388 LEU A CA 1
ATOM 3135 C C . LEU A 1 388 ? -14.689 -17.237 -7.576 1.00 84.75 388 LEU A C 1
ATOM 3137 O O . LEU A 1 388 ? -14.857 -16.095 -7.995 1.00 84.75 388 LEU A O 1
ATOM 3141 N N . ALA A 1 389 ? -13.693 -17.539 -6.734 1.00 87.75 389 ALA A N 1
ATOM 3142 C CA . ALA A 1 389 ? -12.657 -16.592 -6.334 1.00 87.75 389 ALA A CA 1
ATOM 3143 C C . ALA A 1 389 ? -11.572 -16.491 -7.424 1.00 87.75 389 ALA A C 1
ATOM 3145 O O . ALA A 1 389 ? -10.584 -17.233 -7.420 1.00 87.75 389 ALA A O 1
ATOM 3146 N N . HIS A 1 390 ? -11.736 -15.567 -8.371 1.00 83.19 390 HIS A N 1
ATOM 3147 C CA . HIS A 1 390 ? -10.779 -15.370 -9.465 1.00 83.19 390 HIS A CA 1
ATOM 3148 C C . HIS A 1 390 ? -9.449 -14.815 -8.969 1.00 83.19 390 HIS A C 1
ATOM 3150 O O . HIS A 1 390 ? -9.412 -13.801 -8.276 1.00 83.19 390 HIS A O 1
ATOM 3156 N N . TYR A 1 391 ? -8.351 -15.475 -9.345 1.00 84.12 391 TYR A N 1
ATOM 3157 C CA . TYR A 1 391 ? -7.007 -14.984 -9.043 1.00 84.12 391 TYR A CA 1
ATOM 3158 C C . TYR A 1 391 ? -6.560 -13.975 -10.084 1.00 84.12 391 TYR A C 1
ATOM 3160 O O . TYR A 1 391 ? -6.518 -14.288 -11.275 1.00 84.12 391 TYR A O 1
ATOM 3168 N N . VAL A 1 392 ? -6.174 -12.800 -9.602 1.00 78.44 392 VAL A N 1
ATOM 3169 C CA . VAL A 1 392 ? -5.581 -11.738 -10.399 1.00 78.44 392 VAL A CA 1
ATOM 3170 C C . VAL A 1 392 ? -4.141 -11.547 -9.919 1.00 78.44 392 VAL A C 1
ATOM 3172 O O . VAL A 1 392 ? -3.933 -11.238 -8.747 1.00 78.44 392 VAL A O 1
ATOM 3175 N N . PRO A 1 393 ? -3.122 -11.739 -10.772 1.00 75.94 393 PRO A N 1
ATOM 3176 C CA . PRO A 1 393 ? -1.752 -11.446 -10.376 1.00 75.94 393 PRO A CA 1
ATOM 3177 C C . PRO A 1 393 ? -1.556 -9.931 -10.236 1.00 75.94 393 PRO A C 1
ATOM 3179 O O . PRO A 1 393 ? -2.097 -9.151 -11.026 1.00 75.94 393 PRO A O 1
ATOM 3182 N N . CYS A 1 394 ? -0.735 -9.497 -9.277 1.00 75.88 394 CYS A N 1
ATOM 3183 C CA . CYS A 1 394 ? -0.368 -8.086 -9.126 1.00 75.88 394 CYS A CA 1
ATOM 3184 C C . CYS A 1 394 ? 0.205 -7.514 -10.437 1.00 75.88 394 CYS A C 1
ATOM 3186 O O . CYS A 1 394 ? 1.213 -8.013 -10.942 1.00 75.88 394 CYS A O 1
ATOM 3188 N N . ALA A 1 395 ? -0.401 -6.460 -10.996 1.00 68.62 395 ALA A N 1
ATOM 3189 C CA . ALA A 1 395 ? -0.024 -5.920 -12.309 1.00 68.62 395 ALA A CA 1
ATOM 3190 C C . ALA A 1 395 ? 1.363 -5.247 -12.326 1.00 68.62 395 ALA A C 1
ATOM 3192 O O . ALA A 1 395 ? 2.148 -5.461 -13.254 1.00 68.62 395 ALA A O 1
ATOM 3193 N N . ALA A 1 396 ? 1.701 -4.488 -11.279 1.00 65.44 396 ALA A N 1
ATOM 3194 C CA . ALA A 1 396 ? 3.004 -3.831 -11.159 1.00 65.44 396 ALA A CA 1
ATOM 3195 C C . ALA A 1 396 ? 4.140 -4.861 -11.006 1.00 65.44 396 ALA A C 1
ATOM 3197 O O . ALA A 1 396 ? 5.096 -4.862 -11.784 1.00 65.44 396 ALA A O 1
ATOM 3198 N N . HIS A 1 397 ? 3.988 -5.808 -10.073 1.00 68.12 397 HIS A N 1
ATOM 3199 C CA . HIS A 1 397 ? 4.940 -6.905 -9.874 1.00 68.12 397 HIS A CA 1
ATOM 3200 C C . HIS A 1 397 ? 5.009 -7.826 -11.112 1.00 68.12 397 HIS A C 1
ATOM 3202 O O . HIS A 1 397 ? 6.072 -8.341 -11.455 1.00 68.12 397 HIS A O 1
ATOM 3208 N N . SER A 1 398 ? 3.903 -8.003 -11.842 1.00 74.38 398 SER A N 1
ATOM 3209 C CA . SER A 1 398 ? 3.876 -8.747 -13.108 1.00 74.38 398 SER A CA 1
ATOM 3210 C C . SER A 1 398 ? 4.800 -8.143 -14.162 1.00 74.38 398 SER A C 1
ATOM 3212 O O . SER A 1 398 ? 5.632 -8.867 -14.707 1.00 74.38 398 SER A O 1
ATOM 3214 N N . LEU A 1 399 ? 4.710 -6.833 -14.422 1.00 76.62 399 LEU A N 1
ATOM 3215 C CA . LEU A 1 399 ? 5.610 -6.153 -15.365 1.00 76.62 399 LEU A CA 1
ATOM 3216 C C . LEU A 1 399 ? 7.066 -6.138 -14.877 1.00 76.62 399 LEU A C 1
ATOM 3218 O O . LEU A 1 399 ? 7.977 -6.320 -15.684 1.00 76.62 399 LEU A O 1
ATOM 3222 N N . ASN A 1 400 ? 7.283 -5.996 -13.566 1.00 75.62 400 ASN A N 1
ATOM 3223 C CA . ASN A 1 400 ? 8.605 -6.090 -12.944 1.00 75.62 400 ASN A CA 1
ATOM 3224 C C . ASN A 1 400 ? 9.281 -7.441 -13.256 1.00 75.62 400 ASN A C 1
ATOM 3226 O O . ASN A 1 400 ? 10.402 -7.471 -13.759 1.00 75.62 400 ASN A O 1
ATOM 3230 N N . LEU A 1 401 ? 8.573 -8.563 -13.061 1.00 77.00 401 LEU A N 1
ATOM 3231 C CA . LEU A 1 401 ? 9.107 -9.901 -13.348 1.00 77.00 401 LEU A CA 1
ATOM 3232 C C . LEU A 1 401 ? 9.305 -10.192 -14.840 1.00 77.00 401 LEU A C 1
ATOM 3234 O O . LEU A 1 401 ? 10.269 -10.874 -15.182 1.00 77.00 401 LEU A O 1
ATOM 3238 N N . VAL A 1 402 ? 8.428 -9.695 -15.725 1.00 83.75 402 VAL A N 1
ATOM 3239 C CA . VAL A 1 402 ? 8.642 -9.770 -17.189 1.00 83.75 402 VAL A CA 1
ATOM 3240 C C . VAL A 1 402 ? 9.992 -9.151 -17.543 1.00 83.75 402 VAL A C 1
ATOM 3242 O O . VAL A 1 402 ? 10.779 -9.737 -18.286 1.00 83.75 402 VAL A O 1
ATOM 3245 N N . GLY A 1 403 ? 10.275 -7.992 -16.950 1.00 83.19 403 GLY A N 1
ATOM 3246 C CA . GLY A 1 403 ? 11.544 -7.307 -17.086 1.00 83.19 403 GLY A CA 1
ATOM 3247 C C . GLY A 1 403 ? 12.734 -8.098 -16.547 1.00 83.19 403 GLY A C 1
ATOM 3248 O O . GLY A 1 403 ? 13.691 -8.345 -17.281 1.00 83.19 403 GLY A O 1
ATOM 3249 N N . VAL A 1 404 ? 12.682 -8.519 -15.280 1.00 82.25 404 VAL A N 1
ATOM 3250 C CA . VAL A 1 404 ? 13.776 -9.261 -14.627 1.00 82.25 404 VAL A CA 1
ATOM 3251 C C . VAL A 1 404 ? 14.141 -10.518 -15.422 1.00 82.25 404 VAL A C 1
ATOM 3253 O O . VAL A 1 404 ? 15.311 -10.703 -15.749 1.00 82.25 404 VAL A O 1
ATOM 3256 N N . ARG A 1 405 ? 13.153 -11.315 -15.855 1.00 83.50 405 ARG A N 1
ATOM 3257 C CA . ARG A 1 405 ? 13.400 -12.515 -16.674 1.00 83.50 405 ARG A CA 1
ATOM 3258 C C . ARG A 1 405 ? 14.045 -12.218 -18.023 1.00 83.50 405 ARG A C 1
ATOM 3260 O O . ARG A 1 405 ? 14.869 -13.006 -18.474 1.00 83.50 405 ARG A O 1
ATOM 3267 N N . ALA A 1 406 ? 13.721 -11.091 -18.648 1.00 87.00 406 ALA A N 1
ATOM 3268 C CA . ALA A 1 406 ? 14.368 -10.662 -19.883 1.00 87.00 406 ALA A CA 1
ATOM 3269 C C . ALA A 1 406 ? 15.784 -10.096 -19.666 1.00 87.00 406 ALA A C 1
ATOM 3271 O O . ALA A 1 406 ? 16.654 -10.279 -20.507 1.00 87.00 406 ALA A O 1
ATOM 3272 N N . ALA A 1 407 ? 16.056 -9.446 -18.533 1.00 85.81 407 ALA A N 1
ATOM 3273 C CA . ALA A 1 407 ? 17.415 -9.038 -18.167 1.00 85.81 407 ALA A CA 1
ATOM 3274 C C . ALA A 1 407 ? 18.325 -10.250 -17.864 1.00 85.81 407 ALA A C 1
ATOM 3276 O O . ALA A 1 407 ? 19.527 -10.203 -18.118 1.00 85.81 407 ALA A O 1
ATOM 3277 N N . GLU A 1 408 ? 17.741 -11.337 -17.355 1.00 86.94 408 GLU A N 1
ATOM 3278 C CA . GLU A 1 408 ? 18.398 -12.614 -17.042 1.00 86.94 408 GLU A CA 1
ATOM 3279 C C . GLU A 1 408 ? 18.455 -13.597 -18.230 1.00 86.94 408 GLU A C 1
ATOM 3281 O O . GLU A 1 408 ? 19.085 -14.649 -18.120 1.00 86.94 408 GLU A O 1
ATOM 3286 N N . SER A 1 409 ? 17.809 -13.304 -19.367 1.00 89.12 409 SER A N 1
ATOM 3287 C CA . SER A 1 409 ? 17.549 -14.308 -20.416 1.00 89.12 409 SER A CA 1
ATOM 3288 C C . SER A 1 409 ? 18.792 -14.798 -21.160 1.00 89.12 409 SER A C 1
ATOM 3290 O O . SER A 1 409 ? 18.769 -15.873 -21.758 1.00 89.12 409 SER A O 1
ATOM 3292 N N . CYS A 1 410 ? 19.858 -13.998 -21.196 1.00 89.44 410 CYS A N 1
ATOM 3293 C CA . CYS A 1 410 ? 21.069 -14.281 -21.960 1.00 89.44 410 CYS A CA 1
ATOM 3294 C C . CYS A 1 410 ? 22.296 -13.572 -21.366 1.00 89.44 410 CYS A C 1
ATOM 3296 O O . CYS A 1 410 ? 22.193 -12.538 -20.702 1.00 89.44 410 CYS A O 1
ATOM 3298 N N . VAL A 1 411 ? 23.488 -14.106 -21.653 1.00 88.50 411 VAL A N 1
ATOM 3299 C CA . VAL A 1 411 ? 24.761 -13.586 -21.118 1.00 88.50 411 VAL A CA 1
ATOM 3300 C C . VAL A 1 411 ? 24.997 -12.125 -21.522 1.00 88.50 411 VAL A C 1
ATOM 3302 O O . VAL A 1 411 ? 25.536 -11.361 -20.724 1.00 88.50 411 VAL A O 1
ATOM 3305 N N . GLY A 1 412 ? 24.558 -11.707 -22.715 1.00 86.88 412 GLY A N 1
ATOM 3306 C CA . GLY A 1 412 ? 24.669 -10.318 -23.171 1.00 86.88 412 GLY A CA 1
ATOM 3307 C C . GLY A 1 412 ? 23.835 -9.337 -22.340 1.00 86.88 412 GLY A C 1
ATOM 3308 O O . GLY A 1 412 ? 24.345 -8.289 -21.947 1.00 86.88 412 GLY A O 1
ATOM 3309 N N . ALA A 1 413 ? 22.591 -9.688 -21.998 1.00 88.06 413 ALA A N 1
ATOM 3310 C CA . ALA A 1 413 ? 21.730 -8.852 -21.157 1.00 88.06 413 ALA A CA 1
ATOM 3311 C C . ALA A 1 413 ? 22.247 -8.759 -19.711 1.00 88.06 413 ALA A C 1
ATOM 3313 O O . ALA A 1 413 ? 22.340 -7.657 -19.165 1.00 88.06 413 ALA A O 1
ATOM 3314 N N . ILE A 1 414 ? 22.683 -9.887 -19.137 1.00 87.88 414 ILE A N 1
ATOM 3315 C CA . ILE A 1 414 ? 23.303 -9.938 -17.803 1.00 87.88 414 ILE A CA 1
ATOM 3316 C C . ILE A 1 414 ? 24.573 -9.073 -17.769 1.00 87.88 414 ILE A C 1
ATOM 3318 O O . ILE A 1 414 ? 24.747 -8.256 -16.864 1.00 87.88 414 ILE A O 1
ATOM 3322 N N . SER A 1 415 ? 25.440 -9.206 -18.780 1.00 89.75 415 SER A N 1
ATOM 3323 C CA . SER A 1 415 ? 26.686 -8.431 -18.885 1.00 89.75 415 SER A CA 1
ATOM 3324 C C . SER A 1 415 ? 26.415 -6.932 -19.015 1.00 89.75 415 SER A C 1
ATOM 3326 O O . SER A 1 415 ? 27.088 -6.136 -18.364 1.00 89.75 415 SER A O 1
ATOM 3328 N N . PHE A 1 416 ? 25.405 -6.544 -19.801 1.00 91.62 416 PHE A N 1
ATOM 3329 C CA . PHE A 1 416 ? 25.005 -5.148 -19.963 1.00 91.62 416 PHE A CA 1
ATOM 3330 C C . PHE A 1 416 ? 24.517 -4.530 -18.642 1.00 91.62 416 PHE A C 1
ATOM 3332 O O . PHE A 1 416 ? 25.031 -3.490 -18.236 1.00 91.62 416 PHE A O 1
ATOM 3339 N N . PHE A 1 417 ? 23.587 -5.166 -17.917 1.00 88.88 417 PHE A N 1
ATOM 3340 C CA . PHE A 1 417 ? 23.124 -4.619 -16.631 1.00 88.88 417 PHE A CA 1
ATOM 3341 C C . PHE A 1 417 ? 24.211 -4.644 -15.545 1.00 88.88 417 PHE A C 1
ATOM 3343 O O . PHE A 1 417 ? 24.296 -3.702 -14.755 1.00 88.88 417 PHE A O 1
ATOM 3350 N N . GLY A 1 418 ? 25.093 -5.651 -15.548 1.00 88.50 418 GLY A N 1
ATOM 3351 C CA . GLY A 1 418 ? 26.289 -5.669 -14.702 1.00 88.50 418 GLY A CA 1
ATOM 3352 C C . GLY A 1 418 ? 27.226 -4.489 -14.984 1.00 88.50 418 GLY A C 1
ATOM 3353 O O . GLY A 1 418 ? 27.698 -3.840 -14.052 1.00 88.50 418 GLY A O 1
ATOM 3354 N N . PHE A 1 419 ? 27.427 -4.145 -16.259 1.00 91.56 419 PHE A N 1
ATOM 3355 C CA . PHE A 1 419 ? 28.182 -2.965 -16.689 1.00 91.56 419 PHE A CA 1
ATOM 3356 C C . PHE A 1 419 ? 27.512 -1.644 -16.265 1.00 91.56 419 PHE A C 1
ATOM 3358 O O . PHE A 1 419 ? 28.195 -0.778 -15.718 1.00 91.56 419 PHE A O 1
ATOM 3365 N N . VAL A 1 420 ? 26.186 -1.501 -16.412 1.00 90.12 420 VAL A N 1
ATOM 3366 C CA . VAL A 1 420 ? 25.441 -0.320 -15.920 1.00 90.12 420 VAL A CA 1
ATOM 3367 C C . VAL A 1 420 ? 25.630 -0.144 -14.406 1.00 90.12 420 VAL A C 1
ATOM 3369 O O . VAL A 1 420 ? 25.912 0.962 -13.940 1.00 90.12 420 VAL A O 1
ATOM 3372 N N . GLN A 1 421 ? 25.541 -1.229 -13.628 1.00 86.88 421 GLN A N 1
ATOM 3373 C CA . GLN A 1 421 ? 25.740 -1.168 -12.178 1.00 86.88 421 GLN A CA 1
ATOM 3374 C C . GLN A 1 421 ? 27.207 -0.916 -11.788 1.00 86.88 421 GLN A C 1
ATOM 3376 O O . GLN A 1 421 ? 27.462 -0.197 -10.821 1.00 86.88 421 GLN A O 1
ATOM 3381 N N . ALA A 1 422 ? 28.179 -1.444 -12.539 1.00 89.00 422 ALA A N 1
ATOM 3382 C CA . ALA A 1 422 ? 29.599 -1.152 -12.337 1.00 89.00 422 ALA A CA 1
ATOM 3383 C C . ALA A 1 422 ? 29.921 0.329 -12.607 1.00 89.00 422 ALA A C 1
ATOM 3385 O O . ALA A 1 422 ? 30.622 0.959 -11.814 1.00 89.00 422 ALA A O 1
ATOM 3386 N N . LEU A 1 423 ? 29.345 0.906 -13.667 1.00 89.12 423 LEU A N 1
ATOM 3387 C CA . LEU A 1 423 ? 29.456 2.328 -13.996 1.00 89.12 423 LEU A CA 1
ATOM 3388 C C . LEU A 1 423 ? 28.859 3.211 -12.886 1.00 89.12 423 LEU A C 1
ATOM 3390 O O . LEU A 1 423 ? 29.491 4.184 -12.470 1.00 89.12 423 LEU A O 1
ATOM 3394 N N . TYR A 1 424 ? 27.690 2.839 -12.347 1.00 87.25 424 TYR A N 1
ATOM 3395 C CA . TYR A 1 424 ? 27.097 3.523 -11.193 1.00 87.25 424 TYR A CA 1
ATOM 3396 C C . TYR A 1 424 ? 27.997 3.430 -9.954 1.00 87.25 424 TYR A C 1
ATOM 3398 O O . TYR A 1 424 ? 28.313 4.459 -9.359 1.00 87.25 424 TYR A O 1
ATOM 3406 N N . ASN A 1 425 ? 28.431 2.222 -9.576 1.00 85.38 425 ASN A N 1
ATOM 3407 C CA . ASN A 1 425 ? 29.292 1.983 -8.410 1.00 85.38 425 ASN A CA 1
ATOM 3408 C C . ASN A 1 425 ? 30.597 2.790 -8.488 1.00 85.38 425 ASN A C 1
ATOM 3410 O O . ASN A 1 425 ? 31.042 3.350 -7.489 1.00 85.38 425 ASN A O 1
ATOM 3414 N N . PHE A 1 426 ? 31.199 2.881 -9.676 1.00 88.88 426 PHE A N 1
ATOM 3415 C CA . PHE A 1 426 ? 32.419 3.649 -9.897 1.00 88.88 426 PHE A CA 1
ATOM 3416 C C . PHE A 1 426 ? 32.219 5.140 -9.590 1.00 88.88 426 PHE A C 1
ATOM 3418 O O . PHE A 1 426 ? 32.976 5.714 -8.802 1.00 88.88 426 PHE A O 1
ATOM 3425 N N . PHE A 1 427 ? 31.185 5.774 -10.150 1.00 85.31 427 PHE A N 1
ATOM 3426 C CA . PHE A 1 427 ? 30.928 7.191 -9.890 1.00 85.31 427 PHE A CA 1
ATOM 3427 C C . PHE A 1 427 ? 30.413 7.451 -8.466 1.00 85.31 427 PHE A C 1
ATOM 3429 O O . PHE A 1 427 ? 30.868 8.404 -7.836 1.00 85.31 427 PHE A O 1
ATOM 3436 N N . SER A 1 428 ? 29.520 6.614 -7.926 1.00 83.75 428 SER A N 1
ATOM 3437 C CA . SER A 1 428 ? 28.917 6.825 -6.599 1.00 83.75 428 SER A CA 1
ATOM 3438 C C . SER A 1 428 ? 29.893 6.596 -5.438 1.00 83.75 428 SER A C 1
ATOM 3440 O O . SER A 1 428 ? 29.793 7.271 -4.416 1.00 83.75 428 SER A O 1
ATOM 3442 N N . ALA A 1 429 ? 30.904 5.735 -5.605 1.00 77.25 429 ALA A N 1
ATOM 3443 C CA . ALA A 1 429 ? 31.926 5.478 -4.586 1.00 77.25 429 ALA A CA 1
ATOM 3444 C C . ALA A 1 429 ? 32.958 6.618 -4.396 1.00 77.25 429 ALA A C 1
ATOM 3446 O O . ALA A 1 429 ? 33.942 6.440 -3.681 1.00 77.25 429 ALA A O 1
ATOM 3447 N N . SER A 1 430 ? 32.790 7.784 -5.035 1.00 82.12 430 SER A N 1
ATOM 3448 C CA . SER A 1 430 ? 33.556 8.994 -4.705 1.00 82.12 430 SER A CA 1
ATOM 3449 C C . SER A 1 430 ? 32.810 10.261 -5.118 1.00 82.12 430 SER A C 1
ATOM 3451 O O . SER A 1 430 ? 32.530 10.468 -6.297 1.00 82.12 430 SER A O 1
ATOM 3453 N N . THR A 1 431 ? 32.581 11.171 -4.168 1.00 76.62 431 THR A N 1
ATOM 3454 C CA . THR A 1 431 ? 31.964 12.488 -4.418 1.00 76.62 431 THR A CA 1
ATOM 3455 C C . THR A 1 431 ? 32.725 13.316 -5.458 1.00 76.62 431 THR A C 1
ATOM 3457 O O . THR A 1 431 ? 32.119 14.086 -6.199 1.00 76.62 431 THR A O 1
ATOM 3460 N N . HIS A 1 432 ? 34.042 13.120 -5.570 1.00 78.25 432 HIS A N 1
ATOM 3461 C CA . HIS A 1 432 ? 34.873 13.751 -6.592 1.00 78.25 432 HIS A CA 1
ATOM 3462 C C . HIS A 1 432 ? 34.637 13.147 -7.989 1.00 78.25 432 HIS A C 1
ATOM 3464 O O . HIS A 1 432 ? 34.442 13.893 -8.949 1.00 78.25 432 HIS A O 1
ATOM 3470 N N . ARG A 1 433 ? 34.554 11.809 -8.109 1.00 83.75 433 ARG A N 1
ATOM 3471 C CA . ARG A 1 433 ? 34.197 11.141 -9.380 1.00 83.75 433 ARG A CA 1
ATOM 3472 C C . ARG A 1 433 ? 32.772 11.513 -9.818 1.00 83.75 433 ARG A C 1
ATOM 3474 O O . ARG A 1 433 ? 32.552 11.791 -10.994 1.00 83.75 433 ARG A O 1
ATOM 3481 N N . TRP A 1 434 ? 31.835 11.607 -8.873 1.00 82.94 434 TRP A N 1
ATOM 3482 C CA . TRP A 1 434 ? 30.465 12.080 -9.105 1.00 82.94 434 TRP A CA 1
ATOM 3483 C C . TRP A 1 434 ? 30.412 13.534 -9.611 1.00 82.94 434 TRP A C 1
ATOM 3485 O O . TRP A 1 434 ? 29.692 13.832 -10.561 1.00 82.94 434 TRP A O 1
ATOM 3495 N N . ALA A 1 435 ? 31.221 14.437 -9.047 1.00 82.38 435 ALA A N 1
ATOM 3496 C CA . ALA A 1 435 ? 31.314 15.821 -9.522 1.00 82.38 435 ALA A CA 1
ATOM 3497 C C . ALA A 1 435 ? 31.885 15.924 -10.952 1.00 82.38 435 ALA A C 1
ATOM 3499 O O . ALA A 1 435 ? 31.389 16.715 -11.753 1.00 82.38 435 ALA A O 1
ATOM 3500 N N . ILE A 1 436 ? 32.880 15.097 -11.304 1.00 83.19 436 ILE A N 1
ATOM 3501 C CA . ILE A 1 436 ? 33.403 15.014 -12.681 1.00 83.19 436 ILE A CA 1
ATOM 3502 C C . ILE A 1 436 ? 32.317 14.509 -13.644 1.00 83.19 436 ILE A C 1
ATOM 3504 O O . ILE A 1 436 ? 32.145 15.075 -14.722 1.00 83.19 436 ILE A O 1
ATOM 3508 N N . MET A 1 437 ? 31.548 13.487 -13.252 1.00 85.50 437 MET A N 1
ATOM 3509 C CA . MET A 1 437 ? 30.422 12.972 -14.039 1.00 85.50 437 MET A CA 1
ATOM 3510 C C . MET A 1 437 ? 29.391 14.070 -14.348 1.00 85.50 437 MET A C 1
ATOM 3512 O O . MET A 1 437 ? 29.060 14.278 -15.515 1.00 85.50 437 MET A O 1
ATOM 3516 N N . LEU A 1 438 ? 28.930 14.806 -13.329 1.00 82.62 438 LEU A N 1
ATOM 3517 C CA . LEU A 1 438 ? 27.965 15.904 -13.490 1.00 82.62 438 LEU A CA 1
ATOM 3518 C C . LEU A 1 438 ? 28.489 16.994 -14.440 1.00 82.62 438 LEU A C 1
ATOM 3520 O O . LEU A 1 438 ? 27.814 17.322 -15.414 1.00 82.62 438 LEU A O 1
ATOM 3524 N N . LYS A 1 439 ? 29.736 17.442 -14.245 1.00 83.38 439 LYS A N 1
ATOM 3525 C CA . LYS A 1 439 ? 30.409 18.445 -15.093 1.00 83.38 439 LYS A CA 1
ATOM 3526 C C . LYS A 1 439 ? 30.466 18.067 -16.583 1.00 83.38 439 LYS A C 1
ATOM 3528 O O . LYS A 1 439 ? 30.560 18.943 -17.438 1.00 83.38 439 LYS A O 1
ATOM 3533 N N . HIS A 1 440 ? 30.451 16.775 -16.917 1.00 81.94 440 HIS A N 1
ATOM 3534 C CA . HIS A 1 440 ? 30.419 16.314 -18.310 1.00 81.94 440 HIS A CA 1
ATOM 3535 C C . HIS A 1 440 ? 29.004 16.037 -18.839 1.00 81.94 440 HIS A C 1
ATOM 3537 O O . HIS A 1 440 ? 28.808 16.081 -20.056 1.00 81.94 440 HIS A O 1
ATOM 3543 N N . LEU A 1 441 ? 28.025 15.766 -17.970 1.00 75.00 441 LEU A N 1
ATOM 3544 C CA . LEU A 1 441 ? 26.597 15.694 -18.318 1.00 75.00 441 LEU A CA 1
ATOM 3545 C C . LEU A 1 441 ? 26.009 17.089 -18.603 1.00 75.00 441 LEU A C 1
ATOM 3547 O O . LEU A 1 441 ? 25.121 17.230 -19.445 1.00 75.00 441 LEU A O 1
ATOM 3551 N N . GLU A 1 442 ? 26.550 18.121 -17.956 1.00 63.97 442 GLU A N 1
ATOM 3552 C CA . GLU A 1 442 ? 26.272 19.534 -18.215 1.00 63.97 442 GLU A CA 1
ATOM 3553 C C . GLU A 1 442 ? 26.700 19.937 -19.642 1.00 63.97 442 GLU A C 1
ATOM 3555 O O . GLU A 1 442 ? 27.845 20.297 -19.925 1.00 63.97 442 GLU A O 1
ATOM 3560 N N . LYS A 1 443 ? 25.741 19.917 -20.578 1.00 52.84 443 LYS A N 1
ATOM 3561 C CA . LYS A 1 443 ? 25.828 20.740 -21.796 1.00 52.84 443 LYS A CA 1
ATOM 3562 C C . LYS A 1 443 ? 25.867 22.214 -21.369 1.00 52.84 443 LYS A C 1
ATOM 3564 O O . LYS A 1 443 ? 25.224 22.573 -20.391 1.00 52.84 443 LYS A O 1
ATOM 3569 N N . GLY A 1 444 ? 26.593 23.054 -22.112 1.00 42.00 444 GLY A N 1
ATOM 3570 C CA . GLY A 1 444 ? 26.917 24.448 -21.753 1.00 42.00 444 GLY A CA 1
ATOM 3571 C C . GLY A 1 444 ? 25.760 25.461 -21.776 1.00 42.00 444 GLY A C 1
ATOM 3572 O O . GLY A 1 444 ? 25.896 26.522 -22.376 1.00 42.00 444 GLY A O 1
ATOM 3573 N N . ASP A 1 445 ? 24.637 25.131 -21.143 1.00 41.12 445 ASP A N 1
ATOM 3574 C CA . ASP A 1 445 ? 23.530 26.019 -20.788 1.00 41.12 445 ASP A CA 1
ATOM 3575 C C . ASP A 1 445 ? 23.144 25.685 -19.335 1.00 41.12 445 ASP A C 1
ATOM 3577 O O . ASP A 1 445 ? 22.416 24.727 -19.071 1.00 41.12 445 ASP A O 1
ATOM 3581 N N . GLU A 1 446 ? 23.680 26.457 -18.382 1.00 43.75 446 GLU A N 1
ATOM 3582 C CA . GLU A 1 446 ? 23.708 26.200 -16.922 1.00 43.75 446 GLU A CA 1
ATOM 3583 C C . GLU A 1 446 ? 22.313 26.125 -16.250 1.00 43.75 446 GLU A C 1
ATOM 3585 O O . GLU A 1 446 ? 22.182 26.008 -15.034 1.00 43.75 446 GLU A O 1
ATOM 3590 N N . ARG A 1 447 ? 21.244 26.200 -17.049 1.00 38.72 447 ARG A N 1
ATOM 3591 C CA . ARG A 1 447 ? 19.836 26.329 -16.651 1.00 38.72 447 ARG A CA 1
ATOM 3592 C C . ARG A 1 447 ? 19.071 25.006 -16.648 1.00 38.72 447 ARG A C 1
ATOM 3594 O O . ARG A 1 447 ? 17.954 24.961 -16.139 1.00 38.72 447 ARG A O 1
ATOM 3601 N N . LYS A 1 448 ? 19.630 23.938 -17.231 1.00 41.00 448 LYS A N 1
ATOM 3602 C CA . LYS A 1 448 ? 19.000 22.606 -17.288 1.00 41.00 448 LYS A CA 1
ATOM 3603 C C . LYS A 1 448 ? 19.932 21.503 -16.796 1.00 41.00 448 LYS A C 1
ATOM 3605 O O . LYS A 1 448 ? 20.489 20.733 -17.574 1.00 41.00 448 LYS A O 1
ATOM 3610 N N . GLN A 1 449 ? 20.012 21.383 -15.475 1.00 46.19 449 GLN A N 1
ATOM 3611 C CA . GLN A 1 449 ? 20.491 20.171 -14.817 1.00 46.19 449 GLN A CA 1
ATOM 3612 C C . GLN A 1 449 ? 19.385 19.105 -14.900 1.00 46.19 449 GLN A C 1
ATOM 3614 O O . GLN A 1 449 ? 18.552 18.976 -14.008 1.00 46.19 449 GLN A O 1
ATOM 3619 N N . ASP A 1 450 ? 19.319 18.429 -16.045 1.00 47.22 450 ASP A N 1
ATOM 3620 C CA . ASP A 1 450 ? 18.279 17.456 -16.386 1.00 47.22 450 ASP A CA 1
ATOM 3621 C C . ASP A 1 450 ? 18.473 16.157 -15.582 1.00 47.22 450 ASP A C 1
ATOM 3623 O O . ASP A 1 450 ? 19.391 15.374 -15.847 1.00 47.22 450 ASP A O 1
ATOM 3627 N N . SER A 1 451 ? 17.620 15.929 -14.575 1.00 52.56 451 SER A N 1
ATOM 3628 C CA . SER A 1 451 ? 17.715 14.773 -13.670 1.00 52.56 451 SER A CA 1
ATOM 3629 C C . SER A 1 451 ? 17.521 13.428 -14.383 1.00 52.56 451 SER A C 1
ATOM 3631 O O . SER A 1 451 ? 17.953 12.397 -13.863 1.00 52.56 451 SER A O 1
ATOM 3633 N N . SER A 1 452 ? 16.979 13.422 -15.610 1.00 54.00 452 SER A N 1
ATOM 3634 C CA . SER A 1 452 ? 16.870 12.221 -16.451 1.00 54.00 452 SER A CA 1
ATOM 3635 C C . SER A 1 452 ? 18.201 11.755 -17.062 1.00 54.00 452 SER A C 1
ATOM 3637 O O . SER A 1 452 ? 18.263 10.658 -17.618 1.00 54.00 452 SER A O 1
ATOM 3639 N N . LEU A 1 453 ? 19.269 12.557 -16.952 1.00 62.94 453 LEU A N 1
ATOM 3640 C CA . LEU A 1 453 ? 20.616 12.230 -17.442 1.00 62.94 453 LEU A CA 1
ATOM 3641 C C . LEU A 1 453 ? 21.554 11.685 -16.353 1.00 62.94 453 LEU A C 1
ATOM 3643 O O . LEU A 1 453 ? 22.639 11.195 -16.668 1.00 62.94 453 LEU A O 1
ATOM 3647 N N . VAL A 1 454 ? 21.166 11.766 -15.077 1.00 72.69 454 VAL A N 1
ATOM 3648 C CA . VAL A 1 454 ? 21.990 11.302 -13.952 1.00 72.69 454 VAL A CA 1
ATOM 3649 C C . VAL A 1 454 ? 21.847 9.788 -13.795 1.00 72.69 454 VAL A C 1
ATOM 3651 O O . VAL A 1 454 ? 20.743 9.263 -13.660 1.00 72.69 454 VAL A O 1
ATOM 3654 N N . LEU A 1 455 ? 22.975 9.074 -13.795 1.00 70.81 455 LEU A N 1
ATOM 3655 C CA . LEU A 1 455 ? 22.998 7.616 -13.695 1.00 70.81 455 LEU A CA 1
ATOM 3656 C C . LEU A 1 455 ? 22.469 7.148 -12.328 1.00 70.81 455 LEU A C 1
ATOM 3658 O O . LEU A 1 455 ? 23.052 7.458 -11.288 1.00 70.81 455 LEU A O 1
ATOM 3662 N N . LYS A 1 456 ? 21.374 6.380 -12.332 1.00 73.44 456 LYS A N 1
ATOM 3663 C CA . LYS A 1 456 ? 20.756 5.813 -11.122 1.00 73.44 456 LYS A CA 1
ATOM 3664 C C . LYS A 1 456 ? 21.247 4.382 -10.862 1.00 73.44 456 LYS A C 1
ATOM 3666 O O . LYS A 1 456 ? 21.713 3.701 -11.773 1.00 73.44 456 LYS A O 1
ATOM 3671 N N . ARG A 1 457 ? 21.136 3.924 -9.610 1.00 67.88 457 ARG A N 1
ATOM 3672 C CA . ARG A 1 457 ? 21.449 2.543 -9.205 1.00 67.88 457 ARG A CA 1
ATOM 3673 C C . ARG A 1 457 ? 20.486 1.571 -9.893 1.00 67.88 457 ARG A C 1
ATOM 3675 O O . ARG A 1 457 ? 19.277 1.788 -9.852 1.00 67.88 457 ARG A O 1
ATOM 3682 N N . VAL A 1 458 ? 20.990 0.472 -10.451 1.00 57.88 458 VAL A N 1
ATOM 3683 C CA . VAL A 1 458 ? 20.144 -0.661 -10.848 1.00 57.88 458 VAL A CA 1
ATOM 3684 C C . VAL A 1 458 ? 19.601 -1.311 -9.577 1.00 57.88 458 VAL A C 1
ATOM 3686 O O . VAL A 1 458 ? 20.356 -1.744 -8.710 1.00 57.88 458 VAL A O 1
ATOM 3689 N N . SER A 1 459 ? 18.276 -1.351 -9.458 1.00 56.81 459 SER A N 1
ATOM 3690 C CA . SER A 1 459 ? 17.591 -2.116 -8.418 1.00 56.81 459 SER A CA 1
ATOM 3691 C C . SER A 1 459 ? 17.294 -3.526 -8.918 1.00 56.81 459 SER A C 1
ATOM 3693 O O . SER A 1 459 ? 16.954 -3.720 -10.089 1.00 56.81 459 SER A O 1
ATOM 3695 N N . ASP A 1 460 ? 17.383 -4.500 -8.018 1.00 45.50 460 ASP A N 1
ATOM 3696 C CA . ASP A 1 460 ? 16.976 -5.885 -8.268 1.00 45.50 460 ASP A CA 1
ATOM 3697 C C . ASP A 1 460 ? 15.475 -6.101 -8.049 1.00 45.50 460 ASP A C 1
ATOM 3699 O O . ASP A 1 460 ? 14.895 -7.014 -8.629 1.00 45.50 460 ASP A O 1
ATOM 3703 N N . THR A 1 461 ? 14.826 -5.212 -7.290 1.00 44.09 461 THR A N 1
ATOM 3704 C CA . THR A 1 461 ? 13.390 -5.277 -6.987 1.00 44.09 461 THR A CA 1
ATOM 3705 C C . THR A 1 461 ? 12.538 -4.257 -7.747 1.00 44.09 461 THR A C 1
ATOM 3707 O O . THR A 1 461 ? 11.355 -4.522 -7.935 1.00 44.09 461 THR A O 1
ATOM 3710 N N . ARG A 1 462 ? 13.093 -3.120 -8.204 1.00 54.41 462 ARG A N 1
ATOM 3711 C CA . ARG A 1 462 ? 12.336 -2.010 -8.829 1.00 54.41 462 ARG A CA 1
ATOM 3712 C C . ARG A 1 462 ? 12.734 -1.741 -10.290 1.00 54.41 462 ARG A C 1
ATOM 3714 O O . ARG A 1 462 ? 13.737 -1.075 -10.560 1.00 54.41 462 ARG A O 1
ATOM 3721 N N . TRP A 1 463 ? 11.903 -2.170 -11.248 1.00 66.75 463 TRP A N 1
ATOM 3722 C CA . TRP A 1 463 ? 12.116 -1.968 -12.696 1.00 66.75 463 TRP A CA 1
ATOM 3723 C C . TRP A 1 463 ? 12.251 -0.498 -13.135 1.00 66.75 463 TRP A C 1
ATOM 3725 O O . TRP A 1 463 ? 13.018 -0.199 -14.050 1.00 66.75 463 TRP A O 1
ATOM 3735 N N . CYS A 1 464 ? 11.565 0.438 -12.469 1.00 59.19 464 CYS A N 1
ATOM 3736 C CA . CYS A 1 464 ? 11.657 1.875 -12.768 1.00 59.19 464 CYS A CA 1
ATOM 3737 C C . CYS A 1 464 ? 13.099 2.408 -12.658 1.00 59.19 464 CYS A C 1
ATOM 3739 O O . CYS A 1 464 ? 13.534 3.191 -13.499 1.00 59.19 464 CYS A O 1
ATOM 3741 N N . ALA A 1 465 ? 13.890 1.898 -11.707 1.00 61.53 465 ALA A N 1
ATOM 3742 C CA . ALA A 1 465 ? 15.296 2.263 -11.555 1.00 61.53 465 ALA A CA 1
ATOM 3743 C C . ALA A 1 465 ? 16.161 1.796 -12.744 1.00 61.53 465 ALA A C 1
ATOM 3745 O O . ALA A 1 465 ? 17.102 2.483 -13.135 1.00 61.53 465 ALA A O 1
ATOM 3746 N N . ARG A 1 466 ? 15.818 0.654 -13.364 1.00 73.62 466 ARG A N 1
ATOM 3747 C CA . ARG A 1 466 ? 16.468 0.159 -14.593 1.00 73.62 466 ARG A CA 1
ATOM 3748 C C . ARG A 1 466 ? 16.077 1.001 -15.810 1.00 73.62 466 ARG A C 1
ATOM 3750 O O . ARG A 1 466 ? 16.940 1.287 -16.642 1.00 73.62 466 ARG A O 1
ATOM 3757 N N . ALA A 1 467 ? 14.820 1.443 -15.894 1.00 78.94 467 ALA A N 1
ATOM 3758 C CA . ALA A 1 467 ? 14.369 2.380 -16.925 1.00 78.94 467 ALA A CA 1
ATOM 3759 C C . ALA A 1 467 ? 15.130 3.712 -16.847 1.00 78.94 467 ALA A C 1
ATOM 3761 O O . ALA A 1 467 ? 15.701 4.152 -17.842 1.00 78.94 467 ALA A O 1
ATOM 3762 N N . ASP A 1 468 ? 15.236 4.298 -15.654 1.00 79.06 468 ASP A N 1
ATOM 3763 C CA . ASP A 1 468 ? 15.990 5.534 -15.444 1.00 79.06 468 ASP A CA 1
ATOM 3764 C C . ASP A 1 468 ? 17.488 5.372 -15.744 1.00 79.06 468 ASP A C 1
ATOM 3766 O O . ASP A 1 468 ? 18.060 6.187 -16.464 1.00 79.06 468 ASP A O 1
ATOM 3770 N N . ALA A 1 469 ? 18.137 4.320 -15.231 1.00 82.81 469 ALA A N 1
ATOM 3771 C CA . ALA A 1 469 ? 19.576 4.112 -15.411 1.00 82.81 469 ALA A CA 1
ATOM 3772 C C . ALA A 1 469 ? 19.971 3.920 -16.888 1.00 82.81 469 ALA A C 1
ATOM 3774 O O . ALA A 1 469 ? 20.989 4.449 -17.338 1.00 82.81 469 ALA A O 1
ATOM 3775 N N . THR A 1 470 ? 19.153 3.203 -17.663 1.00 87.12 470 THR A N 1
ATOM 3776 C CA . THR A 1 470 ? 19.390 2.993 -19.103 1.00 87.12 470 THR A CA 1
ATOM 3777 C C . THR A 1 470 ? 19.050 4.225 -19.936 1.00 87.12 470 THR A C 1
ATOM 3779 O O . THR A 1 470 ? 19.805 4.553 -20.848 1.00 87.12 470 THR A O 1
ATOM 3782 N N . LYS A 1 471 ? 17.982 4.959 -19.598 1.00 86.75 471 LYS A N 1
ATOM 3783 C CA . LYS A 1 471 ? 17.626 6.243 -20.223 1.00 86.75 471 LYS A CA 1
ATOM 3784 C C . LYS A 1 471 ? 18.713 7.299 -19.997 1.00 86.75 471 LYS A C 1
ATOM 3786 O O . LYS A 1 471 ? 19.135 7.949 -20.955 1.00 86.75 471 LYS A O 1
ATOM 3791 N N . ALA A 1 472 ? 19.239 7.388 -18.774 1.00 85.12 472 ALA A N 1
ATOM 3792 C CA . ALA A 1 472 ? 20.394 8.214 -18.440 1.00 85.12 472 ALA A CA 1
ATOM 3793 C C . ALA A 1 472 ? 21.627 7.812 -19.265 1.00 85.12 472 ALA A C 1
ATOM 3795 O O . ALA A 1 472 ? 22.209 8.664 -19.935 1.00 85.12 472 ALA A O 1
ATOM 3796 N N . LEU A 1 473 ? 21.987 6.521 -19.300 1.00 88.88 473 LEU A N 1
ATOM 3797 C CA . LEU A 1 473 ? 23.122 6.025 -20.089 1.00 88.88 473 LEU A CA 1
ATOM 3798 C C . LEU A 1 473 ? 22.970 6.310 -21.594 1.00 88.88 473 LEU A C 1
ATOM 3800 O O . LEU A 1 473 ? 23.904 6.810 -22.213 1.00 88.88 473 LEU A O 1
ATOM 3804 N N . ALA A 1 474 ? 21.810 6.035 -22.193 1.00 87.94 474 ALA A N 1
ATOM 3805 C CA . ALA A 1 474 ? 21.583 6.222 -23.628 1.00 87.94 474 ALA A CA 1
ATOM 3806 C C . ALA A 1 474 ? 21.619 7.702 -24.052 1.00 87.94 474 ALA A C 1
ATOM 3808 O O . ALA A 1 474 ? 22.138 8.030 -25.126 1.00 87.94 474 ALA A O 1
ATOM 3809 N N . ASN A 1 475 ? 21.104 8.604 -23.211 1.00 85.94 475 ASN A N 1
ATOM 3810 C CA . ASN A 1 475 ? 21.097 10.044 -23.477 1.00 85.94 475 ASN A CA 1
ATOM 3811 C C . ASN A 1 475 ? 22.441 10.714 -23.136 1.00 85.94 475 ASN A C 1
ATOM 3813 O O . ASN A 1 475 ? 22.873 11.623 -23.846 1.00 85.94 475 ASN A O 1
ATOM 3817 N N . GLY A 1 476 ? 23.110 10.257 -22.074 1.00 85.50 476 GLY A N 1
ATOM 3818 C CA . GLY A 1 476 ? 24.387 10.775 -21.575 1.00 85.50 476 GLY A CA 1
ATOM 3819 C C . GLY A 1 476 ? 25.637 10.055 -22.096 1.00 85.50 476 GLY A C 1
ATOM 3820 O O . GLY A 1 476 ? 26.733 10.373 -21.646 1.00 85.50 476 GLY A O 1
ATOM 3821 N N . TYR A 1 477 ? 25.513 9.096 -23.020 1.00 88.25 477 TYR A N 1
ATOM 3822 C CA . TYR A 1 477 ? 26.578 8.158 -23.424 1.00 88.25 477 TYR A CA 1
ATOM 3823 C C . TYR A 1 477 ? 27.944 8.832 -23.670 1.00 88.25 477 TYR A C 1
ATOM 3825 O O . TYR A 1 477 ? 28.931 8.550 -22.988 1.00 88.25 477 TYR A O 1
ATOM 3833 N N . ASN A 1 478 ? 27.984 9.819 -24.569 1.00 86.00 478 ASN A N 1
ATOM 3834 C CA . ASN A 1 478 ? 29.197 10.549 -24.953 1.00 86.00 478 ASN A CA 1
ATOM 3835 C C . ASN A 1 478 ? 29.722 11.476 -23.829 1.00 86.00 478 ASN A C 1
ATOM 3837 O O . ASN A 1 478 ? 30.866 11.929 -23.878 1.00 86.00 478 ASN A O 1
ATOM 3841 N N . SER A 1 479 ? 28.903 11.779 -22.818 1.00 86.94 479 SER A N 1
ATOM 3842 C CA . SER A 1 479 ? 29.304 12.499 -21.603 1.00 86.94 479 SER A CA 1
ATOM 3843 C C . SER A 1 479 ? 29.942 11.558 -20.578 1.00 86.94 479 SER A C 1
ATOM 3845 O O . SER A 1 479 ? 30.968 11.914 -19.999 1.00 86.94 479 SER A O 1
ATOM 3847 N N . PHE A 1 480 ? 29.431 10.329 -20.423 1.00 88.88 480 PHE A N 1
ATOM 3848 C CA . PHE A 1 480 ? 30.097 9.291 -19.626 1.00 88.88 480 PHE A CA 1
ATOM 3849 C C . PHE A 1 480 ? 31.453 8.896 -20.229 1.00 88.88 480 PHE A C 1
ATOM 3851 O O . PHE A 1 480 ? 32.423 8.782 -19.481 1.00 88.88 480 PHE A O 1
ATOM 3858 N N . GLN A 1 481 ? 31.572 8.800 -21.564 1.00 87.94 481 GLN A N 1
ATOM 3859 C CA . GLN A 1 481 ? 32.872 8.640 -22.242 1.00 87.94 481 GLN A CA 1
ATOM 3860 C C . GLN A 1 481 ? 33.869 9.727 -21.807 1.00 87.94 481 GLN A C 1
ATOM 3862 O O . GLN A 1 481 ? 34.975 9.407 -21.377 1.00 87.94 481 GLN A O 1
ATOM 3867 N N . LYS A 1 482 ? 33.473 11.006 -21.863 1.00 88.50 482 LYS A N 1
ATOM 3868 C CA . LYS A 1 482 ? 34.335 12.147 -21.502 1.00 88.50 482 LYS A CA 1
ATOM 3869 C C . LYS A 1 482 ? 34.704 12.167 -20.017 1.00 88.50 482 LYS A C 1
ATOM 3871 O O . LYS A 1 482 ? 35.860 12.425 -19.692 1.00 88.50 482 LYS A O 1
ATOM 3876 N N . ALA A 1 483 ? 33.768 11.835 -19.127 1.00 89.06 483 ALA A N 1
ATOM 3877 C CA . ALA A 1 483 ? 34.041 11.721 -17.694 1.00 89.06 483 ALA A CA 1
ATOM 3878 C C . ALA A 1 483 ? 35.054 10.606 -17.385 1.00 89.06 483 ALA A C 1
ATOM 3880 O O . ALA A 1 483 ? 36.011 10.829 -16.644 1.00 89.06 483 ALA A O 1
ATOM 3881 N N . LEU A 1 484 ? 34.894 9.427 -17.997 1.00 91.12 484 LEU A N 1
ATOM 3882 C CA . LEU A 1 484 ? 35.840 8.319 -17.840 1.00 91.12 484 LEU A CA 1
ATOM 3883 C C . LEU A 1 484 ? 37.203 8.634 -18.471 1.00 91.12 484 LEU A C 1
ATOM 3885 O O . LEU A 1 484 ? 38.221 8.331 -17.860 1.00 91.12 484 LEU A O 1
ATOM 3889 N N . GLN A 1 485 ? 37.246 9.294 -19.635 1.00 91.00 485 GLN A N 1
ATOM 3890 C CA . GLN A 1 485 ? 38.488 9.789 -20.250 1.00 91.00 485 GLN A CA 1
ATOM 3891 C C . GLN A 1 485 ? 39.224 10.775 -19.334 1.00 91.00 485 GLN A C 1
ATOM 3893 O O . GLN A 1 485 ? 40.433 10.642 -19.149 1.00 91.00 485 GLN A O 1
ATOM 3898 N N . SER A 1 486 ? 38.502 11.717 -18.716 1.00 89.81 486 SER A N 1
ATOM 3899 C CA . SER A 1 486 ? 39.075 12.681 -17.771 1.00 89.81 486 SER A CA 1
ATOM 3900 C C . SER A 1 486 ? 39.701 11.983 -16.559 1.00 89.81 486 SER A C 1
ATOM 3902 O O . SER A 1 486 ? 40.818 12.319 -16.184 1.00 89.81 486 SER A O 1
ATOM 3904 N N . ILE A 1 487 ? 39.023 10.990 -15.972 1.00 89.06 487 ILE A N 1
ATOM 3905 C CA . ILE A 1 487 ? 39.524 10.247 -14.799 1.00 89.06 487 ILE A CA 1
ATOM 3906 C C . ILE A 1 487 ? 40.653 9.272 -15.186 1.00 89.06 487 ILE A C 1
ATOM 3908 O O . ILE A 1 487 ? 41.592 9.068 -14.424 1.00 89.06 487 ILE A O 1
ATOM 3912 N N . ALA A 1 488 ? 40.611 8.694 -16.389 1.00 90.12 488 ALA A N 1
ATOM 3913 C CA . ALA A 1 488 ? 41.647 7.802 -16.915 1.00 90.12 488 ALA A CA 1
ATOM 3914 C C . ALA A 1 488 ? 42.965 8.523 -17.276 1.00 90.12 488 ALA A C 1
ATOM 3916 O O . ALA A 1 488 ? 44.011 7.867 -17.367 1.00 90.12 488 ALA A O 1
ATOM 3917 N N . GLY A 1 489 ? 42.911 9.836 -17.520 1.00 85.62 489 GLY A N 1
ATOM 3918 C CA . GLY A 1 489 ? 44.061 10.696 -17.818 1.00 85.62 489 GLY A CA 1
ATOM 3919 C C . GLY A 1 489 ? 44.577 11.523 -16.635 1.00 85.62 489 GLY A C 1
ATOM 3920 O O . GLY A 1 489 ? 45.569 12.227 -16.794 1.00 85.62 489 GLY A O 1
ATOM 3921 N N . ASP A 1 490 ? 43.925 11.460 -15.472 1.00 87.31 490 ASP A N 1
ATOM 3922 C CA . ASP A 1 490 ? 44.293 12.237 -14.287 1.00 87.31 490 ASP A CA 1
ATOM 3923 C C . ASP A 1 490 ? 45.243 11.444 -13.374 1.00 87.31 490 ASP A C 1
ATOM 3925 O O . ASP A 1 490 ? 44.834 10.543 -12.640 1.00 87.31 490 ASP A O 1
ATOM 3929 N N . GLU A 1 491 ? 46.528 11.805 -13.409 1.00 80.12 491 GLU A N 1
ATOM 3930 C CA . GLU A 1 491 ? 47.594 11.190 -12.603 1.00 80.12 491 GLU A CA 1
ATOM 3931 C C . GLU A 1 491 ? 47.462 11.448 -11.088 1.00 80.12 491 GLU A C 1
ATOM 3933 O O . GLU A 1 491 ? 48.197 10.846 -10.306 1.00 80.12 491 GLU A O 1
ATOM 3938 N N . THR A 1 492 ? 46.534 12.309 -10.646 1.00 80.06 492 THR A N 1
ATOM 3939 C CA . THR A 1 492 ? 46.263 12.546 -9.215 1.00 80.06 492 THR A CA 1
ATOM 3940 C C . THR A 1 492 ? 45.272 11.547 -8.607 1.00 80.06 492 THR A C 1
ATOM 3942 O O . THR A 1 492 ? 45.154 11.457 -7.382 1.00 80.06 492 THR A O 1
ATOM 3945 N N . GLN A 1 493 ? 44.579 10.761 -9.439 1.00 82.00 493 GLN A N 1
ATOM 3946 C CA . GLN A 1 493 ? 43.672 9.699 -8.996 1.00 82.00 493 GLN A CA 1
ATOM 3947 C C . GLN A 1 493 ? 44.453 8.458 -8.535 1.00 82.00 493 GLN A C 1
ATOM 3949 O O . GLN A 1 493 ? 45.615 8.250 -8.880 1.00 82.00 493 GLN A O 1
ATOM 3954 N N . THR A 1 494 ? 43.810 7.570 -7.770 1.00 84.88 494 THR A N 1
ATOM 3955 C CA . THR A 1 494 ? 44.459 6.309 -7.372 1.00 84.88 494 THR A CA 1
ATOM 3956 C C . THR A 1 494 ? 44.667 5.395 -8.582 1.00 84.88 494 THR A C 1
ATOM 3958 O O . THR A 1 494 ? 43.812 5.310 -9.464 1.00 84.88 494 THR A O 1
ATOM 3961 N N . SER A 1 495 ? 45.765 4.632 -8.605 1.00 83.19 495 SER A N 1
ATOM 3962 C CA . SER A 1 495 ? 46.078 3.703 -9.706 1.00 83.19 495 SER A CA 1
ATOM 3963 C C . SER A 1 495 ? 44.948 2.704 -9.990 1.00 83.19 495 SER A C 1
ATOM 3965 O O . SER A 1 495 ? 44.733 2.323 -11.139 1.00 83.19 495 SER A O 1
ATOM 3967 N N . GLN A 1 496 ? 44.194 2.321 -8.952 1.00 85.25 496 GLN A N 1
ATOM 3968 C CA . GLN A 1 496 ? 42.984 1.511 -9.073 1.00 85.25 496 GLN A CA 1
ATOM 3969 C C . GLN A 1 496 ? 41.859 2.269 -9.796 1.00 85.25 496 GLN A C 1
ATOM 3971 O O . GLN A 1 496 ? 41.325 1.745 -10.769 1.00 85.25 496 GLN A O 1
ATOM 3976 N N . ALA A 1 497 ? 41.537 3.505 -9.396 1.00 85.25 497 ALA A N 1
ATOM 3977 C CA . ALA A 1 497 ? 40.505 4.305 -10.058 1.00 85.25 497 ALA A CA 1
ATOM 3978 C C . ALA A 1 497 ? 40.854 4.616 -11.527 1.00 85.25 497 ALA A C 1
ATOM 3980 O O . ALA A 1 497 ? 39.969 4.591 -12.380 1.00 85.25 497 ALA A O 1
ATOM 3981 N N . ILE A 1 498 ? 42.136 4.841 -11.840 1.00 86.81 498 ILE A N 1
ATOM 3982 C CA . ILE A 1 498 ? 42.635 5.019 -13.215 1.00 86.81 498 ILE A CA 1
ATOM 3983 C C . ILE A 1 498 ? 42.460 3.730 -14.037 1.00 86.81 498 ILE A C 1
ATOM 3985 O O . ILE A 1 498 ? 42.099 3.791 -15.214 1.00 86.81 498 ILE A O 1
ATOM 3989 N N . HIS A 1 499 ? 42.718 2.561 -13.442 1.00 88.50 499 HIS A N 1
ATOM 3990 C CA . HIS A 1 499 ? 42.547 1.267 -14.107 1.00 88.50 499 HIS A CA 1
ATOM 3991 C C . HIS A 1 499 ? 41.064 0.939 -14.342 1.00 88.50 499 HIS A C 1
ATOM 3993 O O . HIS A 1 499 ? 40.676 0.664 -15.475 1.00 88.50 499 HIS A O 1
ATOM 3999 N N . GLU A 1 500 ? 40.227 1.068 -13.309 1.00 89.69 500 GLU A N 1
ATOM 4000 C CA . GLU A 1 500 ? 38.767 0.920 -13.384 1.00 89.69 500 GLU A CA 1
ATOM 4001 C C . GLU A 1 500 ? 38.154 1.851 -14.445 1.00 89.69 500 GLU A C 1
ATOM 4003 O O . GLU A 1 500 ? 37.359 1.398 -15.268 1.00 89.69 500 GLU A O 1
ATOM 4008 N N . ALA A 1 501 ? 38.578 3.123 -14.500 1.00 90.25 501 ALA A N 1
ATOM 4009 C CA . ALA A 1 501 ? 38.136 4.074 -15.524 1.00 90.25 501 ALA A CA 1
ATOM 4010 C C . ALA A 1 501 ? 38.480 3.606 -16.945 1.00 90.25 501 ALA A C 1
ATOM 4012 O O . ALA A 1 501 ? 37.657 3.732 -17.849 1.00 90.25 501 ALA A O 1
ATOM 4013 N N . LYS A 1 502 ? 39.680 3.044 -17.150 1.00 89.81 502 LYS A N 1
ATOM 4014 C CA . LYS A 1 502 ? 40.132 2.521 -18.452 1.00 89.81 502 LYS A CA 1
ATOM 4015 C C . LYS A 1 502 ? 39.369 1.262 -18.861 1.00 89.81 502 LYS A C 1
ATOM 4017 O O . LYS A 1 502 ? 39.026 1.130 -20.033 1.00 89.81 502 LYS A O 1
ATOM 4022 N N . CYS A 1 503 ? 39.049 0.379 -17.915 1.00 90.69 503 CYS A N 1
ATOM 4023 C CA . CYS A 1 503 ? 38.192 -0.782 -18.159 1.00 90.69 503 CYS A CA 1
ATOM 4024 C C . CYS A 1 503 ? 36.768 -0.358 -18.548 1.00 90.69 503 CYS A C 1
ATOM 4026 O O . CYS A 1 503 ? 36.299 -0.734 -19.620 1.00 90.69 503 CYS A O 1
ATOM 4028 N N . LEU A 1 504 ? 36.128 0.504 -17.749 1.00 91.81 504 LEU A N 1
ATOM 4029 C CA . LEU A 1 504 ? 34.781 1.008 -18.031 1.00 91.81 504 LEU A CA 1
ATOM 4030 C C . LEU A 1 504 ? 34.717 1.811 -19.336 1.00 91.81 504 LEU A C 1
ATOM 4032 O O . LEU A 1 504 ? 33.738 1.694 -20.064 1.00 91.81 504 LEU A O 1
ATOM 4036 N N . LEU A 1 505 ? 35.753 2.587 -19.673 1.00 90.75 505 LEU A N 1
ATOM 4037 C CA . LEU A 1 505 ? 35.830 3.312 -20.944 1.00 90.75 505 LEU A CA 1
ATOM 4038 C C . LEU A 1 505 ? 35.942 2.359 -22.141 1.00 90.75 505 LEU A C 1
ATOM 4040 O O . LEU A 1 505 ? 35.327 2.607 -23.174 1.00 90.75 505 LEU A O 1
ATOM 4044 N N . ASN A 1 506 ? 36.693 1.264 -22.003 1.00 88.12 506 ASN A N 1
ATOM 4045 C CA . ASN A 1 506 ? 36.782 0.223 -23.024 1.00 88.12 506 ASN A CA 1
ATOM 4046 C C . ASN A 1 506 ? 35.449 -0.529 -23.188 1.00 88.12 506 ASN A C 1
ATOM 4048 O O . ASN A 1 506 ? 35.049 -0.812 -24.312 1.00 88.12 506 ASN A O 1
ATOM 4052 N N . ASP A 1 507 ? 34.726 -0.801 -22.098 1.00 88.31 507 ASP A N 1
ATOM 4053 C CA . ASP A 1 507 ? 33.390 -1.404 -22.162 1.00 88.31 507 ASP A CA 1
ATOM 4054 C C . ASP A 1 507 ? 32.341 -0.450 -22.756 1.00 88.31 507 ASP A C 1
ATOM 4056 O O . ASP A 1 507 ? 31.540 -0.870 -23.589 1.00 88.31 507 ASP A O 1
ATOM 4060 N N . LEU A 1 508 ? 32.379 0.841 -22.415 1.00 88.19 508 LEU A N 1
ATOM 4061 C CA . LEU A 1 508 ? 31.517 1.881 -22.998 1.00 88.19 508 LEU A CA 1
ATOM 4062 C C . LEU A 1 508 ? 31.923 2.221 -24.454 1.00 88.19 508 LEU A C 1
ATOM 4064 O O . LEU A 1 508 ? 31.154 2.827 -25.199 1.00 88.19 508 LEU A O 1
ATOM 4068 N N . GLY A 1 509 ? 33.107 1.777 -24.888 1.00 83.88 509 GLY A N 1
ATOM 4069 C CA . GLY A 1 509 ? 33.576 1.791 -26.276 1.00 83.88 509 GLY A CA 1
ATOM 4070 C C . GLY A 1 509 ? 33.179 0.563 -27.108 1.00 83.88 509 GLY A C 1
ATOM 4071 O O . GLY A 1 509 ? 33.520 0.518 -28.287 1.00 83.88 509 GLY A O 1
ATOM 4072 N N . LYS A 1 510 ? 32.467 -0.428 -26.553 1.00 87.69 510 LYS A N 1
ATOM 4073 C CA . LYS A 1 510 ? 31.928 -1.568 -27.320 1.00 87.69 510 LYS A CA 1
ATOM 4074 C C . LYS A 1 510 ? 30.590 -1.205 -27.952 1.00 87.69 510 LYS A C 1
ATOM 4076 O O . LYS A 1 510 ? 29.689 -0.745 -27.245 1.00 87.69 510 LYS A O 1
ATOM 4081 N N . ASN A 1 511 ? 30.424 -1.472 -29.246 1.00 85.88 511 ASN A N 1
ATOM 4082 C CA . ASN A 1 511 ? 29.162 -1.190 -29.933 1.00 85.88 511 ASN A CA 1
ATOM 4083 C C . ASN A 1 511 ? 28.007 -2.044 -29.365 1.00 85.88 511 ASN A C 1
ATOM 4085 O O . ASN A 1 511 ? 26.887 -1.565 -29.229 1.00 85.88 511 ASN A O 1
ATOM 4089 N N . GLU A 1 512 ? 28.300 -3.249 -28.858 1.00 89.31 512 GLU A N 1
ATOM 4090 C CA . GLU A 1 512 ? 27.350 -4.071 -28.095 1.00 89.31 512 GLU A CA 1
ATOM 4091 C C . GLU A 1 512 ? 26.666 -3.299 -26.955 1.00 89.31 512 GLU A C 1
ATOM 4093 O O . GLU A 1 512 ? 25.446 -3.369 -26.805 1.00 89.31 512 GLU A O 1
ATOM 4098 N N . ASN A 1 513 ? 27.428 -2.528 -26.174 1.00 90.38 513 ASN A N 1
ATOM 4099 C CA . ASN A 1 513 ? 26.891 -1.758 -25.051 1.00 90.38 513 ASN A CA 1
ATOM 4100 C C . ASN A 1 513 ? 26.166 -0.482 -25.508 1.00 90.38 513 ASN A C 1
ATOM 4102 O O . ASN A 1 513 ? 25.219 -0.060 -24.842 1.00 90.38 513 ASN A O 1
ATOM 4106 N N . ALA A 1 514 ? 26.543 0.096 -26.653 1.00 89.88 514 ALA A N 1
ATOM 4107 C CA . ALA A 1 514 ? 25.838 1.230 -27.249 1.00 89.88 514 ALA A CA 1
ATOM 4108 C C . ALA A 1 514 ? 24.462 0.810 -27.800 1.00 89.88 514 ALA A C 1
ATOM 4110 O O . ALA A 1 514 ? 23.451 1.428 -27.457 1.00 89.88 514 ALA A O 1
ATOM 4111 N N . VAL A 1 515 ? 24.400 -0.286 -28.569 1.00 91.06 515 VAL A N 1
ATOM 4112 C CA . VAL A 1 515 ? 23.147 -0.887 -29.064 1.00 91.06 515 VAL A CA 1
ATOM 4113 C C . VAL A 1 515 ? 22.242 -1.267 -27.899 1.00 91.06 515 VAL A C 1
ATOM 4115 O O . VAL A 1 515 ? 21.079 -0.864 -27.871 1.00 91.06 515 VAL A O 1
ATOM 4118 N N . MET A 1 516 ? 22.774 -1.977 -26.899 1.00 92.62 516 MET A N 1
ATOM 4119 C CA . MET A 1 516 ? 22.000 -2.395 -25.728 1.00 92.62 516 MET A CA 1
ATOM 4120 C C . MET A 1 516 ? 21.502 -1.206 -24.895 1.00 92.62 516 MET A C 1
ATOM 4122 O O . MET A 1 516 ? 20.375 -1.262 -24.405 1.00 92.62 516 MET A O 1
ATOM 4126 N N . ALA A 1 517 ? 22.261 -0.108 -24.789 1.00 91.75 517 ALA A N 1
ATOM 4127 C CA . ALA A 1 517 ? 21.798 1.102 -24.110 1.00 91.75 517 ALA A CA 1
ATOM 4128 C C . ALA A 1 517 ? 20.593 1.746 -24.815 1.00 91.75 517 ALA A C 1
ATOM 4130 O O . ALA A 1 517 ? 19.594 2.033 -24.156 1.00 91.75 517 ALA A O 1
ATOM 4131 N N . VAL A 1 518 ? 20.647 1.941 -26.140 1.00 92.12 518 VAL A N 1
ATOM 4132 C CA . VAL A 1 518 ? 19.522 2.531 -26.896 1.00 92.12 518 VAL A CA 1
ATOM 4133 C C . VAL A 1 518 ? 18.310 1.600 -26.910 1.00 92.12 518 VAL A C 1
ATOM 4135 O O . VAL A 1 518 ? 17.180 2.053 -26.716 1.00 92.12 518 VAL A O 1
ATOM 4138 N N . PHE A 1 519 ? 18.545 0.302 -27.107 1.00 93.56 519 PHE A N 1
ATOM 4139 C CA . PHE A 1 519 ? 17.511 -0.726 -27.094 1.00 93.56 519 PHE A CA 1
ATOM 4140 C C . PHE A 1 519 ? 16.770 -0.762 -25.756 1.00 93.56 519 PHE A C 1
ATOM 4142 O O . PHE A 1 519 ? 15.563 -0.513 -25.720 1.00 93.56 519 PHE A O 1
ATOM 4149 N N . TRP A 1 520 ? 17.480 -0.985 -24.646 1.00 92.25 520 TRP A N 1
ATOM 4150 C CA . TRP A 1 520 ? 16.842 -1.040 -23.335 1.00 92.25 520 TRP A CA 1
ATOM 4151 C C . TRP A 1 520 ? 16.189 0.294 -22.961 1.00 92.25 520 TRP A C 1
ATOM 4153 O O . TRP A 1 520 ? 15.054 0.268 -22.502 1.00 92.25 520 TRP A O 1
ATOM 4163 N N . ALA A 1 521 ? 16.798 1.454 -23.230 1.00 91.00 521 ALA A N 1
ATOM 4164 C CA . ALA A 1 521 ? 16.154 2.741 -22.943 1.00 91.00 521 ALA A CA 1
ATOM 4165 C C . ALA A 1 521 ? 14.772 2.880 -23.621 1.00 91.00 521 ALA A C 1
ATOM 4167 O O . ALA A 1 521 ? 13.808 3.287 -22.972 1.00 91.00 521 ALA A O 1
ATOM 4168 N N . ALA A 1 522 ? 14.644 2.486 -24.895 1.00 91.38 522 ALA A N 1
ATOM 4169 C CA . ALA A 1 522 ? 13.375 2.538 -25.628 1.00 91.38 522 ALA A CA 1
ATOM 4170 C C . ALA A 1 522 ? 12.332 1.525 -25.114 1.00 91.38 522 ALA A C 1
ATOM 4172 O O . ALA A 1 522 ? 11.151 1.855 -24.983 1.00 91.38 522 ALA A O 1
ATOM 4173 N N . ILE A 1 523 ? 12.758 0.295 -24.808 1.00 91.56 523 ILE A N 1
ATOM 4174 C CA . ILE A 1 523 ? 11.887 -0.761 -24.270 1.00 91.56 523 ILE A CA 1
ATOM 4175 C C . ILE A 1 523 ? 11.373 -0.386 -22.871 1.00 91.56 523 ILE A C 1
ATOM 4177 O O . ILE A 1 523 ? 10.184 -0.521 -22.571 1.00 91.56 523 ILE A O 1
ATOM 4181 N N . LEU A 1 524 ? 12.265 0.098 -22.008 1.00 88.38 524 LEU A N 1
ATOM 4182 C CA . LEU A 1 524 ? 11.993 0.326 -20.593 1.00 88.38 524 LEU A CA 1
ATOM 4183 C C . LEU A 1 524 ? 11.133 1.563 -20.349 1.00 88.38 524 LEU A C 1
ATOM 4185 O O . LEU A 1 524 ? 10.248 1.507 -19.499 1.00 88.38 524 LEU A O 1
ATOM 4189 N N . ASP A 1 525 ? 11.321 2.634 -21.123 1.00 87.56 525 ASP A N 1
ATOM 4190 C CA . ASP A 1 525 ? 10.456 3.819 -21.079 1.00 87.56 525 ASP A CA 1
ATOM 4191 C C . ASP A 1 525 ? 8.989 3.447 -21.378 1.00 87.56 525 ASP A C 1
ATOM 4193 O O . ASP A 1 525 ? 8.071 3.840 -20.651 1.00 87.56 525 ASP A O 1
ATOM 4197 N N . ARG A 1 526 ? 8.773 2.567 -22.369 1.00 88.62 526 ARG A N 1
ATOM 4198 C CA . ARG A 1 526 ? 7.442 2.061 -22.736 1.00 88.62 526 ARG A CA 1
ATOM 4199 C C . ARG A 1 526 ? 6.825 1.172 -21.653 1.00 88.62 526 ARG A C 1
ATOM 4201 O O . ARG A 1 526 ? 5.655 1.363 -21.320 1.00 88.62 526 ARG A O 1
ATOM 4208 N N . ILE A 1 527 ? 7.591 0.239 -21.077 1.00 86.44 527 ILE A N 1
ATOM 4209 C CA . ILE A 1 527 ? 7.121 -0.611 -19.965 1.00 86.44 527 ILE A CA 1
ATOM 4210 C C . ILE A 1 527 ? 6.784 0.250 -18.734 1.00 86.44 527 ILE A C 1
ATOM 4212 O O . ILE A 1 527 ? 5.753 0.034 -18.096 1.00 86.44 527 ILE A O 1
ATOM 4216 N N . ASN A 1 528 ? 7.609 1.254 -18.422 1.00 83.75 528 ASN A N 1
ATOM 4217 C CA . ASN A 1 528 ? 7.402 2.149 -17.284 1.00 83.75 528 ASN A CA 1
ATOM 4218 C C . ASN A 1 528 ? 6.124 2.994 -17.446 1.00 83.75 528 ASN A C 1
ATOM 4220 O O . ASN A 1 528 ? 5.299 3.041 -16.535 1.00 83.75 528 ASN A O 1
ATOM 4224 N N . GLY A 1 529 ? 5.892 3.580 -18.628 1.00 83.75 529 GLY A N 1
ATOM 4225 C CA . GLY A 1 529 ? 4.670 4.344 -18.921 1.00 83.75 529 GLY A CA 1
ATOM 4226 C C . GLY A 1 529 ? 3.376 3.519 -18.832 1.00 83.75 529 GLY A C 1
ATOM 4227 O O . GLY A 1 529 ? 2.333 4.036 -18.412 1.00 83.75 529 GLY A O 1
ATOM 4228 N N . VAL A 1 530 ? 3.440 2.223 -19.162 1.00 84.44 530 VAL A N 1
ATOM 4229 C CA . VAL A 1 530 ? 2.329 1.279 -18.953 1.00 84.44 530 VAL A CA 1
ATOM 4230 C C . VAL A 1 530 ? 2.164 0.952 -17.467 1.00 84.44 530 VAL A C 1
ATOM 4232 O O . VAL A 1 530 ? 1.050 1.060 -16.962 1.00 84.44 530 VAL A O 1
ATOM 4235 N N . SER A 1 531 ? 3.246 0.655 -16.738 1.00 80.69 531 SER A N 1
ATOM 4236 C CA . SER A 1 531 ? 3.203 0.383 -15.289 1.00 80.69 531 SER A CA 1
ATOM 4237 C C . SER A 1 531 ? 2.578 1.539 -14.494 1.00 80.69 531 SER A C 1
ATOM 4239 O O . SER A 1 531 ? 1.618 1.332 -13.754 1.00 80.69 531 SER A O 1
ATOM 4241 N N . ILE A 1 532 ? 3.028 2.777 -14.734 1.00 75.81 532 ILE A N 1
ATOM 4242 C CA . ILE A 1 532 ? 2.472 3.999 -14.124 1.00 75.81 532 ILE A CA 1
ATOM 4243 C C . ILE A 1 532 ? 0.985 4.178 -14.474 1.00 75.81 532 ILE A C 1
ATOM 4245 O O . ILE A 1 532 ? 0.208 4.706 -13.679 1.00 75.81 532 ILE A O 1
ATOM 4249 N N . SER A 1 533 ? 0.556 3.737 -15.661 1.00 79.06 533 SER A N 1
ATOM 4250 C CA . SER A 1 533 ? -0.850 3.822 -16.064 1.00 79.06 533 SER A CA 1
ATOM 4251 C C . SER A 1 533 ? -1.731 2.769 -15.392 1.00 79.06 533 SER A C 1
ATOM 4253 O O . SER A 1 533 ? -2.843 3.105 -14.994 1.00 79.06 533 SER A O 1
ATOM 4255 N N . LEU A 1 534 ? -1.234 1.544 -15.200 1.00 73.19 534 LEU A N 1
ATOM 4256 C CA . LEU A 1 534 ? -1.940 0.469 -14.489 1.00 73.19 534 LEU A CA 1
ATOM 4257 C C . LEU A 1 534 ? -2.147 0.774 -12.993 1.00 73.19 534 LEU A C 1
ATOM 4259 O O . LEU A 1 534 ? -3.094 0.278 -12.396 1.00 73.19 534 LEU A O 1
ATOM 4263 N N . GLN A 1 535 ? -1.310 1.633 -12.403 1.00 65.69 535 GLN A N 1
ATOM 4264 C CA . GLN A 1 535 ? -1.400 2.067 -11.000 1.00 65.69 535 GLN A CA 1
ATOM 4265 C C . GLN A 1 535 ? -2.381 3.243 -10.765 1.00 65.69 535 GLN A C 1
ATOM 4267 O O . GLN A 1 535 ? -2.465 3.788 -9.661 1.00 65.69 535 GLN A O 1
ATOM 4272 N N . LYS A 1 536 ? -3.128 3.687 -11.788 1.00 64.81 536 LYS A N 1
ATOM 4273 C CA . LYS A 1 536 ? -4.114 4.774 -11.653 1.00 64.81 536 LYS A CA 1
ATOM 4274 C C . LYS A 1 536 ? -5.390 4.261 -10.983 1.00 64.81 536 LYS A C 1
ATOM 4276 O O . LYS A 1 536 ? -6.017 3.334 -11.480 1.00 64.81 536 LYS A O 1
ATOM 4281 N N . LYS A 1 537 ? -5.841 4.932 -9.912 1.00 56.69 537 LYS A N 1
ATOM 4282 C CA . LYS A 1 537 ? -7.062 4.561 -9.159 1.00 56.69 537 LYS A CA 1
ATOM 4283 C C . LYS A 1 537 ? -8.339 4.460 -10.014 1.00 56.69 537 LYS A C 1
ATOM 4285 O O . LYS A 1 537 ? -9.257 3.758 -9.618 1.00 56.69 537 LYS A O 1
ATOM 4290 N N . THR A 1 538 ? -8.380 5.146 -11.156 1.00 55.75 538 THR A N 1
ATOM 4291 C CA . THR A 1 538 ? -9.525 5.236 -12.079 1.00 55.75 538 THR A CA 1
ATOM 4292 C C . THR A 1 538 ? -9.291 4.486 -13.402 1.00 55.75 538 THR A C 1
ATOM 4294 O O . THR A 1 538 ? -9.822 4.892 -14.435 1.00 55.75 538 THR A O 1
ATOM 4297 N N . ILE A 1 539 ? -8.416 3.469 -13.442 1.00 65.44 539 ILE A N 1
ATOM 4298 C CA . ILE A 1 539 ? -8.235 2.667 -14.663 1.00 65.44 539 ILE A CA 1
ATOM 4299 C C . ILE A 1 539 ? -9.320 1.592 -14.786 1.00 65.44 539 ILE A C 1
ATOM 4301 O O . ILE A 1 539 ? -9.548 0.800 -13.874 1.00 65.44 539 ILE A O 1
ATOM 4305 N N . GLU A 1 540 ? -9.963 1.522 -15.946 1.00 65.69 540 GLU A N 1
ATOM 4306 C CA . GLU A 1 540 ? -10.917 0.459 -16.266 1.00 65.69 540 GLU A CA 1
ATOM 4307 C C . GLU A 1 540 ? -10.196 -0.852 -16.628 1.00 65.69 540 GLU A C 1
ATOM 4309 O O . GLU A 1 540 ? -9.171 -0.831 -17.315 1.00 65.69 540 GLU A O 1
ATOM 4314 N N . LEU A 1 541 ? -10.777 -2.003 -16.259 1.00 70.19 541 LEU A N 1
ATOM 4315 C CA . LEU A 1 541 ? -10.282 -3.351 -16.605 1.00 70.19 541 LEU A CA 1
ATOM 4316 C C . LEU A 1 541 ? -9.906 -3.479 -18.091 1.00 70.19 541 LEU A C 1
ATOM 4318 O O . LEU A 1 541 ? -8.828 -3.972 -18.425 1.00 70.19 541 LEU A O 1
ATOM 4322 N N . ARG A 1 542 ? -10.785 -3.014 -18.984 1.00 72.94 542 ARG A N 1
ATOM 4323 C CA . ARG A 1 542 ? -10.547 -3.064 -20.428 1.00 72.94 542 ARG A CA 1
ATOM 4324 C C . ARG A 1 542 ? -9.345 -2.214 -20.830 1.00 72.94 542 ARG A C 1
ATOM 4326 O O . ARG A 1 542 ? -8.483 -2.695 -21.556 1.00 72.94 542 ARG A O 1
ATOM 4333 N N . THR A 1 543 ? -9.261 -0.985 -20.325 1.00 78.25 543 THR A N 1
ATOM 4334 C CA . THR A 1 543 ? -8.136 -0.076 -20.588 1.00 78.25 543 THR A CA 1
ATOM 4335 C C . THR A 1 543 ? -6.811 -0.675 -20.102 1.00 78.25 543 THR A C 1
ATOM 4337 O O . THR A 1 543 ? -5.811 -0.592 -20.811 1.00 78.25 543 THR A O 1
ATOM 4340 N N . ALA A 1 544 ? -6.796 -1.357 -18.951 1.00 79.69 544 ALA A N 1
ATOM 4341 C CA . ALA A 1 544 ? -5.623 -2.092 -18.473 1.00 79.69 544 ALA A CA 1
ATOM 4342 C C . ALA A 1 544 ? -5.205 -3.226 -19.432 1.00 79.69 544 ALA A C 1
ATOM 4344 O O . ALA A 1 544 ? -4.031 -3.346 -19.788 1.00 79.69 544 ALA A O 1
ATOM 4345 N N . VAL A 1 545 ? -6.167 -4.022 -19.908 1.00 83.06 545 VAL A N 1
ATOM 4346 C CA . VAL A 1 545 ? -5.932 -5.106 -20.875 1.00 83.06 545 VAL A CA 1
ATOM 4347 C C . VAL A 1 545 ? -5.469 -4.584 -22.236 1.00 83.06 545 VAL A C 1
ATOM 4349 O O . VAL A 1 545 ? -4.543 -5.146 -22.821 1.00 83.06 545 VAL A O 1
ATOM 4352 N N . ASP A 1 546 ? -6.070 -3.510 -22.742 1.00 85.12 546 ASP A N 1
ATOM 4353 C CA . ASP A 1 546 ? -5.735 -2.935 -24.046 1.00 85.12 546 ASP A CA 1
ATOM 4354 C C . ASP A 1 546 ? -4.373 -2.202 -24.015 1.00 85.12 546 ASP A C 1
ATOM 4356 O O . ASP A 1 546 ? -3.625 -2.270 -24.992 1.00 85.12 546 ASP A O 1
ATOM 4360 N N . LEU A 1 547 ? -3.961 -1.634 -22.870 1.00 87.56 547 LEU A N 1
ATOM 4361 C CA . LEU A 1 547 ? -2.581 -1.170 -22.644 1.00 87.56 547 LEU A CA 1
ATOM 4362 C C . LEU A 1 547 ? -1.559 -2.319 -22.664 1.00 87.56 547 LEU A C 1
ATOM 4364 O O . LEU A 1 547 ? -0.502 -2.186 -23.282 1.00 87.56 547 LEU A O 1
ATOM 4368 N N . LEU A 1 548 ? -1.859 -3.453 -22.020 1.00 88.00 548 LEU A N 1
ATOM 4369 C CA . LEU A 1 548 ? -0.967 -4.620 -22.009 1.00 88.00 548 LEU A CA 1
ATOM 4370 C C . LEU A 1 548 ? -0.865 -5.294 -23.391 1.00 88.00 548 LEU A C 1
ATOM 4372 O O . LEU A 1 548 ? 0.222 -5.734 -23.765 1.00 88.00 548 LEU A O 1
ATOM 4376 N N . LYS A 1 549 ? -1.952 -5.322 -24.180 1.00 90.00 549 LYS A N 1
ATOM 4377 C CA . LYS A 1 549 ? -1.908 -5.705 -25.607 1.00 90.00 549 LYS A CA 1
ATOM 4378 C C . LYS A 1 549 ? -1.020 -4.747 -26.401 1.00 90.00 549 LYS A C 1
ATOM 4380 O O . LYS A 1 549 ? -0.075 -5.194 -27.034 1.00 90.00 549 LYS A O 1
ATOM 4385 N N . SER A 1 550 ? -1.249 -3.435 -26.281 1.00 93.06 550 SER A N 1
ATOM 4386 C CA . SER A 1 550 ? -0.465 -2.412 -26.987 1.00 93.06 550 SER A CA 1
ATOM 4387 C C . SER A 1 550 ? 1.036 -2.476 -26.661 1.00 93.06 550 SER A C 1
ATOM 4389 O O . SER A 1 550 ? 1.872 -2.221 -27.529 1.00 93.06 550 SER A O 1
ATOM 4391 N N . LEU A 1 551 ? 1.393 -2.864 -25.430 1.00 92.44 551 LEU A N 1
ATOM 4392 C CA . LEU A 1 551 ? 2.774 -3.148 -25.038 1.00 92.44 551 LEU A CA 1
ATOM 4393 C C . LEU A 1 551 ? 3.330 -4.404 -25.728 1.00 92.44 551 LEU A C 1
ATOM 4395 O O . LEU A 1 551 ? 4.459 -4.371 -26.210 1.00 92.44 551 LEU A O 1
ATOM 4399 N N . LEU A 1 552 ? 2.555 -5.488 -25.804 1.00 92.69 552 LEU A N 1
ATOM 4400 C CA . LEU A 1 552 ? 2.951 -6.719 -26.494 1.00 92.69 552 LEU A CA 1
ATOM 4401 C C . LEU A 1 552 ? 3.130 -6.496 -28.006 1.00 92.69 552 LEU A C 1
ATOM 4403 O O . LEU A 1 552 ? 4.150 -6.896 -28.559 1.00 92.69 552 LEU A O 1
ATOM 4407 N N . ASP A 1 553 ? 2.200 -5.796 -28.657 1.00 93.56 553 ASP A N 1
ATOM 4408 C CA . ASP A 1 553 ? 2.269 -5.462 -30.087 1.00 93.56 553 ASP A CA 1
ATOM 4409 C C . ASP A 1 553 ? 3.483 -4.560 -30.396 1.00 93.56 553 ASP A C 1
ATOM 4411 O O . ASP A 1 553 ? 4.195 -4.745 -31.390 1.00 93.56 553 ASP A O 1
ATOM 4415 N N . PHE A 1 554 ? 3.782 -3.612 -29.499 1.00 94.62 554 PHE A N 1
ATOM 4416 C CA . PHE A 1 554 ? 5.015 -2.827 -29.544 1.00 94.62 554 PHE A CA 1
ATOM 4417 C C . PHE A 1 554 ? 6.264 -3.719 -29.445 1.00 94.62 554 PHE A C 1
ATOM 4419 O O . PHE A 1 554 ? 7.151 -3.598 -30.286 1.00 94.62 554 PHE A O 1
ATOM 4426 N N . LEU A 1 555 ? 6.332 -4.643 -28.480 1.00 93.25 555 LEU A N 1
ATOM 4427 C CA . LEU A 1 555 ? 7.483 -5.542 -28.308 1.00 93.25 555 LEU A CA 1
ATOM 4428 C C . LEU A 1 555 ? 7.691 -6.463 -29.520 1.00 93.25 555 LEU A C 1
ATOM 4430 O O . LEU A 1 555 ? 8.819 -6.610 -29.986 1.00 93.25 555 LEU A O 1
ATOM 4434 N N . ILE A 1 556 ? 6.609 -7.019 -30.074 1.00 93.06 556 ILE A N 1
ATOM 4435 C CA . ILE A 1 556 ? 6.647 -7.847 -31.287 1.00 93.06 556 ILE A CA 1
ATOM 4436 C C . ILE A 1 556 ? 7.181 -7.032 -32.471 1.00 93.06 556 ILE A C 1
ATOM 4438 O O . ILE A 1 556 ? 8.095 -7.488 -33.159 1.00 93.06 556 ILE A O 1
ATOM 4442 N N . SER A 1 557 ? 6.675 -5.811 -32.681 1.00 93.00 557 SER A N 1
ATOM 4443 C CA . SER A 1 557 ? 7.148 -4.946 -33.773 1.00 93.00 557 SER A CA 1
ATOM 4444 C C . SER A 1 557 ? 8.607 -4.498 -33.633 1.00 93.00 557 SER A C 1
ATOM 4446 O O . SER A 1 557 ? 9.206 -4.126 -34.639 1.00 93.00 557 SER A O 1
ATOM 4448 N N . GLN A 1 558 ? 9.224 -4.590 -32.445 1.00 92.88 558 GLN A N 1
ATOM 4449 C CA . GLN A 1 558 ? 10.650 -4.274 -32.309 1.00 92.88 558 GLN A CA 1
ATOM 4450 C C . GLN A 1 558 ? 11.560 -5.332 -32.953 1.00 92.88 558 GLN A C 1
ATOM 4452 O O . GLN A 1 558 ? 12.662 -4.972 -33.340 1.00 92.88 558 GLN A O 1
ATOM 4457 N N . ARG A 1 559 ? 11.136 -6.598 -33.130 1.00 91.12 559 ARG A N 1
ATOM 4458 C CA . ARG A 1 559 ? 12.020 -7.702 -33.591 1.00 91.12 559 ARG A CA 1
ATOM 4459 C C . ARG A 1 559 ? 12.722 -7.422 -34.929 1.00 91.12 559 ARG A C 1
ATOM 4461 O O . ARG A 1 559 ? 13.870 -7.827 -35.110 1.00 91.12 559 ARG A O 1
ATOM 4468 N N . GLU A 1 560 ? 12.076 -6.673 -35.821 1.00 89.88 560 GLU A N 1
ATOM 4469 C CA . GLU A 1 560 ? 12.633 -6.291 -37.128 1.00 89.88 560 GLU A CA 1
ATOM 4470 C C . GLU A 1 560 ? 13.517 -5.026 -37.080 1.00 89.88 560 GLU A C 1
ATOM 4472 O O . GLU A 1 560 ? 14.301 -4.782 -37.995 1.00 89.88 560 GLU A O 1
ATOM 4477 N N . LEU A 1 561 ? 13.450 -4.231 -36.005 1.00 91.69 561 LEU A N 1
ATOM 4478 C CA . LEU A 1 561 ? 14.056 -2.894 -35.903 1.00 91.69 561 LEU A CA 1
ATOM 4479 C C . LEU A 1 561 ? 15.500 -2.892 -35.366 1.00 91.69 561 LEU A C 1
ATOM 4481 O O . LEU A 1 561 ? 16.000 -1.851 -34.939 1.00 91.69 561 LEU A O 1
ATOM 4485 N N . PHE A 1 562 ? 16.205 -4.029 -35.394 1.00 90.69 562 PHE A N 1
ATOM 4486 C CA . PHE A 1 562 ? 17.602 -4.112 -34.934 1.00 90.69 562 PHE A CA 1
ATOM 4487 C C . PHE A 1 562 ? 18.505 -3.074 -35.623 1.00 90.69 562 PHE A C 1
ATOM 4489 O O . PHE A 1 562 ? 19.292 -2.398 -34.966 1.00 90.69 562 PHE A O 1
ATOM 4496 N N . ASP A 1 563 ? 18.370 -2.924 -36.941 1.00 88.81 563 ASP A N 1
ATOM 4497 C CA . ASP A 1 563 ? 19.232 -2.056 -37.758 1.00 88.81 563 ASP A CA 1
ATOM 4498 C C . ASP A 1 563 ? 19.007 -0.562 -37.437 1.00 88.81 563 ASP A C 1
ATOM 4500 O O . ASP A 1 563 ? 19.918 0.266 -37.499 1.00 88.81 563 ASP A O 1
ATOM 4504 N N . ASP A 1 564 ? 17.795 -0.240 -36.989 1.00 89.75 564 ASP A N 1
ATOM 4505 C CA . ASP A 1 564 ? 17.378 1.057 -36.465 1.00 89.75 564 ASP A CA 1
ATOM 4506 C C . ASP A 1 564 ? 18.056 1.374 -35.119 1.00 89.75 564 ASP A C 1
ATOM 4508 O O . ASP A 1 564 ? 18.417 2.522 -34.855 1.00 89.75 564 ASP A O 1
ATOM 4512 N N . TYR A 1 565 ? 18.224 0.366 -34.255 1.00 90.81 565 TYR A N 1
ATOM 4513 C CA . TYR A 1 565 ? 18.948 0.485 -32.984 1.00 90.81 565 TYR A CA 1
ATOM 4514 C C . TYR A 1 565 ? 20.465 0.561 -33.186 1.00 90.81 565 TYR A C 1
ATOM 4516 O O . TYR A 1 565 ? 21.114 1.368 -32.526 1.00 90.81 565 TYR A O 1
ATOM 4524 N N . GLU A 1 566 ? 21.015 -0.209 -34.128 1.00 88.56 566 GLU A N 1
ATOM 4525 C CA . GLU A 1 566 ? 22.420 -0.125 -34.548 1.00 88.56 566 GLU A CA 1
ATOM 4526 C C . GLU A 1 566 ? 22.760 1.268 -35.094 1.00 88.56 566 GLU A C 1
ATOM 4528 O O . GLU A 1 566 ? 23.726 1.889 -34.657 1.00 88.56 566 GLU A O 1
ATOM 4533 N N . THR A 1 567 ? 21.915 1.826 -35.966 1.00 88.00 567 THR A N 1
ATOM 4534 C CA . THR A 1 567 ? 22.102 3.184 -36.505 1.00 88.00 567 THR A CA 1
ATOM 4535 C C . THR A 1 567 ? 22.163 4.233 -35.385 1.00 88.00 567 THR A C 1
ATOM 4537 O O . THR A 1 567 ? 23.095 5.034 -35.336 1.00 88.00 567 THR A O 1
ATOM 4540 N N . LYS A 1 568 ? 21.237 4.169 -34.417 1.00 87.81 568 LYS A N 1
ATOM 4541 C CA . LYS A 1 568 ? 21.180 5.067 -33.241 1.00 87.81 568 LYS A CA 1
ATOM 4542 C C . LYS A 1 568 ? 22.303 4.822 -32.215 1.00 87.81 568 LYS A C 1
ATOM 4544 O O . LYS A 1 568 ? 22.516 5.657 -31.334 1.00 87.81 568 LYS A O 1
ATOM 4549 N N . ALA A 1 569 ? 22.996 3.685 -32.291 1.00 87.06 569 ALA A N 1
ATOM 4550 C CA . ALA A 1 569 ? 24.169 3.367 -31.477 1.00 87.06 569 ALA A CA 1
ATOM 4551 C C . ALA A 1 569 ? 25.464 3.888 -32.115 1.00 87.06 569 ALA A C 1
ATOM 4553 O O . ALA A 1 569 ? 26.296 4.468 -31.418 1.00 87.06 569 ALA A O 1
ATOM 4554 N N . ASN A 1 570 ? 25.584 3.782 -33.441 1.00 85.38 570 ASN A N 1
ATOM 4555 C CA . ASN A 1 570 ? 26.702 4.333 -34.210 1.00 85.38 570 ASN A CA 1
ATOM 4556 C C . ASN A 1 570 ? 26.793 5.868 -34.068 1.00 85.38 570 ASN A C 1
ATOM 4558 O O . ASN A 1 570 ? 27.888 6.410 -33.974 1.00 85.38 570 ASN A O 1
ATOM 4562 N N . GLU A 1 571 ? 25.664 6.573 -33.907 1.00 82.69 571 GLU A N 1
ATOM 4563 C CA . GLU A 1 571 ? 25.626 8.005 -33.527 1.00 82.69 571 GLU A CA 1
ATOM 4564 C C . GLU A 1 571 ? 26.312 8.330 -32.174 1.00 82.69 571 GLU A C 1
ATOM 4566 O O . GLU A 1 571 ? 26.523 9.500 -31.839 1.00 82.69 571 GLU A O 1
ATOM 4571 N N . LYS A 1 572 ? 26.634 7.313 -31.361 1.00 80.56 572 LYS A N 1
ATOM 4572 C CA . LYS A 1 572 ? 27.229 7.436 -30.017 1.00 80.56 572 LYS A CA 1
ATOM 4573 C C . LYS A 1 572 ? 28.658 6.891 -29.928 1.00 80.56 572 LYS A C 1
ATOM 4575 O O . LYS A 1 572 ? 29.380 7.272 -29.005 1.00 80.56 572 LYS A O 1
ATOM 4580 N N . THR A 1 573 ? 29.070 6.003 -30.837 1.00 78.00 573 THR A N 1
ATOM 4581 C CA . THR A 1 573 ? 30.428 5.439 -30.874 1.00 78.00 573 THR A CA 1
ATOM 4582 C C . THR A 1 573 ? 30.794 4.918 -32.268 1.00 78.00 573 THR A C 1
ATOM 4584 O O . THR A 1 573 ? 30.086 4.093 -32.836 1.00 78.00 573 THR A O 1
ATOM 4587 N N . ASP A 1 574 ? 31.940 5.352 -32.801 1.00 65.62 574 ASP A N 1
ATOM 4588 C CA . ASP A 1 574 ? 32.468 4.950 -34.119 1.00 65.62 574 ASP A CA 1
ATOM 4589 C C . ASP A 1 574 ? 3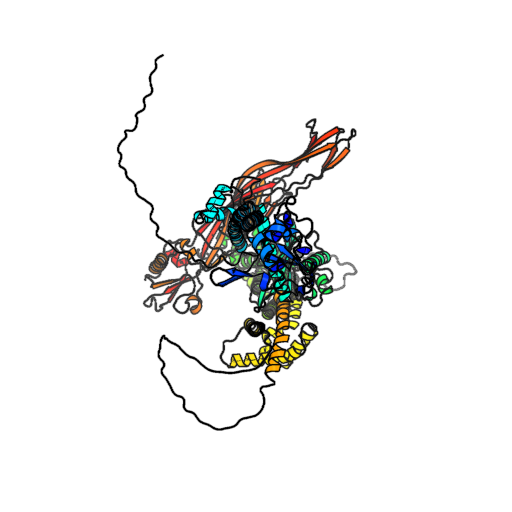3.185 3.576 -34.092 1.00 65.62 574 ASP A C 1
ATOM 4591 O O . ASP A 1 574 ? 34.173 3.359 -34.799 1.00 65.62 574 ASP A O 1
ATOM 4595 N N . THR A 1 575 ? 32.773 2.656 -33.213 1.00 66.94 575 THR A N 1
ATOM 4596 C CA . THR A 1 575 ? 33.544 1.447 -32.876 1.00 66.94 575 THR A CA 1
ATOM 4597 C C . THR A 1 575 ? 32.955 0.146 -33.426 1.00 66.94 575 THR A C 1
ATOM 4599 O O . THR A 1 575 ? 31.747 -0.020 -33.590 1.00 66.94 575 THR A O 1
ATOM 4602 N N . GLN A 1 576 ? 33.850 -0.805 -33.705 1.00 72.25 576 GLN A N 1
ATOM 4603 C CA . GLN A 1 576 ? 33.521 -2.169 -34.125 1.00 72.25 576 GLN A CA 1
ATOM 4604 C C . GLN A 1 576 ? 33.023 -3.031 -32.958 1.00 72.25 576 GLN A C 1
ATOM 4606 O O . GLN A 1 576 ? 33.270 -2.728 -31.786 1.00 72.25 576 GLN A O 1
ATOM 4611 N N . TYR A 1 577 ? 32.356 -4.136 -33.290 1.00 77.50 577 TYR A N 1
ATOM 4612 C CA . TYR A 1 577 ? 31.938 -5.134 -32.308 1.00 77.50 577 TYR A CA 1
ATOM 4613 C C . TYR A 1 577 ? 33.146 -5.912 -31.761 1.00 77.50 577 TYR A C 1
ATOM 4615 O O . TYR A 1 577 ? 34.107 -6.206 -32.480 1.00 77.50 577 TYR A O 1
ATOM 4623 N N . SER A 1 578 ? 33.111 -6.278 -30.477 1.00 69.75 578 SER A N 1
ATOM 4624 C CA . SER A 1 578 ? 34.295 -6.773 -29.757 1.00 69.75 578 SER A CA 1
ATOM 4625 C C . SER A 1 578 ? 34.807 -8.152 -30.201 1.00 69.75 578 SER A C 1
ATOM 4627 O O . SER A 1 578 ? 35.935 -8.527 -29.865 1.00 69.75 578 SER A O 1
ATOM 4629 N N . ASP A 1 579 ? 34.018 -8.906 -30.972 1.00 66.44 579 ASP A N 1
ATOM 4630 C CA . ASP A 1 579 ? 34.347 -10.257 -31.429 1.00 66.44 579 ASP A CA 1
ATOM 4631 C C . ASP A 1 579 ? 34.603 -10.397 -32.942 1.00 66.44 579 ASP A C 1
ATOM 4633 O O . ASP A 1 579 ? 35.082 -11.449 -33.373 1.00 66.44 579 ASP A O 1
ATOM 4637 N N . GLU A 1 580 ? 34.394 -9.349 -33.749 1.00 66.19 580 GLU A N 1
ATOM 4638 C CA . GLU A 1 580 ? 34.713 -9.359 -35.190 1.00 66.19 580 GLU A CA 1
ATOM 4639 C C . GLU A 1 580 ? 36.176 -9.764 -35.425 1.00 66.19 580 GLU A C 1
ATOM 4641 O O . GLU A 1 580 ? 36.479 -10.639 -36.244 1.00 66.19 580 GLU A O 1
ATOM 4646 N N . ASN A 1 581 ? 37.062 -9.203 -34.598 1.00 60.12 581 ASN A N 1
ATOM 4647 C CA . ASN A 1 581 ? 38.503 -9.423 -34.609 1.00 60.12 581 ASN A CA 1
ATOM 4648 C C . ASN A 1 581 ? 38.971 -10.607 -33.723 1.00 60.12 581 ASN A C 1
ATOM 4650 O O . ASN A 1 581 ? 40.177 -10.837 -33.598 1.00 60.12 581 ASN A O 1
ATOM 4654 N N . GLN A 1 582 ? 38.070 -11.391 -33.106 1.00 61.78 582 GLN A N 1
ATOM 4655 C CA . GLN A 1 582 ? 38.470 -12.545 -32.284 1.00 61.78 582 GLN A CA 1
ATOM 4656 C C . GLN A 1 582 ? 38.895 -13.770 -33.113 1.00 61.78 582 GLN A C 1
ATOM 4658 O O . GLN A 1 582 ? 38.315 -14.135 -34.139 1.00 61.78 582 GLN A O 1
ATOM 4663 N N . ARG A 1 583 ? 39.915 -14.478 -32.611 1.00 51.41 583 ARG A N 1
ATOM 4664 C CA . ARG A 1 583 ? 40.444 -15.702 -33.224 1.00 51.41 583 ARG A CA 1
ATOM 4665 C C . ARG A 1 583 ? 39.580 -16.916 -32.868 1.00 51.41 583 ARG A C 1
ATOM 4667 O O . ARG A 1 583 ? 39.727 -17.482 -31.787 1.00 51.41 583 ARG A O 1
ATOM 4674 N N . VAL A 1 584 ? 38.749 -17.366 -33.811 1.00 57.94 584 VAL A N 1
ATOM 4675 C CA . VAL A 1 584 ? 37.915 -18.576 -33.664 1.00 57.94 584 VAL A CA 1
ATOM 4676 C C . VAL A 1 584 ? 38.761 -19.797 -33.280 1.00 57.94 584 VAL A C 1
ATOM 4678 O O . VAL A 1 584 ? 39.641 -20.245 -34.023 1.00 57.94 584 VAL A O 1
ATOM 4681 N N . ARG A 1 585 ? 38.466 -20.364 -32.107 1.00 55.75 585 ARG A N 1
ATOM 4682 C CA . ARG A 1 585 ? 39.118 -21.557 -31.559 1.00 55.75 585 ARG A CA 1
ATOM 4683 C C . ARG A 1 585 ? 38.388 -22.808 -32.049 1.00 55.75 585 ARG A C 1
ATOM 4685 O O . ARG A 1 585 ? 37.439 -23.247 -31.411 1.00 55.75 585 ARG A O 1
ATOM 4692 N N . LYS A 1 586 ? 38.830 -23.388 -33.173 1.00 56.78 586 LYS A N 1
ATOM 4693 C CA . LYS A 1 586 ? 38.237 -24.627 -33.715 1.00 56.78 586 LYS A CA 1
ATOM 4694 C C . LYS A 1 586 ? 38.194 -25.731 -32.649 1.00 56.78 586 LYS A C 1
ATOM 4696 O O . LYS A 1 586 ? 39.237 -26.128 -32.123 1.00 56.78 586 LYS A O 1
ATOM 4701 N N . ARG A 1 587 ? 36.993 -26.238 -32.362 1.00 56.69 587 ARG A N 1
ATOM 4702 C CA . ARG A 1 587 ? 36.760 -27.429 -31.534 1.00 56.69 587 ARG A CA 1
ATOM 4703 C C . ARG A 1 587 ? 37.371 -28.658 -32.223 1.00 56.69 587 ARG A C 1
ATOM 4705 O O . ARG A 1 587 ? 37.358 -28.758 -33.450 1.00 56.69 587 ARG A O 1
ATOM 4712 N N . LYS A 1 588 ? 37.904 -29.612 -31.449 1.00 58.06 588 LYS A N 1
ATOM 4713 C CA . LYS A 1 588 ? 38.191 -30.954 -31.981 1.00 58.06 588 LYS A CA 1
ATOM 4714 C C . LYS A 1 588 ? 36.854 -31.659 -32.211 1.00 58.06 588 LYS A C 1
ATOM 4716 O O . LYS A 1 588 ? 36.149 -31.914 -31.238 1.00 58.06 588 LYS A O 1
ATOM 4721 N N . ARG A 1 589 ? 36.525 -31.953 -33.471 1.00 61.56 589 ARG A N 1
ATOM 4722 C CA . ARG A 1 589 ? 35.399 -32.830 -33.808 1.00 61.56 589 ARG A CA 1
ATOM 4723 C C . ARG A 1 589 ? 35.699 -34.260 -33.358 1.00 61.56 589 ARG A C 1
ATOM 4725 O O . ARG A 1 589 ? 36.837 -34.718 -33.484 1.00 61.56 589 ARG A O 1
ATOM 4732 N N . HIS A 1 590 ? 34.687 -34.936 -32.839 1.00 66.75 590 HIS A N 1
ATOM 4733 C CA . HIS A 1 590 ? 34.680 -36.368 -32.566 1.00 66.75 590 HIS A CA 1
ATOM 4734 C C . HIS A 1 590 ? 34.043 -37.119 -33.747 1.00 66.75 590 HIS A C 1
ATOM 4736 O O . HIS A 1 590 ? 33.467 -36.505 -34.642 1.00 66.75 590 HIS A O 1
ATOM 4742 N N . HIS A 1 591 ? 34.181 -38.447 -33.784 1.00 61.66 591 HIS A N 1
ATOM 4743 C CA . HIS A 1 591 ? 33.743 -39.262 -34.929 1.00 61.66 591 HIS A CA 1
ATOM 4744 C C . HIS A 1 591 ? 32.211 -39.251 -35.132 1.00 61.66 591 HIS A C 1
ATOM 4746 O O . HIS A 1 591 ? 31.731 -39.533 -36.229 1.00 61.66 591 HIS A O 1
ATOM 4752 N N . ASP A 1 592 ? 31.460 -38.890 -34.091 1.00 68.69 592 ASP A N 1
ATOM 4753 C CA . ASP A 1 592 ? 29.994 -38.863 -34.078 1.00 68.69 592 ASP A CA 1
ATOM 4754 C C . ASP A 1 592 ? 29.412 -37.454 -34.339 1.00 68.69 592 ASP A C 1
ATOM 4756 O O . ASP A 1 592 ? 28.195 -37.296 -34.442 1.00 68.69 592 ASP A O 1
ATOM 4760 N N . ASP A 1 593 ? 30.259 -36.420 -34.470 1.00 63.91 593 ASP A N 1
ATOM 4761 C CA . ASP A 1 593 ? 29.817 -35.066 -34.832 1.00 63.91 593 ASP A CA 1
ATOM 4762 C C . ASP A 1 593 ? 29.383 -35.044 -36.313 1.00 63.91 593 ASP A C 1
ATOM 4764 O O . ASP A 1 593 ? 30.202 -35.194 -37.226 1.00 63.91 593 ASP A O 1
ATOM 4768 N N . GLY A 1 594 ? 28.083 -34.847 -36.557 1.00 63.47 594 GLY A N 1
ATOM 4769 C CA . GLY A 1 594 ? 27.481 -34.895 -37.893 1.00 63.47 594 GLY A CA 1
ATOM 4770 C C . GLY A 1 594 ? 28.059 -33.890 -38.902 1.00 63.47 594 GLY A C 1
ATOM 4771 O O . GLY A 1 594 ? 28.612 -32.850 -38.547 1.00 63.47 594 GLY A O 1
ATOM 4772 N N . ALA A 1 595 ? 27.881 -34.179 -40.195 1.00 60.91 595 ALA A N 1
ATOM 4773 C CA . ALA A 1 595 ? 28.533 -33.480 -41.312 1.00 60.91 595 ALA A CA 1
ATOM 4774 C C . ALA A 1 595 ? 28.109 -32.009 -41.554 1.00 60.91 595 ALA A C 1
ATOM 4776 O O . ALA A 1 595 ? 28.519 -31.421 -42.552 1.00 60.91 595 ALA A O 1
ATOM 4777 N N . ALA A 1 596 ? 27.314 -31.403 -40.669 1.00 58.62 596 ALA A N 1
ATOM 4778 C CA . ALA A 1 596 ? 26.969 -29.987 -40.748 1.00 58.62 596 ALA A CA 1
ATOM 4779 C C . ALA A 1 596 ? 28.200 -29.091 -40.500 1.00 58.62 596 ALA A C 1
ATOM 4781 O O . ALA A 1 596 ? 29.129 -29.453 -39.767 1.00 58.62 596 ALA A O 1
ATOM 4782 N N . GLU A 1 597 ? 28.208 -27.896 -41.087 1.00 58.75 597 GLU A N 1
ATOM 4783 C CA . GLU A 1 597 ? 29.153 -26.849 -40.696 1.00 58.75 597 GLU A CA 1
ATOM 4784 C C . GLU A 1 597 ? 28.629 -26.103 -39.461 1.00 58.75 597 GLU A C 1
ATOM 4786 O O . GLU A 1 597 ? 27.430 -25.886 -39.298 1.00 58.75 597 GLU A O 1
ATOM 4791 N N . GLU A 1 598 ? 29.539 -25.769 -38.547 1.00 58.59 598 GLU A N 1
ATOM 4792 C CA . GLU A 1 598 ? 29.217 -25.102 -37.283 1.00 58.59 598 GLU A CA 1
ATOM 4793 C C . GLU A 1 598 ? 29.056 -23.602 -37.574 1.00 58.59 598 GLU A C 1
ATOM 4795 O O . GLU A 1 598 ? 30.042 -22.912 -37.836 1.00 58.59 598 GLU A O 1
ATOM 4800 N N . VAL A 1 599 ? 27.811 -23.112 -37.609 1.00 63.81 599 VAL A N 1
ATOM 4801 C CA . VAL A 1 599 ? 27.502 -21.709 -37.929 1.00 63.81 599 VAL A CA 1
ATOM 4802 C C . VAL A 1 599 ? 27.944 -20.819 -36.766 1.00 63.81 599 VAL A C 1
ATOM 4804 O O . VAL A 1 599 ? 27.337 -20.827 -35.699 1.00 63.81 599 VAL A O 1
ATOM 4807 N N . VAL A 1 600 ? 29.018 -20.054 -36.976 1.00 66.44 600 VAL A N 1
ATOM 4808 C CA . VAL A 1 600 ? 29.571 -19.118 -35.987 1.00 66.44 600 VAL A CA 1
ATOM 4809 C C . VAL A 1 600 ? 29.219 -17.689 -36.393 1.00 66.44 600 VAL A C 1
ATOM 4811 O O . VAL A 1 600 ? 29.939 -17.071 -37.180 1.00 66.44 600 VAL A O 1
ATOM 4814 N N . PHE A 1 601 ? 28.127 -17.166 -35.833 1.00 73.44 601 PHE A N 1
ATOM 4815 C CA . PHE A 1 601 ? 27.772 -15.749 -35.932 1.00 73.44 601 PHE A CA 1
ATOM 4816 C C . PHE A 1 601 ? 28.868 -14.865 -35.312 1.00 73.44 601 PHE A C 1
ATOM 4818 O O . PHE A 1 601 ? 29.556 -15.277 -34.371 1.00 73.44 601 PHE A O 1
ATOM 4825 N N . ARG A 1 602 ? 29.022 -13.634 -35.815 1.00 72.38 602 ARG A N 1
ATOM 4826 C CA . ARG A 1 602 ? 29.924 -12.610 -35.253 1.00 72.38 602 ARG A CA 1
ATOM 4827 C C . ARG A 1 602 ? 29.289 -11.226 -35.270 1.00 72.38 602 ARG A C 1
ATOM 4829 O O . ARG A 1 602 ? 28.366 -10.988 -36.048 1.00 72.38 602 ARG A O 1
ATOM 4836 N N . GLY A 1 603 ? 29.822 -10.323 -34.450 1.00 80.75 603 GLY A N 1
ATOM 4837 C CA . GLY A 1 603 ? 29.500 -8.901 -34.442 1.00 80.75 603 GLY A CA 1
ATOM 4838 C C . GLY A 1 603 ? 27.999 -8.644 -34.424 1.00 80.75 603 GLY A C 1
ATOM 4839 O O . GLY A 1 603 ? 27.277 -9.199 -33.591 1.00 80.75 603 GLY A O 1
ATOM 4840 N N . LYS A 1 604 ? 27.535 -7.868 -35.406 1.00 84.31 604 LYS A N 1
ATOM 4841 C CA . LYS A 1 604 ? 26.120 -7.572 -35.659 1.00 84.31 604 LYS A CA 1
ATOM 4842 C C . LYS A 1 604 ? 25.207 -8.798 -35.546 1.00 84.31 604 LYS A C 1
ATOM 4844 O O . LYS A 1 604 ? 24.247 -8.786 -34.776 1.00 84.31 604 LYS A O 1
ATOM 4849 N N . GLU A 1 605 ? 25.487 -9.856 -36.311 1.00 83.31 605 GLU A N 1
ATOM 4850 C CA . GLU A 1 605 ? 24.617 -11.040 -36.371 1.00 83.31 605 GLU A CA 1
ATOM 4851 C C . GLU A 1 605 ? 24.555 -11.756 -35.026 1.00 83.31 605 GLU A C 1
ATOM 4853 O O . GLU A 1 605 ? 23.489 -12.190 -34.595 1.00 83.31 605 GLU A O 1
ATOM 4858 N N . LYS A 1 606 ? 25.688 -11.825 -34.328 1.00 85.94 606 LYS A N 1
ATOM 4859 C CA . LYS A 1 606 ? 25.771 -12.469 -33.022 1.00 85.94 606 LYS A CA 1
ATOM 4860 C C . LYS A 1 606 ? 25.039 -11.682 -31.945 1.00 85.94 606 LYS A C 1
ATOM 4862 O O . LYS A 1 606 ? 24.296 -12.278 -31.178 1.00 85.94 606 LYS A O 1
ATOM 4867 N N . LEU A 1 607 ? 25.177 -10.356 -31.897 1.00 87.25 607 LEU A N 1
ATOM 4868 C CA . LEU A 1 607 ? 24.393 -9.548 -30.959 1.00 87.25 607 LEU A CA 1
ATOM 4869 C C . LEU A 1 607 ? 22.888 -9.677 -31.251 1.00 87.25 607 LEU A C 1
ATOM 4871 O O . LEU A 1 607 ? 22.087 -9.781 -30.317 1.00 87.25 607 LEU A O 1
ATOM 4875 N N . LYS A 1 608 ? 22.505 -9.737 -32.535 1.00 89.56 608 LYS A N 1
ATOM 4876 C CA . LYS A 1 608 ? 21.115 -9.945 -32.960 1.00 89.56 608 LYS A CA 1
ATOM 4877 C C . LYS A 1 608 ? 20.567 -11.308 -32.508 1.00 89.56 608 LYS A C 1
ATOM 4879 O O . LYS A 1 608 ? 19.477 -11.353 -31.939 1.00 89.56 608 LYS A O 1
ATOM 4884 N N . VAL A 1 609 ? 21.319 -12.393 -32.712 1.00 88.06 609 VAL A N 1
ATOM 4885 C CA . VAL A 1 609 ? 20.883 -13.781 -32.447 1.00 88.06 609 VAL A CA 1
ATOM 4886 C C . VAL A 1 609 ? 21.083 -14.223 -30.991 1.00 88.06 609 VAL A C 1
ATOM 4888 O O . VAL A 1 609 ? 20.157 -14.779 -30.409 1.00 88.06 609 VAL A O 1
ATOM 4891 N N . ASP A 1 610 ? 22.236 -13.959 -30.372 1.00 87.56 610 ASP A N 1
ATOM 4892 C CA . ASP A 1 610 ? 22.575 -14.458 -29.026 1.00 87.56 610 ASP A CA 1
ATOM 4893 C C . ASP A 1 610 ? 22.008 -13.578 -27.896 1.00 87.56 610 ASP A C 1
ATOM 4895 O O . ASP A 1 610 ? 21.998 -13.988 -26.733 1.00 87.56 610 ASP A O 1
ATOM 4899 N N . THR A 1 611 ? 21.599 -12.337 -28.193 1.00 89.25 611 THR A N 1
ATOM 4900 C CA . THR A 1 611 ? 21.200 -11.353 -27.167 1.00 89.25 611 THR A CA 1
ATOM 4901 C C . THR A 1 611 ? 19.875 -10.660 -27.469 1.00 89.25 611 THR A C 1
ATOM 4903 O O . THR A 1 611 ? 18.938 -10.802 -26.689 1.00 89.25 611 THR A O 1
ATOM 4906 N N . TYR A 1 612 ? 19.766 -9.935 -28.583 1.00 92.50 612 TYR A N 1
ATOM 4907 C CA . TYR A 1 612 ? 18.615 -9.071 -28.871 1.00 92.50 612 TYR A CA 1
ATOM 4908 C C . TYR A 1 612 ? 17.301 -9.844 -29.059 1.00 92.50 612 TYR A C 1
ATOM 4910 O O . TYR A 1 612 ? 16.316 -9.559 -28.375 1.00 92.50 612 TYR A O 1
ATOM 4918 N N . LEU A 1 613 ? 17.290 -10.846 -29.947 1.00 92.25 613 LEU A N 1
ATOM 4919 C CA . LEU A 1 613 ? 16.105 -11.675 -30.173 1.00 92.25 613 LEU A CA 1
ATOM 4920 C C . LEU A 1 613 ? 15.720 -12.485 -28.916 1.00 92.25 613 LEU A C 1
ATOM 4922 O O . LEU A 1 613 ? 14.557 -12.406 -28.534 1.00 92.25 613 LEU A O 1
ATOM 4926 N N . PRO A 1 614 ? 16.642 -13.152 -28.184 1.00 93.38 614 PRO A N 1
ATOM 4927 C CA . PRO A 1 614 ? 16.325 -13.797 -26.906 1.00 93.38 614 PRO A CA 1
ATOM 4928 C C . PRO A 1 614 ? 15.691 -12.874 -25.857 1.00 93.38 614 PRO A C 1
ATOM 4930 O O . PRO A 1 614 ? 14.767 -13.299 -25.164 1.00 93.38 614 PRO A O 1
ATOM 4933 N N . VAL A 1 615 ? 16.135 -11.614 -25.752 1.00 92.94 615 VAL A N 1
ATOM 4934 C CA . VAL A 1 615 ? 15.522 -10.629 -24.843 1.00 92.94 615 VAL A CA 1
ATOM 4935 C C . VAL A 1 615 ? 14.094 -10.295 -25.278 1.00 92.94 615 VAL A C 1
ATOM 4937 O O . VAL A 1 615 ? 13.182 -10.347 -24.452 1.00 92.94 615 VAL A O 1
ATOM 4940 N N . LEU A 1 616 ? 13.870 -9.978 -26.560 1.00 92.94 616 LEU A N 1
ATOM 4941 C CA . LEU A 1 616 ? 12.527 -9.679 -27.074 1.00 92.94 616 LEU A CA 1
ATOM 4942 C C . LEU A 1 616 ? 11.581 -10.878 -26.952 1.00 92.94 616 LEU A C 1
ATOM 4944 O O . LEU A 1 616 ? 10.425 -10.706 -26.568 1.00 92.94 616 LEU A O 1
ATOM 4948 N N . ASP A 1 617 ? 12.071 -12.085 -27.215 1.00 92.94 617 ASP A N 1
ATOM 4949 C CA . ASP A 1 617 ? 11.286 -13.315 -27.146 1.00 92.94 617 ASP A CA 1
ATOM 4950 C C . ASP A 1 617 ? 10.924 -13.658 -25.697 1.00 92.94 617 ASP A C 1
ATOM 4952 O O . ASP A 1 617 ? 9.786 -14.055 -25.428 1.00 92.94 617 ASP A O 1
ATOM 4956 N N . MET A 1 618 ? 11.829 -13.416 -24.741 1.00 91.69 618 MET A N 1
ATOM 4957 C CA . MET A 1 618 ? 11.533 -13.531 -23.312 1.00 91.69 618 MET A CA 1
ATOM 4958 C C . MET A 1 618 ? 10.507 -12.483 -22.858 1.00 91.69 618 MET A C 1
ATOM 4960 O O . MET A 1 618 ? 9.528 -12.848 -22.208 1.00 91.69 618 MET A O 1
ATOM 4964 N N . LEU A 1 619 ? 10.669 -11.209 -23.247 1.00 91.25 619 LEU A N 1
ATOM 4965 C CA . LEU A 1 619 ? 9.700 -10.141 -22.955 1.00 91.25 619 LEU A CA 1
ATOM 4966 C C . LEU A 1 619 ? 8.306 -10.494 -23.495 1.00 91.25 619 LEU A C 1
ATOM 4968 O O . LEU A 1 619 ? 7.326 -10.431 -22.753 1.00 91.25 619 LEU A O 1
ATOM 4972 N N . CYS A 1 620 ? 8.213 -10.913 -24.760 1.00 91.94 620 CYS A N 1
ATOM 4973 C CA . CYS A 1 620 ? 6.948 -11.293 -25.390 1.00 91.94 620 CYS A CA 1
ATOM 4974 C C . CYS A 1 620 ? 6.319 -12.522 -24.719 1.00 91.94 620 CYS A C 1
ATOM 4976 O O . CYS A 1 620 ? 5.110 -12.530 -24.481 1.00 91.94 620 CYS A O 1
ATOM 4978 N N . THR A 1 621 ? 7.114 -13.541 -24.378 1.00 90.94 621 THR A N 1
ATOM 4979 C CA . THR A 1 621 ? 6.635 -14.785 -23.750 1.00 90.94 621 THR A CA 1
ATOM 4980 C C . THR A 1 621 ? 6.136 -14.544 -22.325 1.00 90.94 621 THR A C 1
ATOM 4982 O O . THR A 1 621 ? 5.007 -14.907 -21.985 1.00 90.94 621 THR A O 1
ATOM 4985 N N . GLU A 1 622 ? 6.943 -13.889 -21.489 1.00 86.38 622 GLU A N 1
ATOM 4986 C CA . GLU A 1 622 ? 6.602 -13.605 -20.094 1.00 86.38 622 GLU A CA 1
ATOM 4987 C C . GLU A 1 622 ? 5.435 -12.608 -19.982 1.00 86.38 622 GLU A C 1
ATOM 4989 O O . GLU A 1 622 ? 4.608 -12.748 -19.072 1.00 86.38 622 GLU A O 1
ATOM 4994 N N . LEU A 1 623 ? 5.327 -11.631 -20.896 1.00 88.75 623 LEU A N 1
ATOM 4995 C CA . LEU A 1 623 ? 4.180 -10.720 -20.957 1.00 88.75 623 LEU A CA 1
ATOM 4996 C C . LEU A 1 623 ? 2.917 -11.453 -21.418 1.00 88.75 623 LEU A C 1
ATOM 4998 O O . LEU A 1 623 ? 1.885 -11.337 -20.762 1.00 88.75 623 LEU A O 1
ATOM 5002 N N . SER A 1 624 ? 2.998 -12.255 -22.486 1.00 89.00 624 SER A N 1
ATOM 5003 C CA . SER A 1 624 ? 1.855 -13.028 -22.997 1.00 89.00 624 SER A CA 1
ATOM 5004 C C . SER A 1 624 ? 1.291 -13.978 -21.941 1.00 89.00 624 SER A C 1
ATOM 5006 O O . SER A 1 624 ? 0.077 -14.014 -21.750 1.00 89.00 624 SER A O 1
ATOM 5008 N N . ARG A 1 625 ? 2.153 -14.687 -21.191 1.00 83.88 625 ARG A N 1
ATOM 5009 C CA . ARG A 1 625 ? 1.712 -15.595 -20.116 1.00 83.88 625 ARG A CA 1
ATOM 5010 C C . ARG A 1 625 ? 0.927 -14.870 -19.019 1.00 83.88 625 ARG A C 1
ATOM 5012 O O . ARG A 1 625 ? -0.012 -15.440 -18.477 1.00 83.88 625 ARG A O 1
ATOM 5019 N N . ARG A 1 626 ? 1.303 -13.633 -18.672 1.00 79.94 626 ARG A N 1
ATOM 5020 C CA . ARG A 1 626 ? 0.613 -12.846 -17.630 1.00 79.94 626 ARG A CA 1
ATOM 5021 C C . ARG A 1 626 ? -0.614 -12.108 -18.160 1.00 79.94 626 ARG A C 1
ATOM 5023 O O . ARG A 1 626 ? -1.579 -11.941 -17.423 1.00 79.94 626 ARG A O 1
ATOM 5030 N N . LEU A 1 627 ? -0.609 -11.723 -19.436 1.00 83.50 627 LEU A N 1
ATOM 5031 C CA . LEU A 1 627 ? -1.759 -11.124 -20.112 1.00 83.50 627 LEU A CA 1
ATOM 5032 C C . LEU A 1 627 ? -2.969 -12.073 -20.145 1.00 83.50 627 LEU A C 1
ATOM 5034 O O . LEU A 1 627 ? -4.100 -11.594 -20.115 1.00 83.50 627 LEU A O 1
ATOM 5038 N N . GLU A 1 628 ? -2.759 -13.392 -20.156 1.00 82.75 628 GLU A N 1
ATOM 5039 C CA . GLU A 1 628 ? -3.860 -14.361 -20.226 1.00 82.75 628 GLU A CA 1
ATOM 5040 C C . GLU A 1 628 ? -4.818 -14.288 -19.026 1.00 82.75 628 GLU A C 1
ATOM 5042 O O . GLU A 1 628 ? -6.028 -14.262 -19.231 1.00 82.75 628 GLU A O 1
ATOM 5047 N N . ALA A 1 629 ? -4.317 -14.100 -17.799 1.00 77.75 629 ALA A N 1
ATOM 5048 C CA . ALA A 1 629 ? -5.177 -13.923 -16.622 1.00 77.75 629 ALA A CA 1
ATOM 5049 C C . ALA A 1 629 ? -6.111 -12.703 -16.763 1.00 77.75 629 ALA A C 1
ATOM 5051 O O . ALA A 1 629 ? -7.308 -12.780 -16.490 1.00 77.75 629 ALA A O 1
ATOM 5052 N N . TYR A 1 630 ? -5.600 -11.575 -17.270 1.00 79.94 630 TYR A N 1
ATOM 5053 C CA . TYR A 1 630 ? -6.436 -10.396 -17.521 1.00 79.94 630 TYR A CA 1
ATOM 5054 C C . TYR A 1 630 ? -7.350 -10.569 -18.749 1.00 79.94 630 TYR A C 1
ATOM 5056 O O . TYR A 1 630 ? -8.429 -9.977 -18.783 1.00 79.94 630 TYR A O 1
ATOM 5064 N N . ARG A 1 631 ? -6.971 -11.392 -19.742 1.00 82.94 631 ARG A N 1
ATOM 5065 C CA . ARG A 1 631 ? -7.851 -11.779 -20.862 1.00 82.94 631 ARG A CA 1
ATOM 5066 C C . ARG A 1 631 ? -9.034 -12.609 -20.373 1.00 82.94 631 ARG A C 1
ATOM 5068 O O . ARG A 1 631 ? -10.150 -12.301 -20.772 1.00 82.94 631 ARG A O 1
ATOM 5075 N N . GLU A 1 632 ? -8.828 -13.593 -19.497 1.00 81.19 632 GLU A N 1
ATOM 5076 C CA . GLU A 1 632 ? -9.910 -14.387 -18.891 1.00 81.19 632 GLU A CA 1
ATOM 5077 C C . GLU A 1 632 ? -10.923 -13.486 -18.167 1.00 81.19 632 GLU A C 1
ATOM 5079 O O . GLU A 1 632 ? -12.120 -13.531 -18.463 1.00 81.19 632 GLU A O 1
ATOM 5084 N N . ILE A 1 633 ? -10.441 -12.576 -17.313 1.00 77.62 633 ILE A N 1
ATOM 5085 C CA . ILE A 1 633 ? -11.290 -11.615 -16.590 1.00 77.62 633 ILE A CA 1
ATOM 5086 C C . ILE A 1 633 ? -12.006 -10.670 -17.571 1.00 77.62 633 ILE A C 1
ATOM 5088 O O . ILE A 1 633 ? -13.211 -10.456 -17.460 1.00 77.62 633 ILE A O 1
ATOM 5092 N N . ASN A 1 634 ? -11.321 -10.141 -18.590 1.00 80.50 634 ASN A N 1
ATOM 5093 C CA . ASN A 1 634 ? -11.947 -9.289 -19.608 1.00 80.50 634 ASN A CA 1
ATOM 5094 C C . ASN A 1 634 ? -12.928 -10.051 -20.523 1.00 80.50 634 ASN A C 1
ATOM 5096 O O . ASN A 1 634 ? -13.867 -9.449 -21.035 1.00 80.50 634 ASN A O 1
ATOM 5100 N N . ASN A 1 635 ? -12.774 -11.361 -20.710 1.00 82.75 635 ASN A N 1
ATOM 5101 C CA . ASN A 1 635 ? -13.737 -12.183 -21.447 1.00 82.75 635 ASN A CA 1
ATOM 5102 C C . ASN A 1 635 ? -15.030 -12.420 -20.645 1.00 82.75 635 ASN A C 1
ATOM 5104 O O . ASN A 1 635 ? -16.090 -12.576 -21.251 1.00 82.75 635 ASN A O 1
ATOM 5108 N N . LEU A 1 636 ? -14.953 -12.413 -19.309 1.00 76.19 636 LEU A N 1
ATOM 5109 C CA . LEU A 1 636 ? -16.109 -12.503 -18.410 1.00 76.19 636 LEU A CA 1
ATOM 5110 C C . LEU A 1 636 ? -16.769 -11.136 -18.147 1.00 76.19 636 LEU A C 1
ATOM 5112 O O . LEU A 1 636 ? -17.991 -11.048 -18.169 1.00 76.19 636 LEU A O 1
ATOM 5116 N N . PHE A 1 637 ? -15.985 -10.074 -17.926 1.00 75.12 637 PHE A N 1
ATOM 5117 C CA . PHE A 1 637 ? -16.475 -8.767 -17.450 1.00 75.12 637 PHE A CA 1
ATOM 5118 C C . PHE A 1 637 ? -16.346 -7.619 -18.470 1.00 75.12 637 PHE A C 1
ATOM 5120 O O . PHE A 1 637 ? -16.976 -6.577 -18.310 1.00 75.12 637 PHE A O 1
ATOM 5127 N N . GLY A 1 638 ? -15.557 -7.763 -19.537 1.00 71.31 638 GLY A N 1
ATOM 5128 C CA . GLY A 1 638 ? -15.252 -6.655 -20.455 1.00 71.31 638 GLY A CA 1
ATOM 5129 C C . GLY A 1 638 ? -16.478 -6.077 -21.170 1.00 71.31 638 GLY A C 1
ATOM 5130 O O . GLY A 1 638 ? -16.523 -4.871 -21.408 1.00 71.31 638 GLY A O 1
ATOM 5131 N N . PHE A 1 639 ? -17.503 -6.903 -21.426 1.00 75.75 639 PHE A N 1
ATOM 5132 C CA . PHE A 1 639 ? -18.751 -6.499 -22.095 1.00 75.75 639 PHE A CA 1
ATOM 5133 C C . PHE A 1 639 ? -19.520 -5.390 -21.361 1.00 75.75 639 PHE A C 1
ATOM 5135 O O . PHE A 1 639 ? -20.333 -4.693 -21.960 1.00 75.75 639 PHE A O 1
ATOM 5142 N N . LEU A 1 640 ? -19.269 -5.226 -20.061 1.00 70.38 640 LEU A N 1
ATOM 5143 C CA . LEU A 1 640 ? -19.913 -4.225 -19.214 1.00 70.38 640 LEU A CA 1
ATOM 5144 C C . LEU A 1 640 ? -19.378 -2.814 -19.503 1.00 70.38 640 LEU A C 1
ATOM 5146 O O . LEU A 1 640 ? -20.089 -1.837 -19.309 1.00 70.38 640 LEU A O 1
ATOM 5150 N N . THR A 1 641 ? -18.155 -2.702 -20.036 1.00 68.19 641 THR A N 1
ATOM 5151 C CA . THR A 1 641 ? -17.555 -1.411 -20.425 1.00 68.19 641 THR A CA 1
ATOM 5152 C C . THR A 1 641 ? -18.073 -0.875 -21.760 1.00 68.19 641 THR A C 1
ATOM 5154 O O . THR A 1 641 ? -18.015 0.328 -21.987 1.00 68.19 641 THR A O 1
ATOM 5157 N N . ASP A 1 642 ? -18.581 -1.740 -22.648 1.00 70.62 642 ASP A N 1
ATOM 5158 C CA . ASP A 1 642 ? -18.930 -1.376 -24.029 1.00 70.62 642 ASP A CA 1
ATOM 5159 C C . ASP A 1 642 ? -20.325 -1.825 -24.492 1.00 70.62 642 ASP A C 1
ATOM 5161 O O . ASP A 1 642 ? -20.638 -1.691 -25.677 1.00 70.62 642 ASP A O 1
ATOM 5165 N N . PHE A 1 643 ? -21.184 -2.309 -23.586 1.00 73.56 643 PHE A N 1
ATOM 5166 C CA . PHE A 1 643 ? -22.537 -2.802 -23.888 1.00 73.56 643 PHE A CA 1
ATOM 5167 C C . PHE A 1 643 ? -23.391 -1.840 -24.735 1.00 73.56 643 PHE A C 1
ATOM 5169 O O . PHE A 1 643 ? -24.168 -2.303 -25.564 1.00 73.56 643 PHE A O 1
ATOM 5176 N N . SER A 1 644 ? -23.231 -0.519 -24.589 1.00 72.44 644 SER A N 1
ATOM 5177 C CA . SER A 1 644 ? -23.906 0.492 -25.418 1.00 72.44 644 SER A CA 1
ATOM 5178 C C . SER A 1 644 ? -23.562 0.363 -26.911 1.00 72.44 644 SER A C 1
ATOM 5180 O O . SER A 1 644 ? -24.436 0.515 -27.765 1.00 72.44 644 SER A O 1
ATOM 5182 N N . THR A 1 645 ? -22.308 0.015 -27.222 1.00 79.69 645 THR A N 1
ATOM 5183 C CA . THR A 1 645 ? -21.775 -0.142 -28.589 1.00 79.69 645 THR A CA 1
ATOM 5184 C C . THR A 1 645 ? -22.027 -1.526 -29.195 1.00 79.69 645 THR A C 1
ATOM 5186 O O . THR A 1 645 ? -22.005 -1.676 -30.417 1.00 79.69 645 THR A O 1
ATOM 5189 N N . LYS A 1 646 ? -22.276 -2.543 -28.360 1.00 82.50 646 LYS A N 1
ATOM 5190 C CA . LYS A 1 646 ? -22.460 -3.936 -28.788 1.00 82.50 646 LYS A CA 1
ATOM 5191 C C . LYS A 1 646 ? -23.830 -4.208 -29.395 1.00 82.50 646 LYS A C 1
ATOM 5193 O O . LYS A 1 646 ? -24.834 -3.596 -29.028 1.00 82.50 646 LYS A O 1
ATOM 5198 N N . SER A 1 647 ? -23.906 -5.194 -30.287 1.00 89.75 647 SER A N 1
ATOM 5199 C CA . SER A 1 647 ? -25.191 -5.725 -30.748 1.00 89.75 647 SER A CA 1
ATOM 5200 C C . SER A 1 647 ? -25.902 -6.511 -29.640 1.00 89.75 647 SER A C 1
ATOM 5202 O O . SER A 1 647 ? -25.275 -7.133 -28.783 1.00 89.75 647 SER A O 1
ATOM 5204 N N . ASP A 1 648 ? -27.233 -6.532 -29.671 1.00 88.62 648 ASP A N 1
ATOM 5205 C CA . ASP A 1 648 ? -28.053 -7.229 -28.672 1.00 88.62 648 ASP A CA 1
ATOM 5206 C C . ASP A 1 648 ? -27.750 -8.735 -28.611 1.00 88.62 648 ASP A C 1
ATOM 5208 O O . ASP A 1 648 ? -27.867 -9.353 -27.554 1.00 88.62 648 ASP A O 1
ATOM 5212 N N . ALA A 1 649 ? -27.316 -9.327 -29.728 1.00 90.88 649 ALA A N 1
ATOM 5213 C CA . ALA A 1 649 ? -26.876 -10.716 -29.793 1.00 90.88 649 ALA A CA 1
ATOM 5214 C C . ALA A 1 649 ? -25.561 -10.949 -29.026 1.00 90.88 649 ALA A C 1
ATOM 5216 O O . ALA A 1 649 ? -25.460 -11.924 -28.283 1.00 90.88 649 ALA A O 1
ATOM 5217 N N . GLU A 1 650 ? -24.578 -10.048 -29.147 1.00 88.69 650 GLU A N 1
ATOM 5218 C CA . GLU A 1 650 ? -23.334 -10.111 -28.365 1.00 88.69 650 GLU A CA 1
ATOM 5219 C C . GLU A 1 650 ? -23.589 -9.893 -26.872 1.00 88.69 650 GLU A C 1
ATOM 5221 O O . GLU A 1 650 ? -23.030 -10.617 -26.052 1.00 88.69 650 GLU A O 1
ATOM 5226 N N . ILE A 1 651 ? -24.446 -8.927 -26.513 1.00 84.31 651 ILE A N 1
ATOM 5227 C CA . ILE A 1 651 ? -24.813 -8.655 -25.113 1.00 84.31 651 ILE A CA 1
ATOM 5228 C C . ILE A 1 651 ? -25.457 -9.899 -24.507 1.00 84.31 651 ILE A C 1
ATOM 5230 O O . ILE A 1 651 ? -25.027 -10.352 -23.449 1.00 84.31 651 ILE A O 1
ATOM 5234 N N . ARG A 1 652 ? -26.427 -10.504 -25.205 1.00 88.44 652 ARG A N 1
ATOM 5235 C CA . ARG A 1 652 ? -27.062 -11.752 -24.764 1.00 88.44 652 ARG A CA 1
ATOM 5236 C C . ARG A 1 652 ? -26.050 -12.887 -24.645 1.00 88.44 652 ARG A C 1
ATOM 5238 O O . ARG A 1 652 ? -26.060 -13.577 -23.636 1.00 88.44 652 ARG A O 1
ATOM 5245 N N . GLN A 1 653 ? -25.137 -13.054 -25.604 1.00 89.88 653 GLN A N 1
ATOM 5246 C CA . GLN A 1 653 ? -24.096 -14.085 -25.522 1.00 89.88 653 GLN A CA 1
ATOM 5247 C C . GLN A 1 653 ? -23.149 -13.871 -24.327 1.00 89.88 653 GLN A C 1
ATOM 5249 O O . GLN A 1 653 ? -22.786 -14.838 -23.658 1.00 89.88 653 GLN A O 1
ATOM 5254 N N . ALA A 1 654 ? -22.755 -12.626 -24.047 1.00 84.06 654 ALA A N 1
ATOM 5255 C CA . ALA A 1 654 ? -21.894 -12.290 -22.917 1.00 84.06 654 ALA A CA 1
ATOM 5256 C C . ALA A 1 654 ? -22.615 -12.485 -21.573 1.00 84.06 654 ALA A C 1
ATOM 5258 O O . ALA A 1 654 ? -22.085 -13.161 -20.694 1.00 84.06 654 ALA A O 1
ATOM 5259 N N . CYS A 1 655 ? -23.853 -11.997 -21.444 1.00 81.94 655 CYS A N 1
ATOM 5260 C CA . CYS A 1 655 ? -24.678 -12.184 -20.247 1.00 81.94 655 CYS A CA 1
ATOM 5261 C C . CYS A 1 655 ? -24.991 -13.667 -19.984 1.00 81.94 655 CYS A C 1
ATOM 5263 O O . CYS A 1 655 ? -25.002 -14.080 -18.828 1.00 81.94 655 CYS A O 1
ATOM 5265 N N . THR A 1 656 ? -25.185 -14.484 -21.029 1.00 86.50 656 THR A N 1
ATOM 5266 C CA . THR A 1 656 ? -25.342 -15.941 -20.885 1.00 86.50 656 THR A CA 1
ATOM 5267 C C . THR A 1 656 ? -24.082 -16.577 -20.304 1.00 86.50 656 THR A C 1
ATOM 5269 O O . THR A 1 656 ? -24.180 -17.222 -19.267 1.00 86.50 656 THR A O 1
ATOM 5272 N N . LYS A 1 657 ? -22.895 -16.329 -20.881 1.00 86.38 657 LYS A N 1
ATOM 5273 C CA . LYS A 1 657 ? -21.614 -16.846 -20.347 1.00 86.38 657 LYS A CA 1
ATOM 5274 C C . LYS A 1 657 ? -21.350 -16.391 -18.910 1.00 86.38 657 LYS A C 1
ATOM 5276 O O . LYS A 1 657 ? -20.869 -17.161 -18.084 1.00 86.38 657 LYS A O 1
ATOM 5281 N N . PHE A 1 658 ? -21.673 -15.134 -18.611 1.00 80.94 658 PHE A N 1
ATOM 5282 C CA . PHE A 1 658 ? -21.548 -14.557 -17.276 1.00 80.94 658 PHE A CA 1
ATOM 5283 C C . PHE A 1 658 ? -22.458 -15.272 -16.268 1.00 80.94 658 PHE A C 1
ATOM 5285 O O . PHE A 1 658 ? -22.002 -15.681 -15.203 1.00 80.94 658 PHE A O 1
ATOM 5292 N N . LYS A 1 659 ? -23.725 -15.504 -16.632 1.00 81.56 659 LYS A N 1
ATOM 5293 C CA . LYS A 1 659 ? -24.682 -16.254 -15.812 1.00 81.56 659 LYS A CA 1
ATOM 5294 C C . LYS A 1 659 ? -24.308 -17.735 -15.672 1.00 81.56 659 LYS A C 1
ATOM 5296 O O . LYS A 1 659 ? -24.467 -18.287 -14.593 1.00 81.56 659 LYS A O 1
ATOM 5301 N N . GLU A 1 660 ? -23.809 -18.381 -16.725 1.00 86.81 660 GLU A N 1
ATOM 5302 C CA . GLU A 1 660 ? -23.310 -19.766 -16.673 1.00 86.81 660 GLU A CA 1
ATOM 5303 C C . GLU A 1 660 ? -22.166 -19.913 -15.659 1.00 86.81 660 GLU A C 1
ATOM 5305 O O . GLU A 1 660 ? -22.089 -20.924 -14.965 1.00 86.81 660 GLU A O 1
ATOM 5310 N N . HIS A 1 661 ? -21.318 -18.888 -15.530 1.00 82.06 661 HIS A N 1
ATOM 5311 C CA . HIS A 1 661 ? -20.250 -18.845 -14.534 1.00 82.06 661 HIS A CA 1
ATOM 5312 C C . HIS A 1 661 ? -20.757 -18.528 -13.114 1.00 82.06 661 HIS A C 1
ATOM 5314 O O . HIS A 1 661 ? -20.259 -19.090 -12.145 1.00 82.06 661 HIS A O 1
ATOM 5320 N N . TYR A 1 662 ? -21.758 -17.653 -12.982 1.00 77.19 662 TYR A N 1
ATOM 5321 C CA . TYR A 1 662 ? -22.284 -17.154 -11.703 1.00 77.19 662 TYR A CA 1
ATOM 5322 C C . TYR A 1 662 ? -23.745 -17.573 -11.460 1.00 77.19 662 TYR A C 1
ATOM 5324 O O . TYR A 1 662 ? -24.604 -16.760 -11.113 1.00 77.19 662 TYR A O 1
ATOM 5332 N N . PHE A 1 663 ? -24.043 -18.860 -11.659 1.00 78.19 663 PHE A N 1
ATOM 5333 C CA . PHE A 1 663 ? -25.418 -19.372 -11.745 1.00 78.19 663 PHE A CA 1
ATOM 5334 C C . PHE A 1 663 ? -26.229 -19.292 -10.437 1.00 78.19 663 PHE A C 1
ATOM 5336 O O . PHE A 1 663 ? -27.457 -19.279 -10.497 1.00 78.19 663 PHE A O 1
ATOM 5343 N N . GLU A 1 664 ? -25.570 -19.225 -9.273 1.00 75.38 664 GLU A N 1
ATOM 5344 C CA . GLU A 1 664 ? -26.217 -19.005 -7.964 1.00 75.38 664 GLU A CA 1
ATOM 5345 C C . GLU A 1 664 ? -26.401 -17.513 -7.625 1.00 75.38 664 GLU A C 1
ATOM 5347 O O . GLU A 1 664 ? -27.178 -17.171 -6.733 1.00 75.38 664 GLU A O 1
ATOM 5352 N N . ASP A 1 665 ? -25.696 -16.622 -8.332 1.00 70.44 665 ASP A N 1
ATOM 5353 C CA . ASP A 1 665 ? -25.660 -15.182 -8.055 1.00 70.44 665 ASP A CA 1
ATOM 5354 C C . ASP A 1 665 ? -26.491 -14.351 -9.060 1.00 70.44 665 ASP A C 1
ATOM 5356 O O . ASP A 1 665 ? -26.863 -13.220 -8.753 1.00 70.44 665 ASP A O 1
ATOM 5360 N N . ILE A 1 666 ? -26.793 -14.878 -10.256 1.00 70.00 666 ILE A N 1
ATOM 5361 C CA . ILE A 1 666 ? -27.415 -14.126 -11.363 1.00 70.00 666 ILE A CA 1
ATOM 5362 C C . ILE A 1 666 ? -28.741 -14.763 -11.820 1.00 70.00 666 ILE A C 1
ATOM 5364 O O . ILE A 1 666 ? -28.780 -15.883 -12.339 1.00 70.00 666 ILE A O 1
ATOM 5368 N N . GLU A 1 667 ? -29.842 -14.017 -11.674 1.00 70.12 667 GLU A N 1
ATOM 5369 C CA . GLU A 1 667 ? -31.187 -14.444 -12.092 1.00 70.12 667 GLU A CA 1
ATOM 5370 C C . GLU A 1 667 ? -31.284 -14.569 -13.637 1.00 70.12 667 GLU A C 1
ATOM 5372 O O . GLU A 1 667 ? -30.540 -13.908 -14.369 1.00 70.12 667 GLU A O 1
ATOM 5377 N N . PRO A 1 668 ? -32.174 -15.420 -14.192 1.00 73.12 668 PRO A N 1
ATOM 5378 C CA . PRO A 1 668 ? -32.385 -15.526 -15.642 1.00 73.12 668 PRO A CA 1
ATOM 5379 C C . PRO A 1 668 ? -32.699 -14.205 -16.361 1.00 73.12 668 PRO A C 1
ATOM 5381 O O . PRO A 1 668 ? -32.246 -14.002 -17.488 1.00 73.12 668 PRO A O 1
ATOM 5384 N N . GLU A 1 669 ? -33.458 -13.331 -15.709 1.00 75.44 669 GLU A N 1
ATOM 5385 C CA . GLU A 1 669 ? -34.018 -12.088 -16.243 1.00 75.44 669 GLU A CA 1
ATOM 5386 C C . GLU A 1 669 ? -32.938 -11.050 -16.603 1.00 75.44 669 GLU A C 1
ATOM 5388 O O . GLU A 1 669 ? -33.118 -10.272 -17.544 1.00 75.44 669 GLU A O 1
ATOM 5393 N N . PHE A 1 670 ? -31.775 -11.111 -15.943 1.00 74.19 670 PHE A N 1
ATOM 5394 C CA . PHE A 1 670 ? -30.602 -10.256 -16.169 1.00 74.19 670 PHE A CA 1
ATOM 5395 C C . PHE A 1 670 ? -30.227 -10.084 -17.656 1.00 74.19 670 PHE A C 1
ATOM 5397 O O . PHE A 1 670 ? -29.841 -8.998 -18.092 1.00 74.19 670 PHE A O 1
ATOM 5404 N N . ILE A 1 671 ? -30.376 -11.147 -18.455 1.00 78.81 671 ILE A N 1
ATOM 5405 C CA . ILE A 1 671 ? -30.029 -11.169 -19.885 1.00 78.81 671 ILE A CA 1
ATOM 5406 C C . ILE A 1 671 ? -30.921 -10.213 -20.702 1.00 78.81 671 ILE A C 1
ATOM 5408 O O . ILE A 1 671 ? -30.443 -9.566 -21.636 1.00 78.81 671 ILE A O 1
ATOM 5412 N N . ASP A 1 672 ? -32.207 -10.107 -20.362 1.00 77.62 672 ASP A N 1
ATOM 5413 C CA . ASP A 1 672 ? -33.150 -9.181 -21.001 1.00 77.62 672 ASP A CA 1
ATOM 5414 C C . ASP A 1 672 ? -33.080 -7.773 -20.398 1.00 77.62 672 ASP A C 1
ATOM 5416 O O . ASP A 1 672 ? -33.333 -6.784 -21.092 1.00 77.62 672 ASP A O 1
ATOM 5420 N N . GLU A 1 673 ? -32.720 -7.660 -19.122 1.00 74.12 673 GLU A N 1
ATOM 5421 C CA . GLU A 1 673 ? -32.585 -6.382 -18.421 1.00 74.12 673 GLU A CA 1
ATOM 5422 C C . GLU A 1 673 ? -31.359 -5.590 -18.895 1.00 74.12 673 GLU A C 1
ATOM 5424 O O . GLU A 1 673 ? -31.483 -4.392 -19.147 1.00 74.12 673 GLU A O 1
ATOM 5429 N N . MET A 1 674 ? -30.219 -6.241 -19.158 1.00 74.38 674 MET A N 1
ATOM 5430 C CA . MET A 1 674 ? -29.047 -5.586 -19.767 1.00 74.38 674 MET A CA 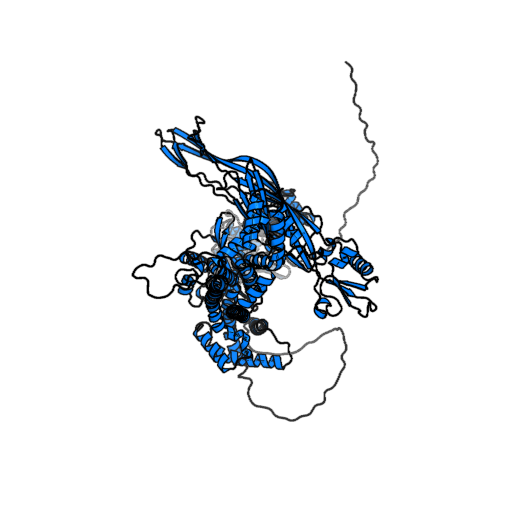1
ATOM 5431 C C . MET A 1 674 ? -29.334 -5.023 -21.168 1.00 74.38 674 MET A C 1
ATOM 5433 O O . MET A 1 674 ? -28.849 -3.945 -21.520 1.00 74.38 674 MET A O 1
ATOM 5437 N N . VAL A 1 675 ? -30.161 -5.711 -21.964 1.00 80.00 675 VAL A N 1
ATOM 5438 C CA . VAL A 1 675 ? -30.586 -5.222 -23.287 1.00 80.00 675 VAL A CA 1
ATOM 5439 C C . VAL A 1 675 ? -31.540 -4.029 -23.153 1.00 80.00 675 VAL A C 1
ATOM 5441 O O . VAL A 1 675 ? -31.392 -3.044 -23.872 1.00 80.00 675 VAL A O 1
ATOM 5444 N N . GLN A 1 676 ? -32.472 -4.054 -22.196 1.00 77.50 676 GLN A N 1
ATOM 5445 C CA . GLN A 1 676 ? -33.331 -2.898 -21.900 1.00 77.50 676 GLN A CA 1
ATOM 5446 C C . GLN A 1 676 ? -32.522 -1.692 -21.389 1.00 77.50 676 GLN A C 1
ATOM 5448 O O . GLN A 1 676 ? -32.766 -0.561 -21.813 1.00 77.50 676 GLN A O 1
ATOM 5453 N N . TYR A 1 677 ? -31.528 -1.928 -20.529 1.00 75.38 677 TYR A N 1
ATOM 5454 C CA . TYR A 1 677 ? -30.677 -0.888 -19.951 1.00 75.38 677 TYR A CA 1
ATOM 5455 C C . TYR A 1 677 ? -29.831 -0.162 -21.008 1.00 75.38 677 TYR A C 1
ATOM 5457 O O . TYR A 1 677 ? -29.753 1.066 -20.979 1.00 75.38 677 TYR A O 1
ATOM 5465 N N . LYS A 1 678 ? -29.299 -0.878 -22.011 1.00 78.19 678 LYS A N 1
ATOM 5466 C CA . LYS A 1 678 ? -28.674 -0.265 -23.200 1.00 78.19 678 LYS A CA 1
ATOM 5467 C C . LYS A 1 678 ? -29.584 0.784 -23.846 1.00 78.19 678 LYS A C 1
ATOM 5469 O O . LYS A 1 678 ? -29.160 1.917 -24.058 1.00 78.19 678 LYS A O 1
ATOM 5474 N N . TYR A 1 679 ? -30.831 0.424 -24.151 1.00 79.88 679 TYR A N 1
ATOM 5475 C CA . TYR A 1 679 ? -31.765 1.345 -24.806 1.00 79.88 679 TYR A CA 1
ATOM 5476 C C . TYR A 1 679 ? -32.172 2.520 -23.908 1.00 79.88 679 TYR A C 1
ATOM 5478 O O . TYR A 1 679 ? -32.397 3.615 -24.418 1.00 79.88 679 TYR A O 1
ATOM 5486 N N . PHE A 1 680 ? -32.213 2.329 -22.588 1.00 75.25 680 PHE A N 1
ATOM 5487 C CA . PHE A 1 680 ? -32.424 3.414 -21.627 1.00 75.25 680 PHE A CA 1
ATOM 5488 C C . PHE A 1 680 ? -31.256 4.417 -21.602 1.00 75.25 680 PHE A C 1
ATOM 5490 O O . PHE A 1 680 ? -31.496 5.622 -21.595 1.00 75.25 680 PHE A O 1
ATOM 5497 N N . ILE A 1 681 ? -30.004 3.945 -21.643 1.00 68.69 681 ILE A N 1
ATOM 5498 C CA . ILE A 1 681 ? -28.818 4.817 -21.703 1.00 68.69 681 ILE A CA 1
ATOM 5499 C C . ILE A 1 681 ? -28.773 5.601 -23.020 1.00 68.69 681 ILE A C 1
ATOM 5501 O O . ILE A 1 681 ? -28.664 6.825 -22.980 1.00 68.69 681 ILE A O 1
ATOM 5505 N N . LEU A 1 682 ? -28.980 4.942 -24.166 1.00 76.31 682 LEU A N 1
ATOM 5506 C CA . LEU A 1 682 ? -29.026 5.614 -25.474 1.00 76.31 682 LEU A CA 1
ATOM 5507 C C . LEU A 1 682 ? -30.107 6.718 -25.521 1.00 76.31 682 LEU A C 1
ATOM 5509 O O . LEU A 1 682 ? -29.864 7.806 -26.033 1.00 76.31 682 LEU A O 1
ATOM 5513 N N . GLN A 1 683 ? -31.275 6.494 -24.902 1.00 73.19 683 GLN A N 1
ATOM 5514 C CA . GLN A 1 683 ? -32.332 7.514 -24.784 1.00 73.19 683 GLN A CA 1
ATOM 5515 C C . GLN A 1 683 ? -31.962 8.704 -23.880 1.00 73.19 683 GLN A C 1
ATOM 5517 O O . GLN A 1 683 ? -32.536 9.784 -24.032 1.00 73.19 683 GLN A O 1
ATOM 5522 N N . LEU A 1 684 ? -31.034 8.541 -22.931 1.00 67.12 684 LEU A N 1
ATOM 5523 C CA . LEU A 1 684 ? -30.517 9.644 -22.113 1.00 67.12 684 LEU A CA 1
ATOM 5524 C C . LEU A 1 684 ? -29.447 10.457 -22.855 1.00 67.12 684 LEU A C 1
ATOM 5526 O O . LEU A 1 684 ? -29.396 11.676 -22.678 1.00 67.12 684 LEU A O 1
ATOM 5530 N N . GLU A 1 685 ? -28.646 9.804 -23.698 1.00 68.69 685 GLU A N 1
ATOM 5531 C CA . GLU A 1 685 ? -27.657 10.440 -24.577 1.00 68.69 685 GLU A CA 1
ATOM 5532 C C . GLU A 1 685 ? -28.348 11.257 -25.685 1.00 68.69 685 GLU A C 1
ATOM 5534 O O . GLU A 1 685 ? -28.077 12.453 -25.823 1.00 68.69 685 GLU A O 1
ATOM 5539 N N . ASP A 1 686 ? -29.339 10.676 -26.377 1.00 68.00 686 ASP A N 1
ATOM 5540 C CA . ASP A 1 686 ? -30.196 11.371 -27.361 1.00 68.00 686 ASP A CA 1
ATOM 5541 C C . ASP A 1 686 ? -30.935 12.583 -26.756 1.00 68.00 686 ASP A C 1
ATOM 5543 O O . ASP A 1 686 ? -31.222 13.564 -27.446 1.00 68.00 686 ASP A O 1
ATOM 5547 N N . ALA A 1 687 ? -31.223 12.557 -25.450 1.00 67.19 687 ALA A N 1
ATOM 5548 C CA . ALA A 1 687 ? -31.847 13.666 -24.726 1.00 67.19 687 ALA A CA 1
ATOM 5549 C C . ALA A 1 687 ? -30.884 14.836 -24.415 1.00 67.19 687 ALA A C 1
ATOM 5551 O O . ALA A 1 687 ? -31.249 15.746 -23.664 1.00 67.19 687 ALA A O 1
ATOM 5552 N N . GLY A 1 688 ? -29.659 14.824 -24.955 1.00 46.12 688 GLY A N 1
ATOM 5553 C CA . GLY A 1 688 ? -28.682 15.907 -24.813 1.00 46.12 688 GLY A CA 1
ATOM 5554 C C . GLY A 1 688 ? -28.095 16.042 -23.406 1.00 46.12 688 GLY A C 1
ATOM 5555 O O . GLY A 1 688 ? -27.505 17.075 -23.078 1.00 46.12 688 GLY A O 1
ATOM 5556 N N . LYS A 1 689 ? -28.255 15.023 -22.554 1.00 49.59 689 LYS A N 1
ATOM 5557 C CA . LYS A 1 689 ? -27.558 14.964 -21.268 1.00 49.59 689 LYS A CA 1
ATOM 5558 C C . LYS A 1 689 ? -26.114 14.537 -21.510 1.00 49.59 689 LYS A C 1
ATOM 5560 O O . LYS A 1 689 ? -25.816 13.767 -22.416 1.00 49.59 689 LYS A O 1
ATOM 5565 N N . LYS A 1 690 ? -25.206 15.092 -20.707 1.00 43.34 690 LYS A N 1
ATOM 5566 C CA . LYS A 1 690 ? -23.764 14.851 -20.823 1.00 43.34 690 LYS A CA 1
ATOM 5567 C C . LYS A 1 690 ? -23.483 13.347 -20.717 1.00 43.34 690 LYS A C 1
ATOM 5569 O O . LYS A 1 690 ? -24.039 12.713 -19.824 1.00 43.34 690 LYS A O 1
ATOM 5574 N N . ILE A 1 691 ? -22.623 12.818 -21.594 1.00 46.72 691 ILE A N 1
ATOM 5575 C CA . ILE A 1 691 ? -22.195 11.409 -21.565 1.00 46.72 691 ILE A CA 1
ATOM 5576 C C . ILE A 1 691 ? -21.719 11.085 -20.149 1.00 46.72 691 ILE A C 1
ATOM 5578 O O . ILE A 1 691 ? -20.775 11.708 -19.654 1.00 46.72 691 ILE A O 1
ATOM 5582 N N . MET A 1 692 ? -22.392 10.137 -19.507 1.00 44.62 692 MET A N 1
ATOM 5583 C CA . MET A 1 692 ? -21.980 9.615 -18.213 1.00 44.62 692 MET A CA 1
ATOM 5584 C C . MET A 1 692 ? -20.895 8.556 -18.435 1.00 44.62 692 MET A C 1
ATOM 5586 O O . MET A 1 692 ? -21.107 7.651 -19.246 1.00 44.62 692 MET A O 1
ATOM 5590 N N . PRO A 1 693 ? -19.755 8.613 -17.724 1.00 43.75 693 PRO A N 1
ATOM 5591 C CA . PRO A 1 693 ? -18.820 7.495 -17.656 1.00 43.75 693 PRO A CA 1
ATOM 5592 C C . PRO A 1 693 ? -19.531 6.204 -17.237 1.00 43.75 693 PRO A C 1
ATOM 5594 O O . PRO A 1 693 ? -20.516 6.255 -16.494 1.00 43.75 693 PRO A O 1
ATOM 5597 N N . ALA A 1 694 ? -19.004 5.042 -17.635 1.00 44.09 694 ALA A N 1
ATOM 5598 C CA . ALA A 1 694 ? -19.558 3.752 -17.216 1.00 44.09 694 ALA A CA 1
ATOM 5599 C C . ALA A 1 694 ? -19.663 3.652 -15.678 1.00 44.09 694 ALA A C 1
ATOM 5601 O O . ALA A 1 694 ? -20.677 3.206 -15.152 1.00 44.09 694 ALA A O 1
ATOM 5602 N N . GLU A 1 695 ? -18.675 4.182 -14.947 1.00 44.47 695 GLU A N 1
ATOM 5603 C CA . GLU A 1 695 ? -18.714 4.290 -13.481 1.00 44.47 695 GLU A CA 1
ATOM 5604 C C . GLU A 1 695 ? -19.933 5.067 -12.942 1.00 44.47 695 GLU A C 1
ATOM 5606 O O . GLU A 1 695 ? -20.534 4.659 -11.946 1.00 44.47 695 GLU A O 1
ATOM 5611 N N . GLU A 1 696 ? -20.341 6.164 -13.588 1.00 45.97 696 GLU A N 1
ATOM 5612 C CA . GLU A 1 696 ? -21.525 6.931 -13.176 1.00 45.97 696 GLU A CA 1
ATOM 5613 C C . GLU A 1 696 ? -22.834 6.250 -13.599 1.00 45.97 696 GLU A C 1
ATOM 5615 O O . GLU A 1 696 ? -23.842 6.373 -12.896 1.00 45.97 696 GLU A O 1
ATOM 5620 N N . SER A 1 697 ? -22.838 5.500 -14.708 1.00 44.72 697 SER A N 1
ATOM 5621 C CA . SER A 1 697 ? -24.020 4.746 -15.144 1.00 44.72 697 SER A CA 1
ATOM 5622 C C . SER A 1 697 ? -24.394 3.671 -14.119 1.00 44.72 697 SER A C 1
ATOM 5624 O O . SER A 1 697 ? -25.564 3.597 -13.725 1.00 44.72 697 SER A O 1
ATOM 5626 N N . TYR A 1 698 ? -23.404 2.961 -13.560 1.00 47.16 698 TYR A N 1
ATOM 5627 C CA . TYR A 1 698 ? -23.607 2.051 -12.430 1.00 47.16 698 TYR A CA 1
ATOM 5628 C C . TYR A 1 698 ? -24.164 2.778 -11.195 1.00 47.16 698 TYR A C 1
ATOM 5630 O O . TYR A 1 698 ? -25.134 2.307 -10.597 1.00 47.16 698 TYR A O 1
ATOM 5638 N N . LYS A 1 699 ? -23.639 3.962 -10.835 1.00 40.75 699 LYS A N 1
ATOM 5639 C CA . LYS A 1 699 ? -24.156 4.752 -9.696 1.00 40.75 699 LYS A CA 1
ATOM 5640 C C . LYS A 1 699 ? -25.641 5.108 -9.841 1.00 40.75 699 LYS A C 1
ATOM 5642 O O . LYS A 1 699 ? -26.375 5.094 -8.851 1.00 40.75 699 LYS A O 1
ATOM 5647 N N . LEU A 1 700 ? -26.122 5.352 -11.061 1.00 38.56 700 LEU A N 1
ATOM 5648 C CA . LEU A 1 700 ? -27.536 5.656 -11.314 1.00 38.56 700 LEU A CA 1
ATOM 5649 C C . LEU A 1 700 ? -28.458 4.419 -11.208 1.00 38.56 700 LEU A C 1
ATOM 5651 O O . LEU A 1 700 ? -29.647 4.570 -10.919 1.00 38.56 700 LEU A O 1
ATOM 5655 N N . ILE A 1 701 ? -27.925 3.198 -11.337 1.00 41.34 701 ILE A N 1
ATOM 5656 C CA . ILE A 1 701 ? -28.639 1.965 -10.954 1.00 41.34 701 ILE A CA 1
ATOM 5657 C C . ILE A 1 701 ? -28.833 1.937 -9.424 1.00 41.34 701 ILE A C 1
ATOM 5659 O O . ILE A 1 701 ? -29.932 1.683 -8.931 1.00 41.34 701 ILE A O 1
ATOM 5663 N N . ILE A 1 702 ? -27.783 2.268 -8.668 1.00 35.31 702 ILE A N 1
ATOM 5664 C CA . ILE A 1 702 ? -27.722 2.113 -7.205 1.00 35.31 702 ILE A CA 1
ATOM 5665 C C . ILE A 1 702 ? -28.603 3.130 -6.467 1.00 35.31 702 ILE A C 1
ATOM 5667 O O . ILE A 1 702 ? -29.388 2.754 -5.595 1.00 35.31 702 ILE A O 1
ATOM 5671 N N . VAL A 1 703 ? -28.529 4.418 -6.825 1.00 30.86 703 VAL A N 1
ATOM 5672 C CA . VAL A 1 703 ? -29.259 5.495 -6.119 1.00 30.86 703 VAL A CA 1
ATOM 5673 C C . VAL A 1 703 ? -30.780 5.281 -6.163 1.00 30.86 703 VAL A C 1
ATOM 5675 O O . VAL A 1 703 ? -31.471 5.509 -5.166 1.00 30.86 703 VAL A O 1
ATOM 5678 N N . ASN A 1 704 ? -31.305 4.766 -7.279 1.00 31.69 704 ASN A N 1
ATOM 5679 C CA . ASN A 1 704 ? -32.727 4.435 -7.425 1.00 31.69 704 ASN A CA 1
ATOM 5680 C C . ASN A 1 704 ? -33.161 3.219 -6.581 1.00 31.69 704 ASN A C 1
ATOM 5682 O O . ASN A 1 704 ? -34.332 3.122 -6.211 1.00 31.69 704 ASN A O 1
ATOM 5686 N N . VAL A 1 705 ? -32.238 2.312 -6.239 1.00 33.25 705 VAL A N 1
ATOM 5687 C CA . VAL A 1 705 ? -32.489 1.170 -5.342 1.00 33.25 705 VAL A CA 1
ATOM 5688 C C . VAL A 1 705 ? -32.402 1.599 -3.872 1.00 33.25 705 VAL A C 1
ATOM 5690 O O . VAL A 1 705 ? -33.270 1.241 -3.074 1.00 33.25 705 VAL A O 1
ATOM 5693 N N . ALA A 1 706 ? -31.416 2.424 -3.506 1.00 28.34 706 ALA A N 1
ATOM 5694 C CA . ALA A 1 706 ? -31.259 2.937 -2.143 1.00 28.34 706 ALA A CA 1
ATOM 5695 C C . ALA A 1 706 ? -32.465 3.785 -1.692 1.00 28.34 706 ALA A C 1
ATOM 5697 O O . ALA A 1 706 ? -32.968 3.611 -0.579 1.00 28.34 706 ALA A O 1
ATOM 5698 N N . ALA A 1 707 ? -33.000 4.639 -2.574 1.00 28.08 707 ALA A N 1
ATOM 5699 C CA . ALA A 1 707 ? -34.181 5.460 -2.290 1.00 28.08 707 ALA A CA 1
ATOM 5700 C C . ALA A 1 707 ? -35.439 4.635 -1.933 1.00 28.08 707 ALA A C 1
ATOM 5702 O O . ALA A 1 707 ? -36.284 5.100 -1.163 1.00 28.08 707 ALA A O 1
ATOM 5703 N N . ALA A 1 708 ? -35.548 3.403 -2.445 1.00 32.88 708 ALA A N 1
ATOM 5704 C CA . ALA A 1 708 ? -36.668 2.497 -2.192 1.00 32.88 708 ALA A CA 1
ATOM 5705 C C . ALA A 1 708 ? -36.554 1.705 -0.871 1.00 32.88 708 ALA A C 1
ATOM 5707 O O . ALA A 1 708 ? -37.538 1.107 -0.440 1.00 32.88 708 ALA A O 1
ATOM 5708 N N . ARG A 1 709 ? -35.395 1.710 -0.189 1.00 29.84 709 ARG A N 1
ATOM 5709 C CA . ARG A 1 709 ? -35.166 0.932 1.050 1.00 29.84 709 ARG A CA 1
ATOM 5710 C C . ARG A 1 709 ? -35.790 1.527 2.325 1.00 29.84 709 ARG A C 1
ATOM 5712 O O . ARG A 1 709 ? -35.652 0.930 3.390 1.00 29.84 709 ARG A O 1
ATOM 5719 N N . LYS A 1 710 ? -36.494 2.668 2.270 1.00 25.28 710 LYS A N 1
ATOM 5720 C CA . LYS A 1 710 ? -37.230 3.184 3.444 1.00 25.28 710 LYS A CA 1
ATOM 5721 C C . LYS A 1 710 ? -38.395 2.241 3.792 1.00 25.28 710 LYS A C 1
ATOM 5723 O O . LYS A 1 710 ? -39.294 2.091 2.964 1.00 25.28 710 LYS A O 1
ATOM 5728 N N . PRO A 1 711 ? -38.442 1.641 4.998 1.00 26.92 711 PRO A N 1
ATOM 5729 C CA . PRO A 1 711 ? -39.508 0.712 5.349 1.00 26.92 711 PRO A CA 1
ATOM 5730 C C . PRO A 1 711 ? -40.850 1.443 5.443 1.00 26.92 711 PRO A C 1
ATOM 5732 O O . PRO A 1 711 ? -41.004 2.412 6.193 1.00 26.92 711 PRO A O 1
ATOM 5735 N N . ALA A 1 712 ? -41.844 0.959 4.698 1.00 26.72 712 ALA A N 1
ATOM 5736 C CA . ALA A 1 712 ? -43.217 1.414 4.847 1.00 26.72 712 ALA A CA 1
ATOM 5737 C C . ALA A 1 712 ? -43.725 1.029 6.246 1.00 26.72 712 ALA A C 1
ATOM 5739 O O . ALA A 1 712 ? -43.774 -0.153 6.588 1.00 26.72 712 ALA A O 1
ATOM 5740 N N . ARG A 1 713 ? -44.112 2.021 7.061 1.00 26.69 713 ARG A N 1
ATOM 5741 C CA . ARG A 1 713 ? -44.792 1.760 8.339 1.00 26.69 713 ARG A CA 1
ATOM 5742 C C . ARG A 1 713 ? -46.072 0.968 8.065 1.00 26.69 713 ARG A C 1
ATOM 5744 O O . ARG A 1 713 ? -46.910 1.404 7.278 1.00 26.69 713 ARG A O 1
ATOM 5751 N N . SER A 1 714 ? -46.220 -0.174 8.728 1.00 26.84 714 SER A N 1
ATOM 5752 C CA . SER A 1 714 ? -47.405 -1.027 8.641 1.00 26.84 714 SER A CA 1
ATOM 5753 C C . SER A 1 714 ? -48.652 -0.272 9.110 1.00 26.84 714 SER A C 1
ATOM 5755 O O . SER A 1 714 ? -48.724 0.138 10.268 1.00 26.84 714 SER A O 1
ATOM 5757 N N . ALA A 1 715 ? -49.627 -0.105 8.214 1.00 25.22 715 ALA A N 1
ATOM 5758 C CA . ALA A 1 715 ? -50.885 0.587 8.480 1.00 25.22 715 ALA A CA 1
ATOM 5759 C C . ALA A 1 715 ? -52.083 -0.258 8.016 1.00 25.22 715 ALA A C 1
ATOM 5761 O O . ALA A 1 715 ? -52.600 -0.108 6.910 1.00 25.22 715 ALA A O 1
ATOM 5762 N N . SER A 1 716 ? -52.514 -1.148 8.903 1.00 24.45 716 SER A N 1
ATOM 5763 C CA . SER A 1 716 ? -53.838 -1.773 8.939 1.00 24.45 716 SER A CA 1
ATOM 5764 C C . SER A 1 716 ? -54.559 -1.198 10.173 1.00 24.45 716 SER A C 1
ATOM 5766 O O . SER A 1 716 ? -53.927 -1.094 11.220 1.00 24.45 716 SER A O 1
ATOM 5768 N N . GLU A 1 717 ? -55.824 -0.774 10.158 1.00 25.36 717 GLU A N 1
ATOM 5769 C CA . GLU A 1 717 ? -56.911 -1.005 9.190 1.00 25.36 717 GLU A CA 1
ATOM 5770 C C . GLU A 1 717 ? -57.720 0.288 8.875 1.00 25.36 717 GLU A C 1
ATOM 5772 O O . GLU A 1 717 ? -57.302 1.408 9.158 1.00 25.36 717 GLU A O 1
ATOM 5777 N N . ILE A 1 718 ? -58.886 0.125 8.241 1.00 23.31 718 ILE A N 1
ATOM 5778 C CA . ILE A 1 718 ? -59.859 1.131 7.757 1.00 23.31 718 ILE A CA 1
ATOM 5779 C C . ILE A 1 718 ? -61.264 0.579 8.154 1.00 23.31 718 ILE A C 1
ATOM 5781 O O . ILE A 1 718 ? -61.344 -0.645 8.274 1.00 23.31 718 ILE A O 1
ATOM 5785 N N . PRO A 1 719 ? -62.398 1.330 8.271 1.00 40.16 719 PRO A N 1
ATOM 5786 C CA . PRO A 1 719 ? -62.638 2.758 7.988 1.00 40.16 719 PRO A CA 1
ATOM 5787 C C . PRO A 1 719 ? -63.616 3.516 8.952 1.00 40.16 719 PRO A C 1
ATOM 5789 O O . PRO A 1 719 ? -64.126 2.949 9.909 1.00 40.16 719 PRO A O 1
ATOM 5792 N N . ARG A 1 720 ? -64.004 4.754 8.555 1.00 23.77 720 ARG A N 1
ATOM 5793 C CA . ARG A 1 720 ? -65.188 5.570 8.988 1.00 23.77 720 ARG A CA 1
ATOM 5794 C C . ARG A 1 720 ? -65.054 6.341 10.326 1.00 23.77 720 ARG A C 1
ATOM 5796 O O . ARG A 1 720 ? -64.433 5.852 11.251 1.00 23.77 720 ARG A O 1
ATOM 5803 N N . SER A 1 721 ? -65.616 7.553 10.493 1.00 23.91 721 SER A N 1
ATOM 5804 C CA . SER A 1 721 ? -66.381 8.444 9.575 1.00 23.91 721 SER A CA 1
ATOM 5805 C C . SER A 1 721 ? -66.544 9.877 10.128 1.00 23.91 721 SER A C 1
ATOM 5807 O O . SER A 1 721 ? -66.630 10.015 11.342 1.00 23.91 721 SER A O 1
ATOM 5809 N N . HIS A 1 722 ? -66.796 10.864 9.240 1.00 26.36 722 HIS A N 1
ATOM 5810 C CA . HIS A 1 722 ? -67.334 12.221 9.537 1.00 26.36 722 HIS A CA 1
ATOM 5811 C C . HIS A 1 722 ? -66.413 13.153 10.376 1.00 26.36 722 HIS A C 1
ATOM 5813 O O . HIS A 1 722 ? -65.492 12.672 11.015 1.00 26.36 722 HIS A O 1
ATOM 5819 N N . LEU A 1 723 ? -66.562 14.490 10.441 1.00 23.83 723 LEU A N 1
ATOM 5820 C CA . LEU A 1 723 ? -67.072 15.545 9.528 1.00 23.83 723 LEU A CA 1
ATOM 5821 C C . LEU A 1 723 ? -66.494 16.911 9.999 1.00 23.83 723 LEU A C 1
ATOM 5823 O O . LEU A 1 723 ? -66.071 17.014 11.143 1.00 23.83 723 LEU A O 1
ATOM 5827 N N . THR A 1 724 ? -66.615 17.973 9.178 1.00 23.81 724 THR A N 1
ATOM 5828 C CA . THR A 1 724 ? -66.437 19.420 9.525 1.00 23.81 724 THR A CA 1
ATOM 5829 C C . THR A 1 724 ? -65.030 19.900 9.970 1.00 23.81 724 THR A C 1
ATOM 5831 O O . THR A 1 724 ? -64.354 19.238 10.737 1.00 23.81 724 THR A O 1
ATOM 5834 N N . LYS A 1 725 ? -64.469 20.945 9.322 1.00 23.12 725 LYS A N 1
ATOM 5835 C CA . LYS A 1 725 ? -64.322 22.368 9.776 1.00 23.12 725 LYS A CA 1
ATOM 5836 C C . LYS A 1 725 ? -63.537 22.527 11.101 1.00 23.12 725 LYS A C 1
ATOM 5838 O O . LYS A 1 725 ? -63.845 21.842 12.061 1.00 23.12 725 LYS A O 1
ATOM 5843 N N . THR A 1 726 ? -62.560 23.433 11.259 1.00 24.61 726 THR A N 1
ATOM 5844 C CA . THR A 1 726 ? -62.586 24.907 11.025 1.00 24.61 726 THR A CA 1
ATOM 5845 C C . THR A 1 726 ? -61.115 25.420 11.018 1.00 24.61 726 THR A C 1
ATOM 5847 O O . THR A 1 726 ? -60.354 24.972 11.863 1.00 24.61 726 THR A O 1
ATOM 5850 N N . THR A 1 727 ? -60.594 26.107 9.982 1.00 23.00 727 THR A N 1
ATOM 5851 C CA . THR A 1 727 ? -60.193 27.557 9.935 1.00 23.00 727 THR A CA 1
ATOM 5852 C C . THR A 1 727 ? -59.848 28.237 11.282 1.00 23.00 727 THR A C 1
ATOM 5854 O O . THR A 1 727 ? -60.557 27.996 12.250 1.00 23.00 727 THR A O 1
ATOM 5857 N N . LEU A 1 728 ? -58.866 29.147 11.440 1.00 23.80 728 LEU A N 1
ATOM 5858 C CA . LEU A 1 728 ? -57.994 29.954 10.536 1.00 23.80 728 LEU A CA 1
ATOM 5859 C C . LEU A 1 728 ? -56.477 29.693 10.850 1.00 23.80 728 LEU A C 1
ATOM 5861 O O . LEU A 1 728 ? -56.210 28.895 11.741 1.00 23.80 728 LEU A O 1
ATOM 5865 N N . CYS A 1 729 ? -55.423 30.136 10.128 1.00 22.44 729 CYS A N 1
ATOM 5866 C CA . CYS A 1 729 ? -55.052 31.452 9.535 1.00 22.44 729 CYS A CA 1
ATOM 5867 C C . CYS A 1 729 ? -54.819 32.546 10.618 1.00 22.44 729 CYS A C 1
ATOM 5869 O O . CYS A 1 729 ? -55.451 32.462 11.666 1.00 22.44 729 CYS A O 1
ATOM 5871 N N . GLU A 1 730 ? -53.906 33.529 10.532 1.00 23.25 730 GLU A N 1
ATOM 5872 C CA . GLU A 1 730 ? -53.165 34.266 9.458 1.00 23.25 730 GLU A CA 1
ATOM 5873 C C . GLU A 1 730 ? -51.705 34.572 9.964 1.00 23.25 730 GLU A C 1
ATOM 5875 O O . GLU A 1 730 ? -51.459 34.303 11.137 1.00 23.25 730 GLU A O 1
ATOM 5880 N N . THR A 1 731 ? -50.644 35.103 9.307 1.00 26.05 731 THR A N 1
ATOM 5881 C CA . THR A 1 731 ? -50.201 35.605 7.956 1.00 26.05 731 THR A CA 1
ATOM 5882 C C . THR A 1 731 ? -48.659 35.861 8.032 1.00 26.05 731 THR A C 1
ATOM 5884 O O . THR A 1 731 ? -48.130 35.835 9.139 1.00 26.05 731 THR A O 1
ATOM 5887 N N . ASP A 1 732 ? -47.833 36.167 7.010 1.00 24.84 732 ASP A N 1
ATOM 5888 C CA . ASP A 1 732 ? -47.975 36.281 5.534 1.00 24.84 732 ASP A CA 1
ATOM 5889 C C . ASP A 1 732 ? -46.967 35.305 4.834 1.00 24.84 732 ASP A C 1
ATOM 5891 O O . ASP A 1 732 ? -47.241 34.110 4.889 1.00 24.84 732 ASP A O 1
ATOM 5895 N N . SER A 1 733 ? -45.794 35.607 4.231 1.00 24.03 733 SER A N 1
ATOM 5896 C CA . SER A 1 733 ? -45.075 36.857 3.895 1.00 24.03 733 SER A CA 1
ATOM 5897 C C . SER A 1 733 ? -44.354 36.840 2.522 1.00 24.03 733 SER A C 1
ATOM 5899 O O . SER A 1 733 ? -43.231 36.358 2.425 1.00 24.03 733 SER A O 1
ATOM 5901 N N . HIS A 1 734 ? -44.951 37.512 1.515 1.00 25.70 734 HIS A N 1
ATOM 5902 C CA . HIS A 1 734 ? -44.330 38.033 0.262 1.00 25.70 734 HIS A CA 1
ATOM 5903 C C . HIS A 1 734 ? -43.744 37.032 -0.787 1.00 25.70 734 HIS A C 1
ATOM 5905 O O . HIS A 1 734 ? -43.185 36.001 -0.443 1.00 25.70 734 HIS A O 1
ATOM 5911 N N . SER A 1 735 ? -43.744 37.297 -2.110 1.00 23.12 735 SER A N 1
ATOM 5912 C CA . SER A 1 735 ? -44.524 38.241 -2.948 1.00 23.12 735 SER A CA 1
ATOM 5913 C C . SER A 1 735 ? -44.420 37.905 -4.465 1.00 23.12 735 SER A C 1
ATOM 5915 O O . SER A 1 735 ? -43.563 37.138 -4.885 1.00 23.12 735 SER A O 1
ATOM 5917 N N . ALA A 1 736 ? -45.286 38.539 -5.276 1.00 22.97 736 ALA A N 1
ATOM 5918 C CA . ALA A 1 736 ? -45.192 38.769 -6.736 1.00 22.97 736 ALA A CA 1
ATOM 5919 C C . ALA A 1 736 ? -45.164 37.577 -7.739 1.00 22.97 736 ALA A C 1
ATOM 5921 O O . ALA A 1 736 ? -44.167 36.890 -7.936 1.00 22.97 736 ALA A O 1
ATOM 5922 N N . CYS A 1 737 ? -46.246 37.456 -8.521 1.00 21.31 737 CYS A N 1
ATOM 5923 C CA . CYS A 1 737 ? -46.292 36.759 -9.822 1.00 21.31 737 CYS A CA 1
ATOM 5924 C C . CYS A 1 737 ? -46.130 37.754 -10.991 1.00 21.31 737 CYS A C 1
ATOM 5926 O O . CYS A 1 737 ? -46.331 38.945 -10.775 1.00 21.31 737 CYS A O 1
ATOM 5928 N N . ILE A 1 738 ? -45.936 37.262 -12.230 1.00 22.66 738 ILE A N 1
ATOM 5929 C CA . ILE A 1 738 ? -46.668 37.704 -13.449 1.00 22.66 738 ILE A CA 1
ATOM 5930 C C . ILE A 1 738 ? -46.339 36.798 -14.663 1.00 22.66 738 ILE A C 1
ATOM 5932 O O . ILE A 1 738 ? -45.173 36.655 -14.994 1.00 22.66 738 ILE A O 1
ATOM 5936 N N . CYS A 1 739 ? -47.393 36.240 -15.292 1.00 21.80 739 CYS A N 1
ATOM 5937 C CA . CYS A 1 739 ? -47.623 35.857 -16.714 1.00 21.80 739 CYS A CA 1
ATOM 5938 C C . CYS A 1 739 ? -46.510 35.135 -17.550 1.00 21.80 739 CYS A C 1
ATOM 5940 O O . CYS A 1 739 ? -45.329 35.224 -17.275 1.00 21.80 739 CYS A O 1
ATOM 5942 N N . VAL A 1 740 ? -46.787 34.373 -18.624 1.00 22.48 740 VAL A N 1
ATOM 5943 C CA . VAL A 1 740 ? -47.751 34.585 -19.727 1.00 22.48 740 VAL A CA 1
ATOM 5944 C C . VAL A 1 740 ? -48.306 33.266 -20.314 1.00 22.48 740 VAL A C 1
ATOM 5946 O O . VAL A 1 740 ? -47.554 32.387 -20.711 1.00 22.48 740 VAL A O 1
ATOM 5949 N N . VAL A 1 741 ? -49.643 33.209 -20.405 1.00 22.48 741 VAL A N 1
ATOM 5950 C CA . VAL A 1 741 ? -50.528 32.641 -21.458 1.00 22.48 741 VAL A CA 1
ATOM 5951 C C . VAL A 1 741 ? -50.055 31.454 -22.326 1.00 22.48 741 VAL A C 1
ATOM 5953 O O . VAL A 1 741 ? -49.099 31.547 -23.087 1.00 22.48 741 VAL A O 1
ATOM 5956 N N . ALA A 1 742 ? -50.904 30.420 -22.386 1.00 22.53 742 ALA A N 1
ATOM 5957 C CA . ALA A 1 742 ? -50.949 29.426 -23.467 1.00 22.53 742 ALA A CA 1
ATOM 5958 C C . ALA A 1 742 ? -52.181 29.634 -24.380 1.00 22.53 742 ALA A C 1
ATOM 5960 O O . ALA A 1 742 ? -53.210 30.119 -23.902 1.00 22.53 742 ALA A O 1
ATOM 5961 N N . PRO A 1 743 ? -52.143 29.182 -25.647 1.00 27.75 743 PRO A N 1
ATOM 5962 C CA . PRO A 1 743 ? -53.342 28.819 -26.400 1.00 27.75 743 PRO A CA 1
ATOM 5963 C C . PRO A 1 743 ? -53.391 27.312 -26.718 1.00 27.75 743 PRO A C 1
ATOM 5965 O O . PRO A 1 743 ? -52.366 26.644 -26.845 1.00 27.75 743 PRO A O 1
ATOM 5968 N N . ALA A 1 744 ? -54.601 26.771 -26.867 1.00 23.48 744 ALA A N 1
ATOM 5969 C CA . ALA A 1 744 ? -54.840 25.349 -27.114 1.00 23.48 744 ALA A CA 1
ATOM 5970 C C . ALA A 1 744 ? -55.280 25.061 -28.560 1.00 23.48 744 ALA A C 1
ATOM 5972 O O . ALA A 1 744 ? -55.860 25.909 -29.234 1.00 23.48 744 ALA A O 1
ATOM 5973 N N . SER A 1 745 ? -55.125 23.807 -28.988 1.00 23.31 745 SER A N 1
ATOM 5974 C CA . SER A 1 745 ? -56.005 23.188 -29.987 1.00 23.31 745 SER A CA 1
ATOM 5975 C C . SER A 1 745 ? -56.309 21.743 -29.570 1.00 23.31 745 SER A C 1
ATOM 5977 O O . SER A 1 745 ? -55.621 21.180 -28.718 1.00 23.31 745 SER A O 1
ATOM 5979 N N . SER A 1 746 ? -57.403 21.167 -30.072 1.00 23.58 746 SER A N 1
ATOM 5980 C CA . SER A 1 746 ? -58.052 20.019 -29.428 1.00 23.58 746 SER A CA 1
ATOM 5981 C C . SER A 1 746 ? -58.508 18.939 -30.402 1.00 23.58 746 SER A C 1
ATOM 5983 O O . SER A 1 746 ? -59.173 19.259 -31.384 1.00 23.58 746 SER A O 1
ATOM 5985 N N . SER A 1 747 ? -58.361 17.663 -30.035 1.00 22.91 747 SER A N 1
ATOM 5986 C CA . SER A 1 747 ? -59.444 16.684 -30.237 1.00 22.91 747 SER A CA 1
ATOM 5987 C C . SER A 1 747 ? -59.283 15.421 -29.376 1.00 22.91 747 SER A C 1
ATOM 5989 O O . SER A 1 747 ? -58.228 15.119 -28.828 1.00 22.91 747 SER A O 1
ATOM 5991 N N . ARG A 1 748 ? -60.410 14.730 -29.178 1.00 24.44 748 ARG A N 1
ATOM 5992 C CA . ARG A 1 748 ? -60.614 13.622 -28.233 1.00 24.44 748 ARG A CA 1
ATOM 5993 C C . ARG A 1 748 ? -60.007 12.305 -28.742 1.00 24.44 748 ARG A C 1
ATOM 5995 O O . ARG A 1 748 ? -60.306 11.935 -29.874 1.00 24.44 748 ARG A O 1
ATOM 6002 N N . ARG A 1 749 ? -59.414 11.500 -27.843 1.00 23.41 749 ARG A N 1
ATOM 6003 C CA . ARG A 1 749 ? -59.938 10.164 -27.434 1.00 23.41 749 ARG A CA 1
ATOM 6004 C C . ARG A 1 749 ? -59.068 9.483 -26.356 1.00 23.41 749 ARG A C 1
ATOM 6006 O O . ARG A 1 749 ? -57.861 9.358 -26.495 1.00 23.41 749 ARG A O 1
ATOM 6013 N N . ARG A 1 750 ? -59.730 8.976 -25.312 1.00 22.81 750 ARG A N 1
ATOM 6014 C CA . ARG A 1 750 ? -59.318 7.838 -24.459 1.00 22.81 750 ARG A CA 1
ATOM 6015 C C . ARG A 1 750 ? -60.329 6.695 -24.709 1.00 22.81 750 ARG A C 1
ATOM 6017 O O . ARG A 1 750 ? -61.395 7.002 -25.250 1.00 22.81 750 ARG A O 1
ATOM 6024 N N . PRO A 1 751 ? -60.100 5.448 -24.248 1.00 36.81 751 PRO A N 1
ATOM 6025 C CA . PRO A 1 751 ? -58.891 4.886 -23.628 1.00 36.81 751 PRO A CA 1
ATOM 6026 C C . PRO A 1 751 ? -58.321 3.681 -24.414 1.00 36.81 751 PRO A C 1
ATOM 6028 O O . PRO A 1 751 ? -58.976 3.175 -25.315 1.00 36.81 751 PRO A O 1
ATOM 6031 N N . PHE A 1 752 ? -57.169 3.150 -23.989 1.00 22.47 752 PHE A N 1
ATOM 6032 C CA . PHE A 1 752 ? -56.996 1.700 -23.778 1.00 22.47 752 PHE A CA 1
ATOM 6033 C C . PHE A 1 752 ? -55.877 1.430 -22.752 1.00 22.47 752 PHE A C 1
ATOM 6035 O O . PHE A 1 752 ? -55.159 2.342 -22.340 1.00 22.47 752 PHE A O 1
ATOM 6042 N N . THR A 1 753 ? -55.808 0.200 -22.245 1.00 28.16 753 THR A N 1
ATOM 6043 C CA . THR A 1 753 ? -55.078 -0.197 -21.029 1.00 28.16 753 THR A CA 1
ATOM 6044 C C . THR A 1 753 ? -53.611 -0.562 -21.275 1.00 28.16 753 THR A C 1
ATOM 6046 O O . THR A 1 753 ? -53.343 -1.536 -21.973 1.00 28.16 753 THR A O 1
ATOM 6049 N N . ALA A 1 754 ? -52.673 0.135 -20.619 1.00 25.70 754 ALA A N 1
ATOM 6050 C CA . ALA A 1 754 ? -51.238 -0.211 -20.636 1.00 25.70 754 ALA A CA 1
ATOM 6051 C C . ALA A 1 754 ? -50.500 -0.057 -19.280 1.00 25.70 754 ALA A C 1
ATOM 6053 O O . ALA A 1 754 ? -49.338 -0.435 -19.165 1.00 25.70 754 ALA A O 1
ATOM 6054 N N . ALA A 1 755 ? -51.152 0.468 -18.235 1.00 24.95 755 ALA A N 1
ATOM 6055 C CA . ALA A 1 755 ? -50.474 0.892 -17.001 1.00 24.95 755 ALA A CA 1
ATOM 6056 C C . ALA A 1 755 ? -50.036 -0.244 -16.047 1.00 24.95 755 ALA A C 1
ATOM 6058 O O . ALA A 1 755 ? -49.224 -0.007 -15.159 1.00 24.95 755 ALA A O 1
ATOM 6059 N N . SER A 1 756 ? -50.549 -1.470 -16.203 1.00 25.25 756 SER A N 1
ATOM 6060 C CA . SER A 1 756 ? -50.319 -2.573 -15.251 1.00 25.25 756 SER A CA 1
ATOM 6061 C C . SER A 1 756 ? -49.081 -3.436 -15.526 1.00 25.25 756 SER A C 1
ATOM 6063 O O . SER A 1 756 ? -48.730 -4.245 -14.674 1.00 25.25 756 SER A O 1
ATOM 6065 N N . ARG A 1 757 ? -48.404 -3.288 -16.677 1.00 28.11 757 ARG A N 1
ATOM 6066 C CA . ARG A 1 757 ? -47.175 -4.056 -16.985 1.00 28.11 757 ARG A CA 1
ATOM 6067 C C . ARG A 1 757 ? -45.881 -3.357 -16.558 1.00 28.11 757 ARG A C 1
ATOM 6069 O O . ARG A 1 757 ? -44.964 -4.036 -16.115 1.00 28.11 757 ARG A O 1
ATOM 6076 N N . VAL A 1 758 ? -45.829 -2.024 -16.614 1.00 29.28 758 VAL A N 1
ATOM 6077 C CA . VAL A 1 758 ? -44.612 -1.243 -16.298 1.00 29.28 758 VAL A CA 1
ATOM 6078 C C . VAL A 1 758 ? -44.205 -1.371 -14.822 1.00 29.28 758 VAL A C 1
ATOM 6080 O O . VAL A 1 758 ? -43.021 -1.430 -14.508 1.00 29.28 758 VAL A O 1
ATOM 6083 N N . GLY A 1 759 ? -45.177 -1.483 -13.909 1.00 26.34 759 GLY A N 1
ATOM 6084 C CA . GLY A 1 759 ? -44.902 -1.685 -12.481 1.00 26.34 759 GLY A CA 1
ATOM 6085 C C . GLY A 1 759 ? -44.323 -3.063 -12.130 1.00 26.34 759 GLY A C 1
ATOM 6086 O O . GLY A 1 759 ? -43.714 -3.202 -11.077 1.00 26.34 759 GLY A O 1
ATOM 6087 N N . ALA A 1 760 ? -44.485 -4.069 -12.999 1.00 27.19 760 ALA A N 1
ATOM 6088 C CA . ALA A 1 760 ? -43.929 -5.405 -12.785 1.00 27.19 760 ALA A CA 1
ATOM 6089 C C . ALA A 1 760 ? -42.476 -5.501 -13.280 1.00 27.19 760 ALA A C 1
ATOM 6091 O O . ALA A 1 760 ? -41.619 -5.994 -12.554 1.00 27.19 760 ALA A O 1
ATOM 6092 N N . SER A 1 761 ? -42.178 -4.961 -14.469 1.00 33.50 761 SER A N 1
ATOM 6093 C CA . SER A 1 761 ? -40.812 -4.930 -15.019 1.00 33.50 761 SER A CA 1
ATOM 6094 C C . SER A 1 761 ? -39.857 -4.060 -14.197 1.00 33.50 761 SER A C 1
ATOM 6096 O O . SER A 1 761 ? -38.672 -4.356 -14.114 1.00 33.50 761 SER A O 1
ATOM 6098 N N . HIS A 1 762 ? -40.359 -3.016 -13.529 1.00 31.39 762 HIS A N 1
ATOM 6099 C CA . HIS A 1 762 ? -39.531 -2.224 -12.615 1.00 31.39 762 HIS A CA 1
ATOM 6100 C C . HIS A 1 762 ? -39.085 -3.002 -11.364 1.00 31.39 762 HIS A C 1
ATOM 6102 O O . HIS A 1 762 ? -38.076 -2.639 -10.767 1.00 31.39 762 HIS A O 1
ATOM 6108 N N . ALA A 1 763 ? -39.823 -4.047 -10.970 1.00 27.64 763 ALA A N 1
ATOM 6109 C CA . ALA A 1 763 ? -39.591 -4.803 -9.740 1.00 27.64 763 ALA A CA 1
ATOM 6110 C C . ALA A 1 763 ? -38.708 -6.055 -9.927 1.00 27.64 763 ALA A C 1
ATOM 6112 O O . ALA A 1 763 ? -38.155 -6.533 -8.936 1.00 27.64 763 ALA A O 1
ATOM 6113 N N . SER A 1 764 ? -38.546 -6.573 -11.155 1.00 33.00 764 SER A N 1
ATOM 6114 C CA . SER A 1 764 ? -37.503 -7.572 -11.465 1.00 33.00 764 SER A CA 1
ATOM 6115 C C . SER A 1 764 ? -36.133 -6.898 -11.558 1.00 33.00 764 SER A C 1
ATOM 6117 O O . SER A 1 764 ? -35.222 -7.274 -10.825 1.00 33.00 764 SER A O 1
ATOM 6119 N N . ALA A 1 765 ? -36.048 -5.790 -12.305 1.00 32.03 765 ALA A N 1
ATOM 6120 C CA . ALA A 1 765 ? -34.807 -5.044 -12.517 1.00 32.03 765 ALA A CA 1
ATOM 6121 C C . ALA A 1 765 ? -34.201 -4.474 -11.225 1.00 32.03 765 ALA A C 1
ATOM 6123 O O . ALA A 1 765 ? -33.004 -4.214 -11.149 1.00 32.03 765 ALA A O 1
ATOM 6124 N N . GLN A 1 766 ? -35.013 -4.311 -10.177 1.00 30.66 766 GLN A N 1
ATOM 6125 C CA . GLN A 1 766 ? -34.545 -3.943 -8.840 1.00 30.66 766 GLN A CA 1
ATOM 6126 C C . GLN A 1 766 ? -33.875 -5.091 -8.069 1.00 30.66 766 GLN A C 1
ATOM 6128 O O . GLN A 1 766 ? -33.149 -4.799 -7.125 1.00 30.66 766 GLN A O 1
ATOM 6133 N N . ARG A 1 767 ? -34.102 -6.365 -8.426 1.00 31.98 767 ARG A N 1
ATOM 6134 C CA . ARG A 1 767 ? -33.541 -7.544 -7.739 1.00 31.98 767 ARG A CA 1
ATOM 6135 C C . ARG A 1 767 ? -32.217 -7.978 -8.348 1.00 31.98 767 ARG A C 1
ATOM 6137 O O . ARG A 1 767 ? -31.214 -7.950 -7.634 1.00 31.98 767 ARG A O 1
ATOM 6144 N N . SER A 1 768 ? -32.182 -8.247 -9.652 1.00 35.84 768 SER A N 1
ATOM 6145 C CA . SER A 1 768 ? -30.951 -8.608 -10.368 1.00 35.84 768 SER A CA 1
ATOM 6146 C C . SER A 1 768 ? -29.859 -7.543 -10.221 1.00 35.84 768 SER A C 1
ATOM 6148 O O . SER A 1 768 ? -28.701 -7.879 -9.969 1.00 35.84 768 SER A O 1
ATOM 6150 N N . ALA A 1 769 ? -30.222 -6.255 -10.242 1.00 32.62 769 ALA A N 1
ATOM 6151 C CA . ALA A 1 769 ? -29.286 -5.159 -9.984 1.00 32.62 769 ALA A CA 1
ATOM 6152 C C . ALA A 1 769 ? -28.644 -5.185 -8.580 1.00 32.62 769 ALA A C 1
ATOM 6154 O O . ALA A 1 769 ? -27.498 -4.759 -8.435 1.00 32.62 769 ALA A O 1
ATOM 6155 N N . THR A 1 770 ? -29.337 -5.692 -7.549 1.00 35.09 770 THR A N 1
ATOM 6156 C CA . THR A 1 770 ? -28.776 -5.786 -6.182 1.00 35.09 770 THR A CA 1
ATOM 6157 C C . THR A 1 770 ? -27.651 -6.809 -6.066 1.00 35.09 770 THR A C 1
ATOM 6159 O O . THR A 1 770 ? -26.794 -6.658 -5.200 1.00 35.09 770 THR A O 1
ATOM 6162 N N . THR A 1 771 ? -27.653 -7.842 -6.911 1.00 39.00 771 THR A N 1
ATOM 6163 C CA . THR A 1 771 ? -26.655 -8.922 -6.876 1.00 39.00 771 THR A CA 1
ATOM 6164 C C . THR A 1 771 ? -25.544 -8.685 -7.898 1.00 39.00 771 THR A C 1
ATOM 6166 O O . THR A 1 771 ? -24.372 -8.897 -7.594 1.00 39.00 771 THR A O 1
ATOM 6169 N N . MET A 1 772 ? -25.900 -8.164 -9.078 1.00 42.94 772 MET A N 1
ATOM 6170 C CA . MET A 1 772 ? -24.993 -7.881 -10.193 1.00 42.94 772 MET A CA 1
ATOM 6171 C C . MET A 1 772 ? -23.797 -7.005 -9.793 1.00 42.94 772 MET A C 1
ATOM 6173 O O . MET A 1 772 ? -22.660 -7.344 -10.116 1.00 42.94 772 MET A O 1
ATOM 6177 N N . LEU A 1 773 ? -24.024 -5.864 -9.130 1.00 42.12 773 LEU A N 1
ATOM 6178 C CA . LEU A 1 773 ? -22.962 -4.870 -8.953 1.00 42.12 773 LEU A CA 1
ATOM 6179 C C . LEU A 1 773 ? -21.892 -5.213 -7.897 1.00 42.12 773 LEU A C 1
ATOM 6181 O O . LEU A 1 773 ? -20.709 -5.044 -8.206 1.00 42.12 773 LEU A O 1
ATOM 6185 N N . PRO A 1 774 ? -22.230 -5.713 -6.689 1.00 44.81 774 PRO A N 1
ATOM 6186 C CA . PRO A 1 774 ? -21.201 -6.170 -5.759 1.00 44.81 774 PRO A CA 1
ATOM 6187 C C . PRO A 1 774 ? -20.413 -7.366 -6.312 1.00 44.81 774 PRO A C 1
ATOM 6189 O O . PRO A 1 774 ? -19.217 -7.457 -6.057 1.00 44.81 774 PRO A O 1
ATOM 6192 N N . LEU A 1 775 ? -21.022 -8.202 -7.161 1.00 42.12 775 LEU A N 1
ATOM 6193 C CA . LEU A 1 775 ? -20.326 -9.246 -7.920 1.00 42.12 775 LEU A CA 1
ATOM 6194 C C . LEU A 1 775 ? -19.364 -8.666 -8.982 1.00 42.12 775 LEU A C 1
ATOM 6196 O O . LEU A 1 775 ? -18.229 -9.123 -9.097 1.00 42.12 775 LEU A O 1
ATOM 6200 N N . LEU A 1 776 ? -19.800 -7.639 -9.728 1.00 42.47 776 LEU A N 1
ATOM 6201 C CA . LEU A 1 776 ? -18.994 -6.897 -10.712 1.00 42.47 776 LEU A CA 1
ATOM 6202 C C . LEU A 1 776 ? -17.708 -6.369 -10.087 1.00 42.47 776 LEU A C 1
ATOM 6204 O O . LEU A 1 776 ? -16.601 -6.662 -10.541 1.00 42.47 776 LEU A O 1
ATOM 6208 N N . LEU A 1 777 ? -17.876 -5.562 -9.040 1.00 44.88 777 LEU A N 1
ATOM 6209 C CA . LEU A 1 777 ? -16.773 -4.871 -8.403 1.00 44.88 777 LEU A CA 1
ATOM 6210 C C . LEU A 1 777 ? -15.907 -5.882 -7.660 1.00 44.88 777 LEU A C 1
ATOM 6212 O O . LEU A 1 777 ? -14.712 -5.845 -7.877 1.00 44.88 777 LEU A O 1
ATOM 6216 N N . ALA A 1 778 ? -16.449 -6.860 -6.928 1.00 39.97 778 ALA A N 1
ATOM 6217 C CA . ALA A 1 778 ? -15.636 -7.869 -6.237 1.00 39.97 778 ALA A CA 1
ATOM 6218 C C . ALA A 1 778 ? -14.747 -8.753 -7.147 1.00 39.97 778 ALA A C 1
ATOM 6220 O O . ALA A 1 778 ? -13.938 -9.512 -6.618 1.00 39.97 778 ALA A O 1
ATOM 6221 N N . VAL A 1 779 ? -14.837 -8.661 -8.481 1.00 39.81 779 VAL A N 1
ATOM 6222 C CA . VAL A 1 779 ? -13.820 -9.218 -9.398 1.00 39.81 779 VAL A CA 1
ATOM 6223 C C . VAL A 1 779 ? -13.008 -8.127 -10.094 1.00 39.81 779 VAL A C 1
ATOM 6225 O O . VAL A 1 779 ? -11.781 -8.211 -10.138 1.00 39.81 779 VAL A O 1
ATOM 6228 N N . VAL A 1 780 ? -13.651 -7.064 -10.590 1.00 40.25 780 VAL A N 1
ATOM 6229 C CA . VAL A 1 780 ? -12.954 -5.940 -11.245 1.00 40.25 780 VAL A CA 1
ATOM 6230 C C . VAL A 1 780 ? -11.997 -5.219 -10.283 1.00 40.25 780 VAL A C 1
ATOM 6232 O O . VAL A 1 780 ? -10.951 -4.739 -10.711 1.00 40.25 780 VAL A O 1
ATOM 6235 N N . THR A 1 781 ? -12.299 -5.176 -8.983 1.00 41.50 781 THR A N 1
ATOM 6236 C CA . THR A 1 781 ? -11.483 -4.504 -7.963 1.00 41.50 781 THR A CA 1
ATOM 6237 C C . THR A 1 781 ? -10.272 -5.318 -7.505 1.00 41.50 781 THR A C 1
ATOM 6239 O O . THR A 1 781 ? -9.335 -4.731 -6.960 1.00 41.50 781 THR A O 1
ATOM 6242 N N . ALA A 1 782 ? -10.208 -6.620 -7.794 1.00 34.38 782 ALA A N 1
ATOM 6243 C CA . ALA A 1 782 ? -9.001 -7.412 -7.554 1.00 34.38 782 ALA A CA 1
ATOM 6244 C C . ALA A 1 782 ? -7.844 -7.033 -8.508 1.00 34.38 782 ALA A C 1
ATOM 6246 O O . ALA A 1 782 ? -6.696 -7.363 -8.241 1.00 34.38 782 ALA A O 1
ATOM 6247 N N . VAL A 1 783 ? -8.114 -6.287 -9.590 1.00 34.72 783 VAL A N 1
ATOM 6248 C CA . VAL A 1 783 ? -7.099 -5.831 -10.563 1.00 34.72 783 VAL A CA 1
ATOM 6249 C C . VAL A 1 783 ? -6.197 -4.714 -10.017 1.00 34.72 783 VAL A C 1
ATOM 6251 O O . VAL A 1 783 ? -5.031 -4.635 -10.402 1.00 34.72 783 VAL A O 1
ATOM 6254 N N . HIS A 1 784 ? -6.705 -3.854 -9.126 1.00 43.56 784 HIS A N 1
ATOM 6255 C CA . HIS A 1 784 ? -5.991 -2.651 -8.650 1.00 43.56 784 HIS A CA 1
ATOM 6256 C C . HIS A 1 784 ? -5.396 -2.784 -7.247 1.00 43.56 784 HIS A C 1
ATOM 6258 O O . HIS A 1 784 ? -4.813 -1.825 -6.748 1.00 43.56 784 HIS A O 1
ATOM 6264 N N . ALA A 1 785 ? -5.593 -3.917 -6.576 1.00 30.98 785 ALA A N 1
ATOM 6265 C CA . ALA A 1 785 ? -5.324 -4.032 -5.150 1.00 30.98 785 ALA A CA 1
ATOM 6266 C C . ALA A 1 785 ? -3.847 -4.341 -4.850 1.00 30.98 785 ALA A C 1
ATOM 6268 O O . ALA A 1 785 ? -3.527 -5.491 -4.567 1.00 30.98 785 ALA A O 1
ATOM 6269 N N . PHE A 1 786 ? -2.984 -3.317 -4.868 1.00 32.88 786 PHE A N 1
ATOM 6270 C CA . PHE A 1 786 ? -1.738 -3.228 -4.083 1.00 32.88 786 PHE A CA 1
ATOM 6271 C C . PHE A 1 786 ? -1.378 -1.749 -3.798 1.00 32.88 786 PHE A C 1
ATOM 6273 O O . PHE A 1 786 ? -1.786 -0.874 -4.569 1.00 32.88 786 PHE A O 1
ATOM 6280 N N . PRO A 1 787 ? -0.641 -1.433 -2.710 1.00 30.42 787 PRO A N 1
ATOM 6281 C CA . PRO A 1 787 ? -0.276 -0.056 -2.364 1.00 30.42 787 PRO A CA 1
ATOM 6282 C C . PRO A 1 787 ? 0.612 0.638 -3.408 1.00 30.42 787 PRO A C 1
ATOM 6284 O O . PRO A 1 787 ? 1.271 0.002 -4.230 1.00 30.42 787 PRO A O 1
ATOM 6287 N N . ARG A 1 788 ? 0.689 1.973 -3.328 1.00 32.97 788 ARG A N 1
ATOM 6288 C CA . ARG A 1 788 ? 1.751 2.735 -4.001 1.00 32.97 788 ARG A CA 1
ATOM 6289 C C . ARG A 1 788 ? 3.099 2.407 -3.362 1.00 32.97 788 ARG A C 1
ATOM 6291 O O . ARG A 1 788 ? 3.222 2.497 -2.144 1.00 32.97 788 ARG A O 1
ATOM 6298 N N . GLU A 1 789 ? 4.124 2.168 -4.176 1.00 35.66 789 GLU A N 1
ATOM 6299 C CA . GLU A 1 789 ? 5.494 2.380 -3.702 1.00 35.66 789 GLU A CA 1
ATOM 6300 C C . GLU A 1 789 ? 5.724 3.884 -3.444 1.00 35.66 789 GLU A C 1
ATOM 6302 O O . GLU A 1 789 ? 5.222 4.711 -4.211 1.00 35.66 789 GLU A O 1
ATOM 6307 N N . PRO A 1 790 ? 6.474 4.270 -2.396 1.00 38.19 790 PRO A N 1
ATOM 6308 C CA . PRO A 1 790 ? 6.810 5.668 -2.153 1.00 38.19 790 PRO A CA 1
ATOM 6309 C C . PRO A 1 790 ? 7.801 6.172 -3.213 1.00 38.19 790 PRO A C 1
ATOM 6311 O O . PRO A 1 790 ? 8.893 5.625 -3.370 1.00 38.19 790 PRO A O 1
ATOM 6314 N N . ASP A 1 791 ? 7.442 7.252 -3.915 1.00 46.41 791 ASP A N 1
ATOM 6315 C CA . ASP A 1 791 ? 8.228 7.821 -5.025 1.00 46.41 791 ASP A CA 1
ATOM 6316 C C . ASP A 1 791 ? 9.600 8.404 -4.609 1.00 46.41 791 ASP A C 1
ATOM 6318 O O . ASP A 1 791 ? 10.375 8.840 -5.463 1.00 46.41 791 ASP A O 1
ATOM 6322 N N . PHE A 1 792 ? 9.899 8.453 -3.307 1.00 58.50 792 PHE A N 1
ATOM 6323 C CA . PHE A 1 792 ? 11.080 9.095 -2.735 1.00 58.50 792 PHE A CA 1
ATOM 6324 C C . PHE A 1 792 ? 11.683 8.231 -1.612 1.00 58.50 792 PHE A C 1
ATOM 6326 O O . PHE A 1 792 ? 11.006 7.859 -0.654 1.00 58.50 792 PHE A O 1
ATOM 6333 N N . THR A 1 793 ? 12.962 7.867 -1.739 1.00 59.91 793 THR A N 1
ATOM 6334 C CA . THR A 1 793 ? 13.675 6.954 -0.829 1.00 59.91 793 THR A CA 1
ATOM 6335 C C . THR A 1 793 ? 15.071 7.490 -0.476 1.00 59.91 793 THR A C 1
ATOM 6337 O O . THR A 1 793 ? 15.886 7.784 -1.353 1.00 59.91 793 THR A O 1
ATOM 6340 N N . VAL A 1 794 ? 15.376 7.554 0.820 1.00 64.31 794 VAL A N 1
ATOM 6341 C CA . VAL A 1 794 ? 16.695 7.843 1.403 1.00 64.31 794 VAL A CA 1
ATOM 6342 C C . VAL A 1 794 ? 17.344 6.518 1.815 1.00 64.31 794 VAL A C 1
ATOM 6344 O O . VAL A 1 794 ? 16.815 5.812 2.670 1.00 64.31 794 VAL A O 1
ATOM 6347 N N . VAL A 1 795 ? 18.494 6.167 1.233 1.00 61.97 795 VAL A N 1
ATOM 6348 C CA . VAL A 1 795 ? 19.212 4.912 1.525 1.00 61.97 795 VAL A CA 1
ATOM 6349 C C . VAL A 1 795 ? 20.574 5.226 2.143 1.00 61.97 795 VAL A C 1
ATOM 6351 O O . VAL A 1 795 ? 21.502 5.677 1.476 1.00 61.97 795 VAL A O 1
ATOM 6354 N N . LEU A 1 796 ? 20.700 4.986 3.440 1.00 63.94 796 LEU A N 1
ATOM 6355 C CA . LEU A 1 796 ? 21.819 5.394 4.277 1.00 63.94 796 LEU A CA 1
ATOM 6356 C C . LEU A 1 796 ? 22.642 4.152 4.655 1.00 63.94 796 LEU A C 1
ATOM 6358 O O . LEU A 1 796 ? 22.202 3.351 5.470 1.00 63.94 796 LEU A O 1
ATOM 6362 N N . HIS A 1 797 ? 23.831 3.977 4.075 1.00 63.28 797 HIS A N 1
ATOM 6363 C CA . HIS A 1 797 ? 24.754 2.895 4.436 1.00 63.28 797 HIS A CA 1
ATOM 6364 C C . HIS A 1 797 ? 25.879 3.448 5.325 1.00 63.28 797 HIS A C 1
ATOM 6366 O O . HIS A 1 797 ? 26.773 4.139 4.834 1.00 63.28 797 HIS A O 1
ATOM 6372 N N . ALA A 1 798 ? 25.854 3.165 6.627 1.00 63.22 798 ALA A N 1
ATOM 6373 C CA . ALA A 1 798 ? 26.848 3.629 7.593 1.00 63.22 798 ALA A CA 1
ATOM 6374 C C . ALA A 1 798 ? 27.716 2.478 8.117 1.00 63.22 798 ALA A C 1
ATOM 6376 O O . ALA A 1 798 ? 27.225 1.603 8.821 1.00 63.22 798 ALA A O 1
ATOM 6377 N N . ASN A 1 799 ? 29.020 2.515 7.834 1.00 62.56 799 ASN A N 1
ATOM 6378 C CA . ASN A 1 799 ? 29.993 1.579 8.392 1.00 62.56 799 ASN A CA 1
ATOM 6379 C C . ASN A 1 799 ? 30.825 2.280 9.487 1.00 62.56 799 ASN A C 1
ATOM 6381 O O . ASN A 1 799 ? 31.427 3.340 9.260 1.00 62.56 799 ASN A O 1
ATOM 6385 N N . VAL A 1 800 ? 30.782 1.716 10.697 1.00 61.38 800 VAL A N 1
ATOM 6386 C CA . VAL A 1 800 ? 31.185 2.337 11.966 1.00 61.38 800 VAL A CA 1
ATOM 6387 C C . VAL A 1 800 ? 32.187 1.430 12.682 1.00 61.38 800 VAL A C 1
ATOM 6389 O O . VAL A 1 800 ? 31.869 0.750 13.651 1.00 61.38 800 VAL A O 1
ATOM 6392 N N . THR A 1 801 ? 33.437 1.450 12.219 1.00 58.41 801 THR A N 1
ATOM 6393 C CA . THR A 1 801 ? 34.547 0.764 12.904 1.00 58.41 801 THR A CA 1
ATOM 6394 C C . THR A 1 801 ? 35.394 1.752 13.710 1.00 58.41 801 THR A C 1
ATOM 6396 O O . THR A 1 801 ? 35.428 2.953 13.415 1.00 58.41 801 THR A O 1
ATOM 6399 N N . SER A 1 802 ? 36.155 1.262 14.695 1.00 52.62 802 SER A N 1
ATOM 6400 C CA . SER A 1 802 ? 37.145 2.074 15.426 1.00 52.62 802 SER A CA 1
ATOM 6401 C C . SER A 1 802 ? 38.216 2.723 14.540 1.00 52.62 802 SER A C 1
ATOM 6403 O O . SER A 1 802 ? 38.763 3.758 14.920 1.00 52.62 802 SER A O 1
ATOM 6405 N N . THR A 1 803 ? 38.517 2.155 13.365 1.00 44.31 803 THR A N 1
ATOM 6406 C CA . THR A 1 803 ? 39.632 2.595 12.500 1.00 44.31 803 THR A CA 1
ATOM 6407 C C . THR A 1 803 ? 39.198 3.309 11.218 1.00 44.31 803 THR A C 1
ATOM 6409 O O . THR A 1 803 ? 39.963 4.108 10.674 1.00 44.31 803 THR A O 1
ATOM 6412 N N . ARG A 1 804 ? 37.970 3.080 10.736 1.00 48.59 804 ARG A N 1
ATOM 6413 C CA . ARG A 1 804 ? 37.364 3.783 9.595 1.00 48.59 804 ARG A CA 1
ATOM 6414 C C . ARG A 1 804 ? 35.902 4.123 9.874 1.00 48.59 804 ARG A C 1
ATOM 6416 O O . ARG A 1 804 ? 35.086 3.252 10.160 1.00 48.59 804 ARG A O 1
ATOM 6423 N N . ARG A 1 805 ? 35.580 5.406 9.707 1.00 56.81 805 ARG A N 1
ATOM 6424 C CA . ARG A 1 805 ? 34.220 5.953 9.744 1.00 56.81 805 ARG A CA 1
ATOM 6425 C C . ARG A 1 805 ? 33.836 6.335 8.318 1.00 56.81 805 ARG A C 1
ATOM 6427 O O . ARG A 1 805 ? 34.258 7.386 7.837 1.00 56.81 805 ARG A O 1
ATOM 6434 N N . SER A 1 806 ? 33.095 5.476 7.626 1.00 51.62 806 SER A N 1
ATOM 6435 C CA . SER A 1 806 ? 32.674 5.712 6.239 1.00 51.62 806 SER A CA 1
ATOM 6436 C C . SER A 1 806 ? 31.175 5.513 6.104 1.00 51.62 806 SER A C 1
ATOM 6438 O O . SER A 1 806 ? 30.672 4.407 6.282 1.00 51.62 806 SER A O 1
ATOM 6440 N N . VAL A 1 807 ? 30.469 6.589 5.763 1.00 54.28 807 VAL A N 1
ATOM 6441 C CA . VAL A 1 807 ? 29.020 6.571 5.566 1.00 54.28 807 VAL A CA 1
ATOM 6442 C C . VAL A 1 807 ? 28.713 7.020 4.146 1.00 54.28 807 VAL A C 1
ATOM 6444 O O . VAL A 1 807 ? 29.061 8.129 3.745 1.00 54.28 807 VAL A O 1
ATOM 6447 N N . VAL A 1 808 ? 28.081 6.131 3.388 1.00 57.28 808 VAL A N 1
ATOM 6448 C CA . VAL A 1 808 ? 27.640 6.335 2.012 1.00 57.28 808 VAL A CA 1
ATOM 6449 C C . VAL A 1 808 ? 26.133 6.540 2.046 1.00 57.28 808 VAL A C 1
ATOM 6451 O O . VAL A 1 808 ? 25.369 5.595 2.236 1.00 57.28 808 VAL A O 1
ATOM 6454 N N . VAL A 1 809 ? 25.696 7.784 1.874 1.00 57.56 809 VAL A N 1
ATOM 6455 C CA . VAL A 1 809 ? 24.270 8.101 1.747 1.00 57.56 809 VAL A CA 1
ATOM 6456 C C . VAL A 1 809 ? 23.926 8.213 0.270 1.00 57.56 809 VAL A C 1
ATOM 6458 O O . VAL A 1 809 ? 24.480 9.047 -0.444 1.00 57.56 809 VAL A O 1
ATOM 6461 N N . ALA A 1 810 ? 23.021 7.351 -0.175 1.00 58.25 810 ALA A N 1
ATOM 6462 C CA . ALA A 1 810 ? 22.427 7.363 -1.496 1.00 58.25 810 ALA A CA 1
ATOM 6463 C C . ALA A 1 810 ? 20.976 7.854 -1.408 1.00 58.25 810 ALA A C 1
ATOM 6465 O O . ALA A 1 810 ? 20.278 7.652 -0.415 1.00 58.25 810 ALA A O 1
ATOM 6466 N N . PHE A 1 811 ? 20.508 8.480 -2.479 1.00 63.19 811 PHE A N 1
ATOM 6467 C CA . PHE A 1 811 ? 19.156 9.015 -2.579 1.00 63.19 811 PHE A CA 1
ATOM 6468 C C . PHE A 1 811 ? 18.529 8.548 -3.891 1.00 63.19 811 PHE A C 1
ATOM 6470 O O . PHE A 1 811 ? 19.220 8.447 -4.908 1.00 63.19 811 PHE A O 1
ATOM 6477 N N . GLN A 1 812 ? 17.234 8.240 -3.871 1.00 59.84 812 GLN A N 1
ATOM 6478 C CA . GLN A 1 812 ? 16.501 7.752 -5.033 1.00 59.84 812 GLN A CA 1
ATOM 6479 C C . GLN A 1 812 ? 15.111 8.394 -5.101 1.00 59.84 812 GLN A C 1
ATOM 6481 O O . GLN A 1 812 ? 14.348 8.337 -4.142 1.00 59.84 812 GLN A O 1
ATOM 6486 N N . GLY A 1 813 ? 14.779 8.957 -6.264 1.00 60.53 813 GLY A N 1
ATOM 6487 C CA . GLY A 1 813 ? 13.524 9.678 -6.494 1.00 60.53 813 GLY A CA 1
ATOM 6488 C C . GLY A 1 813 ? 13.657 11.196 -6.345 1.00 60.53 813 GLY A C 1
ATOM 6489 O O . GLY A 1 813 ? 14.681 11.711 -5.899 1.00 60.53 813 GLY A O 1
ATOM 6490 N N . GLU A 1 814 ? 12.603 11.902 -6.743 1.00 67.00 814 GLU A N 1
ATOM 6491 C CA . GLU A 1 814 ? 12.446 13.357 -6.635 1.00 67.00 814 GLU A CA 1
ATOM 6492 C C . GLU A 1 814 ? 10.956 13.667 -6.402 1.00 67.00 814 GLU A C 1
ATOM 6494 O O . GLU A 1 814 ? 10.096 13.100 -7.078 1.00 67.00 814 GLU A O 1
ATOM 6499 N N . ASP A 1 815 ? 10.619 14.545 -5.451 1.00 71.56 815 ASP A N 1
ATOM 6500 C CA . ASP A 1 815 ? 9.226 14.974 -5.260 1.00 71.56 815 ASP A CA 1
ATOM 6501 C C . ASP A 1 815 ? 8.938 16.207 -6.114 1.00 71.56 815 ASP A C 1
ATOM 6503 O O . ASP A 1 815 ? 9.408 17.308 -5.814 1.00 71.56 815 ASP A O 1
ATOM 6507 N N . THR A 1 816 ? 8.137 16.016 -7.162 1.00 73.94 816 THR A N 1
ATOM 6508 C CA . THR A 1 816 ? 7.581 17.109 -7.966 1.00 73.94 816 THR A CA 1
ATOM 6509 C C . THR A 1 816 ? 6.077 17.241 -7.716 1.00 73.94 816 THR A C 1
ATOM 6511 O O . THR A 1 816 ? 5.330 16.289 -7.945 1.00 73.94 816 THR A O 1
ATOM 6514 N N . ASP A 1 817 ? 5.636 18.423 -7.282 1.00 77.62 817 ASP A N 1
ATOM 6515 C CA . ASP A 1 817 ? 4.224 18.835 -7.180 1.00 77.62 817 ASP A CA 1
ATOM 6516 C C . ASP A 1 817 ? 4.098 20.294 -7.668 1.00 77.62 817 ASP A C 1
ATOM 6518 O O . ASP A 1 817 ? 5.091 21.025 -7.775 1.00 77.62 817 ASP A O 1
ATOM 6522 N N . ILE A 1 818 ? 2.882 20.725 -7.997 1.00 86.62 818 ILE A N 1
ATOM 6523 C CA . ILE A 1 818 ? 2.586 22.123 -8.338 1.00 86.62 818 ILE A CA 1
ATOM 6524 C C . ILE A 1 818 ? 2.781 22.972 -7.075 1.00 86.62 818 ILE A C 1
ATOM 6526 O O . ILE A 1 818 ? 2.300 22.593 -6.005 1.00 86.62 818 ILE A O 1
ATOM 6530 N N . ILE A 1 819 ? 3.489 24.105 -7.184 1.00 84.69 819 ILE A N 1
ATOM 6531 C CA . ILE A 1 819 ? 3.773 24.960 -6.021 1.00 84.69 819 ILE A CA 1
ATOM 6532 C C . ILE A 1 819 ? 2.460 25.434 -5.387 1.00 84.69 819 ILE A C 1
ATOM 6534 O O . ILE A 1 819 ? 1.582 25.942 -6.081 1.00 84.69 819 ILE A O 1
ATOM 6538 N N . LYS A 1 820 ? 2.315 25.283 -4.071 1.00 80.88 820 LYS A N 1
ATOM 6539 C CA . LYS A 1 820 ? 1.139 25.783 -3.338 1.00 80.88 820 LYS A CA 1
ATOM 6540 C C . LYS A 1 820 ? 1.330 27.242 -2.949 1.00 80.88 820 LYS A C 1
ATOM 6542 O O . LYS A 1 820 ? 2.458 27.682 -2.728 1.00 80.88 820 LYS A O 1
ATOM 6547 N N . ASP A 1 821 ? 0.235 27.972 -2.742 1.00 76.00 821 ASP A N 1
ATOM 6548 C CA . ASP A 1 821 ? 0.312 29.354 -2.254 1.00 76.00 821 ASP A CA 1
ATOM 6549 C C . ASP A 1 821 ? 1.092 29.487 -0.929 1.00 76.00 821 ASP A C 1
ATOM 6551 O O . ASP A 1 821 ? 1.848 30.440 -0.758 1.00 76.00 821 ASP A O 1
ATOM 6555 N N . SER A 1 822 ? 1.006 28.490 -0.040 1.00 68.94 822 SER A N 1
ATOM 6556 C CA . SER A 1 822 ? 1.780 28.411 1.212 1.00 68.94 822 SER A CA 1
ATOM 6557 C C . SER A 1 822 ? 3.289 28.190 1.023 1.00 68.94 822 SER A C 1
ATOM 6559 O O . SER A 1 822 ? 4.073 28.525 1.906 1.00 68.94 822 SER A O 1
ATOM 6561 N N . GLU A 1 823 ? 3.717 27.644 -0.116 1.00 74.69 823 GLU A N 1
ATOM 6562 C CA . GLU A 1 823 ? 5.125 27.346 -0.421 1.00 74.69 823 GLU A CA 1
ATOM 6563 C C . GLU A 1 823 ? 5.824 28.517 -1.133 1.00 74.69 823 GLU A C 1
ATOM 6565 O O . GLU A 1 823 ? 7.056 28.576 -1.197 1.00 74.69 823 GLU A O 1
ATOM 6570 N N . ARG A 1 824 ? 5.055 29.492 -1.636 1.00 77.94 824 ARG A N 1
ATOM 6571 C CA . ARG A 1 824 ? 5.577 30.689 -2.316 1.00 77.94 824 ARG A CA 1
ATOM 6572 C C . ARG A 1 824 ? 6.512 31.500 -1.422 1.00 77.94 824 ARG A C 1
ATOM 6574 O O . ARG A 1 824 ? 7.522 32.000 -1.912 1.00 77.94 824 ARG A O 1
ATOM 6581 N N . ASP A 1 825 ? 6.240 31.584 -0.122 1.00 71.56 825 ASP A N 1
ATOM 6582 C CA . ASP A 1 825 ? 7.065 32.334 0.837 1.00 71.56 825 ASP A CA 1
ATOM 6583 C C . ASP A 1 825 ? 8.432 31.685 1.120 1.00 71.56 825 ASP A C 1
ATOM 6585 O O . ASP A 1 825 ? 9.382 32.383 1.495 1.00 71.56 825 ASP A O 1
ATOM 6589 N N . ALA A 1 826 ? 8.585 30.376 0.886 1.00 72.12 826 ALA A N 1
ATOM 6590 C CA . ALA A 1 826 ? 9.890 29.713 0.941 1.00 72.12 826 ALA A CA 1
ATOM 6591 C C . ALA A 1 826 ? 10.807 30.197 -0.200 1.00 72.12 826 ALA A C 1
ATOM 6593 O O . ALA A 1 826 ? 11.986 30.463 0.029 1.00 72.12 826 ALA A O 1
ATOM 6594 N N . PHE A 1 827 ? 10.238 30.416 -1.391 1.00 76.19 827 PHE A N 1
ATOM 6595 C CA . PHE A 1 827 ? 10.920 30.963 -2.572 1.00 76.19 827 PHE A CA 1
ATOM 6596 C C . PHE A 1 827 ? 10.815 32.497 -2.712 1.00 76.19 827 PHE A C 1
ATOM 6598 O O . PHE A 1 827 ? 11.253 33.055 -3.715 1.00 76.19 827 PHE A O 1
ATOM 6605 N N . TYR A 1 828 ? 10.265 33.201 -1.713 1.00 75.00 828 TYR A N 1
ATOM 6606 C CA . TYR A 1 828 ? 10.031 34.655 -1.737 1.00 75.00 828 TYR A CA 1
ATOM 6607 C C . TYR A 1 828 ? 9.168 35.130 -2.933 1.00 75.00 828 TYR A C 1
ATOM 6609 O O . TYR A 1 828 ? 9.437 36.175 -3.525 1.00 75.00 828 TYR A O 1
ATOM 6617 N N . LEU A 1 829 ? 8.120 34.380 -3.290 1.00 79.00 829 LEU A N 1
ATOM 6618 C CA . LEU A 1 829 ? 7.226 34.642 -4.430 1.00 79.00 829 LEU A CA 1
ATOM 6619 C C . LEU A 1 829 ? 5.866 35.235 -4.033 1.00 79.00 829 LEU A C 1
ATOM 6621 O O . LEU A 1 829 ? 4.822 34.874 -4.595 1.00 79.00 829 LEU A O 1
ATOM 6625 N N . ASP A 1 830 ? 5.873 36.181 -3.092 1.00 81.00 830 ASP A N 1
ATOM 6626 C CA . ASP A 1 830 ? 4.702 37.017 -2.820 1.00 81.00 830 ASP A CA 1
ATOM 6627 C C . ASP A 1 830 ? 4.238 37.753 -4.099 1.00 81.00 830 ASP A C 1
ATOM 6629 O O . ASP A 1 830 ? 5.001 37.953 -5.052 1.00 81.00 830 ASP A O 1
ATOM 6633 N N . GLU A 1 831 ? 2.955 38.121 -4.170 1.00 81.19 831 GLU A N 1
ATOM 6634 C CA . GLU A 1 831 ? 2.375 38.707 -5.388 1.00 81.19 831 GLU A CA 1
ATOM 6635 C C . GLU A 1 831 ? 3.070 40.022 -5.799 1.00 81.19 831 GLU A C 1
ATOM 6637 O O . GLU A 1 831 ? 3.212 40.312 -6.991 1.00 81.19 831 GLU A O 1
ATOM 6642 N N . GLN A 1 832 ? 3.563 40.809 -4.838 1.00 82.69 832 GLN A N 1
ATOM 6643 C CA . GLN A 1 832 ? 4.231 42.077 -5.113 1.00 82.69 832 GLN A CA 1
ATOM 6644 C C . GLN A 1 832 ? 5.626 41.862 -5.711 1.00 82.69 832 GLN A C 1
ATOM 6646 O O . GLN A 1 832 ? 5.968 42.532 -6.693 1.00 82.69 832 GLN A O 1
ATOM 6651 N N . ARG A 1 833 ? 6.410 40.912 -5.189 1.00 83.12 833 ARG A N 1
ATOM 6652 C CA . ARG A 1 833 ? 7.697 40.489 -5.762 1.00 83.12 833 ARG A CA 1
ATOM 6653 C C . ARG A 1 833 ? 7.507 39.875 -7.136 1.00 83.12 833 ARG A C 1
ATOM 6655 O O . ARG A 1 833 ? 8.191 40.296 -8.062 1.00 83.12 833 ARG A O 1
ATOM 6662 N N . LEU A 1 834 ? 6.538 38.976 -7.308 1.00 87.12 834 LEU A N 1
ATOM 6663 C CA . LEU A 1 834 ? 6.268 38.326 -8.592 1.00 87.12 834 LEU A CA 1
ATOM 6664 C C . LEU A 1 834 ? 5.905 39.356 -9.680 1.00 87.12 834 LEU A C 1
ATOM 6666 O O . LEU A 1 834 ? 6.500 39.359 -10.760 1.00 87.12 834 LEU A O 1
ATOM 6670 N N . LYS A 1 835 ? 5.014 40.313 -9.377 1.00 89.44 835 LYS A N 1
ATOM 6671 C CA . LYS A 1 835 ? 4.690 41.427 -10.290 1.00 89.44 835 LYS A CA 1
ATOM 6672 C C . LYS A 1 835 ? 5.889 42.339 -10.562 1.00 89.44 835 LYS A C 1
ATOM 6674 O O . LYS A 1 835 ? 6.044 42.810 -11.688 1.00 89.44 835 LYS A O 1
ATOM 6679 N N . SER A 1 836 ? 6.738 42.588 -9.565 1.00 86.25 836 SER A N 1
ATOM 6680 C CA . SER A 1 836 ? 7.951 43.406 -9.723 1.00 86.25 836 SER A CA 1
ATOM 6681 C C . SER A 1 836 ? 9.005 42.702 -10.585 1.00 86.25 836 SER A C 1
ATOM 6683 O O . SER A 1 836 ? 9.606 43.329 -11.455 1.00 86.25 836 SER A O 1
ATOM 6685 N N . ALA A 1 837 ? 9.150 41.386 -10.430 1.00 86.56 837 ALA A N 1
ATOM 6686 C CA . ALA A 1 837 ? 10.056 40.563 -11.217 1.00 86.56 837 ALA A CA 1
ATOM 6687 C C . ALA A 1 837 ? 9.672 40.557 -12.699 1.00 86.56 837 ALA A C 1
ATOM 6689 O O . ALA A 1 837 ? 10.516 40.756 -13.577 1.00 86.56 837 ALA A O 1
ATOM 6690 N N . VAL A 1 838 ? 8.372 40.412 -12.977 1.00 89.56 838 VAL A N 1
ATOM 6691 C CA . VAL A 1 838 ? 7.812 40.511 -14.332 1.00 89.56 838 VAL A CA 1
ATOM 6692 C C . VAL A 1 838 ? 7.967 41.928 -14.889 1.00 89.56 838 VAL A C 1
ATOM 6694 O O . VAL A 1 838 ? 8.228 42.079 -16.086 1.00 89.56 838 VAL A O 1
ATOM 6697 N N . ALA A 1 839 ? 7.881 42.964 -14.046 1.00 88.62 839 ALA A N 1
ATOM 6698 C CA . ALA A 1 839 ? 8.124 44.346 -14.455 1.00 88.62 839 ALA A CA 1
ATOM 6699 C C . ALA A 1 839 ? 9.565 44.565 -14.938 1.00 88.62 839 ALA A C 1
ATOM 6701 O O . ALA A 1 839 ? 9.761 45.093 -16.032 1.00 88.62 839 ALA A O 1
ATOM 6702 N N . ALA A 1 840 ? 10.565 44.100 -14.185 1.00 84.25 840 ALA A N 1
ATOM 6703 C CA . ALA A 1 840 ? 11.973 44.187 -14.578 1.00 84.25 840 ALA A CA 1
ATOM 6704 C C . ALA A 1 840 ? 12.318 43.293 -15.786 1.00 84.25 840 ALA A C 1
ATOM 6706 O O . ALA A 1 840 ? 13.1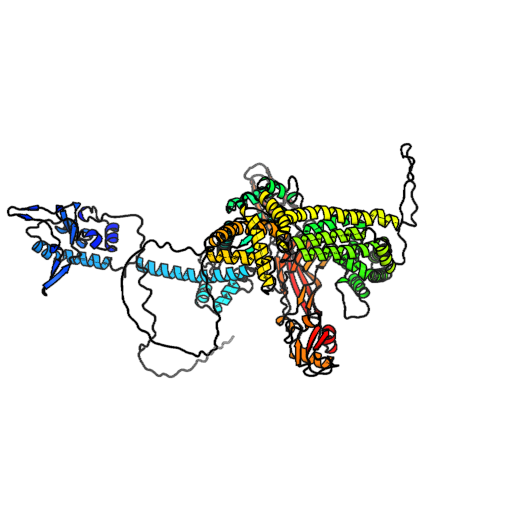29 43.668 -16.637 1.00 84.25 840 ALA A O 1
ATOM 6707 N N . TYR A 1 841 ? 11.678 42.123 -15.904 1.00 86.25 841 TYR A N 1
ATOM 6708 C CA . TYR A 1 841 ? 11.897 41.199 -17.017 1.00 86.25 841 TYR A CA 1
ATOM 6709 C C . TYR A 1 841 ? 11.302 41.715 -18.340 1.00 86.25 841 TYR A C 1
ATOM 6711 O O . TYR A 1 841 ? 11.972 41.732 -19.376 1.00 86.25 841 TYR A O 1
ATOM 6719 N N . SER A 1 842 ? 10.044 42.156 -18.329 1.00 85.06 842 SER A N 1
ATOM 6720 C CA . SER A 1 842 ? 9.342 42.607 -19.541 1.00 85.06 842 SER A CA 1
ATOM 6721 C C . SER A 1 842 ? 9.568 44.090 -19.870 1.00 85.06 842 SER A C 1
ATOM 6723 O O . SER A 1 842 ? 9.386 44.493 -21.020 1.00 85.06 842 SER A O 1
ATOM 6725 N N . GLY A 1 843 ? 9.972 44.902 -18.888 1.00 84.38 843 GLY A N 1
ATOM 6726 C CA . GLY A 1 843 ? 10.005 46.365 -18.980 1.00 84.38 843 GLY A CA 1
ATOM 6727 C C . GLY A 1 843 ? 8.648 47.035 -18.720 1.00 84.38 843 GLY A C 1
ATOM 6728 O O . GLY A 1 843 ? 8.532 48.248 -18.879 1.00 84.38 843 GLY A O 1
ATOM 6729 N N . ARG A 1 844 ? 7.610 46.277 -18.334 1.00 84.94 844 ARG A N 1
ATOM 6730 C CA . ARG A 1 844 ? 6.262 46.788 -18.041 1.00 84.94 844 ARG A CA 1
ATOM 6731 C C . ARG A 1 844 ? 5.671 46.061 -16.836 1.00 84.94 844 ARG A C 1
ATOM 6733 O O . ARG A 1 844 ? 5.715 44.840 -16.776 1.00 84.94 844 ARG A O 1
ATOM 6740 N N . ARG A 1 845 ? 5.079 46.777 -15.877 1.00 88.31 845 ARG A N 1
ATOM 6741 C CA . ARG A 1 845 ? 4.398 46.117 -14.751 1.00 88.31 845 ARG A CA 1
ATOM 6742 C C . ARG A 1 845 ? 3.157 45.357 -15.259 1.00 88.31 845 ARG A C 1
ATOM 6744 O O . ARG A 1 845 ? 2.383 45.954 -16.012 1.00 88.31 845 ARG A O 1
ATOM 6751 N N . PRO A 1 846 ? 2.968 44.078 -14.891 1.00 91.50 846 PRO A N 1
ATOM 6752 C CA . PRO A 1 846 ? 1.748 43.340 -15.199 1.00 91.50 846 PRO A CA 1
ATOM 6753 C C . PRO A 1 846 ? 0.615 43.746 -14.254 1.00 91.50 846 PRO A C 1
ATOM 6755 O O . PRO A 1 846 ? 0.842 44.383 -13.223 1.00 91.50 846 PRO A O 1
ATOM 6758 N N . GLU A 1 847 ? -0.597 43.330 -14.592 1.00 88.44 847 GLU A N 1
ATOM 6759 C CA . GLU A 1 847 ? -1.781 43.535 -13.757 1.00 88.44 847 GLU A CA 1
ATOM 6760 C C . GLU A 1 847 ? -1.902 42.395 -12.731 1.00 88.44 847 GLU A C 1
ATOM 6762 O O . GLU A 1 847 ? -1.875 42.648 -11.524 1.00 88.44 847 GLU A O 1
ATOM 6767 N N . HIS A 1 848 ? -1.859 41.142 -13.198 1.00 88.12 848 HIS A N 1
ATOM 6768 C CA . HIS A 1 848 ? -1.712 39.925 -12.397 1.00 88.12 848 HIS A CA 1
ATOM 6769 C C . HIS A 1 848 ? -0.599 39.008 -12.928 1.00 88.12 848 HIS A C 1
ATOM 6771 O O . HIS A 1 848 ? -0.220 39.046 -14.102 1.00 88.12 848 HIS A O 1
ATOM 6777 N N . ALA A 1 849 ? -0.074 38.177 -12.029 1.00 89.44 849 ALA A N 1
ATOM 6778 C CA . ALA A 1 849 ? 0.874 37.113 -12.324 1.00 89.44 849 ALA A CA 1
ATOM 6779 C C . ALA A 1 849 ? 0.531 35.907 -11.436 1.00 89.44 849 ALA A C 1
ATOM 6781 O O . ALA A 1 849 ? 0.407 36.058 -10.222 1.00 89.44 849 ALA A O 1
ATOM 6782 N N . PHE A 1 850 ? 0.366 34.740 -12.050 1.00 89.88 850 PHE A N 1
ATOM 6783 C CA . PHE A 1 850 ? -0.036 33.486 -11.415 1.00 89.88 850 PHE A CA 1
ATOM 6784 C C . PHE A 1 850 ? 1.066 32.442 -11.585 1.00 89.88 850 PHE A C 1
ATOM 6786 O O . PHE A 1 850 ? 1.799 32.470 -12.573 1.00 89.88 850 PHE A O 1
ATOM 6793 N N . VAL A 1 851 ? 1.177 31.530 -10.620 1.00 89.31 851 VAL A N 1
ATOM 6794 C CA . VAL A 1 851 ? 2.137 30.412 -10.646 1.00 89.31 851 VAL A CA 1
ATOM 6795 C C . VAL A 1 851 ? 1.456 29.059 -10.892 1.00 89.31 851 VAL A C 1
ATOM 6797 O O . VAL A 1 851 ? 2.086 28.153 -11.425 1.00 89.31 851 VAL A O 1
ATOM 6800 N N . HIS A 1 852 ? 0.162 28.931 -10.596 1.00 90.06 852 HIS A N 1
ATOM 6801 C CA . HIS A 1 852 ? -0.637 27.732 -10.849 1.00 90.06 852 HIS A CA 1
ATOM 6802 C C . HIS A 1 852 ? -2.068 28.086 -11.279 1.00 90.06 852 HIS A C 1
ATOM 6804 O O . HIS A 1 852 ? -2.492 29.244 -11.223 1.00 90.06 852 HIS A O 1
ATOM 6810 N N . SER A 1 853 ? -2.805 27.069 -11.714 1.00 88.69 853 SER A N 1
ATOM 6811 C CA . SER A 1 853 ? -4.237 27.115 -12.003 1.00 88.69 853 SER A CA 1
ATOM 6812 C C . SER A 1 853 ? -5.083 27.294 -10.729 1.00 88.69 853 SER A C 1
ATOM 6814 O O . SER A 1 853 ? -4.631 26.934 -9.638 1.00 88.69 853 SER A O 1
ATOM 6816 N N . PRO A 1 854 ? -6.338 27.772 -10.842 1.00 87.06 854 PRO A N 1
ATOM 6817 C CA . PRO A 1 854 ? -6.973 28.323 -12.040 1.00 87.06 854 PRO A CA 1
ATOM 6818 C C . PRO A 1 854 ? -6.715 29.833 -12.184 1.00 87.06 854 PRO A C 1
ATOM 6820 O O . PRO A 1 854 ? -6.774 30.577 -11.208 1.00 87.06 854 PRO A O 1
ATOM 6823 N N . THR A 1 855 ? -6.516 30.322 -13.412 1.00 86.31 855 THR A N 1
ATOM 6824 C CA . THR A 1 855 ? -6.470 31.779 -13.679 1.00 86.31 855 THR A CA 1
ATOM 6825 C C . THR A 1 855 ? -7.828 32.317 -14.177 1.00 86.31 855 THR A C 1
ATOM 6827 O O . THR A 1 855 ? -8.513 31.584 -14.899 1.00 86.31 855 THR A O 1
ATOM 6830 N N . PRO A 1 856 ? -8.199 33.594 -13.927 1.00 83.44 856 PRO A N 1
ATOM 6831 C CA . PRO A 1 856 ? -9.559 34.109 -14.165 1.00 83.44 856 PRO A CA 1
ATOM 6832 C C . PRO A 1 856 ? -10.114 34.040 -15.601 1.00 83.44 856 PRO A C 1
ATOM 6834 O O . PRO A 1 856 ? -11.329 34.055 -15.781 1.00 83.44 856 PRO A O 1
ATOM 6837 N N . TRP A 1 857 ? -9.266 33.975 -16.632 1.00 82.38 857 TRP A N 1
ATOM 6838 C CA . TRP A 1 857 ? -9.677 34.106 -18.042 1.00 82.38 857 TRP A CA 1
ATOM 6839 C C . TRP A 1 857 ? -9.863 32.759 -18.759 1.00 82.38 857 TRP A C 1
ATOM 6841 O O . TRP A 1 857 ? -9.394 32.584 -19.879 1.00 82.38 857 TRP A O 1
ATOM 6851 N N . GLY A 1 858 ? -10.523 31.797 -18.105 1.00 71.62 858 GLY A N 1
ATOM 6852 C CA . GLY A 1 858 ? -10.699 30.442 -18.651 1.00 71.62 858 GLY A CA 1
ATOM 6853 C C . GLY A 1 858 ? -9.424 29.596 -18.583 1.00 71.62 858 GLY A C 1
ATOM 6854 O O . GLY A 1 858 ? -9.106 28.886 -19.530 1.00 71.62 858 GLY A O 1
ATOM 6855 N N . ASP A 1 859 ? -8.689 29.723 -17.474 1.00 85.44 859 ASP A N 1
ATOM 6856 C CA . ASP A 1 859 ? -7.399 29.088 -17.187 1.00 85.44 859 ASP A CA 1
ATOM 6857 C C . ASP A 1 859 ? -6.366 29.118 -18.333 1.00 85.44 859 ASP A C 1
ATOM 6859 O O . ASP A 1 859 ? -6.325 28.251 -19.207 1.00 85.44 859 ASP A O 1
ATOM 6863 N N . LEU A 1 860 ? -5.470 30.107 -18.284 1.00 85.38 860 LEU A N 1
ATOM 6864 C CA . LEU A 1 860 ? -4.407 30.319 -19.265 1.00 85.38 860 LEU A CA 1
ATOM 6865 C C . LEU A 1 860 ? -3.482 29.101 -19.419 1.00 85.38 860 LEU A C 1
ATOM 6867 O O . LEU A 1 860 ? -2.958 28.886 -20.511 1.00 85.38 860 LEU A O 1
ATOM 6871 N N . TYR A 1 861 ? -3.305 28.290 -18.371 1.00 88.88 861 TYR A N 1
ATOM 6872 C CA . TYR A 1 861 ? -2.486 27.079 -18.441 1.00 88.88 861 TYR A CA 1
ATOM 6873 C C . TYR A 1 861 ? -3.113 26.015 -19.347 1.00 88.88 861 TYR A C 1
ATOM 6875 O O . TYR A 1 861 ? -2.436 25.482 -20.226 1.00 88.88 861 TYR A O 1
ATOM 6883 N N . VAL A 1 862 ? -4.419 25.776 -19.203 1.00 87.06 862 VAL A N 1
ATOM 6884 C CA . VAL A 1 862 ? -5.182 24.856 -20.061 1.00 87.06 862 VAL A CA 1
ATOM 6885 C C . VAL A 1 862 ? -5.364 25.448 -21.462 1.00 87.06 862 VAL A C 1
ATOM 6887 O O . VAL A 1 862 ? -5.079 24.781 -22.453 1.00 87.06 862 VAL A O 1
ATOM 6890 N N . SER A 1 863 ? -5.776 26.716 -21.554 1.00 85.62 863 SER A N 1
ATOM 6891 C CA . SER A 1 863 ? -6.108 27.383 -22.822 1.00 85.62 863 SER A CA 1
ATOM 6892 C C . SER A 1 863 ? -4.916 27.594 -23.765 1.00 85.62 863 SER A C 1
ATOM 6894 O O . SER A 1 863 ? -5.113 27.665 -24.977 1.00 85.62 863 SER A O 1
ATOM 6896 N N . TYR A 1 864 ? -3.686 27.685 -23.244 1.00 81.88 864 TYR A N 1
ATOM 6897 C CA . TYR A 1 864 ? -2.467 27.857 -24.051 1.00 81.88 864 TYR A CA 1
ATOM 6898 C C . TYR A 1 864 ? -1.455 26.705 -23.922 1.00 81.88 864 TYR A C 1
ATOM 6900 O O . TYR A 1 864 ? -0.353 26.807 -24.466 1.00 81.88 864 TYR A O 1
ATOM 6908 N N . GLY A 1 865 ? -1.803 25.617 -23.224 1.00 83.50 865 GLY A N 1
ATOM 6909 C CA . GLY A 1 865 ? -0.918 24.464 -23.022 1.00 83.50 865 GLY A CA 1
ATOM 6910 C C . GLY A 1 865 ? 0.383 24.817 -22.293 1.00 83.50 865 GLY A C 1
ATOM 6911 O O . GLY A 1 865 ? 1.451 24.326 -22.658 1.00 83.50 865 GLY A O 1
ATOM 6912 N N . TRP A 1 866 ? 0.325 25.725 -21.315 1.00 89.81 866 TRP A N 1
ATOM 6913 C CA . TRP A 1 866 ? 1.500 26.144 -20.549 1.00 89.81 866 TRP A CA 1
ATOM 6914 C C . TRP A 1 866 ? 1.725 25.240 -19.337 1.00 89.81 866 TRP A C 1
ATOM 6916 O O . TRP A 1 866 ? 0.795 24.880 -18.621 1.00 89.81 866 TRP A O 1
ATOM 6926 N N . GLU A 1 867 ? 2.991 24.933 -19.069 1.00 89.19 867 GLU A N 1
ATOM 6927 C CA . GLU A 1 867 ? 3.424 24.264 -17.843 1.00 89.19 867 GLU A CA 1
ATOM 6928 C C . GLU A 1 867 ? 3.187 25.192 -16.640 1.00 89.19 867 GLU A C 1
ATOM 6930 O O . GLU A 1 867 ? 3.718 26.306 -16.600 1.00 89.19 867 GLU A O 1
ATOM 6935 N N . GLN A 1 868 ? 2.401 24.738 -15.661 1.00 94.06 868 GLN A N 1
ATOM 6936 C CA . GLN A 1 868 ? 2.282 25.394 -14.352 1.00 94.06 868 GLN A CA 1
ATOM 6937 C C . GLN A 1 868 ? 3.626 25.380 -13.617 1.00 94.06 868 GLN A C 1
ATOM 6939 O O . GLN A 1 868 ? 4.497 24.565 -13.924 1.00 94.06 868 GLN A O 1
ATOM 6944 N N . VAL A 1 869 ? 3.802 26.270 -12.640 1.00 91.56 869 VAL A N 1
ATOM 6945 C CA . VAL A 1 869 ? 5.005 26.263 -11.808 1.00 91.56 869 VAL A CA 1
ATOM 6946 C C . VAL A 1 869 ? 4.966 25.066 -10.867 1.00 91.56 869 VAL A C 1
ATOM 6948 O O . VAL A 1 869 ? 4.142 24.997 -9.954 1.00 91.56 869 VAL A O 1
ATOM 6951 N N . SER A 1 870 ? 5.885 24.132 -11.072 1.00 89.25 870 SER A N 1
ATOM 6952 C CA . SER A 1 870 ? 6.153 23.043 -10.140 1.00 89.25 870 SER A CA 1
ATOM 6953 C C . SER A 1 870 ? 7.374 23.359 -9.288 1.00 89.25 870 SER A C 1
ATOM 6955 O O . SER A 1 870 ? 8.308 24.029 -9.740 1.00 89.25 870 SER A O 1
ATOM 6957 N N . ARG A 1 871 ? 7.384 22.845 -8.055 1.00 87.81 871 ARG A N 1
ATOM 6958 C CA . ARG A 1 871 ? 8.628 22.646 -7.308 1.00 87.81 871 ARG A CA 1
ATOM 6959 C C . ARG A 1 871 ? 9.098 21.210 -7.511 1.00 87.81 871 ARG A C 1
ATOM 6961 O O . ARG A 1 871 ? 8.279 20.298 -7.478 1.00 87.81 871 ARG A O 1
ATOM 6968 N N . THR A 1 872 ? 10.403 21.015 -7.650 1.00 81.06 872 THR A N 1
ATOM 6969 C CA . THR A 1 872 ? 11.044 19.695 -7.603 1.00 81.06 872 THR A CA 1
ATOM 6970 C C . THR A 1 872 ? 12.027 19.687 -6.440 1.00 81.06 872 THR A C 1
ATOM 6972 O O . THR A 1 872 ? 12.881 20.573 -6.352 1.00 81.06 872 THR A O 1
ATOM 6975 N N . VAL A 1 873 ? 11.880 18.714 -5.539 1.00 77.50 873 VAL A N 1
ATOM 6976 C CA . VAL A 1 873 ? 12.729 18.500 -4.358 1.00 77.50 873 VAL A CA 1
ATOM 6977 C C . VAL A 1 873 ? 13.549 17.229 -4.546 1.00 77.50 873 VAL A C 1
ATOM 6979 O O . VAL A 1 873 ? 12.999 16.166 -4.839 1.00 77.50 873 VAL A O 1
ATOM 6982 N N . TYR A 1 874 ? 14.854 17.325 -4.313 1.00 74.31 874 TYR A N 1
ATOM 6983 C CA . TYR A 1 874 ? 15.767 16.185 -4.240 1.00 74.31 874 TYR A CA 1
ATOM 6984 C C . TYR A 1 874 ? 16.734 16.347 -3.067 1.00 74.31 874 TYR A C 1
ATOM 6986 O O . TYR A 1 874 ? 17.005 17.448 -2.590 1.00 74.31 874 TYR A O 1
ATOM 6994 N N . ALA A 1 875 ? 17.275 15.233 -2.587 1.00 73.50 875 ALA A N 1
ATOM 6995 C CA . ALA A 1 875 ? 18.366 15.258 -1.626 1.00 73.50 875 ALA A CA 1
ATOM 6996 C C . ALA A 1 875 ? 19.705 15.454 -2.355 1.00 73.50 875 ALA A C 1
ATOM 6998 O O . ALA A 1 875 ? 19.971 14.832 -3.383 1.00 73.50 875 ALA A O 1
ATOM 6999 N N . ARG A 1 876 ? 20.540 16.353 -1.832 1.00 71.31 876 ARG A N 1
ATOM 7000 C CA . ARG A 1 876 ? 21.754 16.858 -2.488 1.00 71.31 876 ARG A CA 1
ATOM 7001 C C . ARG A 1 876 ? 23.016 16.140 -2.021 1.00 71.31 876 ARG A C 1
ATOM 7003 O O . ARG A 1 876 ? 23.896 15.836 -2.822 1.00 71.31 876 ARG A O 1
ATOM 7010 N N . ARG A 1 877 ? 23.134 15.943 -0.706 1.00 69.75 877 ARG A N 1
ATOM 7011 C CA . ARG A 1 877 ? 24.281 15.330 -0.015 1.00 69.75 877 ARG A CA 1
ATOM 7012 C C . ARG A 1 877 ? 23.919 15.036 1.439 1.00 69.75 877 ARG A C 1
ATOM 7014 O O . ARG A 1 877 ? 22.964 15.605 1.964 1.00 69.75 877 ARG A O 1
ATOM 7021 N N . ALA A 1 878 ? 24.723 14.218 2.107 1.00 69.25 878 ALA A N 1
ATOM 7022 C CA . ALA A 1 878 ? 24.667 14.075 3.555 1.00 69.25 878 ALA A CA 1
ATOM 7023 C C . ALA A 1 878 ? 26.059 13.917 4.174 1.00 69.25 878 ALA A C 1
ATOM 7025 O O . ALA A 1 878 ? 27.012 13.521 3.501 1.00 69.25 878 ALA A O 1
ATOM 7026 N N . PHE A 1 879 ? 26.156 14.222 5.466 1.00 68.50 879 PHE A N 1
ATOM 7027 C CA . PHE A 1 879 ? 27.377 14.152 6.264 1.00 68.50 879 PHE A CA 1
ATOM 7028 C C . PHE A 1 879 ? 27.101 13.391 7.557 1.00 68.50 879 PHE A C 1
ATOM 7030 O O . PHE A 1 879 ? 26.193 13.761 8.298 1.00 68.50 879 PHE A O 1
ATOM 7037 N N . ALA A 1 880 ? 27.889 12.361 7.856 1.00 65.06 880 ALA A N 1
ATOM 7038 C CA . ALA A 1 880 ? 27.743 11.588 9.083 1.00 65.06 880 ALA A CA 1
ATOM 7039 C C . ALA A 1 880 ? 28.895 11.839 10.059 1.00 65.06 880 ALA A C 1
ATOM 7041 O O . ALA A 1 880 ? 30.069 11.797 9.691 1.00 65.06 880 ALA A O 1
ATOM 7042 N N . HIS A 1 881 ? 28.542 12.027 11.325 1.00 66.81 881 HIS A N 1
ATOM 7043 C CA . HIS A 1 881 ? 29.461 12.155 12.442 1.00 66.81 881 HIS A CA 1
ATOM 7044 C C . HIS A 1 881 ? 29.119 11.084 13.479 1.00 66.81 881 HIS A C 1
ATOM 7046 O O . HIS A 1 881 ? 28.087 11.155 14.145 1.00 66.81 881 HIS A O 1
ATOM 7052 N N . VAL A 1 882 ? 29.995 10.087 13.623 1.00 62.84 882 VAL A N 1
ATOM 7053 C CA . VAL A 1 882 ? 29.953 9.164 14.768 1.00 62.84 882 VAL A CA 1
ATOM 7054 C C . VAL A 1 882 ? 30.275 9.984 16.017 1.00 62.84 882 VAL A C 1
ATOM 7056 O O . VAL A 1 882 ? 31.381 10.523 16.125 1.00 62.84 882 VAL A O 1
ATOM 7059 N N . LEU A 1 883 ? 29.292 10.117 16.905 1.00 64.69 883 LEU A N 1
ATOM 7060 C CA . LEU A 1 883 ? 29.386 10.890 18.139 1.00 64.69 883 LEU A CA 1
ATOM 7061 C C . LEU A 1 883 ? 30.070 10.079 19.237 1.00 64.69 883 LEU A C 1
ATOM 7063 O O . LEU A 1 883 ? 30.990 10.585 19.869 1.00 64.69 883 LEU A O 1
ATOM 7067 N N . ASP A 1 884 ? 29.625 8.835 19.432 1.00 70.00 884 ASP A N 1
ATOM 7068 C CA . ASP A 1 884 ? 30.029 7.991 20.558 1.00 70.00 884 ASP A CA 1
ATOM 7069 C C . ASP A 1 884 ? 29.926 6.491 20.220 1.00 70.00 884 ASP A C 1
ATOM 7071 O O . ASP A 1 884 ? 29.228 6.112 19.272 1.00 70.00 884 ASP A O 1
ATOM 7075 N N . SER A 1 885 ? 30.640 5.648 20.969 1.00 77.25 885 SER A N 1
ATOM 7076 C CA . SER A 1 885 ? 30.650 4.184 20.828 1.00 77.25 885 SER A CA 1
ATOM 7077 C C . SER A 1 885 ? 31.198 3.535 22.105 1.00 77.25 885 SER A C 1
ATOM 7079 O O . SER A 1 885 ? 32.391 3.641 22.392 1.00 77.25 885 SER A O 1
ATOM 7081 N N . GLU A 1 886 ? 30.336 2.855 22.860 1.00 81.38 886 GLU A N 1
ATOM 7082 C CA . GLU A 1 886 ? 30.642 2.279 24.179 1.00 81.38 886 GLU A CA 1
ATOM 7083 C C . GLU A 1 886 ? 30.164 0.822 24.296 1.00 81.38 886 GLU A C 1
ATOM 7085 O O . GLU A 1 886 ? 29.179 0.429 23.672 1.00 81.38 886 GLU A O 1
ATOM 7090 N N . THR A 1 887 ? 30.835 0.011 25.118 1.00 82.19 887 THR A N 1
ATOM 7091 C CA . THR A 1 887 ? 30.386 -1.355 25.437 1.00 82.19 887 THR A CA 1
ATOM 7092 C C . THR A 1 887 ? 29.507 -1.328 26.682 1.00 82.19 887 THR A C 1
ATOM 7094 O O . THR A 1 887 ? 29.940 -0.868 27.737 1.00 82.19 887 THR A O 1
ATOM 7097 N N . VAL A 1 888 ? 28.285 -1.848 26.575 1.00 83.75 888 VAL A N 1
ATOM 7098 C CA . VAL A 1 888 ? 27.277 -1.843 27.642 1.00 83.75 888 VAL A CA 1
ATOM 7099 C C . VAL A 1 888 ? 26.774 -3.254 27.936 1.00 83.75 888 VAL A C 1
ATOM 7101 O O . VAL A 1 888 ? 26.642 -4.084 27.037 1.00 83.75 888 VAL A O 1
ATOM 7104 N N . LEU A 1 889 ? 26.488 -3.530 29.211 1.00 83.62 889 LEU A N 1
ATOM 7105 C CA . LEU A 1 889 ? 25.798 -4.749 29.632 1.00 83.62 889 LEU A CA 1
ATOM 7106 C C . LEU A 1 889 ? 24.309 -4.597 29.308 1.00 83.62 889 LEU A C 1
ATOM 7108 O O . LEU A 1 889 ? 23.674 -3.661 29.793 1.00 83.62 889 LEU A O 1
ATOM 7112 N N . VAL A 1 890 ? 23.761 -5.503 28.500 1.00 80.06 890 VAL A N 1
ATOM 7113 C CA . VAL A 1 890 ? 22.383 -5.408 27.990 1.00 80.06 890 VAL A CA 1
ATOM 7114 C C . VAL A 1 890 ? 21.438 -6.358 28.721 1.00 80.06 890 VAL A C 1
ATOM 7116 O O . VAL A 1 890 ? 20.303 -5.995 29.013 1.00 80.06 890 VAL A O 1
ATOM 7119 N N . ALA A 1 891 ? 21.917 -7.551 29.081 1.00 78.75 891 ALA A N 1
ATOM 7120 C CA . ALA A 1 891 ? 21.194 -8.477 29.944 1.00 78.75 891 ALA A CA 1
ATOM 7121 C C . ALA A 1 891 ? 22.140 -9.261 30.854 1.00 78.75 891 ALA A C 1
ATOM 7123 O O . ALA A 1 891 ? 23.294 -9.523 30.514 1.00 78.75 891 ALA A O 1
ATOM 7124 N N . ASN A 1 892 ? 21.622 -9.688 32.002 1.00 85.12 892 ASN A N 1
ATOM 7125 C CA . ASN A 1 892 ? 22.247 -10.691 32.848 1.00 85.12 892 ASN A CA 1
ATOM 7126 C C . ASN A 1 892 ? 21.214 -11.741 33.277 1.00 85.12 892 ASN A C 1
ATOM 7128 O O . ASN A 1 892 ? 20.015 -11.475 33.335 1.00 85.12 892 ASN A O 1
ATOM 7132 N N . GLN A 1 893 ? 21.682 -12.955 33.551 1.00 80.12 893 GLN A N 1
ATOM 7133 C CA . GLN A 1 893 ? 20.840 -14.043 34.033 1.00 80.12 893 GLN A CA 1
ATOM 7134 C C . GLN A 1 893 ? 21.658 -14.958 34.940 1.00 80.12 893 GLN A C 1
ATOM 7136 O O . GLN A 1 893 ? 22.784 -15.326 34.605 1.00 80.12 893 GLN A O 1
ATOM 7141 N N . THR A 1 894 ? 21.096 -15.306 36.095 1.00 82.56 894 THR A N 1
ATOM 7142 C CA . THR A 1 894 ? 21.761 -16.154 37.087 1.00 82.56 894 THR A CA 1
ATOM 7143 C C . THR A 1 894 ? 21.144 -17.546 37.081 1.00 82.56 894 THR A C 1
ATOM 7145 O O . THR A 1 894 ? 19.925 -17.692 37.151 1.00 82.56 894 THR A O 1
ATOM 7148 N N . TYR A 1 895 ? 22.000 -18.559 37.037 1.00 78.88 895 TYR A N 1
ATOM 7149 C CA . TYR A 1 895 ? 21.662 -19.975 37.152 1.00 78.88 895 TYR A CA 1
ATOM 7150 C C . TYR A 1 895 ? 22.296 -20.532 38.426 1.00 78.88 895 TYR A C 1
ATOM 7152 O O . TYR A 1 895 ? 23.391 -20.113 38.792 1.00 78.88 895 TYR A O 1
ATOM 7160 N N . GLU A 1 896 ? 21.653 -21.488 39.090 1.00 80.75 896 GLU A N 1
ATOM 7161 C CA . GLU A 1 896 ? 22.173 -22.116 40.309 1.00 80.75 896 GLU A CA 1
ATOM 7162 C C . GLU A 1 896 ? 22.225 -23.635 40.133 1.00 80.75 896 GLU A C 1
ATOM 7164 O O . GLU A 1 896 ? 21.204 -24.269 39.860 1.00 80.75 896 GLU A O 1
ATOM 7169 N N . ASN A 1 897 ? 23.411 -24.232 40.284 1.00 81.06 897 ASN A N 1
ATOM 7170 C CA . ASN A 1 897 ? 23.539 -25.682 40.356 1.00 81.06 897 ASN A CA 1
ATOM 7171 C C . ASN A 1 897 ? 23.337 -26.134 41.807 1.00 81.06 897 ASN A C 1
ATOM 7173 O O . ASN A 1 897 ? 24.271 -26.136 42.608 1.00 81.06 897 ASN A O 1
ATOM 7177 N N . THR A 1 898 ? 22.110 -26.538 42.132 1.00 79.38 898 THR A N 1
ATOM 7178 C CA . THR A 1 898 ? 21.733 -27.042 43.460 1.00 79.38 898 THR A CA 1
ATOM 7179 C C . THR A 1 898 ? 22.189 -28.483 43.729 1.00 79.38 898 THR A C 1
ATOM 7181 O O . THR A 1 898 ? 22.070 -28.953 44.861 1.00 79.38 898 THR A O 1
ATOM 7184 N N . ASN A 1 899 ? 22.736 -29.191 42.732 1.00 76.88 899 ASN A N 1
ATOM 7185 C CA . ASN A 1 899 ? 23.341 -30.509 42.928 1.00 76.88 899 ASN A CA 1
ATOM 7186 C C . ASN A 1 899 ? 24.804 -30.381 43.403 1.00 76.88 899 ASN A C 1
ATOM 7188 O O . ASN A 1 899 ? 25.484 -29.414 43.059 1.00 76.88 899 ASN A O 1
ATOM 7192 N N . PRO A 1 900 ? 25.330 -31.363 44.162 1.00 75.19 900 PRO A N 1
ATOM 7193 C CA . PRO A 1 900 ? 26.729 -31.375 44.602 1.00 75.19 900 PRO A CA 1
ATOM 7194 C C . PRO A 1 900 ? 27.720 -31.777 43.493 1.00 75.19 900 PRO A C 1
ATOM 7196 O O . PRO A 1 900 ? 28.915 -31.524 43.622 1.00 75.19 900 PRO A O 1
ATOM 7199 N N . GLU A 1 901 ? 27.234 -32.389 42.411 1.00 78.12 901 GLU A N 1
ATOM 7200 C CA . GLU A 1 901 ? 28.019 -32.785 41.235 1.00 78.12 901 GLU A CA 1
ATOM 7201 C C . GLU A 1 901 ? 28.011 -31.681 40.157 1.00 78.12 901 GLU A C 1
ATOM 7203 O O . GLU A 1 901 ? 27.010 -30.963 40.024 1.00 78.12 901 GLU A O 1
ATOM 7208 N N . PRO A 1 902 ? 29.076 -31.537 39.344 1.00 77.12 902 PRO A N 1
ATOM 7209 C CA . PRO A 1 902 ? 29.072 -30.620 38.210 1.00 77.12 902 PRO A CA 1
ATOM 7210 C C . PRO A 1 902 ? 28.075 -31.033 37.116 1.00 77.12 902 PRO A C 1
ATOM 7212 O O . PRO A 1 902 ? 27.989 -32.208 36.759 1.00 77.12 902 PRO A O 1
ATOM 7215 N N . ILE A 1 903 ? 27.361 -30.066 36.531 1.00 77.06 903 ILE A N 1
ATOM 7216 C CA . ILE A 1 903 ? 26.388 -30.308 35.451 1.00 77.06 903 ILE A CA 1
ATOM 7217 C C . ILE A 1 903 ? 26.845 -29.621 34.165 1.00 77.06 903 ILE A C 1
ATOM 7219 O O . ILE A 1 903 ? 27.078 -28.414 34.156 1.00 77.06 903 ILE A O 1
ATOM 7223 N N . ALA A 1 904 ? 26.903 -30.362 33.057 1.00 73.81 904 ALA A N 1
ATOM 7224 C CA . ALA A 1 904 ? 27.010 -29.764 31.728 1.00 73.81 904 ALA A CA 1
ATOM 7225 C C . ALA A 1 904 ? 25.687 -29.064 31.373 1.00 73.81 904 ALA A C 1
ATOM 7227 O O . ALA A 1 904 ? 24.658 -29.720 31.206 1.00 73.81 904 ALA A O 1
ATOM 7228 N N . ALA A 1 905 ? 25.718 -27.737 31.276 1.00 64.25 905 ALA A N 1
ATOM 7229 C CA . ALA A 1 905 ? 24.567 -26.897 30.990 1.00 64.25 905 ALA A CA 1
ATOM 7230 C C . ALA A 1 905 ? 24.822 -26.047 29.741 1.00 64.25 905 ALA A C 1
ATOM 7232 O O . ALA A 1 905 ? 25.907 -25.499 29.549 1.00 64.25 905 ALA A O 1
ATOM 7233 N N . SER A 1 906 ? 23.794 -25.909 28.911 1.00 62.66 906 SER A N 1
ATOM 7234 C CA . SER A 1 906 ? 23.712 -24.892 27.865 1.00 62.66 906 SER A CA 1
ATOM 7235 C C . SER A 1 906 ? 22.561 -23.962 28.203 1.00 62.66 906 SER A C 1
ATOM 7237 O O . SER A 1 906 ? 21.457 -24.456 28.453 1.00 62.66 906 SER A O 1
ATOM 7239 N N . ALA A 1 907 ? 22.777 -22.650 28.178 1.00 59.47 907 ALA A N 1
ATOM 7240 C CA . ALA A 1 907 ? 21.695 -21.699 28.395 1.00 59.47 907 ALA A CA 1
ATOM 7241 C C . ALA A 1 907 ? 21.595 -20.690 27.250 1.00 59.47 907 ALA A C 1
ATOM 7243 O O . ALA A 1 907 ? 22.606 -20.251 26.706 1.00 59.47 907 ALA A O 1
ATOM 7244 N N . ARG A 1 908 ? 20.352 -20.349 26.893 1.00 61.53 908 ARG A N 1
ATOM 7245 C CA . ARG A 1 908 ? 20.019 -19.314 25.913 1.00 61.53 908 ARG A CA 1
ATOM 7246 C C . ARG A 1 908 ? 19.766 -18.022 26.671 1.00 61.53 908 ARG A C 1
ATOM 7248 O O . ARG A 1 908 ? 18.725 -17.899 27.309 1.00 61.53 908 ARG A O 1
ATOM 7255 N N . ILE A 1 909 ? 20.703 -17.082 26.593 1.00 64.50 909 ILE A N 1
ATOM 7256 C CA . ILE A 1 909 ? 20.406 -15.684 26.910 1.00 64.50 909 ILE A CA 1
ATOM 7257 C C . ILE A 1 909 ? 19.881 -15.020 25.634 1.00 64.50 909 ILE A C 1
ATOM 7259 O O . ILE A 1 909 ? 20.433 -15.209 24.550 1.00 64.50 909 ILE A O 1
ATOM 7263 N N . SER A 1 910 ? 18.774 -14.302 25.775 1.00 60.81 910 SER A N 1
ATOM 7264 C CA . SER A 1 910 ? 18.091 -13.565 24.713 1.00 60.81 910 SER A CA 1
ATOM 7265 C C . SER A 1 910 ? 17.519 -12.298 25.330 1.00 60.81 910 SER A C 1
ATOM 7267 O O . SER A 1 910 ? 16.859 -12.357 26.369 1.00 60.81 910 SER A O 1
ATOM 7269 N N . VAL A 1 911 ? 17.773 -11.157 24.703 1.00 61.28 911 VAL A N 1
ATOM 7270 C CA . VAL A 1 911 ? 17.273 -9.850 25.134 1.00 61.28 911 VAL A CA 1
ATOM 7271 C C . VAL A 1 911 ? 16.750 -9.110 23.917 1.00 61.28 911 VAL A C 1
ATOM 7273 O O . VAL A 1 911 ? 17.299 -9.260 22.832 1.00 61.28 911 VAL A O 1
ATOM 7276 N N . ILE A 1 912 ? 15.703 -8.319 24.114 1.00 57.44 912 ILE A N 1
ATOM 7277 C CA . ILE A 1 912 ? 15.198 -7.376 23.121 1.00 57.44 912 ILE A CA 1
ATOM 7278 C C . ILE A 1 912 ? 15.891 -6.039 23.375 1.00 57.44 912 ILE A C 1
ATOM 7280 O O . ILE A 1 912 ? 15.765 -5.469 24.462 1.00 57.44 912 ILE A O 1
ATOM 7284 N N . VAL A 1 913 ? 16.631 -5.543 22.383 1.00 59.12 913 VAL A N 1
ATOM 7285 C CA . VAL A 1 913 ? 17.304 -4.238 22.445 1.00 59.12 913 VAL A CA 1
ATOM 7286 C C . VAL A 1 913 ? 16.734 -3.344 21.366 1.00 59.12 913 VAL A C 1
ATOM 7288 O O . VAL A 1 913 ? 16.858 -3.670 20.194 1.00 59.12 913 VAL A O 1
ATOM 7291 N N . GLY A 1 914 ? 16.117 -2.236 21.776 1.00 54.75 914 GLY A N 1
ATOM 7292 C CA . GLY A 1 914 ? 15.584 -1.238 20.859 1.00 54.75 914 GLY A CA 1
ATOM 7293 C C . GLY A 1 914 ? 16.657 -0.257 20.401 1.00 54.75 914 GLY A C 1
ATOM 7294 O O . GLY A 1 914 ? 17.221 0.466 21.226 1.00 54.75 914 GLY A O 1
ATOM 7295 N N . ASP A 1 915 ? 16.867 -0.181 19.091 1.00 64.00 915 ASP A N 1
ATOM 7296 C CA . ASP A 1 915 ? 17.565 0.937 18.451 1.00 64.00 915 ASP A CA 1
ATOM 7297 C C . ASP A 1 915 ? 16.747 2.250 18.568 1.00 64.00 915 ASP A C 1
ATOM 7299 O O . ASP A 1 915 ? 15.698 2.320 19.219 1.00 64.00 915 ASP A O 1
ATOM 7303 N N . THR A 1 916 ? 17.255 3.364 18.034 1.00 63.41 916 THR A N 1
ATOM 7304 C CA . THR A 1 916 ? 16.597 4.683 18.121 1.00 63.41 916 THR A CA 1
ATOM 7305 C C . THR A 1 916 ? 16.976 5.564 16.935 1.00 63.41 916 THR A C 1
ATOM 7307 O O . THR A 1 916 ? 18.161 5.668 16.628 1.00 63.41 916 THR A O 1
ATOM 7310 N N . VAL A 1 917 ? 16.013 6.269 16.322 1.00 61.41 917 VAL A N 1
ATOM 7311 C CA . VAL A 1 917 ? 16.285 7.254 15.257 1.00 61.41 917 VAL A CA 1
ATOM 7312 C C . VAL A 1 917 ? 15.546 8.574 15.491 1.00 61.41 917 VAL A C 1
ATOM 7314 O O . VAL A 1 917 ? 14.393 8.762 15.112 1.00 61.41 917 VAL A O 1
ATOM 7317 N N . ILE A 1 918 ? 16.247 9.536 16.083 1.00 64.12 918 ILE A N 1
ATOM 7318 C CA . ILE A 1 918 ? 15.769 10.911 16.252 1.00 64.12 918 ILE A CA 1
ATOM 7319 C C . ILE A 1 918 ? 15.920 11.655 14.915 1.00 64.12 918 ILE A C 1
ATOM 7321 O O . ILE A 1 918 ? 16.913 11.466 14.218 1.00 64.12 918 ILE A O 1
ATOM 7325 N N . HIS A 1 919 ? 14.978 12.535 14.566 1.00 65.00 919 HIS A N 1
ATOM 7326 C CA . HIS A 1 919 ? 15.131 13.499 13.467 1.00 65.00 919 HIS A CA 1
ATOM 7327 C C . HIS A 1 919 ? 14.931 14.924 13.998 1.00 65.00 919 HIS A C 1
ATOM 7329 O O . HIS A 1 919 ? 14.116 15.143 14.891 1.00 65.00 919 HIS A O 1
ATOM 7335 N N . ALA A 1 920 ? 15.620 15.903 13.410 1.00 62.00 920 ALA A N 1
ATOM 7336 C CA . ALA A 1 920 ? 15.370 17.326 13.626 1.00 62.00 920 ALA A CA 1
ATOM 7337 C C . ALA A 1 920 ? 15.621 18.129 12.338 1.00 62.00 920 ALA A C 1
ATOM 7339 O O . ALA A 1 920 ? 16.686 18.024 11.732 1.00 62.00 920 ALA A O 1
ATOM 7340 N N . TRP A 1 921 ? 14.673 18.972 11.925 1.00 65.00 921 TRP A N 1
ATOM 7341 C CA . TRP A 1 921 ? 14.829 19.854 10.761 1.00 65.00 921 TRP A CA 1
ATOM 7342 C C . TRP A 1 921 ? 15.321 21.240 11.191 1.00 65.00 921 TRP A C 1
ATOM 7344 O O . TRP A 1 921 ? 14.797 21.825 12.137 1.00 65.00 921 TRP A O 1
ATOM 7354 N N . SER A 1 922 ? 16.318 21.798 10.496 1.00 51.16 922 SER A N 1
ATOM 7355 C CA . SER A 1 922 ? 16.934 23.088 10.864 1.00 51.16 922 SER A CA 1
ATOM 7356 C C . SER A 1 922 ? 16.428 24.287 10.046 1.00 51.16 922 SER A C 1
ATOM 7358 O O . SER A 1 922 ? 17.065 25.343 10.040 1.00 51.16 922 SER A O 1
ATOM 7360 N N . SER A 1 923 ? 15.316 24.129 9.322 1.00 55.59 923 SER A N 1
ATOM 7361 C CA . SER A 1 923 ? 14.700 25.176 8.497 1.00 55.59 923 SER A CA 1
ATOM 7362 C C . SER A 1 923 ? 13.570 25.892 9.243 1.00 55.59 923 SER A C 1
ATOM 7364 O O . SER A 1 923 ? 12.723 25.250 9.851 1.00 55.59 923 SER A O 1
ATOM 7366 N N . LYS A 1 924 ? 13.502 27.226 9.131 1.00 46.41 924 LYS A N 1
ATOM 7367 C CA . LYS A 1 924 ? 12.365 28.045 9.609 1.00 46.41 924 LYS A CA 1
ATOM 7368 C C . LYS A 1 924 ? 11.349 28.393 8.505 1.00 46.41 924 LYS A C 1
ATOM 7370 O O . LYS A 1 924 ? 10.580 29.338 8.660 1.00 46.41 924 LYS A O 1
ATOM 7375 N N . ARG A 1 925 ? 11.397 27.706 7.360 1.00 54.28 925 ARG A N 1
ATOM 7376 C CA . ARG A 1 925 ? 10.489 27.898 6.216 1.00 54.28 925 ARG A CA 1
ATOM 7377 C C . ARG A 1 925 ? 10.088 26.538 5.656 1.00 54.28 925 ARG A C 1
ATOM 7379 O O . ARG A 1 925 ? 10.937 25.655 5.532 1.00 54.28 925 ARG A O 1
ATOM 7386 N N . PHE A 1 926 ? 8.801 26.384 5.372 1.00 52.62 926 PHE A N 1
ATOM 7387 C CA . PHE A 1 926 ? 8.150 25.083 5.243 1.00 52.62 926 PHE A CA 1
ATOM 7388 C C . PHE A 1 926 ? 7.819 24.729 3.789 1.00 52.62 926 PHE A C 1
ATOM 7390 O O . PHE A 1 926 ? 7.525 25.610 2.981 1.00 52.62 926 PHE A O 1
ATOM 7397 N N . PHE A 1 927 ? 7.795 23.428 3.503 1.00 58.50 927 PHE A N 1
ATOM 7398 C CA . PHE A 1 927 ? 7.124 22.845 2.341 1.00 58.50 927 PHE A CA 1
ATOM 7399 C C . PHE A 1 927 ? 6.097 21.821 2.816 1.00 58.50 927 PHE A C 1
ATOM 7401 O O . PHE A 1 927 ? 6.298 21.173 3.842 1.00 58.50 927 PHE A O 1
ATOM 7408 N N . ASP A 1 928 ? 5.027 21.655 2.044 1.00 51.66 928 ASP A N 1
ATOM 7409 C CA . ASP A 1 928 ? 4.014 20.623 2.261 1.00 51.66 928 ASP A CA 1
ATOM 7410 C C . ASP A 1 928 ? 4.242 19.529 1.205 1.00 51.66 928 ASP A C 1
ATOM 7412 O O . ASP A 1 928 ? 3.596 19.473 0.152 1.00 51.66 928 ASP A O 1
ATOM 7416 N N . VAL A 1 929 ? 5.263 18.704 1.441 1.00 55.41 929 VAL A N 1
ATOM 7417 C CA . VAL A 1 929 ? 5.579 17.531 0.615 1.00 55.41 929 VAL A CA 1
ATOM 7418 C C . VAL A 1 929 ? 4.604 16.416 0.989 1.00 55.41 929 VAL A C 1
ATOM 7420 O O . VAL A 1 929 ? 4.719 15.782 2.031 1.00 55.41 929 VAL A O 1
ATOM 7423 N N . ARG A 1 930 ? 3.634 16.167 0.103 1.00 48.66 930 ARG A N 1
ATOM 7424 C CA . ARG A 1 930 ? 2.518 15.212 0.280 1.00 48.66 930 ARG A CA 1
ATOM 7425 C C . ARG A 1 930 ? 2.917 13.730 0.225 1.00 48.66 930 ARG A C 1
ATOM 7427 O O . ARG A 1 930 ? 2.042 12.878 0.079 1.00 48.66 930 ARG A O 1
ATOM 7434 N N . ARG A 1 931 ? 4.211 13.415 0.237 1.00 61.53 931 ARG A N 1
ATOM 7435 C CA . ARG A 1 931 ? 4.726 12.052 0.076 1.00 61.53 931 ARG A CA 1
ATOM 7436 C C . ARG A 1 931 ? 5.576 11.680 1.275 1.00 61.53 931 ARG A C 1
ATOM 7438 O O . ARG A 1 931 ? 6.359 12.490 1.766 1.00 61.53 931 ARG A O 1
ATOM 7445 N N . GLU A 1 932 ? 5.430 10.439 1.706 1.00 62.22 932 GLU A N 1
ATOM 7446 C CA . GLU A 1 932 ? 6.316 9.860 2.700 1.00 62.22 932 GLU A CA 1
ATOM 7447 C C . GLU A 1 932 ? 7.695 9.594 2.086 1.00 62.22 932 GLU A C 1
ATOM 7449 O O . GLU A 1 932 ? 7.821 9.057 0.983 1.00 62.22 932 GLU A O 1
ATOM 7454 N N . ILE A 1 933 ? 8.730 9.965 2.829 1.00 66.25 933 ILE A N 1
ATOM 7455 C CA . ILE A 1 933 ? 10.119 9.616 2.574 1.00 66.25 933 ILE A CA 1
ATOM 7456 C C . ILE A 1 933 ? 10.328 8.201 3.122 1.00 66.25 933 ILE A C 1
ATOM 7458 O O . ILE A 1 933 ? 10.159 7.982 4.321 1.00 66.25 933 ILE A O 1
ATOM 7462 N N . GLN A 1 934 ? 10.715 7.239 2.282 1.00 69.69 934 GLN A N 1
ATOM 7463 C CA . GLN A 1 934 ? 11.158 5.928 2.769 1.00 69.69 934 GLN A CA 1
ATOM 7464 C C . GLN A 1 934 ? 12.630 6.001 3.185 1.00 69.69 934 GLN A C 1
ATOM 7466 O O . GLN A 1 934 ? 13.496 6.195 2.337 1.00 69.69 934 GLN A O 1
ATOM 7471 N N . TYR A 1 935 ? 12.927 5.819 4.467 1.00 70.88 935 TYR A N 1
ATOM 7472 C CA . TYR A 1 935 ? 14.289 5.694 4.978 1.00 70.88 935 TYR A CA 1
ATOM 7473 C C . TYR A 1 935 ? 14.687 4.216 5.045 1.00 70.88 935 TYR A C 1
ATOM 7475 O O . TYR A 1 935 ? 13.923 3.367 5.502 1.00 70.88 935 TYR A O 1
ATOM 7483 N N . ARG A 1 936 ? 15.904 3.911 4.592 1.00 69.44 936 ARG A N 1
ATOM 7484 C CA . ARG A 1 936 ? 16.554 2.601 4.710 1.00 69.44 936 ARG A CA 1
ATOM 7485 C C . ARG A 1 936 ? 17.955 2.806 5.265 1.00 69.44 936 ARG A C 1
ATOM 7487 O O . ARG A 1 936 ? 18.838 3.237 4.527 1.00 69.44 936 ARG A O 1
ATOM 7494 N N . LEU A 1 937 ? 18.149 2.554 6.555 1.00 71.38 937 LEU A N 1
ATOM 7495 C CA . LEU A 1 937 ? 19.403 2.787 7.267 1.00 71.38 937 LEU A CA 1
ATOM 7496 C C . LEU A 1 937 ? 20.087 1.444 7.538 1.00 71.38 937 LEU A C 1
ATOM 7498 O O . LEU A 1 937 ? 19.700 0.728 8.456 1.00 71.38 937 LEU A O 1
ATOM 7502 N N . ARG A 1 938 ? 21.107 1.097 6.750 1.00 72.44 938 ARG A N 1
ATOM 7503 C CA . ARG A 1 938 ? 21.958 -0.070 7.005 1.00 72.44 938 ARG A CA 1
ATOM 7504 C C . ARG A 1 938 ? 23.198 0.361 7.780 1.00 72.44 938 ARG A C 1
ATOM 7506 O O . ARG A 1 938 ? 23.957 1.205 7.302 1.00 72.44 938 ARG A O 1
ATOM 7513 N N . LEU A 1 939 ? 23.392 -0.215 8.958 1.00 73.38 939 LEU A N 1
ATOM 7514 C CA . LEU A 1 939 ? 24.377 0.187 9.957 1.00 73.38 939 LEU A CA 1
ATOM 7515 C C . LEU A 1 939 ? 25.275 -1.012 10.277 1.00 73.38 939 LEU A C 1
ATOM 7517 O O . LEU A 1 939 ? 24.786 -2.103 10.559 1.00 73.38 939 LEU A O 1
ATOM 7521 N N . GLU A 1 940 ? 26.588 -0.832 10.213 1.00 70.81 940 GLU A N 1
ATOM 7522 C CA . GLU A 1 940 ? 27.565 -1.915 10.366 1.00 70.81 940 GLU A CA 1
ATOM 7523 C C . GLU A 1 940 ? 28.576 -1.559 11.463 1.00 70.81 940 GLU A C 1
ATOM 7525 O O . GLU A 1 940 ? 29.173 -0.481 11.419 1.00 70.81 940 GLU A O 1
ATOM 7530 N N . GLY A 1 941 ? 28.746 -2.458 12.440 1.00 67.00 941 GLY A N 1
ATOM 7531 C CA . GLY A 1 941 ? 29.744 -2.352 13.511 1.00 67.00 941 GLY A CA 1
ATOM 7532 C C . GLY A 1 941 ? 31.133 -2.844 13.090 1.00 67.00 941 GLY A C 1
ATOM 7533 O O . GLY A 1 941 ? 31.503 -2.779 11.915 1.00 67.00 941 GLY A O 1
ATOM 7534 N N . GLU A 1 942 ? 31.911 -3.366 14.040 1.00 66.56 942 GLU A N 1
ATOM 7535 C CA . GLU A 1 942 ? 33.232 -3.944 13.743 1.00 66.56 942 GLU A CA 1
ATOM 7536 C C . GLU A 1 942 ? 33.146 -5.343 13.121 1.00 66.56 942 GLU A C 1
ATOM 7538 O O . GLU A 1 942 ? 33.956 -5.670 12.250 1.00 66.56 942 GLU A O 1
ATOM 7543 N N . ASN A 1 943 ? 32.140 -6.137 13.492 1.00 65.00 943 ASN A N 1
ATOM 7544 C CA . ASN A 1 943 ? 31.800 -7.388 12.826 1.00 65.00 943 ASN A CA 1
ATOM 7545 C C . ASN A 1 943 ? 30.651 -7.173 11.812 1.00 65.00 943 ASN A C 1
ATOM 7547 O O . ASN A 1 943 ? 29.493 -7.023 12.217 1.00 65.00 943 ASN A O 1
ATOM 7551 N N . PRO A 1 944 ? 30.909 -7.225 10.488 1.00 58.47 944 PRO A N 1
ATOM 7552 C CA . PRO A 1 944 ? 29.882 -7.002 9.466 1.00 58.47 944 PRO A CA 1
ATOM 7553 C C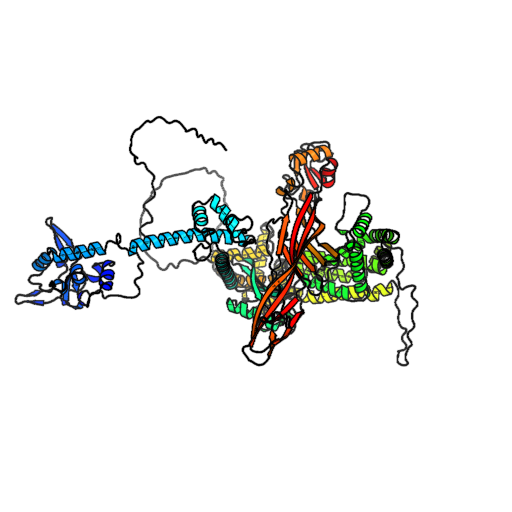 . PRO A 1 944 ? 28.823 -8.116 9.383 1.00 58.47 944 PRO A C 1
ATOM 7555 O O . PRO A 1 944 ? 27.845 -7.953 8.656 1.00 58.47 944 PRO A O 1
ATOM 7558 N N . ALA A 1 945 ? 28.976 -9.228 10.116 1.00 54.59 945 ALA A N 1
ATOM 7559 C CA . ALA A 1 945 ? 27.919 -10.231 10.273 1.00 54.59 945 ALA A CA 1
ATOM 7560 C C . ALA A 1 945 ? 26.755 -9.750 11.167 1.00 54.59 945 ALA A C 1
ATOM 7562 O O . ALA A 1 945 ? 25.673 -10.327 11.112 1.00 54.59 945 ALA A O 1
ATOM 7563 N N . HIS A 1 946 ? 26.953 -8.686 11.955 1.00 60.38 946 HIS A N 1
ATOM 7564 C CA . HIS A 1 946 ? 25.925 -8.049 12.786 1.00 60.38 946 HIS A CA 1
ATOM 7565 C C . HIS A 1 946 ? 25.502 -6.691 12.200 1.00 60.38 946 HIS A C 1
ATOM 7567 O O . HIS A 1 946 ? 25.472 -5.677 12.897 1.00 60.38 946 HIS A O 1
ATOM 7573 N N . SER A 1 947 ? 25.228 -6.650 10.891 1.00 61.50 947 SER A N 1
ATOM 7574 C CA . SER A 1 947 ? 24.687 -5.458 10.230 1.00 61.50 947 SER A CA 1
ATOM 7575 C C . SER A 1 947 ? 23.203 -5.279 10.553 1.00 61.50 947 SER A C 1
ATOM 7577 O O . SER A 1 947 ? 22.401 -6.152 10.223 1.00 61.50 947 SER A O 1
ATOM 7579 N N . VAL A 1 948 ? 22.833 -4.132 11.115 1.00 62.47 948 VAL A N 1
ATOM 7580 C CA . VAL A 1 948 ? 21.437 -3.715 11.307 1.00 62.47 948 VAL A CA 1
ATOM 7581 C C . VAL A 1 948 ? 20.906 -3.110 10.003 1.00 62.47 948 VAL A C 1
ATOM 7583 O O . VAL A 1 948 ? 21.633 -2.379 9.330 1.00 62.47 948 VAL A O 1
ATOM 7586 N N . GLU A 1 949 ? 19.644 -3.358 9.642 1.00 65.62 949 GLU A N 1
ATOM 7587 C CA . GLU A 1 949 ? 18.955 -2.624 8.569 1.00 65.62 949 GLU A CA 1
ATOM 7588 C C . GLU A 1 949 ? 17.575 -2.137 9.035 1.00 65.62 949 GLU A C 1
ATOM 7590 O O . GLU A 1 949 ? 16.637 -2.913 9.181 1.00 65.62 949 GLU A O 1
ATOM 7595 N N . LEU A 1 950 ? 17.463 -0.826 9.264 1.00 61.06 950 LEU A N 1
ATOM 7596 C CA . LEU A 1 950 ? 16.235 -0.142 9.671 1.00 61.06 950 LEU A CA 1
ATOM 7597 C C . LEU A 1 950 ? 15.482 0.325 8.418 1.00 61.06 950 LEU A C 1
ATOM 7599 O O . LEU A 1 950 ? 16.050 1.067 7.614 1.00 61.06 950 LEU A O 1
ATOM 7603 N N . VAL A 1 951 ? 14.210 -0.044 8.246 1.00 62.88 951 VAL A N 1
ATOM 7604 C CA . VAL A 1 951 ? 13.373 0.441 7.131 1.00 62.88 951 VAL A CA 1
ATOM 7605 C C . VAL A 1 951 ? 12.067 1.012 7.669 1.00 62.88 951 VAL A C 1
ATOM 7607 O O . VAL A 1 951 ? 11.312 0.311 8.331 1.00 62.88 951 VAL A O 1
ATOM 7610 N N . TYR A 1 952 ? 11.795 2.280 7.369 1.00 60.84 952 TYR A N 1
ATOM 7611 C CA . TYR A 1 952 ? 10.586 2.983 7.806 1.00 60.84 952 TYR A CA 1
ATOM 7612 C C . TYR A 1 952 ? 10.184 4.066 6.797 1.00 60.84 952 TYR A C 1
ATOM 7614 O O . TYR A 1 952 ? 10.972 4.451 5.930 1.00 60.84 952 TYR A O 1
ATOM 7622 N N . THR A 1 953 ? 8.954 4.564 6.889 1.00 63.88 953 THR A N 1
ATOM 7623 C CA . THR A 1 953 ? 8.488 5.730 6.125 1.00 63.88 953 THR A CA 1
ATOM 7624 C C . THR A 1 953 ? 8.158 6.886 7.067 1.00 63.88 953 THR A C 1
ATOM 7626 O O . THR A 1 953 ? 7.885 6.675 8.249 1.00 63.88 953 THR A O 1
ATOM 7629 N N . ARG A 1 954 ? 8.253 8.127 6.577 1.00 64.69 954 ARG A N 1
ATOM 7630 C CA . ARG A 1 954 ? 7.970 9.328 7.376 1.00 64.69 954 ARG A CA 1
ATOM 7631 C C . ARG A 1 954 ? 7.478 10.485 6.514 1.00 64.69 954 ARG A C 1
ATOM 7633 O O . ARG A 1 954 ? 8.014 10.687 5.424 1.00 64.69 954 ARG A O 1
ATOM 7640 N N . ALA A 1 955 ? 6.521 11.288 6.984 1.00 63.34 955 ALA A N 1
ATOM 7641 C CA . ALA A 1 955 ? 6.181 12.520 6.280 1.00 63.34 955 ALA A CA 1
ATOM 7642 C C . ALA A 1 955 ? 7.327 13.547 6.379 1.00 63.34 955 ALA A C 1
ATOM 7644 O O . ALA A 1 955 ? 8.015 13.680 7.395 1.00 63.34 955 ALA A O 1
ATOM 7645 N N . PHE A 1 956 ? 7.547 14.282 5.292 1.00 61.75 956 PHE A N 1
ATOM 7646 C CA . PHE A 1 956 ? 8.541 15.353 5.227 1.00 61.75 956 PHE A CA 1
ATOM 7647 C C . PHE A 1 956 ? 8.225 16.456 6.255 1.00 61.75 956 PHE A C 1
ATOM 7649 O O . PHE A 1 956 ? 7.060 16.788 6.471 1.00 61.75 956 PHE A O 1
ATOM 7656 N N . ASN A 1 957 ? 9.255 17.079 6.840 1.00 57.28 957 ASN A N 1
ATOM 7657 C CA . ASN A 1 957 ? 9.116 18.179 7.811 1.00 57.28 957 ASN A CA 1
ATOM 7658 C C . ASN A 1 957 ? 8.380 17.815 9.130 1.00 57.28 957 ASN A C 1
ATOM 7660 O O . ASN A 1 957 ? 8.057 18.701 9.917 1.00 57.28 957 ASN A O 1
ATOM 7664 N N . GLU A 1 958 ? 8.184 16.534 9.455 1.00 58.38 958 GLU A N 1
ATOM 7665 C CA . GLU A 1 958 ? 7.928 16.148 10.849 1.00 58.38 958 GLU A CA 1
ATOM 7666 C C . GLU A 1 958 ? 9.163 16.438 11.721 1.00 58.38 958 GLU A C 1
ATOM 7668 O O . GLU A 1 958 ? 10.269 15.978 11.426 1.00 58.38 958 GLU A O 1
ATOM 7673 N N . THR A 1 959 ? 8.985 17.193 12.807 1.00 49.69 959 THR A N 1
ATOM 7674 C CA . THR A 1 959 ? 10.087 17.688 13.656 1.00 49.69 959 THR A CA 1
ATOM 7675 C C . THR A 1 959 ? 10.278 16.937 14.973 1.00 49.69 959 THR A C 1
ATOM 7677 O O . THR A 1 959 ? 11.144 17.318 15.756 1.00 49.69 959 THR A O 1
ATOM 7680 N N . GLU A 1 960 ? 9.474 15.912 15.255 1.00 48.44 960 GLU A N 1
ATOM 7681 C CA . GLU A 1 960 ? 9.521 15.200 16.536 1.00 48.44 960 GLU A CA 1
ATOM 7682 C C . GLU A 1 960 ? 10.581 14.090 16.574 1.00 48.44 960 GLU A C 1
ATOM 7684 O O . GLU A 1 960 ? 10.740 13.304 15.627 1.00 48.44 960 GLU A O 1
ATOM 7689 N N . ALA A 1 961 ? 11.252 13.986 17.723 1.00 43.62 961 ALA A N 1
ATOM 7690 C CA . ALA A 1 961 ? 12.021 12.812 18.109 1.00 43.62 961 ALA A CA 1
ATOM 7691 C C . ALA A 1 961 ? 11.075 11.621 18.332 1.00 43.62 961 ALA A C 1
ATOM 7693 O O . ALA A 1 961 ? 10.040 11.763 18.980 1.00 43.62 961 ALA A O 1
ATOM 7694 N N . ARG A 1 962 ? 11.428 10.448 17.796 1.00 44.88 962 ARG A N 1
ATOM 7695 C CA . ARG A 1 962 ? 10.658 9.214 17.971 1.00 44.88 962 ARG A CA 1
ATOM 7696 C C . ARG A 1 962 ? 11.607 8.027 18.118 1.00 44.88 962 ARG A C 1
ATOM 7698 O O . ARG A 1 962 ? 12.574 7.898 17.372 1.00 44.88 962 ARG A O 1
ATOM 7705 N N . VAL A 1 963 ? 11.339 7.166 19.096 1.00 46.78 963 VAL A N 1
ATOM 7706 C CA . VAL A 1 963 ? 12.165 5.986 19.385 1.00 46.78 963 VAL A CA 1
ATOM 7707 C C . VAL A 1 963 ? 11.610 4.775 18.638 1.00 46.78 963 VAL A C 1
ATOM 7709 O O . VAL A 1 963 ? 10.773 4.045 19.166 1.00 46.78 963 VAL A O 1
ATOM 7712 N N . GLU A 1 964 ? 12.079 4.557 17.409 1.00 45.88 964 GLU A N 1
ATOM 7713 C CA . GLU A 1 964 ? 11.803 3.326 16.655 1.00 45.88 964 GLU A CA 1
ATOM 7714 C C . GLU A 1 964 ? 12.616 2.148 17.210 1.00 45.88 964 GLU A C 1
ATOM 7716 O O . GLU A 1 964 ? 13.749 1.899 16.798 1.00 45.88 964 GLU A O 1
ATOM 7721 N N . ARG A 1 965 ? 12.024 1.434 18.176 1.00 41.62 965 ARG A N 1
ATOM 7722 C CA . ARG A 1 965 ? 12.601 0.228 18.782 1.00 41.62 965 ARG A CA 1
ATOM 7723 C C . ARG A 1 965 ? 12.453 -0.968 17.838 1.00 41.62 965 ARG A C 1
ATOM 7725 O O . ARG A 1 965 ? 11.438 -1.656 17.872 1.00 41.62 965 ARG A O 1
ATOM 7732 N N . VAL A 1 966 ? 13.475 -1.229 17.030 1.00 39.12 966 VAL A N 1
ATOM 7733 C CA . VAL A 1 966 ? 13.656 -2.528 16.355 1.00 39.12 966 VAL A CA 1
ATOM 7734 C C . VAL A 1 966 ? 14.021 -3.583 17.399 1.00 39.12 966 VAL A C 1
ATOM 7736 O O . VAL A 1 966 ? 14.898 -3.332 18.216 1.00 39.12 966 VAL A O 1
ATOM 7739 N N . GLU A 1 967 ? 13.349 -4.736 17.412 1.00 39.41 967 GLU A N 1
ATOM 7740 C CA . GLU A 1 967 ? 13.531 -5.755 18.458 1.00 39.41 967 GLU A CA 1
ATOM 7741 C C . GLU A 1 967 ? 14.569 -6.815 18.051 1.00 39.41 967 GLU A C 1
ATOM 7743 O O . GLU A 1 967 ? 14.242 -7.847 17.470 1.00 39.41 967 GLU A O 1
ATOM 7748 N N . VAL A 1 968 ? 15.847 -6.571 18.363 1.00 42.34 968 VAL A N 1
ATOM 7749 C CA . VAL A 1 968 ? 16.944 -7.495 18.011 1.00 42.34 968 VAL A CA 1
ATOM 7750 C C . VAL A 1 968 ? 17.007 -8.689 18.979 1.00 42.34 968 VAL A C 1
ATOM 7752 O O . VAL A 1 968 ? 17.646 -8.584 20.025 1.00 42.34 968 VAL A O 1
ATOM 7755 N N . GLU A 1 969 ? 16.402 -9.843 18.646 1.00 42.19 969 GLU A N 1
ATOM 7756 C CA . GLU A 1 969 ? 16.559 -11.076 19.451 1.00 42.19 969 GLU A CA 1
ATOM 7757 C C . GLU A 1 969 ? 17.941 -11.728 19.247 1.00 42.19 969 GLU A C 1
ATOM 7759 O O . GLU A 1 969 ? 18.134 -12.644 18.445 1.00 42.19 969 GLU A O 1
ATOM 7764 N N . ALA A 1 970 ? 18.930 -11.282 20.018 1.00 45.69 970 ALA A N 1
ATOM 7765 C CA . ALA A 1 970 ? 20.266 -11.869 20.004 1.00 45.69 970 ALA A CA 1
ATOM 7766 C C . ALA A 1 970 ? 20.321 -13.161 20.852 1.00 45.69 970 ALA A C 1
ATOM 7768 O O . ALA A 1 970 ? 20.636 -13.119 22.043 1.00 45.69 970 ALA A O 1
ATOM 7769 N N . SER A 1 971 ? 19.993 -14.315 20.254 1.00 46.22 971 SER A N 1
ATOM 7770 C CA . SER A 1 971 ? 20.007 -15.614 20.944 1.00 46.22 971 SER A CA 1
ATOM 7771 C C . SER A 1 971 ? 21.362 -16.328 20.856 1.00 46.22 971 SER A C 1
ATOM 7773 O O . SER A 1 971 ? 21.737 -16.827 19.792 1.00 46.22 971 SER A O 1
ATOM 7775 N N . PHE A 1 972 ? 22.059 -16.467 21.983 1.00 51.34 972 PHE A N 1
ATOM 7776 C CA . PHE A 1 972 ? 23.335 -17.190 22.062 1.00 51.34 972 PHE A CA 1
ATOM 7777 C C . PHE A 1 972 ? 23.198 -18.483 22.863 1.00 51.34 972 PHE A C 1
ATOM 7779 O O . PHE A 1 972 ? 22.623 -18.474 23.949 1.00 51.34 972 PHE A O 1
ATOM 7786 N N . SER A 1 973 ? 23.756 -19.585 22.355 1.00 54.59 973 SER A N 1
ATOM 7787 C CA . SER A 1 973 ? 23.786 -20.887 23.034 1.00 54.59 973 SER A CA 1
ATOM 7788 C C . SER A 1 973 ? 25.224 -21.346 23.277 1.00 54.59 973 SER A C 1
ATOM 7790 O O . SER A 1 973 ? 25.804 -22.063 22.461 1.00 54.59 973 SER A O 1
ATOM 7792 N N . THR A 1 974 ? 25.795 -20.946 24.407 1.00 56.59 974 THR A N 1
ATOM 7793 C CA . THR A 1 974 ? 27.095 -21.438 24.881 1.00 56.59 974 THR A CA 1
ATOM 7794 C C . THR A 1 974 ? 26.910 -22.571 25.897 1.00 56.59 974 THR A C 1
ATOM 7796 O O . THR A 1 974 ? 25.833 -22.737 26.476 1.00 56.59 974 THR A O 1
ATOM 7799 N N . SER A 1 975 ? 27.934 -23.414 26.065 1.00 59.56 975 SER A N 1
ATOM 7800 C CA . SER A 1 975 ? 27.873 -24.636 26.882 1.00 59.56 975 SER A CA 1
ATOM 7801 C C . SER A 1 975 ? 29.023 -24.702 27.883 1.00 59.56 975 SER A C 1
ATOM 7803 O O . SER A 1 975 ? 30.185 -24.653 27.481 1.00 59.56 975 SER A O 1
ATOM 7805 N N . TRP A 1 976 ? 28.716 -24.873 29.168 1.00 68.31 976 TRP A N 1
ATOM 7806 C CA . TRP A 1 976 ? 29.697 -24.889 30.256 1.00 68.31 976 TRP A CA 1
ATOM 7807 C C . TRP A 1 976 ? 29.400 -25.986 31.284 1.00 68.31 976 TRP A C 1
ATOM 7809 O O . TRP A 1 976 ? 28.280 -26.476 31.407 1.00 68.31 976 TRP A O 1
ATOM 7819 N N . SER A 1 977 ? 30.418 -26.372 32.056 1.00 69.75 977 SER A N 1
ATOM 7820 C CA . SER A 1 977 ? 30.256 -27.272 33.203 1.00 69.75 977 SER A CA 1
ATOM 7821 C C . SER A 1 977 ? 30.056 -26.447 34.470 1.00 69.75 977 SER A C 1
ATOM 7823 O O . SER A 1 977 ? 31.000 -25.831 34.962 1.00 69.75 977 SER A O 1
ATOM 7825 N N . ALA A 1 978 ? 28.840 -26.434 35.008 1.00 70.00 978 ALA A N 1
ATOM 7826 C CA . ALA A 1 978 ? 28.493 -25.692 36.210 1.00 70.00 978 ALA A CA 1
ATOM 7827 C C . ALA A 1 978 ? 28.964 -26.428 37.478 1.00 70.00 978 ALA A C 1
ATOM 7829 O O . ALA A 1 978 ? 28.477 -27.534 37.716 1.00 70.00 978 ALA A O 1
ATOM 7830 N N . PRO A 1 979 ? 29.871 -25.869 38.308 1.00 72.81 979 PRO A N 1
ATOM 7831 C CA . PRO A 1 979 ? 30.333 -26.533 39.529 1.00 72.81 979 PRO A CA 1
ATOM 7832 C C . PRO A 1 979 ? 29.186 -26.816 40.508 1.00 72.81 979 PRO A C 1
ATOM 7834 O O . PRO A 1 979 ? 28.231 -26.045 40.583 1.00 72.81 979 PRO A O 1
ATOM 7837 N N . GLY A 1 980 ? 29.285 -27.910 41.265 1.00 74.19 980 GLY A N 1
ATOM 7838 C CA . GLY A 1 980 ? 28.272 -28.278 42.255 1.00 74.19 980 GLY A CA 1
ATOM 7839 C C . GLY A 1 980 ? 28.134 -27.246 43.379 1.00 74.19 980 GLY A C 1
ATOM 7840 O O . GLY A 1 980 ? 29.138 -26.748 43.894 1.00 74.19 980 GLY A O 1
ATOM 7841 N N . GLY A 1 981 ? 26.895 -26.926 43.755 1.00 73.38 981 GLY A N 1
ATOM 7842 C CA . GLY A 1 981 ? 26.573 -25.981 44.828 1.00 73.38 981 GLY A CA 1
ATOM 7843 C C . GLY A 1 981 ? 26.961 -24.524 44.548 1.00 73.38 981 GLY A C 1
ATOM 7844 O O . GLY A 1 981 ? 27.285 -23.804 45.493 1.00 73.38 981 GLY A O 1
ATOM 7845 N N . ARG A 1 982 ? 26.991 -24.085 43.279 1.00 77.50 982 ARG A N 1
ATOM 7846 C CA . ARG A 1 982 ? 27.366 -22.709 42.895 1.00 77.50 982 ARG A CA 1
ATOM 7847 C C . ARG A 1 982 ? 26.374 -22.035 41.954 1.00 77.50 982 ARG A C 1
ATOM 7849 O O . ARG A 1 982 ? 25.747 -22.673 41.108 1.00 77.50 982 ARG A O 1
ATOM 7856 N N . GLY A 1 983 ? 26.315 -20.710 42.071 1.00 78.44 983 GLY A N 1
ATOM 7857 C CA . GLY A 1 983 ? 25.683 -19.827 41.095 1.00 78.44 983 GLY A CA 1
ATOM 7858 C C . GLY A 1 983 ? 26.617 -19.473 39.933 1.00 78.44 983 GLY A C 1
ATOM 7859 O O . GLY A 1 983 ? 27.830 -19.359 40.110 1.00 78.44 983 GLY A O 1
ATOM 7860 N N . ILE A 1 984 ? 26.044 -19.246 38.753 1.00 80.81 984 ILE A N 1
ATOM 7861 C CA . ILE A 1 984 ? 26.713 -18.740 37.549 1.00 80.81 984 ILE A CA 1
ATOM 7862 C C . ILE A 1 984 ? 25.908 -17.564 37.018 1.00 80.81 984 ILE A C 1
ATOM 7864 O O . ILE A 1 984 ? 24.703 -17.691 36.814 1.00 80.81 984 ILE A O 1
ATOM 7868 N N . VAL A 1 985 ? 26.571 -16.441 36.758 1.00 84.19 985 VAL A N 1
ATOM 7869 C CA . VAL A 1 985 ? 25.971 -15.285 36.086 1.00 84.19 985 VAL A CA 1
ATOM 7870 C C . VAL A 1 985 ? 26.417 -15.292 34.629 1.00 84.19 985 VAL A C 1
ATOM 7872 O O . VAL A 1 985 ? 27.604 -15.146 34.342 1.00 84.19 985 VAL A O 1
ATOM 7875 N N . THR A 1 986 ? 25.477 -15.438 33.701 1.00 80.31 986 THR A N 1
ATOM 7876 C CA . THR A 1 986 ? 25.701 -15.095 32.293 1.00 80.31 986 THR A CA 1
ATOM 7877 C C . THR A 1 986 ? 25.412 -13.617 32.082 1.00 80.31 986 THR A C 1
ATOM 7879 O O . THR A 1 986 ? 24.449 -13.085 32.638 1.00 80.31 986 THR A O 1
ATOM 7882 N N . GLN A 1 987 ? 26.225 -12.965 31.264 1.00 83.69 987 GLN A N 1
ATOM 7883 C CA . GLN A 1 987 ? 26.131 -11.552 30.921 1.00 83.69 987 GLN A CA 1
ATOM 7884 C C . GLN A 1 987 ? 26.229 -11.408 29.402 1.00 83.69 987 GLN A C 1
ATOM 7886 O O . GLN A 1 987 ? 27.163 -11.929 28.794 1.00 83.69 987 GLN A O 1
ATOM 7891 N N . LEU A 1 988 ? 25.261 -10.717 28.805 1.00 81.44 988 LEU A N 1
ATOM 7892 C CA . LEU A 1 988 ? 25.237 -10.375 27.387 1.00 81.44 988 LEU A CA 1
ATOM 7893 C C . LEU A 1 988 ? 25.571 -8.891 27.242 1.00 81.44 988 LEU A C 1
ATOM 7895 O O . LEU A 1 988 ? 24.815 -8.018 27.680 1.00 81.44 988 LEU A O 1
ATOM 7899 N N . TRP A 1 989 ? 26.722 -8.631 26.641 1.00 82.69 989 TRP A N 1
ATOM 7900 C CA . TRP A 1 989 ? 27.240 -7.310 26.325 1.00 82.69 989 TRP A CA 1
ATOM 7901 C C . TRP A 1 989 ? 26.955 -6.976 24.861 1.00 82.69 989 TRP A C 1
ATOM 7903 O O . TRP A 1 989 ? 26.858 -7.870 24.022 1.00 82.69 989 TRP A O 1
ATOM 7913 N N . ALA A 1 990 ? 26.866 -5.690 24.546 1.00 82.69 990 ALA A N 1
ATOM 7914 C CA . ALA A 1 990 ? 26.839 -5.197 23.174 1.00 82.69 990 ALA A CA 1
ATOM 7915 C C . ALA A 1 990 ? 27.506 -3.824 23.091 1.00 82.69 990 ALA A C 1
ATOM 7917 O O . ALA A 1 990 ? 27.681 -3.132 24.098 1.00 82.69 990 ALA A O 1
ATOM 7918 N N . ARG A 1 991 ? 27.855 -3.409 21.878 1.00 81.31 991 ARG A N 1
ATOM 7919 C CA . ARG A 1 991 ? 28.414 -2.094 21.593 1.00 81.31 991 ARG A CA 1
ATOM 7920 C C . ARG A 1 991 ? 27.311 -1.137 21.158 1.00 81.31 991 ARG A C 1
ATOM 7922 O O . ARG A 1 991 ? 26.712 -1.313 20.101 1.00 81.31 991 ARG A O 1
ATOM 7929 N N . ARG A 1 992 ? 27.040 -0.116 21.971 1.00 83.38 992 ARG A N 1
ATOM 7930 C CA . ARG A 1 992 ? 26.078 0.948 21.670 1.00 83.38 992 ARG A CA 1
ATOM 7931 C C . ARG A 1 992 ? 26.785 2.062 20.904 1.00 83.38 992 ARG A C 1
ATOM 7933 O O . ARG A 1 992 ? 27.650 2.743 21.450 1.00 83.38 992 ARG A O 1
ATOM 7940 N N . ASN A 1 993 ? 26.408 2.256 19.646 1.00 78.88 993 ASN A N 1
ATOM 7941 C CA . ASN A 1 993 ? 26.971 3.268 18.754 1.00 78.88 993 ASN A CA 1
ATOM 7942 C C . ASN A 1 993 ? 25.979 4.412 18.544 1.00 78.88 993 ASN A C 1
ATOM 7944 O O . ASN A 1 993 ? 24.784 4.171 18.393 1.00 78.88 993 ASN A O 1
ATOM 7948 N N . ARG A 1 994 ? 26.472 5.653 18.471 1.00 79.25 994 ARG A N 1
ATOM 7949 C CA . ARG A 1 994 ? 25.651 6.850 18.233 1.00 79.25 994 ARG A CA 1
ATOM 7950 C C . ARG A 1 994 ? 26.173 7.635 17.033 1.00 79.25 994 ARG A C 1
ATOM 7952 O O . ARG A 1 994 ? 27.290 8.154 17.058 1.00 79.25 994 ARG A O 1
ATOM 7959 N N . VAL A 1 995 ? 25.365 7.748 15.981 1.00 77.69 995 VAL A N 1
ATOM 7960 C CA . VAL A 1 995 ? 25.731 8.357 14.692 1.00 77.69 995 VAL A CA 1
ATOM 7961 C C . VAL A 1 995 ? 24.743 9.455 14.327 1.00 77.69 995 VAL A C 1
ATOM 7963 O O . VAL A 1 995 ? 23.555 9.208 14.166 1.00 77.69 995 VAL A O 1
ATOM 7966 N N . ARG A 1 996 ? 25.239 10.676 14.132 1.00 78.81 996 ARG A N 1
ATOM 7967 C CA . ARG A 1 996 ? 24.437 11.820 13.689 1.00 78.81 996 ARG A CA 1
ATOM 7968 C C . ARG A 1 996 ? 24.656 12.061 12.200 1.00 78.81 996 ARG A C 1
ATOM 7970 O O . ARG A 1 996 ? 25.790 12.306 11.792 1.00 78.81 996 ARG A O 1
ATOM 7977 N N . VAL A 1 997 ? 23.598 12.012 11.391 1.00 77.12 997 VAL A N 1
ATOM 7978 C CA . VAL A 1 997 ? 23.657 12.218 9.937 1.00 77.12 997 VAL A CA 1
ATOM 7979 C C . VAL A 1 997 ? 22.868 13.460 9.540 1.00 77.12 997 VAL A C 1
ATOM 7981 O O . VAL A 1 997 ? 21.655 13.527 9.687 1.00 77.12 997 VAL A O 1
ATOM 7984 N N . ARG A 1 998 ? 23.571 14.458 9.012 1.00 78.12 998 ARG A N 1
ATOM 7985 C CA . ARG A 1 998 ? 23.000 15.678 8.441 1.00 78.12 998 ARG A CA 1
ATOM 7986 C C . ARG A 1 998 ? 22.676 15.431 6.969 1.00 78.12 998 ARG A C 1
ATOM 7988 O O . ARG A 1 998 ? 23.610 15.327 6.178 1.00 78.12 998 ARG A O 1
ATOM 7995 N N . CYS A 1 999 ? 21.400 15.369 6.601 1.00 77.44 999 CYS A N 1
ATOM 7996 C CA . CYS A 1 999 ? 20.944 15.312 5.210 1.00 77.44 999 CYS A CA 1
ATOM 7997 C C . CYS A 1 999 ? 20.599 16.720 4.714 1.00 77.44 999 CYS A C 1
ATOM 7999 O O . CYS A 1 999 ? 19.932 17.485 5.407 1.00 77.44 999 CYS A O 1
ATOM 8001 N N . GLU A 1 1000 ? 21.045 17.079 3.512 1.00 79.94 1000 GLU A N 1
ATOM 8002 C CA . GLU A 1 1000 ? 20.748 18.373 2.896 1.00 79.94 1000 GLU A CA 1
ATOM 8003 C C . GLU A 1 1000 ? 19.888 18.184 1.649 1.00 79.94 1000 GLU A C 1
ATOM 8005 O O . GLU A 1 1000 ? 20.234 17.415 0.749 1.00 79.94 1000 GLU A O 1
ATOM 8010 N N . TYR A 1 1001 ? 18.776 18.912 1.604 1.00 79.56 1001 TYR A N 1
ATOM 8011 C CA . TYR A 1 1001 ? 17.777 18.855 0.543 1.00 79.56 1001 TYR A CA 1
ATOM 8012 C C . TYR A 1 1001 ? 17.808 20.141 -0.272 1.00 79.56 1001 TYR A C 1
ATOM 8014 O O . TYR A 1 1001 ? 18.082 21.220 0.249 1.00 79.56 1001 TYR A O 1
ATOM 8022 N N . GLU A 1 1002 ? 17.508 20.027 -1.554 1.00 82.44 1002 GLU A N 1
ATOM 8023 C CA . GLU A 1 1002 ? 17.542 21.121 -2.508 1.00 82.44 1002 GLU A CA 1
ATOM 8024 C C . GLU A 1 1002 ? 16.210 21.157 -3.263 1.00 82.44 1002 GLU A C 1
ATOM 8026 O O . GLU A 1 1002 ? 15.738 20.133 -3.759 1.00 82.44 1002 GLU A O 1
ATOM 8031 N N . ALA A 1 1003 ? 15.586 22.333 -3.318 1.00 82.44 1003 ALA A N 1
ATOM 8032 C CA . ALA A 1 1003 ? 14.335 22.550 -4.033 1.00 82.44 1003 ALA A CA 1
ATOM 8033 C C . ALA A 1 1003 ? 14.508 23.652 -5.083 1.00 82.44 1003 ALA A C 1
ATOM 8035 O O . ALA A 1 1003 ? 15.056 24.717 -4.784 1.00 82.44 1003 ALA A O 1
ATOM 8036 N N . ARG A 1 1004 ? 14.014 23.410 -6.300 1.00 87.12 1004 ARG A N 1
ATOM 8037 C CA . ARG A 1 1004 ? 14.025 24.370 -7.419 1.00 87.12 1004 ARG A CA 1
ATOM 8038 C C . ARG A 1 1004 ? 12.638 24.488 -8.044 1.00 87.12 1004 ARG A C 1
ATOM 8040 O O . ARG A 1 1004 ? 11.872 23.524 -8.008 1.00 87.12 1004 ARG A O 1
ATOM 8047 N N . LEU A 1 1005 ? 12.330 25.637 -8.649 1.00 88.06 1005 LEU A N 1
ATOM 8048 C CA . LEU A 1 1005 ? 11.094 25.833 -9.412 1.00 88.06 1005 LEU A CA 1
ATOM 8049 C C . LEU A 1 1005 ? 11.323 25.703 -10.918 1.00 88.06 1005 LEU A C 1
ATOM 8051 O O . LEU A 1 1005 ? 12.335 26.162 -11.455 1.00 88.06 1005 LEU A O 1
ATOM 8055 N N . GLN A 1 1006 ? 10.348 25.104 -11.597 1.00 89.88 1006 GLN A N 1
ATOM 8056 C CA . GLN A 1 1006 ? 10.294 24.944 -13.051 1.00 89.88 1006 GLN A CA 1
ATOM 8057 C C . GLN A 1 1006 ? 8.917 25.384 -13.581 1.00 89.88 1006 GLN A C 1
ATOM 8059 O O . GLN A 1 1006 ? 8.058 25.785 -12.803 1.00 89.88 1006 GLN A O 1
ATOM 8064 N N . GLY A 1 1007 ? 8.701 25.356 -14.899 1.00 91.19 1007 GLY A N 1
ATOM 8065 C CA . GLY A 1 1007 ? 7.440 25.785 -15.523 1.00 91.19 1007 GLY A CA 1
ATOM 8066 C C . GLY A 1 1007 ? 7.322 27.302 -15.740 1.00 91.19 1007 GLY A C 1
ATOM 8067 O O . GLY A 1 1007 ? 8.324 28.025 -15.809 1.00 91.19 1007 GLY A O 1
ATOM 8068 N N . ARG A 1 1008 ? 6.089 27.797 -15.924 1.00 93.25 1008 ARG A N 1
ATOM 8069 C CA . ARG A 1 1008 ? 5.808 29.175 -16.367 1.00 93.25 1008 ARG A CA 1
ATOM 8070 C C . ARG A 1 1008 ? 4.894 29.947 -15.422 1.00 93.25 1008 ARG A C 1
ATOM 8072 O O . ARG A 1 1008 ? 3.842 29.477 -15.002 1.00 93.25 1008 ARG A O 1
ATOM 8079 N N . VAL A 1 1009 ? 5.242 31.210 -15.207 1.00 92.06 1009 VAL A N 1
ATOM 8080 C CA . VAL A 1 1009 ? 4.371 32.216 -14.597 1.00 92.06 1009 VAL A CA 1
ATOM 8081 C C . VAL A 1 1009 ? 3.407 32.732 -15.666 1.00 92.06 1009 VAL A C 1
ATOM 8083 O O . VAL A 1 1009 ? 3.848 33.290 -16.674 1.00 92.06 1009 VAL A O 1
ATOM 8086 N N . ALA A 1 1010 ? 2.101 32.550 -15.467 1.00 92.69 1010 ALA A N 1
ATOM 8087 C CA . ALA A 1 1010 ? 1.071 33.088 -16.350 1.00 92.69 1010 ALA A CA 1
ATOM 8088 C C . ALA A 1 1010 ? 0.788 34.555 -15.990 1.00 92.69 1010 ALA A C 1
ATOM 8090 O O . ALA A 1 1010 ? 0.401 34.879 -14.869 1.00 92.69 1010 ALA A O 1
ATOM 8091 N N . VAL A 1 1011 ? 0.997 35.457 -16.945 1.00 91.38 1011 VAL A N 1
ATOM 8092 C CA . VAL A 1 1011 ? 0.974 36.914 -16.756 1.00 91.38 1011 VAL A CA 1
ATOM 8093 C C . VAL A 1 1011 ? -0.083 37.549 -17.650 1.00 91.38 1011 VAL A C 1
ATOM 8095 O O . VAL A 1 1011 ? -0.197 37.169 -18.816 1.00 91.38 1011 VAL A O 1
ATOM 8098 N N . ASN A 1 1012 ? -0.786 38.574 -17.153 1.00 92.12 1012 ASN A N 1
ATOM 8099 C CA . ASN A 1 1012 ? -1.602 39.459 -17.987 1.00 92.12 1012 ASN A CA 1
ATOM 8100 C C . ASN A 1 1012 ? -1.140 40.931 -17.916 1.00 92.12 1012 ASN A C 1
ATOM 8102 O O . ASN A 1 1012 ? -0.627 41.410 -16.901 1.00 92.12 1012 ASN A O 1
ATOM 8106 N N . PHE A 1 1013 ? -1.363 41.666 -19.006 1.00 89.94 1013 PHE A N 1
ATOM 8107 C CA . PHE A 1 1013 ? -1.153 43.112 -19.088 1.00 89.94 1013 PHE A CA 1
ATOM 8108 C C . PHE A 1 1013 ? -2.447 43.807 -19.524 1.00 89.94 1013 PHE A C 1
ATOM 8110 O O . PHE A 1 1013 ? -3.016 43.438 -20.549 1.00 89.94 1013 PHE A O 1
ATOM 8117 N N . ALA A 1 1014 ? -2.859 44.867 -18.817 1.00 83.44 1014 ALA A N 1
ATOM 8118 C CA . ALA A 1 1014 ? -4.081 45.635 -19.107 1.00 83.44 1014 ALA A CA 1
ATOM 8119 C C . ALA A 1 1014 ? -4.145 46.227 -20.537 1.00 83.44 1014 ALA A C 1
ATOM 8121 O O . ALA A 1 1014 ? -5.216 46.521 -21.064 1.00 83.44 1014 ALA A O 1
ATOM 8122 N N . ALA A 1 1015 ? -2.996 46.377 -21.200 1.00 83.12 1015 ALA A N 1
ATOM 8123 C CA . ALA A 1 1015 ? -2.902 46.657 -22.628 1.00 83.12 1015 ALA A CA 1
ATOM 8124 C C . ALA A 1 1015 ? -1.808 45.784 -23.249 1.00 83.12 1015 ALA A C 1
ATOM 8126 O O . ALA A 1 1015 ? -0.787 45.530 -22.603 1.00 83.12 1015 ALA A O 1
ATOM 8127 N N . LYS A 1 1016 ? -2.003 45.382 -24.513 1.00 81.25 1016 LYS A N 1
ATOM 8128 C CA . LYS A 1 1016 ? -1.092 44.510 -25.273 1.00 81.25 1016 LYS A CA 1
ATOM 8129 C C . LYS A 1 1016 ? 0.382 44.860 -25.047 1.00 81.25 1016 LYS A C 1
ATOM 8131 O O . LYS A 1 1016 ? 0.790 46.018 -25.166 1.00 81.25 1016 LYS A O 1
ATOM 8136 N N . TYR A 1 1017 ? 1.178 43.841 -24.748 1.00 82.81 1017 TYR A N 1
ATOM 8137 C CA . TYR A 1 1017 ? 2.634 43.889 -24.715 1.00 82.81 1017 TYR A CA 1
ATOM 8138 C C . TYR A 1 1017 ? 3.135 42.971 -25.830 1.00 82.81 1017 TYR A C 1
ATOM 8140 O O . TYR A 1 1017 ? 2.806 41.787 -25.819 1.00 82.81 1017 TYR A O 1
ATOM 8148 N N . LYS A 1 1018 ? 3.869 43.524 -26.810 1.00 84.56 1018 LYS A N 1
ATOM 8149 C CA . LYS A 1 1018 ? 4.262 42.818 -28.049 1.00 84.56 1018 LYS A CA 1
ATOM 8150 C C . LYS A 1 1018 ? 3.066 42.059 -28.656 1.00 84.56 1018 LYS A C 1
ATOM 8152 O O . LYS A 1 1018 ? 3.072 40.840 -28.757 1.00 84.56 1018 LYS A O 1
ATOM 8157 N N . ASP A 1 1019 ? 1.997 42.806 -28.927 1.00 85.94 1019 ASP A N 1
ATOM 8158 C CA . ASP A 1 1019 ? 0.722 42.374 -29.527 1.00 85.94 1019 ASP A CA 1
ATOM 8159 C C . ASP A 1 1019 ? -0.159 41.362 -28.766 1.00 85.94 1019 ASP A C 1
ATOM 8161 O O . ASP A 1 1019 ? -1.342 41.225 -29.108 1.00 85.94 1019 ASP A O 1
ATOM 8165 N N . HIS A 1 1020 ? 0.330 40.760 -27.679 1.00 85.50 1020 HIS A N 1
ATOM 8166 C CA . HIS A 1 1020 ? -0.420 39.818 -26.838 1.00 85.50 1020 HIS A CA 1
ATOM 8167 C C . HIS A 1 1020 ? -0.784 40.407 -25.460 1.00 85.50 1020 HIS A C 1
ATOM 8169 O O . HIS A 1 1020 ? -0.032 41.192 -24.878 1.00 85.50 1020 HIS A O 1
ATOM 8175 N N . TYR A 1 1021 ? -1.949 40.020 -24.928 1.00 87.12 1021 TYR A N 1
ATOM 8176 C CA . TYR A 1 1021 ? -2.397 40.376 -23.570 1.00 87.12 1021 TYR A CA 1
ATOM 8177 C C . TYR A 1 1021 ? -1.846 39.427 -22.495 1.00 87.12 1021 TYR A C 1
ATOM 8179 O O . TYR A 1 1021 ? -1.530 39.875 -21.393 1.00 87.12 1021 TYR A O 1
ATOM 8187 N N . PHE A 1 1022 ? -1.711 38.138 -22.826 1.00 92.38 1022 PHE A N 1
ATOM 8188 C CA . PHE A 1 1022 ? -1.280 37.074 -21.918 1.00 92.38 1022 PHE A CA 1
ATOM 8189 C C . PHE A 1 1022 ? 0.099 36.535 -22.307 1.00 92.38 1022 PHE A C 1
ATOM 8191 O O . PHE A 1 1022 ? 0.386 36.384 -23.494 1.00 92.38 1022 PHE A O 1
ATOM 8198 N N . TRP A 1 1023 ? 0.934 36.225 -21.312 1.00 90.75 1023 TRP A N 1
ATOM 8199 C CA . TRP A 1 1023 ? 2.300 35.725 -21.497 1.00 90.75 1023 TRP A CA 1
ATOM 8200 C C . TRP A 1 1023 ? 2.652 34.654 -20.458 1.00 90.75 1023 TRP A C 1
ATOM 8202 O O . TRP A 1 1023 ? 2.554 34.905 -19.262 1.00 90.75 1023 TRP A O 1
ATOM 8212 N N . GLY A 1 1024 ? 3.118 33.484 -20.903 1.00 90.94 1024 GLY A N 1
ATOM 8213 C CA . GLY A 1 1024 ? 3.672 32.441 -20.033 1.00 90.94 1024 GLY A CA 1
ATOM 8214 C C . GLY A 1 1024 ? 5.192 32.568 -19.936 1.00 90.94 1024 GLY A C 1
ATOM 8215 O O . GLY A 1 1024 ? 5.900 32.063 -20.813 1.00 90.94 1024 GLY A O 1
ATOM 8216 N N . ILE A 1 1025 ? 5.696 33.251 -18.906 1.00 90.62 1025 ILE A N 1
ATOM 8217 C CA . ILE A 1 1025 ? 7.127 33.554 -18.729 1.00 90.62 1025 ILE A CA 1
ATOM 8218 C C . ILE A 1 1025 ? 7.807 32.421 -17.934 1.00 90.62 1025 ILE A C 1
ATOM 8220 O O . ILE A 1 1025 ? 7.346 32.128 -16.833 1.00 90.62 1025 ILE A O 1
ATOM 8224 N N . PRO A 1 1026 ? 8.890 31.792 -18.434 1.00 89.75 1026 PRO A N 1
ATOM 8225 C CA . PRO A 1 1026 ? 9.639 30.777 -17.685 1.00 89.75 1026 PRO A CA 1
ATOM 8226 C C . PRO A 1 1026 ? 10.158 31.313 -16.344 1.00 89.75 1026 PRO A C 1
ATOM 8228 O O . PRO A 1 1026 ? 10.748 32.399 -16.301 1.00 89.75 1026 PRO A O 1
ATOM 8231 N N . ILE A 1 1027 ? 9.914 30.580 -15.253 1.00 89.88 1027 ILE A N 1
ATOM 8232 C CA . ILE A 1 1027 ? 10.213 31.077 -13.903 1.00 89.88 1027 ILE A CA 1
ATOM 8233 C C . ILE A 1 1027 ? 11.720 31.165 -13.621 1.00 89.88 1027 ILE A C 1
ATOM 8235 O O . ILE A 1 1027 ? 12.162 32.130 -13.002 1.00 89.88 1027 ILE A O 1
ATOM 8239 N N . ASP A 1 1028 ? 12.523 30.251 -14.168 1.00 85.81 1028 ASP A N 1
ATOM 8240 C CA . ASP A 1 1028 ? 13.990 30.272 -14.096 1.00 85.81 1028 ASP A CA 1
ATOM 8241 C C . ASP A 1 1028 ? 14.559 31.630 -14.549 1.00 85.81 1028 ASP A C 1
ATOM 8243 O O . ASP A 1 1028 ? 15.275 32.302 -13.803 1.00 85.81 1028 ASP A O 1
ATOM 8247 N N . LYS A 1 1029 ? 14.152 32.090 -15.740 1.00 84.88 1029 LYS A N 1
ATOM 8248 C CA . LYS A 1 1029 ? 14.621 33.349 -16.350 1.00 84.88 1029 LYS A CA 1
ATOM 8249 C C . LYS A 1 1029 ? 14.014 34.579 -15.681 1.00 84.88 1029 LYS A C 1
ATOM 8251 O O . LYS A 1 1029 ? 14.562 35.676 -15.799 1.00 84.88 1029 LYS A O 1
ATOM 8256 N N . LEU A 1 1030 ? 12.875 34.413 -15.008 1.00 87.62 1030 LEU A N 1
ATOM 8257 C CA . LEU A 1 1030 ? 12.220 35.469 -14.249 1.00 87.62 1030 LEU A CA 1
ATOM 8258 C C . LEU A 1 1030 ? 12.970 35.769 -12.945 1.00 87.62 1030 LEU A C 1
ATOM 8260 O O . LEU A 1 1030 ? 13.183 36.941 -12.634 1.00 87.62 1030 LEU A O 1
ATOM 8264 N N . LEU A 1 1031 ? 13.373 34.737 -12.197 1.00 85.69 1031 LEU A N 1
ATOM 8265 C CA . LEU A 1 1031 ? 14.052 34.899 -10.907 1.00 85.69 1031 LEU A CA 1
ATOM 8266 C C . LEU A 1 1031 ? 15.515 35.321 -11.088 1.00 85.69 1031 LEU A C 1
ATOM 8268 O O . LEU A 1 1031 ? 15.925 36.334 -10.518 1.00 85.69 1031 LEU A O 1
ATOM 8272 N N . GLU A 1 1032 ? 16.252 34.633 -11.966 1.00 82.56 1032 GLU A N 1
ATOM 8273 C CA . GLU A 1 1032 ? 17.657 34.921 -12.293 1.00 82.56 1032 GLU A CA 1
ATOM 8274 C C . GLU A 1 1032 ? 17.874 36.402 -12.646 1.00 82.56 1032 GLU A C 1
ATOM 8276 O O . GLU A 1 1032 ? 18.695 37.086 -12.035 1.00 82.56 1032 GLU A O 1
ATOM 8281 N N . ARG A 1 1033 ? 17.087 36.937 -13.590 1.00 80.62 1033 ARG A N 1
ATOM 8282 C CA . ARG A 1 1033 ? 17.221 38.326 -14.061 1.00 80.62 1033 ARG A CA 1
ATOM 8283 C C . ARG A 1 1033 ? 16.873 39.382 -12.999 1.00 80.62 1033 ARG A C 1
ATOM 8285 O O . ARG A 1 1033 ? 17.149 40.562 -13.199 1.00 80.62 1033 ARG A O 1
ATOM 8292 N N . ASN A 1 1034 ? 16.285 38.970 -11.879 1.00 78.25 1034 ASN A N 1
ATOM 8293 C CA . ASN A 1 1034 ? 15.995 39.816 -10.723 1.00 78.25 1034 ASN A CA 1
ATOM 8294 C C . ASN A 1 1034 ? 16.963 39.587 -9.548 1.00 78.25 1034 ASN A C 1
ATOM 8296 O O . ASN A 1 1034 ? 16.756 40.158 -8.480 1.00 78.25 1034 ASN A O 1
ATOM 8300 N N . GLY A 1 1035 ? 17.995 38.750 -9.713 1.00 76.88 1035 GLY A N 1
ATOM 8301 C CA . GLY A 1 1035 ? 18.892 38.358 -8.622 1.00 76.88 1035 GLY A CA 1
ATOM 8302 C C . GLY A 1 1035 ? 18.194 37.549 -7.522 1.00 76.88 1035 GLY A C 1
ATOM 8303 O O . GLY A 1 1035 ? 18.693 37.483 -6.401 1.00 76.88 1035 GLY A O 1
ATOM 8304 N N . MET A 1 1036 ? 17.029 36.962 -7.816 1.00 77.50 1036 MET A N 1
ATOM 8305 C CA . MET A 1 1036 ? 16.290 36.115 -6.882 1.00 77.50 1036 MET A CA 1
ATOM 8306 C C . MET A 1 1036 ? 16.698 34.657 -7.068 1.00 77.50 1036 MET A C 1
ATOM 8308 O O . MET A 1 1036 ? 16.845 34.174 -8.191 1.00 77.50 1036 MET A O 1
ATOM 8312 N N . ASN A 1 1037 ? 16.876 33.949 -5.957 1.00 72.56 1037 ASN A N 1
ATOM 8313 C CA . ASN A 1 1037 ? 17.404 32.595 -5.976 1.00 72.56 1037 ASN A CA 1
ATOM 8314 C C . ASN A 1 1037 ? 16.301 31.584 -6.337 1.00 72.56 1037 ASN A C 1
ATOM 8316 O O . ASN A 1 1037 ? 15.328 31.454 -5.597 1.00 72.56 1037 ASN A O 1
ATOM 8320 N N . ASN A 1 1038 ? 16.460 30.831 -7.431 1.00 79.69 1038 ASN A N 1
ATOM 8321 C CA . ASN A 1 1038 ? 15.558 29.723 -7.795 1.00 79.69 1038 ASN A CA 1
ATOM 8322 C C . ASN A 1 1038 ? 15.900 28.423 -7.030 1.00 79.69 1038 ASN A C 1
ATOM 8324 O O . ASN A 1 1038 ? 15.841 27.321 -7.575 1.00 79.69 1038 ASN A O 1
ATOM 8328 N N . LEU A 1 1039 ? 16.366 28.573 -5.792 1.00 74.81 1039 LEU A N 1
ATOM 8329 C CA . LEU A 1 1039 ? 17.031 27.541 -5.013 1.00 74.81 1039 LEU A CA 1
ATOM 8330 C C . LEU A 1 1039 ? 16.694 27.743 -3.538 1.00 74.81 1039 LEU A C 1
ATOM 8332 O O . LEU A 1 1039 ? 16.976 28.799 -2.966 1.00 74.81 1039 LEU A O 1
ATOM 8336 N N . PHE A 1 1040 ? 16.134 26.708 -2.927 1.00 75.94 1040 PHE A N 1
ATOM 8337 C CA . PHE A 1 1040 ? 15.958 26.607 -1.487 1.00 75.94 1040 PHE A CA 1
ATOM 8338 C C . PHE A 1 1040 ? 16.777 25.427 -0.960 1.00 75.94 1040 PHE A C 1
ATOM 8340 O O . PHE A 1 1040 ? 16.738 24.339 -1.537 1.00 75.94 1040 PHE A O 1
ATOM 8347 N N . GLU A 1 1041 ? 17.496 25.635 0.143 1.00 74.31 1041 GLU A N 1
ATOM 8348 C CA . GLU A 1 1041 ? 18.301 24.607 0.806 1.00 74.31 1041 GLU A CA 1
ATOM 8349 C C . GLU A 1 1041 ? 17.651 24.229 2.146 1.00 74.31 1041 GLU A C 1
ATOM 8351 O O . GLU A 1 1041 ? 17.586 25.031 3.079 1.00 74.31 1041 GLU A O 1
ATOM 8356 N N . GLY A 1 1042 ? 17.147 22.998 2.232 1.00 75.00 1042 GLY A N 1
ATOM 8357 C CA . GLY A 1 1042 ? 16.667 22.383 3.466 1.00 75.00 1042 GLY A CA 1
ATOM 8358 C C . GLY A 1 1042 ? 17.775 21.587 4.155 1.00 75.00 1042 GLY A C 1
ATOM 8359 O O . GLY A 1 1042 ? 18.725 21.122 3.523 1.00 75.00 1042 GLY A O 1
ATOM 8360 N N . THR A 1 1043 ? 17.671 21.392 5.467 1.00 76.12 1043 THR A N 1
ATOM 8361 C CA . THR A 1 1043 ? 18.584 20.510 6.207 1.00 76.12 1043 THR A CA 1
ATOM 8362 C C . THR A 1 1043 ? 17.830 19.763 7.297 1.00 76.12 1043 THR A C 1
ATOM 8364 O O . THR A 1 1043 ? 17.098 20.356 8.091 1.00 76.12 1043 THR A O 1
ATOM 8367 N N . GLU A 1 1044 ? 18.052 18.458 7.314 1.00 78.25 1044 GLU A N 1
ATOM 8368 C CA . GLU A 1 1044 ? 17.596 17.488 8.297 1.00 78.25 1044 GLU A CA 1
ATOM 8369 C C . GLU A 1 1044 ? 18.807 16.958 9.067 1.00 78.25 1044 GLU A C 1
ATOM 8371 O O . GLU A 1 1044 ? 19.916 16.857 8.536 1.00 78.25 1044 GLU A O 1
ATOM 8376 N N . LEU A 1 1045 ? 18.589 16.594 10.322 1.00 76.50 1045 LEU A N 1
ATOM 8377 C CA . LEU A 1 1045 ? 19.569 15.991 11.201 1.00 76.50 1045 LEU A CA 1
ATOM 8378 C C . LEU A 1 1045 ? 18.966 14.720 11.799 1.00 76.50 1045 LEU A C 1
ATOM 8380 O O . LEU A 1 1045 ? 18.180 14.794 12.740 1.00 76.50 1045 LEU A O 1
ATOM 8384 N N . LEU A 1 1046 ? 19.332 13.568 11.247 1.00 76.06 1046 LEU A N 1
ATOM 8385 C CA . LEU A 1 1046 ? 19.069 12.277 11.867 1.00 76.06 1046 LEU A CA 1
ATOM 8386 C C . LEU A 1 1046 ? 20.097 12.032 12.976 1.00 76.06 1046 LEU A C 1
ATOM 8388 O O . LEU A 1 1046 ? 21.267 12.404 12.852 1.00 76.06 1046 LEU A O 1
ATOM 8392 N N . GLU A 1 1047 ? 19.694 11.353 14.039 1.00 77.56 1047 GLU A N 1
ATOM 8393 C CA . GLU A 1 1047 ? 20.593 10.817 15.050 1.00 77.56 1047 GLU A CA 1
ATOM 8394 C C . GLU A 1 1047 ? 20.161 9.406 15.437 1.00 77.56 1047 GLU A C 1
ATOM 8396 O O . GLU A 1 1047 ? 19.092 9.192 16.003 1.00 77.56 1047 GLU A O 1
ATOM 8401 N N . VAL A 1 1048 ? 21.017 8.453 15.088 1.00 76.19 1048 VAL A N 1
ATOM 8402 C CA . VAL A 1 1048 ? 20.786 7.019 15.192 1.00 76.19 1048 VAL A CA 1
ATOM 8403 C C . VAL A 1 1048 ? 21.600 6.469 16.357 1.00 76.19 1048 VAL A C 1
ATOM 8405 O O . VAL A 1 1048 ? 22.828 6.591 16.357 1.00 76.19 1048 VAL A O 1
ATOM 8408 N N . CYS A 1 1049 ? 20.939 5.838 17.321 1.00 77.69 1049 CYS A N 1
ATOM 8409 C CA . CYS A 1 1049 ? 21.582 4.947 18.284 1.00 77.69 1049 CYS A CA 1
ATOM 8410 C C . CYS A 1 1049 ? 21.301 3.508 17.852 1.00 77.69 1049 CYS A C 1
ATOM 8412 O O . CYS A 1 1049 ? 20.136 3.171 17.645 1.00 77.69 1049 CYS A O 1
ATOM 8414 N N . PHE A 1 1050 ? 22.336 2.677 17.730 1.00 75.94 1050 PHE A N 1
ATOM 8415 C CA . PHE A 1 1050 ? 22.170 1.263 17.388 1.00 75.94 1050 PHE A CA 1
ATOM 8416 C C . PHE A 1 1050 ? 23.137 0.347 18.138 1.00 75.94 1050 PHE A C 1
ATOM 8418 O O . PHE A 1 1050 ? 24.219 0.782 18.552 1.00 75.94 1050 PHE A O 1
ATOM 8425 N N . TYR A 1 1051 ? 22.753 -0.918 18.295 1.00 77.56 1051 TYR A N 1
ATOM 8426 C CA . TYR A 1 1051 ? 23.553 -1.938 18.973 1.00 77.56 1051 TYR A CA 1
ATOM 8427 C C . TYR A 1 1051 ? 24.244 -2.884 17.973 1.00 77.56 1051 TYR A C 1
ATOM 8429 O O . TYR A 1 1051 ? 23.619 -3.410 17.057 1.00 77.56 1051 TYR A O 1
ATOM 8437 N N . SER A 1 1052 ? 25.548 -3.108 18.148 1.00 76.06 1052 SER A N 1
ATOM 8438 C CA . SER A 1 1052 ? 26.362 -4.042 17.352 1.00 76.06 1052 SER A CA 1
ATOM 8439 C C . SER A 1 1052 ? 27.269 -4.893 18.244 1.00 76.06 1052 SER A C 1
ATOM 8441 O O . SER A 1 1052 ? 27.302 -4.704 19.459 1.00 76.06 1052 SER A O 1
ATOM 8443 N N . ASP A 1 1053 ? 28.036 -5.806 17.637 1.00 75.00 1053 ASP A N 1
ATOM 8444 C CA . ASP A 1 1053 ? 29.186 -6.472 18.272 1.00 75.00 1053 ASP A CA 1
ATOM 8445 C C . ASP A 1 1053 ? 28.845 -7.101 19.644 1.00 75.00 1053 ASP A C 1
ATOM 8447 O O . ASP A 1 1053 ? 29.474 -6.825 20.667 1.00 75.00 1053 ASP A O 1
ATOM 8451 N N . PHE A 1 1054 ? 27.780 -7.908 19.650 1.00 77.12 1054 PHE A N 1
ATOM 8452 C CA . PHE A 1 1054 ? 27.282 -8.633 20.819 1.00 77.12 1054 PHE A CA 1
ATOM 8453 C C . PHE A 1 1054 ? 28.289 -9.692 21.302 1.00 77.12 1054 PHE A C 1
ATOM 8455 O O . PHE A 1 1054 ? 28.910 -10.365 20.482 1.00 77.12 1054 PHE A O 1
ATOM 8462 N N . LYS A 1 1055 ? 28.410 -9.861 22.626 1.00 77.38 1055 LYS A N 1
ATOM 8463 C CA . LYS A 1 1055 ? 29.345 -10.794 23.281 1.00 77.38 1055 LYS A CA 1
ATOM 8464 C C . LYS A 1 1055 ? 28.733 -11.435 24.532 1.00 77.38 1055 LYS A C 1
ATOM 8466 O O . LYS A 1 1055 ? 28.099 -10.730 25.321 1.00 77.38 1055 LYS A O 1
ATOM 8471 N N . VAL A 1 1056 ? 28.959 -12.727 24.772 1.00 77.06 1056 VAL A N 1
ATOM 8472 C CA . VAL A 1 1056 ? 28.459 -13.453 25.953 1.00 77.06 1056 VAL A CA 1
ATOM 8473 C C . VAL A 1 1056 ? 29.588 -13.910 26.870 1.00 77.06 1056 VAL A C 1
ATOM 8475 O O . VAL A 1 1056 ? 30.454 -14.702 26.507 1.00 77.06 1056 VAL A O 1
ATOM 8478 N N . THR A 1 1057 ? 29.513 -13.473 28.127 1.00 80.25 1057 THR A N 1
ATOM 8479 C CA . THR A 1 1057 ? 30.462 -13.850 29.178 1.00 80.25 1057 THR A CA 1
ATOM 8480 C C . THR A 1 1057 ? 29.746 -14.601 30.300 1.00 80.25 1057 THR A C 1
ATOM 8482 O O . THR A 1 1057 ? 28.812 -14.065 30.900 1.00 80.25 1057 THR A O 1
ATOM 8485 N N . ALA A 1 1058 ? 30.174 -15.824 30.614 1.00 79.50 1058 ALA A N 1
ATOM 8486 C CA . ALA A 1 1058 ? 29.655 -16.611 31.738 1.00 79.50 1058 ALA A CA 1
ATOM 8487 C C . ALA A 1 1058 ? 30.655 -16.596 32.900 1.00 79.50 1058 ALA A C 1
ATOM 8489 O O . ALA A 1 1058 ? 31.846 -16.796 32.678 1.00 79.50 1058 ALA A O 1
ATOM 8490 N N . ILE A 1 1059 ? 30.195 -16.364 34.131 1.00 84.31 1059 ILE A N 1
ATOM 8491 C CA . ILE A 1 1059 ? 31.057 -16.113 35.297 1.00 84.31 1059 ILE A CA 1
ATOM 8492 C C . ILE A 1 1059 ? 30.571 -16.931 36.503 1.00 84.31 1059 ILE A C 1
ATOM 8494 O O . ILE A 1 1059 ? 29.388 -16.893 36.838 1.00 84.31 1059 ILE A O 1
ATOM 8498 N N . ASP A 1 1060 ? 31.474 -17.632 37.195 1.00 81.44 1060 ASP A N 1
ATOM 8499 C CA . ASP A 1 1060 ? 31.191 -18.232 38.509 1.00 81.44 1060 ASP A CA 1
ATOM 8500 C C . ASP A 1 1060 ? 30.870 -17.121 39.526 1.00 81.44 1060 ASP A C 1
ATOM 8502 O O . ASP A 1 1060 ? 31.712 -16.269 39.822 1.00 81.44 1060 ASP A O 1
ATOM 8506 N N . ALA A 1 1061 ? 29.652 -17.125 40.074 1.00 78.50 1061 ALA A N 1
ATOM 8507 C CA . ALA A 1 1061 ? 29.152 -16.067 40.952 1.00 78.50 1061 ALA A CA 1
ATOM 8508 C C . ALA A 1 1061 ? 29.864 -16.007 42.319 1.00 78.50 1061 ALA A C 1
ATOM 8510 O O . ALA A 1 1061 ? 29.703 -15.037 43.055 1.00 78.50 1061 ALA A O 1
ATOM 8511 N N . THR A 1 1062 ? 30.623 -17.049 42.675 1.00 75.00 1062 THR A N 1
ATOM 8512 C CA . THR A 1 1062 ? 31.316 -17.194 43.964 1.00 75.00 1062 THR A CA 1
ATOM 8513 C C . THR A 1 1062 ? 32.812 -16.903 43.849 1.00 75.00 1062 THR A C 1
ATOM 8515 O O . THR A 1 1062 ? 33.386 -16.315 44.763 1.00 75.00 1062 THR A O 1
ATOM 8518 N N . SER A 1 1063 ? 33.460 -17.293 42.744 1.00 76.69 1063 SER A N 1
ATOM 8519 C CA . SER A 1 1063 ? 34.898 -17.058 42.517 1.00 76.69 1063 SER A CA 1
ATOM 8520 C C . SER A 1 1063 ? 35.222 -15.958 41.502 1.00 76.69 1063 SER A C 1
ATOM 8522 O O . SER A 1 1063 ? 36.400 -15.677 41.283 1.00 76.69 1063 SER A O 1
ATOM 8524 N N . GLY A 1 1064 ? 34.219 -15.348 40.860 1.00 76.94 1064 GLY A N 1
ATOM 8525 C CA . GLY A 1 1064 ? 34.405 -14.307 39.839 1.00 76.94 1064 GLY A CA 1
ATOM 8526 C C . GLY A 1 1064 ? 35.153 -14.793 38.592 1.00 76.94 1064 GLY A C 1
ATOM 8527 O O . GLY A 1 1064 ? 35.692 -13.992 37.834 1.00 76.94 1064 GLY A O 1
ATOM 8528 N N . THR A 1 1065 ? 35.252 -16.110 38.404 1.00 80.38 1065 THR A N 1
ATOM 8529 C CA . THR A 1 1065 ? 36.057 -16.724 37.344 1.00 80.38 1065 THR A CA 1
ATOM 8530 C C . THR A 1 1065 ? 35.239 -16.815 36.066 1.00 80.38 1065 THR A C 1
ATOM 8532 O O . THR A 1 1065 ? 34.151 -17.388 36.076 1.00 80.38 1065 THR A O 1
ATOM 8535 N N . VAL A 1 1066 ? 35.764 -16.267 34.970 1.00 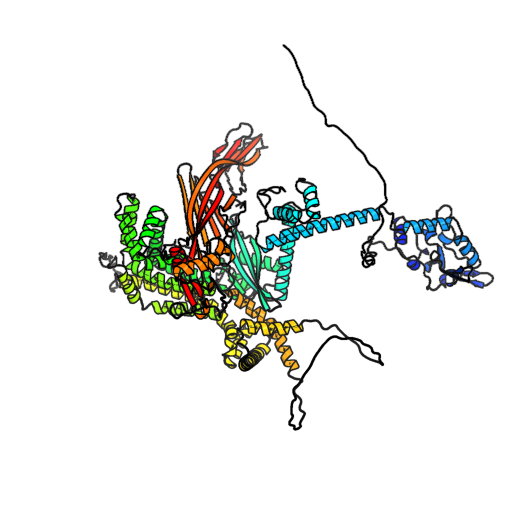80.44 1066 VAL A N 1
ATOM 8536 C CA . VAL A 1 1066 ? 35.139 -16.370 33.647 1.00 80.44 1066 VAL A CA 1
ATOM 8537 C C . VAL A 1 1066 ? 35.236 -17.819 33.157 1.00 80.44 1066 VAL A C 1
ATOM 8539 O O . VAL A 1 1066 ? 36.316 -18.408 33.146 1.00 80.44 1066 VAL A O 1
ATOM 8542 N N . LEU A 1 1067 ? 34.089 -18.392 32.801 1.00 73.12 1067 LEU A N 1
ATOM 8543 C CA . LEU A 1 1067 ? 33.902 -19.766 32.330 1.00 73.12 1067 LEU A CA 1
ATOM 8544 C C . LEU A 1 1067 ? 33.763 -19.835 30.800 1.00 73.12 1067 LEU A C 1
ATOM 8546 O O . LEU A 1 1067 ? 34.144 -20.839 30.205 1.00 73.12 1067 LEU A O 1
ATOM 8550 N N . VAL A 1 1068 ? 33.213 -18.779 30.187 1.00 73.94 1068 VAL A N 1
ATOM 8551 C CA . VAL A 1 1068 ? 33.029 -18.591 28.735 1.00 73.94 1068 VAL A CA 1
ATOM 8552 C C . VAL A 1 1068 ? 33.169 -17.097 28.423 1.00 73.94 1068 VAL A C 1
ATOM 8554 O O . VAL A 1 1068 ? 32.730 -16.280 29.235 1.00 73.94 1068 VAL A O 1
ATOM 8557 N N . ASP A 1 1069 ? 33.767 -16.751 27.282 1.00 73.62 1069 ASP A N 1
ATOM 8558 C CA . ASP A 1 1069 ? 34.058 -15.375 26.850 1.00 73.62 1069 ASP A CA 1
ATOM 8559 C C . ASP A 1 1069 ? 33.986 -15.261 25.308 1.00 73.62 1069 ASP A C 1
ATOM 8561 O O . ASP A 1 1069 ? 34.977 -14.913 24.666 1.00 73.62 1069 ASP A O 1
ATOM 8565 N N . ASP A 1 1070 ? 32.827 -15.607 24.730 1.00 61.47 1070 ASP A N 1
ATOM 8566 C CA . ASP A 1 1070 ? 32.570 -15.685 23.274 1.00 61.47 1070 ASP A CA 1
ATOM 8567 C C . ASP A 1 1070 ? 31.967 -14.379 22.716 1.00 61.47 1070 ASP A C 1
ATOM 8569 O O . ASP A 1 1070 ? 30.894 -13.960 23.215 1.00 61.47 1070 ASP A O 1
#

Secondary structure (DSSP, 8-state):
--------PPPP---------PPP-------S-STTS--S-----S-PPPS-TTS--S--HHHHHHHHHS-GGGGT-TTS-GGGG-EE-SS-EE---GGGGEEEPTTS-EEE-TTEEEETTTTEEEEHHHHHH--GGG--TTTS-B--TTTHHHHHHHHHT-HHHHHHHHHHHHHH--TT-HHHHHHHHHHHHHHHHHHHHHHHHHHHHHHHTTT-----S---TT-TTS-HHHHHHHHHHHH-HHHHHHHHHHTT--TTS--S-SHHHHHHHHHHHHHHHHHHHHHHHHHH--EEEEEEEEE-TTS-EEEEEEEEEE-TTS-EEEEEEEEEE-S---HHHHHHHHHHHHHHTT--GGGEEEEEE-S-HHHH-TTTSHHHHHHHH-TT-EEEE-HHHHHHHHHHHHHSSSHHHHHHHHHHHHHHHHHHT-HHHHHHHHHHH--S-TT---GGGSPPPPPSS-HHHHHHHHHHHHHHHHHHHHHHHHHHT-TTS-HHHHHHHHHHHHHHT-HHHHHHHHHHHHHHHHHHHHHHHHT-TT--HHHHHHHHHHHHHHHHHHTTTHHHHHHHHHTT-----TTTT---------TTS-S-------HHHHHIIIIIHHHHHHHHHHHHHHHHHHHHHHHHHTHHHHTTTS-HHHHHHHHHHHHHHSTTTS-TTHHHHHHHHHHHHHHHHHTTPPPPPHHHHHHHHHHHHHGGGSPPPP----------------------------------------HHHHHHHHHHHHHHHHHHHHHHHHHHGGGS-SPPPPSEEEEEEEEE-SS-EEEEEEEEE-EEEEPPGGGTTTTT--HHHHHHHHHHHHSS--SEEESSSPPTTT-HHHHHTPPP-EEEEEEEEEEEEEEEEEEEEEEEEEEEE-SSS-EEEEEEE----B-EEEEEE--SS-----SEEEEEEEEE-SSGGG-EEEEEEEETT---------B----EEEEEEEPTTEEEEEEEEEEEEEEEEEEEEEEEEESEEEEEEEEEETTEEEEEEEHHHHHHTTT--S-EEEEEEEEEEEEEEEEEEEEETTT--EEEE-